Protein AF-A0A1Q9EHF4-F1 (afdb_monomer_lite)

Radius of gyration: 45.94 Å; chains: 1; bounding box: 108×101×139 Å

pLDDT: mean 70.32, std 25.56, range [21.8, 97.62]

Secondary structure (DSSP, 8-state):
----------------------------------------------------------------------------------------------------------------SSSTTHHHHSSSS----PPPPHHHHHHHHHHTT--TTS-TTB-TTS-B-S-EEEEEEEEEEEEEEEETTTTEEEEEEEEEEEEE-GGG-GGGTSS---SPEEEESSP-SS----EEETTEEEEEEEEEEEEE-TTSEEEEEEEEEEEEE-----TTTTS-EEEEEEEEEESS--TTTEEEEE-TT-SEE--TT--B-SSEEEEEEEEEEEEEEESSGGG-EEEEEEEEEEEEEE-THHHIIIIIHHHHHHHHHHHHGGGS-TT-HHHHHHHHHHHHHHHHHHHHHHHHHS---SS--HHHHHHHHHHHHHHHHHHHHHHHHHHHHHHHHHHHHHHHHHHHHHHHHHHHHHS--PPPHHHHHTS-HHHHHHHHHH---SSS-EEHHHHHHHHHHTT----HHHHHHHHHHTT--SSEE-HHHHHHHHHTHHHHSPP--GGG--GGGS-HHHHHHHHHHHHHHHHHHHHHHHHHHHHHHTTTSTT--------S-S-HHHHHHHHHHHHHHHSSS-----------------------------------------SSSSSSSSSSSSSS--S--PPP--EEEEEEETTEEEEEEEE--TT-SEEEEEE-S-GGGT--TTSHHHHHHHHHHHHHT-EEEEE-----SS-SHHHHHHHHHHHHHHHSB---GGGTT-BS-SEEEEEEETHHHHHHHHHHHH-TTEEEEEEES---SSHHHHTTTTHHHHHHHHTT-TTS-EEEEEETT-TT--HHHHHHHHHHSPSSEEEEEETT--TTGGGGTHHHHHHHHHHHHHT-SSHHHHHTTGGGSPPPPPPPPPP--

Structure (mmCIF, N/CA/C/O backbone):
data_AF-A0A1Q9EHF4-F1
#
_entry.id   AF-A0A1Q9EHF4-F1
#
loop_
_atom_site.group_PDB
_atom_site.id
_atom_site.type_symbol
_atom_site.label_atom_id
_atom_site.label_alt_id
_atom_site.label_comp_id
_atom_site.label_asym_id
_atom_site.label_entity_id
_atom_site.label_seq_id
_atom_site.pdbx_PDB_ins_code
_atom_site.Cartn_x
_atom_site.Cartn_y
_atom_site.Cartn_z
_atom_site.occupan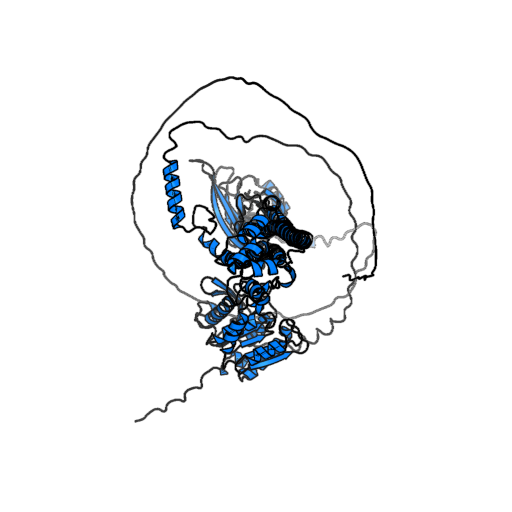cy
_atom_site.B_iso_or_equiv
_atom_site.auth_seq_id
_atom_site.auth_comp_id
_atom_site.auth_asym_id
_atom_site.auth_atom_id
_atom_site.pdbx_PDB_model_num
ATOM 1 N N . MET A 1 1 ? 0.800 -30.969 -6.257 1.00 24.92 1 MET A N 1
ATOM 2 C CA . MET A 1 1 ? -0.049 -31.945 -6.971 1.00 24.92 1 MET A CA 1
ATOM 3 C C . MET A 1 1 ? 0.188 -31.746 -8.457 1.00 24.92 1 MET A C 1
ATOM 5 O O . MET A 1 1 ? 0.089 -30.614 -8.898 1.00 24.92 1 MET A O 1
ATOM 9 N N . LEU A 1 2 ? 0.539 -32.846 -9.128 1.00 22.59 2 LEU A N 1
ATOM 10 C CA . LEU A 1 2 ? 0.745 -33.090 -10.563 1.00 22.59 2 LEU A CA 1
ATOM 11 C C . LEU A 1 2 ? 1.805 -32.299 -11.359 1.00 22.59 2 LEU A C 1
ATOM 13 O O . LEU A 1 2 ? 1.600 -31.185 -11.820 1.00 22.59 2 LEU A O 1
ATOM 17 N N . VAL A 1 3 ? 2.906 -33.026 -11.578 1.00 26.17 3 VAL A N 1
ATOM 18 C CA . VAL A 1 3 ? 3.780 -33.072 -12.760 1.00 26.17 3 VAL A CA 1
ATOM 19 C C . VAL A 1 3 ? 3.149 -33.994 -13.818 1.00 26.17 3 VAL A C 1
ATOM 21 O O . VAL A 1 3 ? 2.548 -34.997 -13.431 1.00 26.17 3 VAL A O 1
ATOM 24 N N . THR A 1 4 ? 3.323 -33.692 -15.112 1.00 27.19 4 THR A N 1
ATOM 25 C CA . THR A 1 4 ? 3.626 -34.607 -16.258 1.00 27.19 4 THR A CA 1
ATOM 26 C C . THR A 1 4 ? 3.641 -33.746 -17.541 1.00 27.19 4 THR A C 1
ATOM 28 O O . THR A 1 4 ? 2.647 -33.094 -17.826 1.00 27.19 4 THR A O 1
ATOM 31 N N . LEU A 1 5 ? 4.791 -33.419 -18.156 1.00 26.55 5 LEU A N 1
ATOM 32 C CA . LEU A 1 5 ? 5.651 -34.203 -19.075 1.00 26.55 5 LEU A CA 1
ATOM 33 C C . LEU A 1 5 ? 4.910 -34.772 -20.295 1.00 26.55 5 LEU A C 1
ATOM 35 O O . LEU A 1 5 ? 4.114 -35.676 -20.086 1.00 26.55 5 LEU A O 1
ATOM 39 N N . VAL A 1 6 ? 5.263 -34.318 -21.512 1.00 25.62 6 VAL A N 1
ATOM 40 C CA . VAL A 1 6 ? 5.780 -35.133 -22.645 1.00 25.62 6 VAL A CA 1
ATOM 41 C C . VAL A 1 6 ? 6.608 -34.231 -23.592 1.00 25.62 6 VAL A C 1
ATOM 43 O O . VAL A 1 6 ? 6.297 -33.054 -23.756 1.00 25.62 6 VAL A O 1
ATOM 46 N N . HIS A 1 7 ? 7.686 -34.826 -24.114 1.00 25.33 7 HIS A N 1
ATOM 47 C CA . HIS A 1 7 ? 8.764 -34.346 -24.987 1.00 25.33 7 HIS A CA 1
ATOM 48 C C . HIS A 1 7 ? 8.387 -34.074 -26.458 1.00 25.33 7 HIS A C 1
ATOM 50 O O . HIS A 1 7 ? 7.339 -34.502 -26.934 1.00 25.33 7 HIS A O 1
ATOM 56 N N . GLU A 1 8 ? 9.340 -33.380 -27.094 1.00 30.19 8 GLU A N 1
ATOM 57 C CA . GLU A 1 8 ? 9.774 -33.296 -28.503 1.00 30.19 8 GLU A CA 1
ATOM 58 C C . GLU A 1 8 ? 9.393 -34.446 -29.454 1.00 30.19 8 GLU A C 1
ATOM 60 O O . GLU A 1 8 ? 9.345 -35.600 -29.041 1.00 30.19 8 GLU A O 1
ATOM 65 N N . ASP A 1 9 ? 9.194 -34.108 -30.737 1.00 24.78 9 ASP A N 1
ATOM 66 C CA . ASP A 1 9 ? 10.027 -34.612 -31.844 1.00 24.78 9 ASP A CA 1
ATOM 67 C C . ASP A 1 9 ? 9.804 -33.803 -33.143 1.00 24.78 9 ASP A C 1
ATOM 69 O O . ASP A 1 9 ? 8.865 -33.011 -33.259 1.00 24.78 9 ASP A O 1
ATOM 73 N N . GLU A 1 10 ? 10.772 -33.977 -34.039 1.00 29.23 10 GLU A N 1
ATOM 74 C CA . GLU A 1 10 ? 11.241 -33.161 -35.159 1.00 29.23 10 GLU A CA 1
ATOM 75 C C . GLU A 1 10 ? 10.452 -33.279 -36.494 1.00 29.23 10 GLU A C 1
ATOM 77 O O . GLU A 1 10 ? 9.564 -34.114 -36.657 1.00 29.23 10 GLU A O 1
ATOM 82 N N . ASP A 1 11 ? 10.897 -32.437 -37.438 1.00 26.94 11 ASP A N 1
ATOM 83 C CA . ASP A 1 11 ? 11.005 -32.630 -38.897 1.00 26.94 11 ASP A CA 1
ATOM 84 C C . ASP A 1 11 ? 9.889 -32.214 -39.890 1.00 26.94 11 ASP A C 1
ATOM 86 O O . ASP A 1 11 ? 8.772 -32.725 -39.927 1.00 26.94 11 ASP A O 1
ATOM 90 N N . ASP A 1 12 ? 10.342 -31.290 -40.753 1.00 27.66 12 ASP A N 1
ATOM 91 C CA . ASP A 1 12 ? 10.329 -31.279 -42.222 1.00 27.66 12 ASP A CA 1
ATOM 92 C C . ASP A 1 12 ? 9.092 -30.905 -43.074 1.00 27.66 12 ASP A C 1
ATOM 94 O O . ASP A 1 12 ? 8.034 -31.527 -43.083 1.00 27.66 12 ASP A O 1
ATOM 98 N N . ASP A 1 13 ? 9.384 -29.895 -43.908 1.00 26.50 13 ASP A N 1
ATOM 99 C CA . ASP A 1 13 ? 9.143 -29.785 -45.350 1.00 26.50 13 ASP A CA 1
ATOM 100 C C . ASP A 1 13 ? 7.779 -29.382 -45.956 1.00 26.50 13 ASP A C 1
ATOM 102 O O . ASP A 1 13 ? 6.785 -30.099 -45.969 1.00 26.50 13 ASP A O 1
ATOM 106 N N . ALA A 1 14 ? 7.886 -28.235 -46.643 1.00 27.59 14 ALA A N 1
ATOM 107 C CA . ALA A 1 14 ? 7.590 -28.026 -48.065 1.00 27.59 14 ALA A CA 1
ATOM 108 C C . ALA A 1 14 ? 6.162 -27.677 -48.550 1.00 27.59 14 ALA A C 1
ATOM 110 O O . ALA A 1 14 ? 5.212 -28.446 -48.492 1.00 27.59 14 ALA A O 1
ATOM 111 N N . GLU A 1 15 ? 6.146 -26.493 -49.177 1.00 28.72 15 GLU A N 1
ATOM 112 C CA . GLU A 1 15 ? 5.635 -26.184 -50.523 1.00 28.72 15 GLU A CA 1
ATOM 113 C C . GLU A 1 15 ? 4.126 -26.115 -50.848 1.00 28.72 15 GLU A C 1
ATOM 115 O O . GLU A 1 15 ? 3.405 -27.097 -50.947 1.00 28.72 15 GLU A O 1
ATOM 120 N N . GLU A 1 16 ? 3.766 -24.871 -51.199 1.00 29.08 16 GLU A N 1
ATOM 121 C CA . GLU A 1 16 ? 3.140 -24.413 -52.453 1.00 29.08 16 GLU A CA 1
ATOM 122 C C . GLU A 1 16 ? 1.657 -24.665 -52.800 1.00 29.08 16 GLU A C 1
ATOM 124 O O . GLU A 1 16 ? 1.173 -25.787 -52.888 1.00 29.08 16 GLU A O 1
ATOM 129 N N . LYS A 1 17 ? 1.078 -23.539 -53.278 1.00 28.08 17 LYS A N 1
ATOM 130 C CA . LYS A 1 17 ? 0.110 -23.379 -54.389 1.00 28.08 17 LYS A CA 1
ATOM 131 C C . LYS A 1 17 ? -1.351 -23.743 -54.111 1.00 28.08 17 LYS A C 1
ATOM 133 O O . LYS A 1 17 ? -1.652 -24.686 -53.406 1.00 28.08 17 LYS A O 1
ATOM 138 N N . GLU A 1 18 ? -2.358 -23.094 -54.686 1.00 30.55 18 GLU A N 1
ATOM 139 C CA . GLU A 1 18 ? -2.584 -21.842 -55.428 1.00 30.55 18 GLU A CA 1
ATOM 140 C C . GLU A 1 18 ? -4.122 -21.785 -55.639 1.00 30.55 18 GLU A C 1
ATOM 142 O O . GLU A 1 18 ? -4.806 -22.776 -55.394 1.00 30.55 18 GLU A O 1
ATOM 147 N N . GLU A 1 19 ? -4.628 -20.670 -56.182 1.00 29.48 19 GLU A N 1
ATOM 148 C CA . GLU A 1 19 ? -5.970 -20.496 -56.789 1.00 29.48 19 GLU A CA 1
ATOM 149 C C . GLU A 1 19 ? -7.220 -20.407 -55.888 1.00 29.48 19 GLU A C 1
ATOM 151 O O . GLU A 1 19 ? -7.380 -21.138 -54.924 1.00 29.48 19 GLU A O 1
ATOM 156 N N . LYS A 1 20 ? -8.248 -19.598 -56.191 1.00 27.33 20 LYS A N 1
ATOM 157 C CA . LYS A 1 20 ? -8.468 -18.370 -56.994 1.00 27.33 20 LYS A CA 1
ATOM 158 C C . LYS A 1 20 ? -9.968 -18.038 -56.869 1.00 27.33 20 LYS A C 1
ATOM 160 O O . LYS A 1 20 ? -10.767 -18.965 -56.905 1.00 27.33 20 LYS A O 1
ATOM 165 N N . GLY A 1 21 ? -10.293 -16.738 -56.888 1.00 28.14 21 GLY A N 1
ATOM 166 C CA . GLY A 1 21 ? -11.553 -16.146 -57.395 1.00 28.14 21 GLY A CA 1
ATOM 167 C C . GLY A 1 21 ? -12.821 -16.406 -56.570 1.00 28.14 21 GLY A C 1
ATOM 168 O O . GLY A 1 21 ? -12.917 -17.398 -55.869 1.00 28.14 21 GLY A O 1
ATOM 169 N N . GLU A 1 22 ? -13.882 -15.607 -56.591 1.00 30.47 22 GLU A N 1
ATOM 170 C CA . GLU A 1 22 ? -14.318 -14.374 -57.276 1.00 30.47 22 GLU A CA 1
ATOM 171 C C . GLU A 1 22 ? -15.744 -14.161 -56.676 1.00 30.47 22 GLU A C 1
ATOM 173 O O . GLU A 1 22 ? -16.416 -15.148 -56.384 1.00 30.47 22 GLU A O 1
ATOM 178 N N . GLU A 1 23 ? -16.233 -12.997 -56.243 1.00 29.73 23 GLU A N 1
ATOM 179 C CA . GLU A 1 23 ? -16.823 -11.906 -57.034 1.00 29.73 23 GLU A CA 1
ATOM 180 C C . GLU A 1 23 ? -17.489 -10.888 -56.064 1.00 29.73 23 GLU A C 1
ATOM 182 O O . GLU A 1 23 ? -18.049 -11.311 -55.055 1.00 29.73 23 GLU A O 1
ATOM 187 N N . ARG A 1 24 ? -17.490 -9.597 -56.469 1.00 27.17 24 ARG A N 1
ATOM 188 C CA . ARG A 1 24 ? -18.523 -8.522 -56.316 1.00 27.17 24 ARG A CA 1
ATOM 189 C C . ARG A 1 24 ? -19.106 -8.189 -54.924 1.00 27.17 24 ARG A C 1
ATOM 191 O O . ARG A 1 24 ? -19.490 -9.068 -54.178 1.00 27.17 24 ARG A O 1
ATOM 198 N N . GLY A 1 25 ? -19.356 -6.937 -54.531 1.00 28.50 25 GLY A N 1
ATOM 199 C CA . GLY A 1 25 ? -19.363 -5.622 -55.190 1.00 28.50 25 GLY A CA 1
ATOM 200 C C . GLY A 1 25 ? -20.239 -4.647 -54.364 1.00 28.50 25 GLY A C 1
ATOM 201 O O . GLY A 1 25 ? -21.201 -5.109 -53.761 1.00 28.50 25 GLY A O 1
ATOM 202 N N . GLU A 1 26 ? -19.819 -3.372 -54.312 1.00 30.64 26 GLU A N 1
ATOM 203 C CA . GLU A 1 26 ? -20.554 -2.075 -54.181 1.00 30.64 26 GLU A CA 1
ATOM 204 C C . GLU A 1 26 ? -21.908 -2.015 -53.427 1.00 30.64 26 GLU A C 1
ATOM 206 O O . GLU A 1 26 ? -22.817 -2.790 -53.701 1.00 30.64 26 GLU A O 1
ATOM 211 N N . GLU A 1 27 ? -22.072 -1.210 -52.366 1.00 31.98 27 GLU A N 1
ATOM 212 C CA . GLU A 1 27 ? -22.160 0.276 -52.222 1.00 31.98 27 GLU A CA 1
ATOM 213 C C . GLU A 1 27 ? -23.623 0.777 -52.140 1.00 31.98 27 GLU A C 1
ATOM 215 O O . GLU A 1 27 ? -24.448 0.415 -52.970 1.00 31.98 27 GLU A O 1
ATOM 220 N N . ASP A 1 28 ? -23.866 1.587 -51.096 1.00 33.62 28 ASP A N 1
ATOM 221 C CA . ASP A 1 28 ? -24.808 2.712 -50.924 1.00 33.62 28 ASP A CA 1
ATOM 222 C C . ASP A 1 28 ? -26.334 2.544 -51.152 1.00 33.62 28 ASP A C 1
ATOM 224 O O . ASP A 1 28 ? -26.801 1.920 -52.097 1.00 33.62 28 ASP A O 1
ATOM 228 N N . ASP A 1 29 ? -27.177 3.111 -50.269 1.00 34.00 29 ASP A N 1
ATOM 229 C CA . ASP A 1 29 ? -27.568 4.533 -50.355 1.00 34.00 29 ASP A CA 1
ATOM 230 C C . ASP A 1 29 ? -28.739 4.941 -49.411 1.00 34.00 29 ASP A C 1
ATOM 232 O O . ASP A 1 29 ? -29.659 4.173 -49.126 1.00 34.00 29 ASP A O 1
ATOM 236 N N . ASP A 1 30 ? -28.673 6.211 -48.994 1.00 34.34 30 ASP A N 1
ATOM 237 C CA . ASP A 1 30 ? -29.739 7.230 -48.904 1.00 34.34 30 ASP A CA 1
ATOM 238 C C . ASP A 1 30 ? -30.888 7.310 -47.841 1.00 34.34 30 ASP A C 1
ATOM 240 O O . ASP A 1 30 ? -31.879 6.586 -47.840 1.00 34.34 30 ASP A O 1
ATOM 244 N N . ASN A 1 31 ? -30.778 8.393 -47.043 1.00 32.28 31 ASN A N 1
ATOM 245 C CA . ASN A 1 31 ? -31.604 9.629 -47.002 1.00 32.28 31 ASN A CA 1
ATOM 246 C C . ASN A 1 31 ? -32.975 9.798 -46.276 1.00 32.28 31 ASN A C 1
ATOM 248 O O . ASN A 1 31 ? -33.956 9.098 -46.496 1.00 32.28 31 ASN A O 1
ATOM 252 N N . ASP A 1 32 ? -33.019 10.956 -45.581 1.00 32.66 32 ASP A N 1
ATOM 253 C CA . ASP A 1 32 ? -34.020 12.052 -45.629 1.00 32.66 32 ASP A CA 1
ATOM 254 C C . ASP A 1 32 ? -35.196 12.225 -44.614 1.00 32.66 32 ASP A C 1
ATOM 256 O O . ASP A 1 32 ? -36.125 11.428 -44.547 1.00 32.66 32 ASP A O 1
ATOM 260 N N . LYS A 1 33 ? -35.210 13.454 -44.027 1.00 30.25 33 LYS A N 1
ATOM 261 C CA . LYS A 1 33 ? -36.335 14.423 -43.785 1.00 30.25 33 LYS A CA 1
ATOM 262 C C . LYS A 1 33 ? -37.459 14.100 -42.766 1.00 30.25 33 LYS A C 1
ATOM 264 O O . LYS A 1 33 ? -37.840 12.958 -42.604 1.00 30.25 33 LYS A O 1
ATOM 269 N N . LYS A 1 34 ? -38.191 15.042 -42.132 1.00 29.45 34 LYS A N 1
ATOM 270 C CA . LYS A 1 34 ? -38.108 16.474 -41.719 1.00 29.45 34 LYS A CA 1
ATOM 271 C C . LYS A 1 34 ? -39.456 16.812 -41.003 1.00 29.45 34 LYS A C 1
ATOM 273 O O . LYS A 1 34 ? -40.480 16.326 -41.461 1.00 29.45 34 LYS A O 1
ATOM 278 N N . ALA A 1 35 ? -39.429 17.726 -40.019 1.00 31.59 35 ALA A N 1
ATOM 279 C CA . ALA A 1 35 ? -40.399 18.825 -39.762 1.00 31.59 35 ALA A CA 1
ATOM 280 C C . ALA A 1 35 ? -41.752 18.647 -38.984 1.00 31.59 35 ALA A C 1
ATOM 282 O O . ALA A 1 35 ? -42.628 17.894 -39.393 1.00 31.59 35 ALA A O 1
ATOM 283 N N . ASP A 1 36 ? -41.901 19.498 -37.940 1.00 29.70 36 ASP A N 1
ATOM 284 C CA . ASP A 1 36 ? -42.942 20.548 -37.701 1.00 29.70 36 ASP A CA 1
ATOM 285 C C . ASP A 1 36 ? -43.980 20.522 -36.534 1.00 29.70 36 ASP A C 1
ATOM 287 O O . ASP A 1 36 ? -44.731 19.570 -36.350 1.00 29.70 36 ASP A O 1
ATOM 291 N N . ALA A 1 37 ? -44.044 21.715 -35.882 1.00 28.72 37 ALA A N 1
ATOM 292 C CA . ALA A 1 37 ? -45.125 22.478 -35.191 1.00 28.72 37 ALA A CA 1
ATOM 293 C C . ALA A 1 37 ? -45.708 21.994 -33.825 1.00 28.72 37 ALA A C 1
ATOM 295 O O . ALA A 1 37 ? -45.981 20.813 -33.687 1.00 28.72 37 ALA A O 1
ATOM 296 N N . GLN A 1 38 ? -45.980 22.751 -32.731 1.00 28.14 38 GLN A N 1
ATOM 297 C CA . GLN A 1 38 ? -46.071 24.172 -32.274 1.00 28.14 38 GLN A CA 1
ATOM 298 C C . GLN A 1 38 ? -47.502 24.579 -31.798 1.00 28.14 38 GLN A C 1
ATOM 300 O O . GLN A 1 38 ? -48.468 24.205 -32.455 1.00 28.14 38 GLN A O 1
ATOM 305 N N . ALA A 1 39 ? -47.567 25.399 -30.717 1.00 29.86 39 ALA A N 1
ATOM 306 C CA . ALA A 1 39 ? -48.694 26.173 -30.100 1.00 29.86 39 ALA A CA 1
ATOM 307 C C . ALA A 1 39 ? -49.568 25.484 -29.003 1.00 29.86 39 ALA A C 1
ATOM 309 O O . ALA A 1 39 ? -49.848 24.300 -29.141 1.00 29.86 39 ALA A O 1
ATOM 310 N N . ALA A 1 40 ? -50.096 26.119 -27.930 1.00 30.66 40 ALA A N 1
ATOM 311 C CA . ALA A 1 40 ? -49.957 27.435 -27.257 1.00 30.66 40 ALA A CA 1
ATOM 312 C C . ALA A 1 40 ? -50.814 27.469 -25.936 1.00 30.66 40 ALA A C 1
ATOM 314 O O . ALA A 1 40 ? -51.517 26.493 -25.672 1.00 30.66 40 ALA A O 1
ATOM 315 N N . ASP A 1 41 ? -50.755 28.605 -25.203 1.00 28.33 41 ASP A N 1
ATOM 316 C CA . ASP A 1 41 ? -51.716 29.197 -24.217 1.00 28.33 41 ASP A CA 1
ATOM 317 C C . ASP A 1 41 ? -51.710 28.669 -22.746 1.00 28.33 41 ASP A C 1
ATOM 319 O O . ASP A 1 41 ? -51.577 27.469 -22.527 1.00 28.33 41 ASP A O 1
ATOM 323 N N . ASP A 1 42 ? -51.890 29.431 -21.645 1.00 29.70 42 ASP A N 1
ATOM 324 C CA . ASP A 1 42 ? -51.971 30.878 -21.322 1.00 29.70 42 ASP A CA 1
ATOM 325 C C . ASP A 1 42 ? -52.053 31.083 -19.766 1.00 29.70 42 ASP A C 1
ATOM 327 O O . ASP A 1 42 ? -52.316 30.123 -19.039 1.00 29.70 42 ASP A O 1
ATOM 331 N N . GLU A 1 43 ? -51.899 32.343 -19.307 1.00 29.70 43 GLU A N 1
ATOM 332 C CA . GLU A 1 43 ? -52.384 33.004 -18.050 1.00 29.70 43 GLU A CA 1
ATOM 333 C C . GLU A 1 43 ? -51.611 32.961 -16.687 1.00 29.70 43 GLU A C 1
ATOM 335 O O . GLU A 1 43 ? -51.737 32.050 -15.872 1.00 29.70 43 GLU A O 1
ATOM 340 N N . ASP A 1 44 ? -50.820 34.028 -16.459 1.00 29.16 44 ASP A N 1
ATOM 341 C CA . ASP A 1 44 ? -50.984 35.191 -15.534 1.00 29.16 44 ASP A CA 1
ATOM 342 C C . ASP A 1 44 ? -51.026 35.186 -13.969 1.00 29.16 44 ASP A C 1
ATOM 344 O O . ASP A 1 44 ? -51.812 34.494 -13.329 1.00 29.16 44 ASP A O 1
ATOM 348 N N . HIS A 1 45 ? -50.268 36.184 -13.439 1.00 30.34 45 HIS A N 1
ATOM 349 C CA . HIS A 1 45 ? -50.422 37.051 -12.229 1.00 30.34 45 HIS A CA 1
ATOM 350 C C . HIS A 1 45 ? -50.208 36.438 -10.812 1.00 30.34 45 HIS A C 1
ATOM 352 O O . HIS A 1 45 ? -50.621 35.320 -10.540 1.00 30.34 45 HIS A O 1
ATOM 358 N N . ASP A 1 46 ? -49.625 37.079 -9.782 1.00 29.39 46 ASP A N 1
ATOM 359 C CA . ASP A 1 46 ? -49.052 38.419 -9.542 1.00 29.39 46 ASP A CA 1
ATOM 360 C C . ASP A 1 46 ? -48.357 38.450 -8.144 1.00 29.39 46 ASP A C 1
ATOM 362 O O . ASP A 1 46 ? -48.711 37.657 -7.270 1.00 29.39 46 ASP A O 1
ATOM 366 N N . ASP A 1 47 ? -47.451 39.429 -7.945 1.00 28.44 47 ASP A N 1
ATOM 367 C CA . ASP A 1 47 ? -47.171 40.204 -6.703 1.00 28.44 47 ASP A CA 1
ATOM 368 C C . ASP A 1 47 ? -46.592 39.533 -5.424 1.00 28.44 47 ASP A C 1
ATOM 370 O O . ASP A 1 47 ? -46.926 38.417 -5.058 1.00 28.44 47 ASP A O 1
ATOM 374 N N . ALA A 1 48 ? -45.779 40.146 -4.547 1.00 27.59 48 ALA A N 1
ATOM 375 C CA . ALA A 1 48 ? -45.066 41.427 -4.409 1.00 27.59 48 ALA A CA 1
ATOM 376 C C . ALA A 1 48 ? -44.265 41.322 -3.061 1.00 27.59 48 ALA A C 1
ATOM 378 O O . ALA A 1 48 ? -44.774 40.752 -2.102 1.00 27.59 48 ALA A O 1
ATOM 379 N N . VAL A 1 49 ? -42.964 41.660 -2.963 1.00 25.14 49 VAL A N 1
ATOM 380 C CA . VAL A 1 49 ? -42.378 42.955 -2.506 1.00 25.14 49 VAL A CA 1
ATOM 381 C C . VAL A 1 49 ? -41.825 42.990 -1.049 1.00 25.14 49 VAL A C 1
ATOM 383 O O . VAL A 1 49 ? -42.406 42.426 -0.129 1.00 25.14 49 VAL A O 1
ATOM 386 N N . CYS A 1 50 ? -40.723 43.762 -0.901 1.00 24.33 50 CYS A N 1
ATOM 387 C CA . CYS A 1 50 ? -40.077 44.400 0.281 1.00 24.33 50 CYS A CA 1
ATOM 388 C C . CYS A 1 50 ? -38.995 43.608 1.067 1.00 24.33 50 CYS A C 1
ATOM 390 O O . CYS A 1 50 ? -39.297 42.590 1.673 1.00 24.33 50 CYS A O 1
ATOM 392 N N . SER A 1 51 ? -37.683 43.941 1.016 1.00 23.23 51 SER A N 1
ATOM 393 C CA . SER A 1 51 ? -36.929 45.137 1.524 1.00 23.23 51 SER A CA 1
ATOM 394 C C . SER A 1 51 ? -36.854 45.180 3.068 1.00 23.23 51 SER A C 1
ATOM 396 O O . SER A 1 51 ? -37.878 44.940 3.687 1.00 23.23 51 SER A O 1
ATOM 398 N N . ALA A 1 52 ? -35.800 45.543 3.811 1.00 26.14 52 ALA A N 1
ATOM 399 C CA . ALA A 1 52 ? -34.449 46.069 3.600 1.00 26.14 52 ALA A CA 1
ATOM 400 C C . ALA A 1 52 ? -33.686 46.028 4.963 1.00 26.14 52 ALA A C 1
ATOM 402 O O . ALA A 1 52 ? -34.310 45.851 6.006 1.00 26.14 52 ALA A O 1
ATOM 403 N N . ASP A 1 53 ? -32.372 46.271 4.905 1.00 24.86 53 ASP A N 1
ATOM 404 C CA . ASP A 1 53 ? -31.500 46.973 5.872 1.00 24.86 53 ASP A CA 1
ATOM 405 C C . ASP A 1 53 ? -31.081 46.407 7.258 1.00 24.86 53 ASP A C 1
ATOM 407 O O . ASP A 1 53 ? -31.823 45.794 8.019 1.00 24.86 53 ASP A O 1
ATOM 411 N N . ALA A 1 54 ? -29.795 46.683 7.531 1.00 22.58 54 ALA A N 1
ATOM 412 C CA . ALA A 1 54 ? -28.907 46.419 8.680 1.00 22.58 54 ALA A CA 1
ATOM 413 C C . ALA A 1 54 ? -29.220 47.353 9.901 1.00 22.58 54 ALA A C 1
ATOM 415 O O . ALA A 1 54 ? -30.262 48.004 9.837 1.00 22.58 54 ALA A O 1
ATOM 416 N N . PRO A 1 55 ? -28.394 47.546 10.980 1.00 37.12 55 PRO A N 1
ATOM 417 C CA . PRO A 1 55 ? -27.002 47.126 11.242 1.00 37.12 55 PRO A CA 1
ATOM 418 C C . PRO A 1 55 ? -26.620 46.721 12.705 1.00 37.12 55 PRO A C 1
ATOM 420 O O . PRO A 1 55 ? -27.344 46.928 13.668 1.00 37.12 55 PRO A O 1
ATOM 423 N N . GLU A 1 56 ? -25.446 46.085 12.815 1.00 24.75 56 GLU A N 1
ATOM 424 C CA . GLU A 1 56 ? -24.265 46.402 13.655 1.00 24.75 56 GLU A CA 1
ATOM 425 C C . GLU A 1 56 ? -24.383 46.958 15.110 1.00 24.75 56 GLU A C 1
ATOM 427 O O . GLU A 1 56 ? -25.129 47.887 15.396 1.00 24.75 56 GLU A O 1
ATOM 432 N N . VAL A 1 57 ? -23.488 46.453 15.987 1.00 26.75 57 VAL A N 1
ATOM 433 C CA . VAL A 1 57 ? -22.609 47.177 16.955 1.00 26.75 57 VAL A CA 1
ATOM 434 C C . VAL A 1 57 ? -22.462 46.493 18.338 1.00 26.75 57 VAL A C 1
ATOM 436 O O . VAL A 1 57 ? -23.331 46.537 19.199 1.00 26.75 57 VAL A O 1
ATOM 439 N N . ALA A 1 58 ? -21.262 45.922 18.510 1.00 24.22 58 ALA A N 1
ATOM 440 C CA . ALA A 1 58 ? -20.293 46.004 19.616 1.00 24.22 58 ALA A CA 1
ATOM 441 C C . ALA A 1 58 ? -20.665 45.817 21.105 1.00 24.22 58 ALA A C 1
ATOM 443 O O . ALA A 1 58 ? -21.481 46.526 21.681 1.00 24.22 58 ALA A O 1
ATOM 444 N N . GLY A 1 59 ? -19.787 45.061 21.784 1.00 26.05 59 GLY A N 1
ATOM 445 C CA . GLY A 1 59 ? -19.219 45.510 23.059 1.00 26.05 59 GLY A CA 1
ATOM 446 C C . GLY A 1 59 ? -18.811 44.415 24.048 1.00 26.05 59 GLY A C 1
ATOM 447 O O . GLY A 1 59 ? -19.664 43.760 24.628 1.00 26.05 59 GLY A O 1
ATOM 448 N N . GLY A 1 60 ? -17.513 44.343 24.370 1.00 25.97 60 GLY A N 1
ATOM 449 C CA . GLY A 1 60 ? -17.123 44.203 25.782 1.00 25.97 60 GLY A CA 1
ATOM 450 C C . GLY A 1 60 ? -16.355 42.953 26.213 1.00 25.97 60 GLY A C 1
ATOM 451 O O . GLY A 1 60 ? -16.894 42.041 26.821 1.00 25.97 60 GLY A O 1
ATOM 452 N N . ILE A 1 61 ? -15.044 43.021 26.005 1.00 27.64 61 ILE A N 1
ATOM 453 C CA . ILE A 1 61 ? -13.947 42.313 26.682 1.00 27.64 61 ILE A CA 1
ATOM 454 C C . ILE A 1 61 ? -14.147 42.201 28.211 1.00 27.64 61 ILE A C 1
ATOM 456 O O . ILE A 1 61 ? -14.427 43.212 28.855 1.00 27.64 61 ILE A O 1
ATOM 460 N N . LYS A 1 62 ? -13.825 41.042 28.813 1.00 29.41 62 LYS A N 1
ATOM 461 C CA . LYS A 1 62 ? -13.053 40.952 30.076 1.00 29.41 62 LYS A CA 1
ATOM 462 C C . LYS A 1 62 ? -12.543 39.532 30.335 1.00 29.41 62 LYS A C 1
ATOM 464 O O . LYS A 1 62 ? -13.259 38.555 30.169 1.00 29.41 62 LYS A O 1
ATOM 469 N N . GLY A 1 63 ? -11.260 39.474 30.677 1.00 26.69 63 GLY A N 1
ATOM 470 C CA . GLY A 1 63 ? -10.440 38.275 30.766 1.00 26.69 63 GLY A CA 1
ATOM 471 C C . GLY A 1 63 ? -10.493 37.507 32.105 1.00 26.69 63 GLY A C 1
ATOM 472 O O . GLY A 1 63 ? -11.451 37.641 32.861 1.00 26.69 63 GLY A O 1
ATOM 473 N N . PRO A 1 64 ? -9.452 36.689 32.360 1.00 42.44 64 PRO A N 1
ATOM 474 C CA . PRO A 1 64 ? -9.402 35.523 33.265 1.00 42.44 64 PRO A CA 1
ATOM 475 C C . PRO A 1 64 ? -9.147 35.981 34.730 1.00 42.44 64 PRO A C 1
ATOM 477 O O . PRO A 1 64 ? -8.986 37.193 34.901 1.00 42.44 64 PRO A O 1
ATOM 480 N N . PRO A 1 65 ? -9.042 35.145 35.808 1.00 38.75 65 PRO A N 1
ATOM 481 C CA . PRO A 1 65 ? -8.061 34.050 35.956 1.00 38.75 65 PRO A CA 1
ATOM 482 C C . PRO A 1 65 ? -8.512 32.964 37.009 1.00 38.75 65 PRO A C 1
ATOM 484 O O . PRO A 1 65 ? -9.696 32.644 37.016 1.00 38.75 65 PRO A O 1
ATOM 487 N N . PRO A 1 66 ? -7.648 32.295 37.817 1.00 43.75 66 PRO A N 1
ATOM 488 C CA . PRO A 1 66 ? -7.559 30.828 37.836 1.00 43.75 66 PRO A CA 1
ATOM 489 C C . PRO A 1 66 ? -7.543 30.241 39.284 1.00 43.75 66 PRO A C 1
ATOM 491 O O . PRO A 1 66 ? -7.920 30.918 40.234 1.00 43.75 66 PRO A O 1
ATOM 494 N N . VAL A 1 67 ? -6.954 29.042 39.454 1.00 24.86 67 VAL A N 1
ATOM 495 C CA . VAL A 1 67 ? -6.054 28.667 40.580 1.00 24.86 67 VAL A CA 1
ATOM 496 C C . VAL A 1 67 ? -6.600 27.886 41.813 1.00 24.86 67 VAL A C 1
ATOM 498 O O . VAL A 1 67 ? -7.400 28.372 42.598 1.00 24.86 67 VAL A O 1
ATOM 501 N N . LYS A 1 68 ? -5.918 26.736 42.024 1.00 23.00 68 LYS A N 1
ATOM 502 C CA . LYS A 1 68 ? -5.425 26.060 43.260 1.00 23.00 68 LYS A CA 1
ATOM 503 C C . LYS A 1 68 ? -6.303 25.121 44.110 1.00 23.00 68 LYS A C 1
ATOM 505 O O . LYS A 1 68 ? -7.205 25.537 44.817 1.00 23.00 68 LYS A O 1
ATOM 510 N N . LEU A 1 69 ? -5.816 23.868 44.142 1.00 25.12 69 LEU A N 1
ATOM 511 C CA . LEU A 1 69 ? -5.263 23.119 45.294 1.00 25.12 69 LEU A CA 1
ATOM 512 C C . LEU A 1 69 ? -5.909 23.311 46.676 1.00 25.12 69 LEU A C 1
ATOM 514 O O . LEU A 1 69 ? -5.838 24.404 47.225 1.00 25.12 69 LEU A O 1
ATOM 518 N N . LEU A 1 70 ? -6.206 22.184 47.343 1.00 23.58 70 LEU A N 1
ATOM 519 C CA . LEU A 1 70 ? -5.561 21.833 48.620 1.00 23.58 70 LEU A CA 1
ATOM 520 C C . LEU A 1 70 ? -5.722 20.343 48.984 1.00 23.58 70 LEU A C 1
ATOM 522 O O . LEU A 1 70 ? -6.708 19.689 48.669 1.00 23.58 70 LEU A O 1
ATOM 526 N N . TRP A 1 71 ? -4.658 19.839 49.602 1.00 22.11 71 TRP A N 1
ATOM 527 C CA . TRP A 1 71 ? -4.342 18.480 50.044 1.00 22.11 71 TRP A CA 1
ATOM 528 C C . TRP A 1 71 ? -5.009 18.090 51.384 1.00 22.11 71 TRP A C 1
ATOM 530 O O . TRP A 1 71 ? -5.036 18.944 52.260 1.00 22.11 71 TRP A O 1
ATOM 540 N N . HIS A 1 72 ? -5.397 16.798 51.519 1.00 24.70 72 HIS A N 1
ATOM 541 C CA . HIS A 1 72 ? -5.139 15.781 52.596 1.00 24.70 72 HIS A CA 1
ATOM 542 C C . HIS A 1 72 ? -5.252 16.164 54.115 1.00 24.70 72 HIS A C 1
ATOM 544 O O . HIS A 1 72 ? -5.269 17.349 54.413 1.00 24.70 72 HIS A O 1
ATOM 550 N N . PRO A 1 73 ? -5.217 15.241 55.133 1.00 41.41 73 PRO A N 1
ATOM 551 C CA . PRO A 1 73 ? -5.078 13.764 55.128 1.00 41.41 73 PRO A CA 1
ATOM 552 C C . PRO A 1 73 ? -5.826 12.905 56.205 1.00 41.41 73 PRO A C 1
ATOM 554 O O . PRO A 1 73 ? -6.288 13.400 57.225 1.00 41.41 73 PRO A O 1
ATOM 557 N N . GLY A 1 74 ? -5.740 11.565 56.041 1.00 25.48 74 GLY A N 1
ATOM 558 C CA . GLY A 1 74 ? -5.585 10.551 57.119 1.00 25.48 74 GLY A CA 1
ATOM 559 C C . GLY A 1 74 ? -6.809 9.654 57.398 1.00 25.48 74 GLY A C 1
ATOM 560 O O . GLY A 1 74 ? -7.920 10.142 57.316 1.00 25.48 74 GLY A O 1
ATOM 561 N N . ILE A 1 75 ? -6.744 8.360 57.766 1.00 25.55 75 ILE A N 1
ATOM 562 C CA . ILE A 1 75 ? -5.672 7.478 58.276 1.00 25.55 75 ILE A CA 1
ATOM 563 C C . ILE A 1 75 ? -6.202 6.004 58.339 1.00 25.55 75 ILE A C 1
ATOM 565 O O . ILE A 1 75 ? -7.366 5.799 58.660 1.00 25.55 75 ILE A O 1
ATOM 569 N N . ARG A 1 76 ? -5.297 5.015 58.154 1.00 25.67 76 ARG A N 1
ATOM 570 C CA . ARG A 1 76 ? -5.272 3.585 58.611 1.00 25.67 76 ARG A CA 1
ATOM 571 C C . ARG A 1 76 ? -6.278 2.537 58.083 1.00 25.67 76 ARG A C 1
ATOM 573 O O . ARG A 1 76 ? -7.455 2.573 58.404 1.00 25.67 76 ARG A O 1
ATOM 580 N N . SER A 1 77 ? -5.736 1.413 57.589 1.00 26.03 77 SER A N 1
ATOM 581 C CA . SER A 1 77 ? -5.793 0.141 58.344 1.00 26.03 77 SER A CA 1
ATOM 582 C C . SER A 1 77 ? -4.840 -0.953 57.825 1.00 26.03 77 SER A C 1
ATOM 584 O O . SER A 1 77 ? -4.642 -1.164 56.634 1.00 26.03 77 SER A O 1
ATOM 586 N N . ILE A 1 78 ? -4.227 -1.606 58.812 1.00 24.78 78 ILE A N 1
ATOM 587 C CA . ILE A 1 78 ? -3.527 -2.899 58.847 1.00 24.78 78 ILE A CA 1
ATOM 588 C C . ILE A 1 78 ? -4.653 -3.951 59.059 1.00 24.78 78 ILE A C 1
ATOM 590 O O . ILE A 1 78 ? -5.655 -3.614 59.684 1.00 24.78 78 ILE A O 1
ATOM 594 N N . THR A 1 79 ? -4.657 -5.191 58.549 1.00 28.12 79 THR A N 1
ATOM 595 C CA . THR A 1 79 ? -4.026 -6.389 59.154 1.00 28.12 79 THR A CA 1
ATOM 596 C C . THR A 1 79 ? -4.355 -7.641 58.313 1.00 28.12 79 THR A C 1
ATOM 598 O O . THR A 1 79 ? -5.470 -7.788 57.822 1.00 28.12 79 THR A O 1
ATOM 601 N N . ARG A 1 80 ? -3.403 -8.583 58.229 1.00 25.67 80 ARG A N 1
ATOM 602 C CA . ARG A 1 80 ? -3.628 -10.025 58.002 1.00 25.67 80 ARG A CA 1
ATOM 603 C C . ARG A 1 80 ? -4.178 -10.682 59.278 1.00 25.67 80 ARG A C 1
ATOM 605 O O . ARG A 1 80 ? -3.669 -10.359 60.344 1.00 25.67 80 ARG A O 1
ATOM 612 N N . LEU A 1 81 ? -5.020 -11.713 59.166 1.00 22.66 81 LEU A N 1
ATOM 613 C CA . LEU A 1 81 ? -4.900 -12.943 59.971 1.00 22.66 81 LEU A CA 1
ATOM 614 C C . LEU A 1 81 ? -5.713 -14.098 59.361 1.00 22.66 81 LEU A C 1
ATOM 616 O O . LEU A 1 81 ? -6.725 -13.895 58.700 1.00 22.66 81 LEU A O 1
ATOM 620 N N . LYS A 1 82 ? -5.163 -15.297 59.540 1.00 24.30 82 LYS A N 1
ATOM 621 C CA . LYS A 1 82 ? -5.484 -16.600 58.950 1.00 24.30 82 LYS A CA 1
ATOM 622 C C . LYS A 1 82 ? -6.260 -17.470 59.956 1.00 24.30 82 LYS A C 1
ATOM 624 O O . LYS A 1 82 ? -6.043 -17.315 61.149 1.00 24.30 82 LYS A O 1
ATOM 629 N N . GLU A 1 83 ? -6.975 -18.460 59.405 1.00 27.78 83 GLU A N 1
ATOM 630 C CA . GLU A 1 83 ? -7.254 -19.818 59.936 1.00 27.78 83 GLU A CA 1
ATOM 631 C C . GLU A 1 83 ? -8.186 -19.994 61.156 1.00 27.78 83 GLU A C 1
ATOM 633 O O . GLU A 1 83 ? -7.912 -19.487 62.234 1.00 27.78 83 GLU A O 1
ATOM 638 N N . ALA A 1 84 ? -9.214 -20.855 61.014 1.00 24.33 84 ALA A N 1
ATOM 639 C CA . ALA A 1 84 ? -9.231 -22.176 61.670 1.00 24.33 84 ALA A CA 1
ATOM 640 C C . ALA A 1 84 ? -10.397 -23.101 61.214 1.00 24.33 84 ALA A C 1
ATOM 642 O O . ALA A 1 84 ? -11.548 -22.691 61.121 1.00 24.33 84 ALA A O 1
ATOM 643 N N . VAL A 1 85 ? -10.041 -24.384 61.048 1.00 24.92 85 VAL A N 1
ATOM 644 C CA . VAL A 1 85 ? -10.843 -25.631 61.041 1.00 24.92 85 VAL A CA 1
ATOM 645 C C . VAL A 1 85 ? -11.661 -26.001 59.787 1.00 24.92 85 VAL A C 1
ATOM 647 O O . VAL A 1 85 ? -12.857 -25.750 59.685 1.00 24.92 85 VAL A O 1
ATOM 650 N N . ARG A 1 86 ? -11.042 -26.806 58.908 1.00 26.20 86 ARG A N 1
ATOM 651 C CA . ARG A 1 86 ? -11.735 -27.881 58.175 1.00 26.20 86 ARG A CA 1
ATOM 652 C C . ARG A 1 86 ? -10.977 -29.191 58.406 1.00 26.20 86 ARG A C 1
ATOM 654 O O . ARG A 1 86 ? -9.839 -29.334 57.967 1.00 26.20 86 ARG A O 1
ATOM 661 N N . GLY A 1 87 ? -11.600 -30.099 59.154 1.00 25.55 87 GLY A N 1
ATOM 662 C CA . GLY A 1 87 ? -11.189 -31.494 59.300 1.00 25.55 87 GLY A CA 1
ATOM 663 C C . GLY A 1 87 ? -11.708 -32.346 58.137 1.00 25.55 87 GLY A C 1
ATOM 664 O O . GLY A 1 87 ? -12.734 -32.034 57.536 1.00 25.55 87 GLY A O 1
ATOM 665 N N . GLN A 1 88 ? -10.941 -33.387 57.824 1.00 26.22 88 GLN A N 1
ATOM 666 C CA . GLN A 1 88 ? -11.129 -34.400 56.782 1.00 26.22 88 GLN A CA 1
ATOM 667 C C . GLN A 1 88 ? -12.461 -35.168 56.889 1.00 26.22 88 GLN A C 1
ATOM 669 O O . GLN A 1 88 ? -12.924 -35.410 57.997 1.00 26.22 88 GLN A O 1
ATOM 674 N N . LEU A 1 89 ? -12.969 -35.700 55.768 1.00 23.44 89 LEU A N 1
ATOM 675 C CA . LEU A 1 89 ? -12.905 -37.150 55.509 1.00 23.44 89 LEU A CA 1
ATOM 676 C C . LEU A 1 89 ? -13.291 -37.494 54.061 1.00 23.44 89 LEU A C 1
ATOM 678 O O . LEU A 1 89 ? -14.304 -37.042 53.537 1.00 23.44 89 LEU A O 1
ATOM 682 N N . VAL A 1 90 ? -12.451 -38.327 53.455 1.00 24.64 90 VAL A N 1
ATOM 683 C CA . VAL A 1 90 ? -12.690 -39.113 52.243 1.00 24.64 90 VAL A CA 1
ATOM 684 C C . VAL A 1 90 ? -13.543 -40.318 52.625 1.00 24.64 90 VAL A C 1
ATOM 686 O O . VAL A 1 90 ? -13.163 -41.014 53.562 1.00 24.64 90 VAL A O 1
ATOM 689 N N . VAL A 1 91 ? -14.606 -40.611 51.872 1.00 24.42 91 VAL A N 1
ATOM 690 C CA . VAL A 1 91 ? -15.057 -41.989 51.622 1.00 24.42 91 VAL A CA 1
ATOM 691 C C . VAL A 1 91 ? -15.573 -42.060 50.186 1.00 24.42 91 VAL A C 1
ATOM 693 O O . VAL A 1 91 ? -16.560 -41.425 49.823 1.00 24.42 91 VAL A O 1
ATOM 696 N N . ASP A 1 92 ? -14.822 -42.803 49.385 1.00 24.28 92 ASP A N 1
ATOM 697 C CA . ASP A 1 92 ? -15.182 -43.331 48.076 1.00 24.28 92 ASP A CA 1
ATOM 698 C C . ASP A 1 92 ? -16.172 -44.494 48.256 1.00 24.28 92 ASP A C 1
ATOM 700 O O . ASP A 1 92 ? -16.139 -45.153 49.294 1.00 24.28 92 ASP A O 1
ATOM 704 N N . ILE A 1 93 ? -17.027 -44.728 47.263 1.00 25.94 93 ILE A N 1
ATOM 705 C CA . ILE A 1 93 ? -17.411 -46.046 46.732 1.00 25.94 93 ILE A CA 1
ATOM 706 C C . ILE A 1 93 ? -18.505 -45.805 45.690 1.00 25.94 93 ILE A C 1
ATOM 708 O O . ILE A 1 93 ? -19.655 -45.461 45.974 1.00 25.94 93 ILE A O 1
ATOM 712 N N . SER A 1 94 ? -18.095 -46.018 44.450 1.00 24.31 94 SER A N 1
ATOM 713 C CA . SER A 1 94 ? -18.951 -46.482 43.375 1.00 24.31 94 SER A CA 1
ATOM 714 C C . SER A 1 94 ? -19.164 -47.984 43.561 1.00 24.31 94 SER A C 1
ATOM 716 O O . SER A 1 94 ? -18.191 -48.715 43.673 1.00 24.31 94 SER A O 1
ATOM 718 N N . ASP A 1 95 ? -20.418 -48.438 43.585 1.00 25.75 95 ASP A N 1
ATOM 719 C CA . ASP A 1 95 ? -20.765 -49.791 43.149 1.00 25.75 95 ASP A CA 1
ATOM 720 C C . ASP A 1 95 ? -22.250 -49.892 42.746 1.00 25.75 95 ASP A C 1
ATOM 722 O O . ASP A 1 95 ? -23.168 -49.813 43.555 1.00 25.75 95 ASP A O 1
ATOM 726 N N . VAL A 1 96 ? -22.413 -50.053 41.429 1.00 27.73 96 VAL A N 1
ATOM 727 C CA . VAL A 1 96 ? -23.307 -50.980 40.716 1.00 27.73 96 VAL A CA 1
ATOM 728 C C . VAL A 1 96 ? -24.831 -50.893 40.911 1.00 27.73 96 VAL A C 1
ATOM 730 O O . VAL A 1 96 ? -25.400 -51.344 41.896 1.00 27.73 96 VAL A O 1
ATOM 733 N N . GLY A 1 97 ? -25.501 -50.574 39.794 1.00 25.95 97 GLY A N 1
ATOM 734 C CA . GLY A 1 97 ? -26.521 -51.485 39.258 1.00 25.95 97 GLY A CA 1
ATOM 735 C C . GLY A 1 97 ? -27.928 -50.921 39.075 1.00 25.95 97 GLY A C 1
ATOM 736 O O . GLY A 1 97 ? -28.764 -51.009 39.965 1.00 25.95 97 GLY A O 1
ATOM 737 N N . PHE A 1 98 ? -28.237 -50.472 37.858 1.00 25.06 98 PHE A N 1
ATOM 738 C CA . PHE A 1 98 ? -29.614 -50.443 37.352 1.00 25.06 98 PHE A CA 1
ATOM 739 C C . PHE A 1 98 ? -30.012 -51.836 36.840 1.00 25.06 98 PHE A C 1
ATOM 741 O O . PHE A 1 98 ? -29.242 -52.431 36.082 1.00 25.06 98 PHE A O 1
ATOM 748 N N . PRO A 1 99 ? -31.250 -52.294 37.096 1.00 33.53 99 PRO A N 1
ATOM 749 C CA . PRO A 1 99 ? -31.939 -53.186 36.181 1.00 33.53 99 PRO A CA 1
ATOM 750 C C . PRO A 1 99 ? -33.178 -52.502 35.588 1.00 33.53 99 PRO A C 1
ATOM 752 O O . PRO A 1 99 ? -33.993 -51.895 36.281 1.00 33.53 99 PRO A O 1
ATOM 755 N N . ALA A 1 100 ? -33.328 -52.634 34.275 1.00 31.06 100 ALA A N 1
ATOM 756 C CA . ALA A 1 100 ? -34.587 -52.407 33.584 1.00 31.06 100 ALA A CA 1
ATOM 757 C C . ALA A 1 100 ? -35.510 -53.612 33.815 1.00 31.06 100 ALA A C 1
ATOM 759 O O . ALA A 1 100 ? -35.040 -54.736 33.679 1.00 31.06 100 ALA A O 1
ATOM 760 N N . PHE A 1 101 ? -36.809 -53.406 34.064 1.00 26.50 101 PHE A N 1
ATOM 761 C CA . PHE A 1 101 ? -37.844 -54.230 33.431 1.00 26.50 101 PHE A CA 1
ATOM 762 C C . PHE A 1 101 ? -39.242 -53.602 33.490 1.00 26.50 101 PHE A C 1
ATOM 764 O O . PHE A 1 101 ? -39.590 -52.799 34.350 1.00 26.50 101 PHE A O 1
ATOM 771 N N . VAL A 1 102 ? -40.003 -53.995 32.478 1.00 28.89 102 VAL A N 1
ATOM 772 C CA . VAL A 1 102 ? -41.278 -53.502 31.971 1.00 28.89 102 VAL A CA 1
ATOM 773 C C . VAL A 1 102 ? -42.479 -54.067 32.741 1.00 28.89 102 VAL A C 1
ATOM 775 O O . VAL A 1 102 ? -42.568 -55.271 32.931 1.00 28.89 102 VAL A O 1
ATOM 778 N N . GLY A 1 103 ? -43.472 -53.208 33.003 1.00 28.09 103 GLY A N 1
ATOM 779 C CA . GLY A 1 103 ? -44.866 -53.470 32.621 1.00 28.09 103 GLY A CA 1
ATOM 780 C C . GLY A 1 103 ? -45.830 -54.157 33.603 1.00 28.09 103 GLY A C 1
ATOM 781 O O . GLY A 1 103 ? -45.598 -55.257 34.081 1.00 28.09 103 GLY A O 1
ATOM 782 N N . ARG A 1 104 ? -47.022 -53.538 33.659 1.00 27.58 104 ARG A N 1
ATOM 783 C CA . ARG A 1 104 ? -48.367 -54.057 34.003 1.00 27.58 104 ARG A CA 1
ATOM 784 C C . ARG A 1 104 ? -48.818 -54.071 35.474 1.00 27.58 104 ARG A C 1
ATOM 786 O O . ARG A 1 104 ? -48.556 -54.986 36.233 1.00 27.58 104 ARG A O 1
ATOM 793 N N . ALA A 1 105 ? -49.660 -53.069 35.756 1.00 30.38 105 ALA A N 1
ATOM 794 C CA . ALA A 1 105 ? -51.091 -53.202 36.066 1.00 30.38 105 ALA A CA 1
ATOM 795 C C . ALA A 1 105 ? -51.514 -54.156 37.201 1.00 30.38 105 ALA A C 1
ATOM 797 O O . ALA A 1 105 ? -51.588 -55.358 36.994 1.00 30.38 105 ALA A O 1
ATOM 798 N N . LEU A 1 106 ? -51.998 -53.603 38.319 1.00 27.47 106 LEU A N 1
ATOM 799 C CA . LEU A 1 106 ? -53.429 -53.460 38.647 1.00 27.47 106 LEU A CA 1
ATOM 800 C C . LEU A 1 106 ? -53.597 -52.898 40.073 1.00 27.47 106 LEU A C 1
ATOM 802 O O . LEU A 1 106 ? -52.775 -53.119 40.953 1.00 27.47 106 LEU A O 1
ATOM 806 N N . ARG A 1 107 ? -54.662 -52.107 40.227 1.00 28.91 107 ARG A N 1
ATOM 807 C CA . ARG A 1 107 ? -55.172 -51.453 41.446 1.00 28.91 107 ARG A CA 1
ATOM 808 C C . ARG A 1 107 ? -55.810 -52.486 42.420 1.00 28.91 107 ARG A C 1
ATOM 810 O O . ARG A 1 107 ? -55.848 -53.660 42.066 1.00 28.91 107 ARG A O 1
ATOM 817 N N . PRO A 1 108 ? -56.597 -52.056 43.425 1.00 49.31 108 PRO A N 1
ATOM 818 C CA . PRO A 1 108 ? -56.293 -51.277 44.631 1.00 49.31 108 PRO A CA 1
ATOM 819 C C . PRO A 1 108 ? -56.724 -52.063 45.898 1.00 49.31 108 PRO A C 1
ATOM 821 O O . PRO A 1 108 ? -57.319 -53.126 45.783 1.00 49.31 108 PRO A O 1
ATOM 824 N N . ASP A 1 109 ? -56.428 -51.535 47.091 1.00 29.48 109 ASP A N 1
ATOM 825 C CA . ASP A 1 109 ? -57.368 -51.403 48.227 1.00 29.48 109 ASP A CA 1
ATOM 826 C C . ASP A 1 109 ? -56.740 -51.577 49.629 1.00 29.48 109 ASP A C 1
ATOM 828 O O . ASP A 1 109 ? -55.989 -52.503 49.914 1.00 29.48 109 ASP A O 1
ATOM 832 N N . MET A 1 110 ? -57.163 -50.650 50.501 1.00 32.41 110 MET A N 1
ATOM 833 C CA . MET A 1 110 ? -57.177 -50.654 51.976 1.00 32.41 110 MET A CA 1
ATOM 834 C C . MET A 1 110 ? -55.909 -50.285 52.779 1.00 32.41 110 MET A C 1
ATOM 836 O O . MET A 1 110 ? -55.208 -51.113 53.342 1.00 32.41 110 MET A O 1
ATOM 840 N N . VAL A 1 111 ? -55.708 -48.964 52.896 1.00 42.47 111 VAL A N 1
ATOM 841 C CA . VAL A 1 111 ? -55.739 -48.139 54.134 1.00 42.47 111 VAL A CA 1
ATOM 842 C C . VAL A 1 111 ? -55.186 -48.727 55.453 1.00 42.47 111 VAL A C 1
ATOM 844 O O . VAL A 1 111 ? -55.786 -49.616 56.048 1.00 42.47 111 VAL A O 1
ATOM 847 N N . HIS A 1 112 ? -54.188 -48.037 56.032 1.00 34.12 112 HIS A N 1
ATOM 848 C CA . HIS A 1 112 ? -54.047 -47.858 57.490 1.00 34.12 112 HIS A CA 1
ATOM 849 C C . HIS A 1 112 ? -53.606 -46.404 57.826 1.00 34.12 112 HIS A C 1
ATOM 851 O O . HIS A 1 112 ? -52.848 -45.802 57.063 1.00 34.12 112 HIS A O 1
ATOM 857 N N . PRO A 1 113 ? -54.066 -45.796 58.941 1.00 46.94 113 PRO A N 1
ATOM 858 C CA . PRO A 1 113 ? -54.207 -44.346 59.113 1.00 46.94 113 PRO A CA 1
ATOM 859 C C . PRO A 1 113 ? -53.019 -43.682 59.839 1.00 46.94 113 PRO A C 1
ATOM 861 O O . PRO A 1 113 ? -53.213 -42.871 60.740 1.00 46.94 113 PRO A O 1
ATOM 864 N N . ALA A 1 114 ? -51.780 -44.018 59.470 1.00 39.44 114 ALA A N 1
ATOM 865 C CA . ALA A 1 114 ? -50.583 -43.507 60.161 1.00 39.44 114 ALA A CA 1
ATOM 866 C C . ALA A 1 114 ? -49.799 -42.424 59.389 1.00 39.44 114 ALA A C 1
ATOM 868 O O . ALA A 1 114 ? -48.893 -41.814 59.947 1.00 39.44 114 ALA A O 1
ATOM 869 N N . GLN A 1 115 ? -50.150 -42.137 58.130 1.00 43.81 115 GLN A N 1
ATOM 870 C CA . GLN A 1 115 ? -49.419 -41.177 57.282 1.00 43.81 115 GLN A CA 1
ATOM 871 C C . GLN A 1 115 ? -50.047 -39.779 57.183 1.00 43.81 115 GLN A C 1
ATOM 873 O O . GLN A 1 115 ? -49.422 -38.877 56.638 1.00 43.81 115 GLN A O 1
ATOM 878 N N . LEU A 1 116 ? -51.233 -39.561 57.759 1.00 43.81 116 LEU A N 1
ATOM 879 C CA . LEU A 1 116 ? -51.944 -38.276 57.674 1.00 43.81 116 LEU A CA 1
ATOM 880 C C . LEU A 1 116 ? -51.501 -37.233 58.715 1.00 43.81 116 LEU A C 1
ATOM 882 O O . LEU A 1 116 ? -51.777 -36.049 58.545 1.00 43.81 116 LEU A O 1
ATOM 886 N N . LEU A 1 117 ? -50.784 -37.636 59.771 1.00 42.47 117 LEU A N 1
ATOM 887 C CA . LEU A 1 117 ? -50.300 -36.706 60.802 1.00 42.47 117 LEU A CA 1
ATOM 888 C C . LEU A 1 117 ? -48.895 -36.155 60.523 1.00 42.47 117 LEU A C 1
ATOM 890 O O . LEU A 1 117 ? -48.567 -35.073 61.003 1.00 42.47 117 LEU A O 1
ATOM 894 N N . LEU A 1 118 ? -48.089 -36.831 59.696 1.00 43.72 118 LEU A N 1
ATOM 895 C CA . LEU A 1 118 ? -46.755 -36.341 59.324 1.00 43.72 118 LEU A CA 1
ATOM 896 C C . LEU A 1 118 ? -46.802 -35.355 58.144 1.00 43.72 118 LEU A C 1
ATOM 898 O O . LEU A 1 118 ? -45.957 -34.470 58.046 1.00 43.72 118 LEU A O 1
ATOM 902 N N . THR A 1 119 ? -47.832 -35.438 57.296 1.00 48.31 119 THR A N 1
ATOM 903 C CA . THR A 1 119 ? -48.079 -34.457 56.226 1.00 48.31 119 THR A CA 1
ATOM 904 C C . THR A 1 119 ? -48.740 -33.172 56.732 1.00 48.31 119 THR A C 1
ATOM 906 O O . THR A 1 119 ? -48.673 -32.157 56.050 1.00 48.31 119 THR A O 1
ATOM 909 N N . ALA A 1 120 ? -49.345 -33.181 57.926 1.00 45.16 120 ALA A N 1
ATOM 910 C CA . ALA A 1 120 ? -49.986 -31.998 58.505 1.00 45.16 120 ALA A CA 1
ATOM 911 C C . ALA A 1 120 ? -49.016 -31.095 59.297 1.00 45.16 120 ALA A C 1
ATOM 913 O O . ALA A 1 120 ? -49.261 -29.898 59.395 1.00 45.16 120 ALA A O 1
ATOM 914 N N . PHE A 1 121 ? -47.900 -31.624 59.819 1.00 41.91 121 PHE A N 1
ATOM 915 C CA . PHE A 1 121 ? -46.944 -30.836 60.620 1.00 41.91 121 PHE A CA 1
ATOM 916 C C . PHE A 1 121 ? -45.816 -30.174 59.808 1.00 41.91 121 PHE A C 1
ATOM 918 O O . PHE A 1 121 ? -45.173 -29.252 60.300 1.00 41.91 121 PHE A O 1
ATOM 925 N N . LEU A 1 122 ? -45.602 -30.586 58.553 1.00 42.72 122 LEU A N 1
ATOM 926 C CA . LEU A 1 122 ? -44.702 -29.903 57.608 1.00 42.72 122 LEU A CA 1
ATOM 927 C C . LEU A 1 122 ? -45.429 -28.880 56.713 1.00 42.72 122 LEU A C 1
ATOM 929 O O . LEU A 1 122 ? -44.794 -28.218 55.901 1.00 42.72 122 LEU A O 1
ATOM 933 N N . ALA A 1 123 ? -46.747 -28.714 56.878 1.00 42.22 123 ALA A N 1
ATOM 934 C CA . ALA A 1 123 ? -47.562 -27.759 56.121 1.00 42.22 123 ALA A CA 1
ATOM 935 C C . ALA A 1 123 ? -47.781 -26.411 56.843 1.00 42.22 123 ALA A C 1
ATOM 937 O O . ALA A 1 123 ? -48.606 -25.611 56.408 1.00 42.22 123 ALA A O 1
ATOM 938 N N . THR A 1 124 ? -47.057 -26.136 57.936 1.00 47.06 124 THR A N 1
ATOM 939 C CA . THR A 1 124 ? -47.094 -24.832 58.633 1.00 47.06 124 THR A CA 1
ATOM 940 C C . THR A 1 124 ? -45.710 -24.242 58.921 1.00 47.06 124 THR A C 1
ATOM 942 O O . THR A 1 124 ? -45.584 -23.342 59.749 1.00 47.06 124 THR A O 1
ATOM 945 N N . SER A 1 125 ? -44.659 -24.700 58.236 1.00 42.25 125 SER A N 1
ATOM 946 C CA . SER A 1 125 ? -43.410 -23.938 58.116 1.00 42.25 125 SER A CA 1
ATOM 947 C C . SER A 1 125 ? -43.545 -22.982 56.933 1.00 42.25 125 SER A C 1
ATOM 949 O O . SER A 1 125 ? -43.835 -23.425 55.826 1.00 42.25 125 SER A O 1
ATOM 951 N N . GLY A 1 126 ? -43.411 -21.684 57.206 1.00 39.69 126 GLY A N 1
ATOM 952 C CA . GLY A 1 126 ? -43.794 -20.588 56.320 1.00 39.69 126 GLY A CA 1
ATOM 953 C C . GLY A 1 126 ? -43.335 -20.722 54.870 1.00 39.69 126 GLY A C 1
ATOM 954 O O . GLY A 1 126 ? -42.216 -21.146 54.588 1.00 39.69 126 GLY A O 1
ATOM 955 N N . SER A 1 127 ? -44.214 -20.297 53.962 1.00 39.69 127 SER A N 1
ATOM 956 C CA . SER A 1 127 ? -43.866 -19.988 52.581 1.00 39.69 127 SER A CA 1
ATOM 957 C C . SER A 1 127 ? -42.699 -19.000 52.564 1.00 39.69 127 SER A C 1
ATOM 959 O O . SER A 1 127 ? -42.891 -17.798 52.736 1.00 39.69 127 SER A O 1
ATOM 961 N N . LEU A 1 128 ? -41.486 -19.498 52.329 1.00 42.12 128 LEU A N 1
ATOM 962 C CA . LEU A 1 128 ? -40.501 -18.730 51.580 1.00 42.12 128 LEU A CA 1
ATOM 963 C C . LEU A 1 128 ? -41.127 -18.559 50.197 1.00 42.12 128 LEU A C 1
ATOM 965 O O . LEU A 1 128 ? -41.278 -19.536 49.465 1.00 42.12 128 LEU A O 1
ATOM 969 N N . ALA A 1 129 ? -41.631 -17.361 49.907 1.00 53.34 129 ALA A N 1
ATOM 970 C CA . ALA A 1 129 ? -42.189 -17.053 48.602 1.00 53.34 129 ALA A CA 1
ATOM 971 C C . ALA A 1 129 ? -41.102 -17.328 47.555 1.00 53.34 129 ALA A C 1
ATOM 973 O O . ALA A 1 129 ? -40.057 -16.684 47.574 1.00 53.34 129 ALA A O 1
ATOM 974 N N . ALA A 1 130 ? -41.316 -18.332 46.704 1.00 58.09 130 ALA A N 1
ATOM 975 C CA . ALA A 1 130 ? -40.457 -18.557 45.554 1.00 58.09 130 ALA A CA 1
ATOM 976 C C . ALA A 1 130 ? -40.497 -17.307 44.665 1.00 58.09 130 ALA A C 1
ATOM 978 O O . ALA A 1 130 ? -41.552 -16.677 44.544 1.00 58.09 130 ALA A O 1
ATOM 979 N N . CYS A 1 131 ? -39.362 -16.946 44.066 1.00 63.53 131 CYS A N 1
ATOM 980 C CA . CYS A 1 131 ? -39.321 -15.811 43.154 1.00 63.53 131 CYS A CA 1
ATOM 981 C C . CYS A 1 131 ? -40.300 -16.021 42.001 1.00 63.53 131 CYS A C 1
ATOM 983 O O . CYS A 1 131 ? -40.388 -17.141 41.485 1.00 63.53 131 CYS A O 1
ATOM 985 N N . PRO A 1 132 ? -41.040 -14.969 41.611 1.00 70.25 132 PRO A N 1
ATOM 986 C CA . PRO A 1 132 ? -42.069 -15.105 40.605 1.00 70.25 132 PRO A CA 1
ATOM 987 C C . PRO A 1 132 ? -41.417 -15.502 39.285 1.00 70.25 132 PRO A C 1
ATOM 989 O O . PRO A 1 132 ? -40.395 -14.948 38.869 1.00 70.25 132 PRO A O 1
ATOM 992 N N . THR A 1 133 ? -42.003 -16.492 38.627 1.00 76.38 133 THR A N 1
ATOM 993 C CA . THR A 1 133 ? -41.566 -16.894 37.291 1.00 76.38 133 THR A CA 1
ATOM 994 C C . THR A 1 133 ? -41.882 -15.795 36.272 1.00 76.38 133 THR A C 1
ATOM 996 O O . THR A 1 133 ? -42.734 -14.931 36.494 1.00 76.38 133 THR A O 1
ATOM 999 N N . ALA A 1 134 ? -41.202 -15.824 35.124 1.00 78.06 134 ALA A N 1
ATOM 1000 C CA . ALA A 1 134 ? -41.431 -14.879 34.030 1.00 78.06 134 ALA A CA 1
ATOM 1001 C C . ALA A 1 134 ? -42.920 -14.762 33.635 1.00 78.06 134 ALA A C 1
ATOM 1003 O O . ALA A 1 134 ? -43.421 -13.655 33.428 1.00 78.06 134 ALA A O 1
ATOM 1004 N N . ASP A 1 135 ? -43.639 -15.887 33.594 1.00 80.56 135 ASP A N 1
ATOM 1005 C CA . ASP A 1 135 ? -45.061 -15.928 33.242 1.00 80.56 135 ASP A CA 1
ATOM 1006 C C . ASP A 1 135 ? -45.951 -15.328 34.342 1.00 80.56 135 ASP A C 1
ATOM 1008 O O . ASP A 1 135 ? -46.881 -14.573 34.049 1.00 80.56 135 ASP A O 1
ATOM 1012 N N . GLU A 1 136 ? -45.646 -15.596 35.615 1.00 79.81 136 GLU A N 1
ATOM 1013 C CA . GLU A 1 136 ? -46.368 -15.019 36.757 1.00 79.81 136 GLU A CA 1
ATOM 1014 C C . GLU A 1 136 ? -46.211 -13.498 36.820 1.00 79.81 136 GLU A C 1
ATOM 1016 O O . GLU A 1 136 ? -47.174 -12.790 37.126 1.00 79.81 136 GLU A O 1
ATOM 1021 N N . LEU A 1 137 ? -45.029 -12.981 36.471 1.00 79.06 137 LEU A N 1
ATOM 1022 C CA . LEU A 1 137 ? -44.793 -11.544 36.366 1.00 79.06 137 LEU A CA 1
ATOM 1023 C C . LEU A 1 137 ? -45.643 -10.913 35.254 1.00 79.06 137 LEU A C 1
ATOM 1025 O O . LEU A 1 137 ? -46.285 -9.891 35.475 1.00 79.06 137 LEU A O 1
ATOM 1029 N N . LEU A 1 138 ? -45.693 -11.513 34.064 1.00 80.00 138 LEU A N 1
ATOM 1030 C CA . LEU A 1 138 ? -46.490 -10.973 32.955 1.00 80.00 138 LEU A CA 1
ATOM 1031 C C . LEU A 1 138 ? -47.996 -10.968 33.271 1.00 80.00 138 LEU A C 1
ATOM 1033 O O . LEU A 1 138 ? -48.708 -10.012 32.936 1.00 80.00 138 LEU A O 1
ATOM 1037 N N . VAL A 1 139 ? -48.484 -12.003 33.957 1.00 80.38 139 VAL A N 1
ATOM 1038 C CA . VAL A 1 139 ? -49.875 -12.059 34.430 1.00 80.38 139 VAL A CA 1
ATOM 1039 C C . VAL A 1 139 ? -50.125 -10.997 35.503 1.00 80.38 139 VAL A C 1
ATOM 1041 O O . VAL A 1 139 ? -51.130 -10.286 35.420 1.00 80.38 139 VAL A O 1
ATOM 1044 N N . SER A 1 140 ? -49.204 -10.825 36.460 1.00 79.94 140 SER A N 1
ATOM 1045 C CA . SER A 1 140 ? -49.358 -9.831 37.528 1.00 79.94 140 SER A CA 1
ATOM 1046 C C . SER A 1 140 ? -49.401 -8.401 36.983 1.00 79.94 140 SER A C 1
ATOM 1048 O O . SER A 1 140 ? -50.263 -7.620 37.390 1.00 79.94 140 SER A O 1
ATOM 1050 N N . LEU A 1 141 ? -48.568 -8.087 35.985 1.00 78.62 141 LEU A N 1
ATOM 1051 C CA . LEU A 1 141 ? -48.553 -6.795 35.291 1.00 78.62 141 LEU A CA 1
ATOM 1052 C C . LEU A 1 141 ? -49.873 -6.504 34.568 1.00 78.62 141 LEU A C 1
ATOM 1054 O O . LEU A 1 141 ? -50.367 -5.377 34.582 1.00 78.62 141 LEU A O 1
ATOM 1058 N N . THR A 1 142 ? -50.484 -7.534 33.983 1.00 76.50 142 THR A N 1
ATOM 1059 C CA . THR A 1 142 ? -51.794 -7.400 33.332 1.00 76.50 142 THR A CA 1
ATOM 1060 C C . THR A 1 142 ? -52.886 -7.084 34.359 1.00 76.50 142 THR A C 1
ATOM 1062 O O . THR A 1 142 ? -53.755 -6.251 34.109 1.00 76.50 142 THR A O 1
ATOM 1065 N N . THR A 1 143 ? -52.832 -7.705 35.541 1.00 74.00 143 THR A N 1
ATOM 1066 C CA . THR A 1 143 ? -53.802 -7.457 36.623 1.00 74.00 143 THR A CA 1
ATOM 1067 C C . THR A 1 143 ? -53.578 -6.147 37.378 1.00 74.00 143 THR A C 1
ATOM 1069 O O . THR A 1 143 ? -54.539 -5.586 37.900 1.00 74.00 143 THR A O 1
ATOM 1072 N N . SER A 1 144 ? -52.344 -5.634 37.426 1.00 73.19 144 SER A N 1
ATOM 1073 C CA . SER A 1 144 ? -52.000 -4.382 38.115 1.00 73.19 144 SER A CA 1
ATOM 1074 C C . SER A 1 144 ? -52.310 -3.123 37.296 1.00 73.19 144 SER A C 1
ATOM 1076 O O . SER A 1 144 ? -52.140 -2.012 37.796 1.00 73.19 144 SER A O 1
ATOM 1078 N N . GLY A 1 145 ? -52.798 -3.277 36.058 1.00 76.56 145 GLY A N 1
ATOM 1079 C CA . GLY A 1 145 ? -53.115 -2.160 35.168 1.00 76.56 145 GLY A CA 1
ATOM 1080 C C . GLY A 1 145 ? -51.878 -1.510 34.542 1.00 76.56 145 GLY A C 1
ATOM 1081 O O . GLY A 1 145 ? -51.919 -0.325 34.209 1.00 76.56 145 GLY A O 1
ATOM 1082 N N . TYR A 1 146 ? -50.774 -2.254 34.395 1.00 84.00 146 TYR A N 1
ATOM 1083 C CA . TYR A 1 146 ? -49.583 -1.770 33.699 1.00 84.00 146 TYR A CA 1
ATOM 1084 C C . TYR A 1 146 ? -49.904 -1.484 32.226 1.00 84.00 146 TYR A C 1
ATOM 1086 O O . TYR A 1 146 ? -50.253 -2.390 31.471 1.00 84.00 146 TYR A O 1
ATOM 1094 N N . GLU A 1 147 ? -49.743 -0.228 31.805 1.00 83.88 147 GLU A N 1
ATOM 1095 C CA . GLU A 1 147 ? -49.884 0.173 30.404 1.00 83.88 147 GLU A CA 1
ATOM 1096 C C . GLU A 1 147 ? -48.495 0.244 29.734 1.00 83.88 147 GLU A C 1
ATOM 1098 O O . GLU A 1 147 ? -47.689 1.129 30.055 1.00 83.88 147 GLU A O 1
ATOM 1103 N N . PRO A 1 148 ? -48.187 -0.642 28.766 1.00 84.19 148 PRO A N 1
ATOM 1104 C CA . PRO A 1 148 ? -46.878 -0.680 28.112 1.00 84.19 148 PRO A CA 1
ATOM 1105 C C . PRO A 1 148 ? -46.613 0.510 27.188 1.00 84.19 148 PRO A C 1
ATOM 1107 O O . PRO A 1 148 ? -45.483 0.699 26.751 1.00 84.19 148 PRO A O 1
ATOM 1110 N N . ARG A 1 149 ? -47.643 1.291 26.832 1.00 83.00 149 ARG A N 1
ATOM 1111 C CA . ARG A 1 149 ? -47.516 2.454 25.936 1.00 83.00 149 ARG A CA 1
ATOM 1112 C C . ARG A 1 149 ? -47.120 3.734 26.664 1.00 83.00 149 ARG A C 1
ATOM 1114 O O . ARG A 1 149 ? -46.650 4.670 26.020 1.00 83.00 149 ARG A O 1
ATOM 1121 N N . THR A 1 150 ? -47.319 3.801 27.979 1.00 84.88 150 THR A N 1
ATOM 1122 C CA . THR A 1 150 ? -46.950 4.976 28.772 1.00 84.88 150 THR A CA 1
ATOM 1123 C C . THR A 1 150 ? -45.489 4.890 29.199 1.00 84.88 150 THR A C 1
ATOM 1125 O O . THR A 1 150 ? -45.008 3.826 29.600 1.00 84.88 150 THR A O 1
ATOM 1128 N N . LEU A 1 151 ? -44.788 6.023 29.123 1.00 86.69 151 LEU A N 1
ATOM 1129 C CA . LEU A 1 151 ? -43.411 6.148 29.598 1.00 86.69 151 LEU A CA 1
ATOM 1130 C C . LEU A 1 151 ? -43.341 5.840 31.109 1.00 86.69 151 LEU A C 1
ATOM 1132 O O . LEU A 1 151 ? -44.215 6.306 31.840 1.00 86.69 151 LEU A O 1
ATOM 1136 N N . PRO A 1 152 ? -42.303 5.133 31.590 1.00 83.56 152 PRO A N 1
ATOM 1137 C CA . PRO A 1 152 ? -42.129 4.773 33.000 1.00 83.56 152 PRO A CA 1
ATOM 1138 C C . PRO A 1 152 ? -42.344 5.905 34.014 1.00 83.56 152 PRO A C 1
ATOM 1140 O O . PRO A 1 152 ? -43.022 5.710 35.017 1.00 83.56 152 PRO A O 1
ATOM 1143 N N . ASN A 1 153 ? -41.829 7.103 33.718 1.00 78.81 153 ASN A N 1
ATOM 1144 C CA . ASN A 1 153 ? -41.876 8.263 34.618 1.00 78.81 153 ASN A CA 1
ATOM 1145 C C . ASN A 1 153 ? -43.054 9.215 34.345 1.00 78.81 153 ASN A C 1
ATOM 1147 O O . ASN A 1 153 ? -43.132 10.289 34.942 1.00 78.81 153 ASN A O 1
ATOM 1151 N N . HIS A 1 154 ? -43.954 8.874 33.419 1.00 72.19 154 HIS A N 1
ATOM 1152 C CA . HIS A 1 154 ? -45.094 9.720 33.075 1.00 72.19 154 HIS A CA 1
ATOM 1153 C C . HIS A 1 154 ? -46.393 9.034 33.479 1.00 72.19 154 HIS A C 1
ATOM 1155 O O . HIS A 1 154 ? -46.743 7.966 32.977 1.00 72.19 154 HIS A O 1
ATOM 1161 N N . SER A 1 155 ? -47.133 9.683 34.374 1.00 61.53 155 SER A N 1
ATOM 1162 C CA . SER A 1 155 ? -48.436 9.183 34.796 1.00 61.53 155 SER A CA 1
ATOM 1163 C C . SER A 1 155 ? -49.516 9.498 33.748 1.00 61.53 155 SER A C 1
ATOM 1165 O O . SER A 1 155 ? -49.516 10.603 33.193 1.00 61.53 155 SER A O 1
ATOM 1167 N N . PRO A 1 156 ? -50.516 8.615 33.546 1.00 54.81 156 PRO A N 1
ATOM 1168 C CA . PRO A 1 156 ? -51.726 8.925 32.777 1.00 54.81 156 PRO A CA 1
ATOM 1169 C C . PRO A 1 156 ? -52.471 10.176 33.276 1.00 54.81 156 PRO A C 1
ATOM 1171 O O . PRO A 1 156 ? -53.221 10.790 32.524 1.00 54.81 156 PRO A O 1
ATOM 1174 N N . SER A 1 157 ? -52.253 10.577 34.536 1.00 54.41 157 SER A N 1
ATOM 1175 C CA . SER A 1 157 ? -52.846 11.763 35.169 1.00 54.41 157 SER A CA 1
ATOM 1176 C C . SER A 1 157 ? -52.136 13.096 34.861 1.00 54.41 157 SER A C 1
ATOM 1178 O O . SER A 1 157 ? -52.469 14.114 35.463 1.00 54.41 157 SER A O 1
ATOM 1180 N N . GLY A 1 158 ? -51.194 13.126 33.907 1.00 54.91 158 GLY A N 1
ATOM 1181 C CA . GLY A 1 158 ? -50.643 14.367 33.335 1.00 54.91 158 GLY A CA 1
ATOM 1182 C C . GLY A 1 158 ? -49.455 14.984 34.082 1.00 54.91 158 GLY A C 1
ATOM 1183 O O . GLY A 1 158 ? -48.991 16.059 33.705 1.00 54.91 158 GLY A O 1
ATOM 1184 N N . VAL A 1 159 ? -48.932 14.316 35.114 1.00 58.66 159 VAL A N 1
ATOM 1185 C CA . VAL A 1 159 ? -47.692 14.727 35.790 1.00 58.66 159 VAL A CA 1
ATOM 1186 C C . VAL A 1 159 ? -46.503 14.161 35.012 1.00 58.66 159 VAL A C 1
ATOM 1188 O O . VAL A 1 159 ? -46.309 12.946 34.958 1.00 58.66 159 VAL A O 1
ATOM 1191 N N . ASN A 1 160 ? -45.729 15.048 34.384 1.00 67.88 160 ASN A N 1
ATOM 1192 C CA . ASN A 1 160 ? -44.492 14.691 33.694 1.00 67.88 160 ASN A CA 1
ATOM 1193 C C . ASN A 1 160 ? -43.362 14.552 34.720 1.00 67.88 160 ASN A C 1
ATOM 1195 O O . ASN A 1 160 ? -42.973 15.543 35.339 1.00 67.88 160 ASN A O 1
ATOM 1199 N N . GLY A 1 161 ? -42.862 13.331 34.909 1.00 75.81 161 GLY A N 1
ATOM 1200 C CA . GLY A 1 161 ? -41.636 13.078 35.660 1.00 75.81 161 GLY A CA 1
ATOM 1201 C C . GLY A 1 161 ? -40.374 13.444 34.866 1.00 75.81 161 GLY A C 1
ATOM 1202 O O . GLY A 1 161 ? -40.467 13.956 33.746 1.00 75.81 161 GLY A O 1
ATOM 1203 N N . PRO A 1 162 ? -39.182 13.209 35.440 1.00 86.50 162 PRO A N 1
ATOM 1204 C CA . PRO A 1 162 ? -37.918 13.404 34.735 1.00 86.50 162 PRO A CA 1
ATOM 1205 C C . PRO A 1 162 ? -37.808 12.474 33.512 1.00 86.50 162 PRO A C 1
ATOM 1207 O O . PRO A 1 162 ? -38.415 11.393 33.518 1.00 86.50 162 PRO A O 1
ATOM 1210 N N . PRO A 1 163 ? -37.014 12.852 32.489 1.00 88.81 163 PRO A N 1
ATOM 1211 C CA . PRO A 1 163 ? -36.797 12.013 31.317 1.00 88.81 163 PRO A CA 1
ATOM 1212 C C . PRO A 1 163 ? -36.301 10.625 31.717 1.00 88.81 163 PRO A C 1
ATOM 1214 O O . PRO A 1 163 ? -35.538 10.464 32.671 1.00 88.81 163 PRO A O 1
ATOM 1217 N N . VAL A 1 164 ? -36.730 9.613 30.970 1.00 91.56 164 VAL A N 1
ATOM 1218 C CA . VAL A 1 164 ? -36.249 8.244 31.145 1.00 91.56 164 VAL A CA 1
ATOM 1219 C C . VAL A 1 164 ? -34.822 8.177 30.614 1.00 91.56 164 VAL A C 1
ATOM 1221 O O . VAL A 1 164 ? -34.590 8.369 29.420 1.00 91.56 164 VAL A O 1
ATOM 1224 N N . GLU A 1 165 ? -33.870 7.918 31.504 1.00 92.75 165 GLU A N 1
ATOM 1225 C CA . GLU A 1 165 ? -32.481 7.657 31.134 1.00 92.75 165 GLU A CA 1
ATOM 1226 C C . GLU A 1 165 ? -32.383 6.263 30.513 1.00 92.75 165 GLU A C 1
ATOM 1228 O O . GLU A 1 165 ? -32.702 5.258 31.156 1.00 92.75 165 GLU A O 1
ATOM 1233 N N . VAL A 1 166 ? -31.962 6.214 29.250 1.00 95.31 166 VAL A N 1
ATOM 1234 C CA . VAL A 1 166 ? -31.733 4.970 28.515 1.00 95.31 166 VAL A CA 1
ATOM 1235 C C . VAL A 1 166 ? -30.256 4.904 28.168 1.00 95.31 166 VAL A C 1
ATOM 1237 O O . VAL A 1 166 ? -29.781 5.593 27.263 1.00 95.31 166 VAL A O 1
ATOM 1240 N N . SER A 1 167 ? -29.536 4.056 28.890 1.00 95.44 167 SER A N 1
ATOM 1241 C CA . SER A 1 167 ? -28.137 3.761 28.612 1.00 95.44 167 SER A CA 1
ATOM 1242 C C . SER A 1 167 ? -28.059 2.755 27.469 1.00 95.44 167 SER A C 1
ATOM 1244 O O . SER A 1 167 ? -28.779 1.754 27.471 1.00 95.44 167 SER A O 1
ATOM 1246 N N . VAL A 1 168 ? -27.184 2.994 26.493 1.00 95.88 168 VAL A N 1
ATOM 1247 C CA . VAL A 1 168 ? -26.951 2.101 25.350 1.00 95.88 168 VAL A CA 1
ATOM 1248 C C . VAL A 1 168 ? -25.488 1.681 25.261 1.00 95.88 168 VAL A C 1
ATOM 1250 O O . VAL A 1 168 ? -24.576 2.470 25.524 1.00 95.88 168 VAL A O 1
ATOM 1253 N N . GLN A 1 169 ? -25.268 0.424 24.889 1.00 95.38 169 GLN A N 1
ATOM 1254 C CA . GLN A 1 169 ? -23.944 -0.142 24.658 1.00 95.38 169 GLN A CA 1
ATOM 1255 C C . GLN A 1 169 ? -23.993 -1.118 23.483 1.00 95.38 169 GLN A C 1
ATOM 1257 O O . GLN A 1 169 ? -24.914 -1.928 23.352 1.00 95.38 169 GLN A O 1
ATOM 1262 N N . LEU A 1 170 ? -22.975 -1.056 22.633 1.00 95.50 170 LEU A N 1
ATOM 1263 C CA . LEU A 1 170 ? -22.793 -1.954 21.505 1.00 95.50 170 LEU A CA 1
ATOM 1264 C C . LEU A 1 170 ? -21.682 -2.953 21.824 1.00 95.50 170 LEU A C 1
ATOM 1266 O O . LEU A 1 170 ? -20.525 -2.571 21.945 1.00 95.50 170 LEU A O 1
ATOM 1270 N N . TYR A 1 171 ? -22.001 -4.238 21.911 1.00 95.62 171 TYR A N 1
ATOM 1271 C CA . TYR A 1 171 ? -20.975 -5.270 21.789 1.00 95.62 171 TYR A CA 1
ATOM 1272 C C . TYR A 1 171 ? -20.797 -5.569 20.305 1.00 95.62 171 TYR A C 1
ATOM 1274 O O . TYR A 1 171 ? -21.649 -6.237 19.713 1.00 95.62 171 TYR A O 1
ATOM 1282 N N . LEU A 1 172 ? -19.742 -5.046 19.686 1.00 95.62 172 LEU A N 1
ATOM 1283 C CA . LEU A 1 172 ? -19.482 -5.247 18.263 1.00 95.62 172 LEU A CA 1
ATOM 1284 C C . LEU A 1 172 ? -18.701 -6.554 18.086 1.00 95.62 172 LEU A C 1
ATOM 1286 O O . LEU A 1 172 ? -17.500 -6.598 18.324 1.00 95.62 172 LEU A O 1
ATOM 1290 N N . ALA A 1 173 ? -19.393 -7.623 17.686 1.00 94.31 173 ALA A N 1
ATOM 1291 C CA . ALA A 1 173 ? -18.791 -8.950 17.565 1.00 94.31 173 ALA A CA 1
ATOM 1292 C C . ALA A 1 173 ? -17.884 -9.053 16.334 1.00 94.31 173 ALA A C 1
ATOM 1294 O O . ALA A 1 173 ? -16.797 -9.620 16.420 1.00 94.31 173 ALA A O 1
ATOM 1295 N N . ALA A 1 174 ? -18.339 -8.517 15.199 1.00 94.38 174 ALA A N 1
ATOM 1296 C CA . ALA A 1 174 ? -17.558 -8.474 13.973 1.00 94.38 174 ALA A CA 1
ATOM 1297 C C . ALA A 1 174 ? -18.076 -7.405 13.001 1.00 94.38 174 ALA A C 1
ATOM 1299 O O . ALA A 1 174 ? -19.268 -7.090 12.937 1.00 94.38 174 ALA A O 1
ATOM 1300 N N . ILE A 1 175 ? -17.159 -6.901 12.181 1.00 96.25 175 ILE A N 1
ATOM 1301 C CA . ILE A 1 175 ? -17.465 -6.218 10.927 1.00 96.25 175 ILE A CA 1
ATOM 1302 C C . ILE A 1 175 ? -17.573 -7.316 9.871 1.00 96.25 175 ILE A C 1
ATOM 1304 O O . ILE A 1 175 ? -16.581 -7.957 9.533 1.00 96.25 175 ILE A O 1
ATOM 1308 N N . VAL A 1 176 ? -18.786 -7.557 9.381 1.00 94.25 176 VAL A N 1
ATOM 1309 C CA . VAL A 1 176 ? -19.078 -8.663 8.460 1.00 94.25 176 VAL A CA 1
ATOM 1310 C C . VAL A 1 176 ? -18.546 -8.348 7.066 1.00 94.25 176 VAL A C 1
ATOM 1312 O O . VAL A 1 176 ? -17.916 -9.190 6.431 1.00 94.25 176 VAL A O 1
ATOM 1315 N N . GLN A 1 177 ? -18.807 -7.133 6.581 1.00 93.50 177 GLN A N 1
ATOM 1316 C CA . GLN A 1 177 ? -18.425 -6.720 5.236 1.00 93.50 177 GLN A CA 1
ATOM 1317 C C . GLN A 1 177 ? -18.319 -5.198 5.133 1.00 93.50 177 GLN A C 1
ATOM 1319 O O . GLN A 1 177 ? -19.135 -4.468 5.696 1.00 93.50 177 GLN A O 1
ATOM 1324 N N . VAL A 1 178 ? -17.347 -4.732 4.350 1.00 94.69 178 VAL A N 1
ATOM 1325 C CA . VAL A 1 178 ? -17.223 -3.337 3.915 1.00 94.69 178 VAL A CA 1
ATOM 1326 C C . VAL A 1 178 ? -17.440 -3.303 2.403 1.00 94.69 178 VAL A C 1
ATOM 1328 O O . VAL A 1 178 ? -16.599 -3.779 1.642 1.00 94.69 178 VAL A O 1
ATOM 1331 N N . ASP A 1 179 ? -18.577 -2.774 1.956 1.00 94.19 179 ASP A N 1
ATOM 1332 C CA . ASP A 1 179 ? -18.869 -2.589 0.534 1.00 94.19 179 ASP A CA 1
ATOM 1333 C C . ASP A 1 179 ? -18.438 -1.186 0.103 1.00 94.19 179 ASP A C 1
ATOM 1335 O O . ASP A 1 179 ? -19.098 -0.185 0.377 1.00 94.19 179 ASP A O 1
ATOM 1339 N N . GLN A 1 180 ? -17.306 -1.120 -0.587 1.00 92.19 180 GLN A N 1
ATOM 1340 C CA . GLN A 1 180 ? -16.707 0.134 -1.038 1.00 92.19 180 GLN A CA 1
ATOM 1341 C C . GLN A 1 180 ? -17.480 0.749 -2.207 1.00 92.19 180 GLN A C 1
ATOM 1343 O O . GLN A 1 180 ? -17.577 1.971 -2.306 1.00 92.19 180 GLN A O 1
ATOM 1348 N N . LYS A 1 181 ? -18.062 -0.093 -3.071 1.00 92.00 181 LYS A N 1
ATOM 1349 C CA . LYS A 1 181 ? -18.783 0.327 -4.275 1.00 92.00 181 LYS A CA 1
ATOM 1350 C C . LYS A 1 181 ? -20.140 0.925 -3.933 1.00 92.00 181 LYS A C 1
ATOM 1352 O O . LYS A 1 181 ? -20.550 1.899 -4.557 1.00 92.00 181 LYS A O 1
ATOM 1357 N N . GLN A 1 182 ? -20.830 0.353 -2.949 1.00 93.00 182 GLN A N 1
ATOM 1358 C CA . GLN A 1 182 ? -22.089 0.898 -2.437 1.00 93.00 182 GLN A CA 1
ATOM 1359 C C . GLN A 1 182 ? -21.902 1.844 -1.245 1.00 93.00 182 GLN A C 1
ATOM 1361 O O . GLN A 1 182 ? -22.873 2.469 -0.825 1.00 93.00 182 GLN A O 1
ATOM 1366 N N . GLN A 1 183 ? -20.679 1.971 -0.718 1.00 94.00 183 GLN A N 1
ATOM 1367 C CA . GLN A 1 183 ? -20.359 2.761 0.477 1.00 94.00 183 GLN A CA 1
ATOM 1368 C C . GLN A 1 183 ? -21.181 2.318 1.705 1.00 94.00 183 GLN A C 1
ATOM 1370 O O . GLN A 1 183 ? -21.791 3.126 2.414 1.00 94.00 183 GLN A O 1
ATOM 1375 N N . LEU A 1 184 ? -21.225 1.001 1.935 1.00 95.88 184 LEU A N 1
ATOM 1376 C CA . LEU A 1 184 ? -21.988 0.365 3.012 1.00 95.88 184 LEU A CA 1
ATOM 1377 C C . LEU A 1 184 ? -21.084 -0.418 3.961 1.00 95.88 184 LEU A C 1
ATOM 1379 O O . LEU A 1 184 ? -20.087 -1.015 3.559 1.00 95.88 184 LEU A O 1
ATOM 1383 N N . LEU A 1 185 ? -21.478 -0.454 5.229 1.00 96.56 185 LEU A N 1
ATOM 1384 C CA . LEU A 1 185 ? -20.806 -1.196 6.286 1.00 96.56 185 LEU A CA 1
ATOM 1385 C C . LEU A 1 185 ? -21.791 -2.177 6.924 1.00 96.56 185 LEU A C 1
ATOM 1387 O O . LEU A 1 185 ? -22.820 -1.763 7.450 1.00 96.56 185 LEU A O 1
ATOM 1391 N N . SER A 1 186 ? -21.477 -3.469 6.910 1.00 96.44 186 SER A N 1
ATOM 1392 C CA . SER A 1 186 ? -22.249 -4.494 7.613 1.00 96.44 186 SER A CA 1
ATOM 1393 C C . SER A 1 186 ? -21.566 -4.867 8.923 1.00 96.44 186 SER A C 1
ATOM 1395 O O . SER A 1 186 ? -20.394 -5.249 8.941 1.00 96.44 186 SER A O 1
ATOM 1397 N N . VAL A 1 187 ? -22.308 -4.762 10.020 1.00 96.06 187 VAL A N 1
ATOM 1398 C CA . VAL A 1 187 ? -21.839 -5.036 11.382 1.00 96.06 187 VAL A CA 1
ATOM 1399 C C . VAL A 1 187 ? -22.789 -5.988 12.088 1.00 96.06 187 VAL A C 1
ATOM 1401 O O . VAL A 1 187 ? -24.009 -5.886 11.939 1.00 96.06 187 VAL A O 1
ATOM 1404 N N . GLU A 1 188 ? -22.232 -6.890 12.889 1.00 95.81 188 GLU A N 1
ATOM 1405 C CA . GLU A 1 188 ? -23.013 -7.756 13.765 1.00 95.81 188 GLU A CA 1
ATOM 1406 C C . GLU A 1 188 ? -22.509 -7.717 15.206 1.00 95.81 188 GLU A C 1
ATOM 1408 O O . GLU A 1 188 ? -21.333 -7.469 15.487 1.00 95.81 188 GLU A O 1
ATOM 1413 N N . GLY A 1 189 ? -23.418 -7.972 16.140 1.00 96.06 189 GLY A N 1
ATOM 1414 C CA . GLY A 1 189 ? -23.099 -7.883 17.554 1.00 96.06 189 GLY A CA 1
ATOM 1415 C C . GLY A 1 189 ? -24.307 -8.041 18.458 1.00 96.06 189 GLY A C 1
ATOM 1416 O O . GLY A 1 189 ? -25.350 -8.548 18.040 1.00 96.06 189 GLY A O 1
ATOM 1417 N N . TYR A 1 190 ? -24.168 -7.581 19.699 1.00 96.12 190 TYR A N 1
ATOM 1418 C CA . TYR A 1 190 ? -25.273 -7.463 20.645 1.00 96.12 190 TYR A CA 1
ATOM 1419 C C . TYR A 1 190 ? -25.511 -5.998 20.978 1.00 96.12 190 TYR A C 1
ATOM 1421 O O . TYR A 1 190 ? -24.597 -5.279 21.378 1.00 96.12 190 TYR A O 1
ATOM 1429 N N . PHE A 1 191 ? -26.753 -5.566 20.826 1.00 96.50 191 PHE A N 1
ATOM 1430 C CA . PHE A 1 191 ? -27.190 -4.247 21.230 1.00 96.50 191 PHE A CA 1
ATOM 1431 C C . PHE A 1 191 ? -27.793 -4.342 22.626 1.00 96.50 191 PHE A C 1
ATOM 1433 O O . PHE A 1 191 ? -28.785 -5.049 22.828 1.00 96.50 191 PHE A O 1
ATOM 1440 N N . ARG A 1 192 ? -27.154 -3.669 23.584 1.00 95.62 192 ARG A N 1
ATOM 1441 C CA . ARG A 1 192 ? -27.523 -3.676 24.997 1.00 95.62 192 ARG A CA 1
ATOM 1442 C C . ARG A 1 192 ? -28.135 -2.338 25.378 1.00 95.62 192 ARG A C 1
ATOM 1444 O O . ARG A 1 192 ? -27.631 -1.280 25.004 1.00 95.62 192 ARG A O 1
ATOM 1451 N N . GLN A 1 193 ? -29.215 -2.402 26.138 1.00 95.62 193 GLN A N 1
ATOM 1452 C CA . GLN A 1 193 ? -29.934 -1.248 26.648 1.00 95.62 193 GLN A CA 1
ATOM 1453 C C . GLN A 1 193 ? -30.218 -1.458 28.125 1.00 95.62 193 GLN A C 1
ATOM 1455 O O . GLN A 1 193 ? -30.575 -2.563 28.535 1.00 95.62 193 GLN A O 1
ATOM 1460 N N . GLU A 1 194 ? -30.109 -0.392 28.901 1.00 95.25 194 GLU A N 1
ATOM 1461 C CA . GLU A 1 194 ? -30.508 -0.377 30.301 1.00 95.25 194 GLU A CA 1
ATOM 1462 C C . GLU A 1 194 ? -31.355 0.861 30.577 1.00 95.25 194 GLU A C 1
ATOM 1464 O O . GLU A 1 194 ? -30.995 1.972 30.192 1.00 95.25 194 GLU A O 1
ATOM 1469 N N . TRP A 1 195 ? -32.498 0.660 31.223 1.00 94.31 195 TRP A N 1
ATOM 1470 C CA . TRP A 1 195 ? -33.349 1.737 31.723 1.00 94.31 195 TRP A CA 1
ATOM 1471 C C . TRP A 1 195 ? -33.971 1.321 33.052 1.00 94.31 195 TRP A C 1
ATOM 1473 O O . TRP A 1 195 ? -33.893 0.162 33.462 1.00 94.31 195 TRP A O 1
ATOM 1483 N N . ARG A 1 196 ? -34.610 2.269 33.732 1.00 91.56 196 ARG A N 1
ATOM 1484 C CA . ARG A 1 196 ? -35.322 2.019 34.986 1.00 91.56 196 ARG A CA 1
ATOM 1485 C C . ARG A 1 196 ? -36.822 2.211 34.789 1.00 91.56 196 ARG A C 1
ATOM 1487 O O . ARG A 1 196 ? -37.234 3.226 34.232 1.00 91.56 196 ARG A O 1
ATOM 1494 N N . ASP A 1 197 ? -37.626 1.251 35.240 1.00 90.44 197 ASP A N 1
ATOM 1495 C CA . ASP A 1 197 ? -39.091 1.349 35.252 1.00 90.44 197 ASP A CA 1
ATOM 1496 C C . ASP A 1 197 ? -39.625 1.005 36.643 1.00 90.44 197 ASP A C 1
ATOM 1498 O O . ASP A 1 197 ? -39.774 -0.163 36.997 1.00 90.44 197 ASP A O 1
ATOM 1502 N N . GLU A 1 198 ? -39.922 2.033 37.442 1.00 86.25 198 GLU A N 1
ATOM 1503 C CA . GLU A 1 198 ? -40.369 1.881 38.835 1.00 86.25 198 GLU A CA 1
ATOM 1504 C C . GLU A 1 198 ? -41.660 1.062 38.973 1.00 86.25 198 GLU A C 1
ATOM 1506 O O . GLU A 1 198 ? -41.899 0.460 40.019 1.00 86.25 198 GLU A O 1
ATOM 1511 N N . ARG A 1 199 ? -42.468 0.970 37.908 1.00 85.00 199 ARG A N 1
ATOM 1512 C CA . ARG A 1 199 ? -43.699 0.165 37.881 1.00 85.00 199 ARG A CA 1
ATOM 1513 C C . ARG A 1 199 ? -43.420 -1.341 37.897 1.00 85.00 199 ARG A C 1
ATOM 1515 O O . ARG A 1 199 ? -44.318 -2.114 38.215 1.00 85.00 199 ARG A O 1
ATOM 1522 N N . LEU A 1 200 ? -42.199 -1.753 37.549 1.00 83.06 200 LEU A N 1
ATOM 1523 C CA . LEU A 1 200 ? -41.738 -3.146 37.558 1.00 83.06 200 LEU A CA 1
ATOM 1524 C C . LEU A 1 200 ? -40.996 -3.512 38.852 1.00 83.06 200 LEU A C 1
ATOM 1526 O O . LEU A 1 200 ? -40.366 -4.567 38.917 1.00 83.06 200 LEU A O 1
ATOM 1530 N N . ASN A 1 201 ? -41.029 -2.648 39.870 1.00 79.31 201 ASN A N 1
ATOM 1531 C CA . ASN A 1 201 ? -40.348 -2.891 41.133 1.00 79.31 201 ASN A CA 1
ATOM 1532 C C . ASN A 1 201 ? -40.976 -4.081 41.876 1.00 79.31 201 ASN A C 1
ATOM 1534 O O . ASN A 1 201 ? -42.114 -4.016 42.342 1.00 79.31 201 ASN A O 1
ATOM 1538 N N . GLN A 1 202 ? -40.208 -5.158 42.015 1.00 66.44 202 GLN A N 1
ATOM 1539 C CA . GLN A 1 202 ? -40.670 -6.403 42.635 1.00 66.44 202 GLN A CA 1
ATOM 1540 C C . GLN A 1 202 ? -40.472 -6.427 44.151 1.00 66.44 202 GLN A C 1
ATOM 1542 O O . GLN A 1 202 ? -41.115 -7.209 44.852 1.00 66.44 202 GLN A O 1
ATOM 1547 N N . SER A 1 203 ? -39.676 -5.487 44.667 1.00 59.47 203 SER A N 1
ATOM 1548 C CA . SER A 1 203 ? -39.411 -5.290 46.098 1.00 59.47 203 SER A CA 1
ATOM 1549 C C . SER A 1 203 ? -40.674 -4.970 46.913 1.00 59.47 203 SER A C 1
ATOM 1551 O O . SER A 1 203 ? -40.643 -4.983 48.139 1.00 59.47 203 SER A O 1
ATOM 1553 N N . ALA A 1 204 ? -41.784 -4.628 46.246 1.00 51.72 204 ALA A N 1
ATOM 1554 C CA . ALA A 1 204 ? -43.024 -4.186 46.875 1.00 51.72 204 ALA A CA 1
ATOM 1555 C C . ALA A 1 204 ? -44.023 -5.318 47.195 1.00 51.72 204 ALA A C 1
ATOM 1557 O O . ALA A 1 204 ? -45.066 -5.027 47.781 1.00 51.72 204 ALA A O 1
ATOM 1558 N N . GLY A 1 205 ? -43.755 -6.586 46.839 1.00 52.03 205 GLY A N 1
ATOM 1559 C CA . GLY A 1 205 ? -44.777 -7.633 47.012 1.00 52.03 205 GLY A CA 1
ATOM 1560 C C . GLY A 1 205 ? -44.350 -9.100 47.066 1.00 52.03 205 GLY A C 1
ATOM 1561 O O . GLY A 1 205 ? -45.199 -9.929 47.388 1.00 52.03 205 GLY A O 1
ATOM 1562 N N . VAL A 1 206 ? -43.092 -9.457 46.797 1.00 52.69 206 VAL A N 1
ATOM 1563 C CA . VAL A 1 206 ? -42.628 -10.856 46.869 1.00 52.69 206 VAL A CA 1
ATOM 1564 C C . VAL A 1 206 ? -41.325 -10.906 47.666 1.00 52.69 206 VAL A C 1
ATOM 1566 O O . VAL A 1 206 ? -40.593 -9.922 47.693 1.00 52.69 206 VAL A O 1
ATOM 1569 N N . GLY A 1 207 ? -41.110 -11.996 48.410 1.00 53.38 207 GLY A N 1
ATOM 1570 C CA . GLY A 1 207 ? -39.972 -12.165 49.319 1.00 53.38 207 GLY A CA 1
ATOM 1571 C C . GLY A 1 207 ? -38.616 -11.911 48.659 1.00 53.38 207 GLY A C 1
ATOM 1572 O O . GLY A 1 207 ? -38.521 -11.874 47.440 1.00 53.38 207 GLY A O 1
ATOM 1573 N N . ASP A 1 208 ? -37.598 -11.725 49.499 1.00 52.88 208 ASP A N 1
ATOM 1574 C CA . ASP A 1 208 ? -36.204 -11.401 49.166 1.00 52.88 208 ASP A CA 1
ATOM 1575 C C . ASP A 1 208 ? -35.673 -12.232 47.981 1.00 52.88 208 ASP A C 1
ATOM 1577 O O . ASP A 1 208 ? -35.232 -13.372 48.129 1.00 52.88 208 ASP A O 1
ATOM 1581 N N . CYS A 1 209 ? -35.813 -11.675 46.781 1.00 61.84 209 CYS A N 1
ATOM 1582 C CA . CYS A 1 209 ? -35.428 -12.279 45.518 1.00 61.84 209 CYS A CA 1
ATOM 1583 C C . CYS A 1 209 ? -34.246 -11.496 44.983 1.00 61.84 209 CYS A C 1
ATOM 1585 O O . CYS A 1 209 ? -34.431 -10.462 44.349 1.00 61.84 209 CYS A O 1
ATOM 1587 N N . ASP A 1 210 ? -33.038 -11.985 45.255 1.00 63.78 210 ASP A N 1
ATOM 1588 C CA . ASP A 1 210 ? -31.801 -11.375 44.757 1.00 63.78 210 ASP A CA 1
ATOM 1589 C C . ASP A 1 210 ? -31.591 -11.615 43.246 1.00 63.78 210 ASP A C 1
ATOM 1591 O O . ASP A 1 210 ? -30.836 -10.891 42.593 1.00 63.78 210 ASP A O 1
ATOM 1595 N N . ASP A 1 211 ? -32.274 -12.611 42.668 1.00 73.69 211 ASP A N 1
ATOM 1596 C CA . ASP A 1 211 ? -32.092 -13.026 41.277 1.00 73.69 211 ASP A CA 1
ATOM 1597 C C . ASP A 1 211 ? -32.947 -12.213 40.287 1.00 73.69 211 ASP A C 1
ATOM 1599 O O . ASP A 1 211 ? -34.134 -11.957 40.493 1.00 73.69 211 ASP A O 1
ATOM 1603 N N . ALA A 1 212 ? -32.346 -11.846 39.151 1.00 81.69 212 ALA A N 1
ATOM 1604 C CA . ALA A 1 212 ? -33.031 -11.146 38.066 1.00 81.69 212 ALA A CA 1
ATOM 1605 C C . ALA A 1 212 ? -33.908 -12.097 37.235 1.00 81.69 212 ALA A C 1
ATOM 1607 O O . ALA A 1 212 ? -33.448 -13.139 36.756 1.00 81.69 212 ALA A O 1
ATOM 1608 N N . ILE A 1 213 ? -35.150 -11.695 36.957 1.00 85.25 213 ILE A N 1
ATOM 1609 C CA . ILE A 1 213 ? -36.059 -12.472 36.103 1.00 85.25 213 ILE A CA 1
ATOM 1610 C C . ILE A 1 213 ? -35.677 -12.275 34.645 1.00 85.25 213 ILE A C 1
ATOM 1612 O O . ILE A 1 213 ? -35.643 -11.151 34.144 1.00 85.25 213 ILE A O 1
ATOM 1616 N N . THR A 1 214 ? -35.392 -13.382 33.960 1.00 86.19 214 THR A N 1
ATOM 1617 C CA . THR A 1 214 ? -35.023 -13.391 32.542 1.00 86.19 214 THR A CA 1
ATOM 1618 C C . THR A 1 214 ? -36.229 -13.759 31.681 1.00 86.19 214 THR A C 1
ATOM 1620 O O . THR A 1 214 ? -36.904 -14.752 31.933 1.00 86.19 214 THR A O 1
ATOM 1623 N N . LEU A 1 215 ? -36.474 -12.956 30.653 1.00 88.00 215 LEU A N 1
ATOM 1624 C CA . LEU A 1 215 ? -37.523 -13.093 29.652 1.00 88.00 215 LEU A CA 1
ATOM 1625 C C . LEU A 1 215 ? -36.877 -13.244 28.272 1.00 88.00 215 LEU A C 1
ATOM 1627 O O . LEU A 1 215 ? -36.021 -12.439 27.892 1.00 88.00 215 LEU A O 1
ATOM 1631 N N . ASP A 1 216 ? -37.320 -14.225 27.495 1.00 87.38 216 ASP A N 1
ATOM 1632 C CA . ASP A 1 216 ? -36.882 -14.387 26.109 1.00 87.38 216 ASP A CA 1
ATOM 1633 C C . ASP A 1 216 ? -37.641 -13.422 25.187 1.00 87.38 216 ASP A C 1
ATOM 1635 O O . ASP A 1 216 ? -38.857 -13.246 25.295 1.00 87.38 216 ASP A O 1
ATOM 1639 N N . LEU A 1 217 ? -36.931 -12.764 24.267 1.00 86.81 217 LEU A N 1
ATOM 1640 C CA . LEU A 1 217 ? -37.557 -11.869 23.292 1.00 86.81 217 LEU A CA 1
ATOM 1641 C C . LEU A 1 217 ? -38.163 -12.660 22.119 1.00 86.81 217 LEU A C 1
ATOM 1643 O O . LEU A 1 217 ? -37.565 -13.640 21.669 1.00 86.81 217 LEU A O 1
ATOM 1647 N N . PRO A 1 218 ? -39.302 -12.207 21.555 1.00 85.12 218 PRO A N 1
ATOM 1648 C CA . PRO A 1 218 ? -39.965 -10.921 21.793 1.00 85.12 218 PRO A CA 1
ATOM 1649 C C . PRO A 1 218 ? -40.907 -10.916 23.009 1.00 85.12 218 PRO A C 1
ATOM 1651 O O . PRO A 1 218 ? -41.840 -11.708 23.090 1.00 85.12 218 PRO A O 1
ATOM 1654 N N . VAL A 1 219 ? -40.741 -9.929 23.894 1.00 83.00 219 VAL A N 1
ATOM 1655 C CA . VAL A 1 219 ? -41.654 -9.690 25.023 1.00 83.00 219 VAL A CA 1
ATOM 1656 C C . VAL A 1 219 ? -42.736 -8.700 24.602 1.00 83.00 219 VAL A C 1
ATOM 1658 O O . VAL A 1 219 ? -42.437 -7.607 24.115 1.00 83.00 219 VAL A O 1
ATOM 1661 N N . ARG A 1 220 ? -44.002 -9.073 24.806 1.00 79.12 220 ARG A N 1
ATOM 1662 C CA . ARG A 1 220 ? -45.169 -8.188 24.668 1.00 79.12 220 ARG A CA 1
ATOM 1663 C C . ARG A 1 220 ? -45.701 -7.884 26.067 1.00 79.12 220 ARG A C 1
ATOM 1665 O O . ARG A 1 220 ? -45.811 -8.799 26.870 1.00 79.12 220 ARG A O 1
ATOM 1672 N N . GLY A 1 221 ? -46.031 -6.624 26.350 1.00 83.06 221 GLY A N 1
ATOM 1673 C CA . GLY A 1 221 ? -46.596 -6.227 27.650 1.00 83.06 221 GLY A CA 1
ATOM 1674 C C . GLY A 1 221 ? -45.651 -5.465 28.584 1.00 83.06 221 GLY A C 1
ATOM 1675 O O . GLY A 1 221 ? -46.060 -5.126 29.683 1.00 83.06 221 GLY A O 1
ATOM 1676 N N . ILE A 1 222 ? -44.429 -5.142 28.147 1.00 88.81 222 ILE A N 1
ATOM 1677 C CA . ILE A 1 222 ? -43.483 -4.281 28.878 1.00 88.81 222 ILE A CA 1
ATOM 1678 C C . ILE A 1 222 ? -43.063 -3.127 27.965 1.00 88.81 222 ILE A C 1
ATOM 1680 O O . ILE A 1 222 ? -42.815 -3.352 26.775 1.00 88.81 222 ILE A O 1
ATOM 1684 N N . TRP A 1 223 ? -43.010 -1.903 28.500 1.00 90.81 223 TRP A N 1
ATOM 1685 C CA . TRP A 1 223 ? -42.529 -0.729 27.771 1.00 90.81 223 TRP A CA 1
ATOM 1686 C C . TRP A 1 223 ? -41.067 -0.930 27.357 1.00 90.81 223 TRP A C 1
ATOM 1688 O O . TRP A 1 223 ? -40.233 -1.345 28.160 1.00 90.81 223 TRP A O 1
ATOM 1698 N N . GLN A 1 224 ? -40.760 -0.639 26.095 1.00 91.31 224 GLN A N 1
ATOM 1699 C CA . GLN A 1 224 ? -39.414 -0.732 25.534 1.00 91.31 224 GLN A CA 1
ATOM 1700 C C . GLN A 1 224 ? -39.062 0.607 24.883 1.00 91.31 224 GLN A C 1
ATOM 1702 O O . GLN A 1 224 ? -39.905 1.155 24.165 1.00 91.31 224 GLN A O 1
ATOM 1707 N N . PRO A 1 225 ? -37.845 1.136 25.098 1.00 92.31 225 PRO A N 1
ATOM 1708 C CA . PRO A 1 225 ? -37.426 2.367 24.448 1.00 92.31 225 PRO A CA 1
ATOM 1709 C C . PRO A 1 225 ? -37.262 2.138 22.939 1.00 92.31 225 PRO A C 1
ATOM 1711 O O . PRO A 1 225 ? -36.692 1.133 22.505 1.00 92.31 225 PRO A O 1
ATOM 1714 N N . ASP A 1 226 ? -37.736 3.087 22.136 1.00 91.44 226 ASP A N 1
ATOM 1715 C CA . ASP A 1 226 ? -37.711 3.060 20.668 1.00 91.44 226 ASP A CA 1
ATOM 1716 C C . ASP A 1 226 ? -36.359 3.528 20.106 1.00 91.44 226 ASP A C 1
ATOM 1718 O O . ASP A 1 226 ? -36.274 4.395 19.233 1.00 91.44 226 ASP A O 1
ATOM 1722 N N . ILE A 1 227 ? -35.281 2.956 20.644 1.00 93.50 227 ILE A N 1
ATOM 1723 C CA . ILE A 1 227 ? -33.936 3.244 20.161 1.00 93.50 227 ILE A CA 1
ATOM 1724 C C . ILE A 1 227 ? -33.705 2.498 18.853 1.00 93.50 227 ILE A C 1
ATOM 1726 O O . ILE A 1 227 ? -33.858 1.276 18.792 1.00 93.50 227 ILE A O 1
ATOM 1730 N N . TYR A 1 228 ? -33.288 3.237 17.835 1.00 93.00 228 TYR A N 1
ATOM 1731 C CA . TYR A 1 228 ? -33.043 2.731 16.494 1.00 93.00 228 TYR A CA 1
ATOM 1732 C C . TYR A 1 228 ? -31.687 3.213 15.971 1.00 93.00 228 TYR A C 1
ATOM 1734 O O . TYR A 1 228 ? -31.019 4.059 16.576 1.00 93.00 228 TYR A O 1
ATOM 1742 N N . PHE A 1 229 ? -31.281 2.637 14.843 1.00 95.19 229 PHE A N 1
ATOM 1743 C CA . PHE A 1 229 ? -30.047 2.974 14.147 1.00 95.19 229 PHE A CA 1
ATOM 1744 C C . PHE A 1 229 ? -30.371 3.854 12.938 1.00 95.19 229 PHE A C 1
ATOM 1746 O O . PHE A 1 229 ? -30.891 3.360 11.939 1.00 95.19 229 PHE A O 1
ATOM 1753 N N . ASP A 1 230 ? -30.062 5.145 13.018 1.00 92.81 230 ASP A N 1
ATOM 1754 C CA . ASP A 1 230 ? -30.545 6.136 12.046 1.00 92.81 230 ASP A CA 1
ATOM 1755 C C . ASP A 1 230 ? -29.922 5.964 10.654 1.00 92.81 230 ASP A C 1
ATOM 1757 O O . ASP A 1 230 ? -30.597 6.037 9.628 1.00 92.81 230 ASP A O 1
ATOM 1761 N N . ASN A 1 231 ? -28.633 5.627 10.596 1.00 94.94 231 ASN A N 1
ATOM 1762 C CA . ASN A 1 231 ? -27.930 5.426 9.331 1.00 94.94 231 ASN A CA 1
ATOM 1763 C C . ASN A 1 231 ? -28.028 3.994 8.773 1.00 94.94 231 ASN A C 1
ATOM 1765 O O . ASN A 1 231 ? -27.263 3.641 7.870 1.00 94.94 231 ASN A O 1
ATOM 1769 N N . THR A 1 232 ? -28.964 3.176 9.258 1.00 95.31 232 THR A N 1
ATOM 1770 C CA . THR A 1 232 ? -29.218 1.823 8.740 1.00 95.31 232 THR A CA 1
ATOM 1771 C C . THR A 1 232 ? -30.027 1.843 7.437 1.00 95.31 232 THR A C 1
ATOM 1773 O O . THR A 1 232 ? -30.999 2.576 7.284 1.00 95.31 232 THR A O 1
ATOM 1776 N N . ILE A 1 233 ? -29.639 0.997 6.479 1.00 94.38 233 ILE A N 1
ATOM 1777 C CA . ILE A 1 233 ? -30.435 0.644 5.290 1.00 94.38 233 ILE A CA 1
ATOM 1778 C C . ILE A 1 233 ? -31.233 -0.636 5.528 1.00 94.38 233 ILE A C 1
ATOM 1780 O O . ILE A 1 233 ? -32.381 -0.739 5.099 1.00 94.38 233 ILE A O 1
ATOM 1784 N N . ARG A 1 234 ? -30.610 -1.638 6.159 1.00 93.56 234 ARG A N 1
ATOM 1785 C CA . ARG A 1 234 ? -31.267 -2.901 6.511 1.00 93.56 234 ARG A CA 1
ATOM 1786 C C . ARG A 1 234 ? -30.966 -3.262 7.948 1.00 93.56 234 ARG A C 1
ATOM 1788 O O . ARG A 1 234 ? -29.804 -3.398 8.325 1.00 93.56 234 ARG A O 1
ATOM 1795 N N . GLU A 1 235 ? -32.029 -3.463 8.704 1.00 92.19 235 GLU A N 1
ATOM 1796 C CA . GLU A 1 235 ? -31.978 -3.948 10.070 1.00 92.19 235 GLU A CA 1
ATOM 1797 C C . GLU A 1 235 ? -32.403 -5.414 10.131 1.00 92.19 235 GLU A C 1
ATOM 1799 O O . GLU A 1 235 ? -33.339 -5.851 9.460 1.00 92.19 235 GLU A O 1
ATOM 1804 N N . TRP A 1 236 ? -31.698 -6.185 10.947 1.00 93.62 236 TRP A N 1
ATOM 1805 C CA . TRP A 1 236 ? -32.093 -7.523 11.334 1.00 93.62 236 TRP A CA 1
ATOM 1806 C C . TRP A 1 236 ? -31.798 -7.704 12.817 1.00 93.62 236 TRP A C 1
ATOM 1808 O O . TRP A 1 236 ? -30.693 -7.414 13.283 1.00 93.62 236 TRP A O 1
ATOM 1818 N N . TYR A 1 237 ? -32.795 -8.201 13.540 1.00 92.81 237 TYR A N 1
ATOM 1819 C CA . TYR A 1 237 ? -32.696 -8.550 14.948 1.00 92.81 237 TYR A CA 1
ATOM 1820 C C . TYR A 1 237 ? -32.862 -10.060 15.097 1.00 92.81 237 TYR A C 1
ATOM 1822 O O . TYR A 1 237 ? -33.781 -10.658 14.536 1.00 92.81 237 TYR A O 1
ATOM 1830 N N . GLY A 1 238 ? -31.942 -10.670 15.834 1.00 90.69 238 GLY A N 1
ATOM 1831 C CA . GLY A 1 238 ? -31.941 -12.088 16.151 1.00 90.69 238 GLY A CA 1
ATOM 1832 C C . GLY A 1 238 ? -32.531 -12.369 17.528 1.00 90.69 238 GLY A C 1
ATOM 1833 O O . GLY A 1 238 ? -33.382 -11.644 18.038 1.00 90.69 238 GLY A O 1
ATOM 1834 N N . VAL A 1 239 ? -32.040 -13.443 18.144 1.00 91.69 239 VAL A N 1
ATOM 1835 C CA . VAL A 1 239 ? -32.414 -13.824 19.509 1.00 91.69 239 VAL A CA 1
ATOM 1836 C C . VAL A 1 239 ? -31.902 -12.775 20.498 1.00 91.69 239 VAL A C 1
ATOM 1838 O O . VAL A 1 239 ? -30.808 -12.223 20.337 1.00 91.69 239 VAL A O 1
ATOM 1841 N N . GLY A 1 240 ? -32.691 -12.515 21.532 1.00 92.88 240 GLY A N 1
ATOM 1842 C CA . GLY A 1 240 ? -32.310 -11.643 22.627 1.00 92.88 240 GLY A CA 1
ATOM 1843 C C . GLY A 1 240 ? -33.034 -12.006 23.915 1.00 92.88 240 GLY A C 1
ATOM 1844 O O . GLY A 1 240 ? -33.980 -12.792 23.911 1.00 92.88 240 GLY A O 1
ATOM 1845 N N . SER A 1 241 ? -32.586 -11.403 25.007 1.00 93.19 241 SER A N 1
ATOM 1846 C CA . SER A 1 241 ? -33.135 -11.604 26.345 1.00 93.19 241 SER A CA 1
ATOM 1847 C C . SER A 1 241 ? -33.331 -10.264 27.041 1.00 93.19 241 SER A C 1
ATOM 1849 O O . SER A 1 241 ? -32.513 -9.351 26.883 1.00 93.19 241 SER A O 1
ATOM 1851 N N . MET A 1 242 ? -34.373 -10.168 27.854 1.00 92.88 242 MET A N 1
ATOM 1852 C CA . MET A 1 242 ? -34.627 -9.060 28.766 1.00 92.88 242 MET A CA 1
ATOM 1853 C C . MET A 1 242 ? -34.503 -9.567 30.202 1.00 92.88 242 MET A C 1
ATOM 1855 O O . MET A 1 242 ? -35.032 -10.620 30.529 1.00 92.88 242 MET A O 1
ATOM 1859 N N . ARG A 1 243 ? -33.792 -8.843 31.059 1.00 91.00 243 ARG A N 1
ATOM 1860 C CA . ARG A 1 243 ? -33.623 -9.152 32.478 1.00 91.00 243 ARG A CA 1
ATOM 1861 C C . ARG A 1 243 ? -34.190 -8.015 33.303 1.00 91.00 243 ARG A C 1
ATOM 1863 O O . ARG A 1 243 ? -33.846 -6.862 33.058 1.00 91.00 243 ARG A O 1
ATOM 1870 N N . ILE A 1 244 ? -35.044 -8.343 34.259 1.00 90.19 244 ILE A N 1
ATOM 1871 C CA . ILE A 1 244 ? -35.640 -7.380 35.183 1.00 90.19 244 ILE A CA 1
ATOM 1872 C C . ILE A 1 244 ? -35.013 -7.625 36.547 1.00 90.19 244 ILE A C 1
ATOM 1874 O O . ILE A 1 244 ? -35.152 -8.711 37.111 1.00 90.19 244 ILE A O 1
ATOM 1878 N N . TYR A 1 245 ? -34.295 -6.624 37.040 1.00 88.81 245 TYR A N 1
ATOM 1879 C CA . TYR A 1 245 ? -33.669 -6.653 38.352 1.00 88.81 245 TYR A CA 1
ATOM 1880 C C . TYR A 1 245 ? -34.667 -6.225 39.441 1.00 88.81 245 TYR A C 1
ATOM 1882 O O . TYR A 1 245 ? -35.581 -5.437 39.167 1.00 88.81 245 TYR A O 1
ATOM 1890 N N . PRO A 1 246 ? -34.478 -6.687 40.690 1.00 82.88 246 PRO A N 1
ATOM 1891 C CA . PRO A 1 246 ? -35.348 -6.327 41.816 1.00 82.88 246 PRO A CA 1
ATOM 1892 C C . PRO A 1 246 ? -35.444 -4.813 42.063 1.00 82.88 246 PRO A C 1
ATOM 1894 O O . PRO A 1 246 ? -36.488 -4.307 42.466 1.00 82.88 246 PRO A O 1
ATOM 1897 N N . ASP A 1 247 ? -34.383 -4.069 41.739 1.00 83.50 247 ASP A N 1
ATOM 1898 C CA . ASP A 1 247 ? -34.278 -2.610 41.877 1.00 83.50 247 ASP A CA 1
ATOM 1899 C C . ASP A 1 247 ? -34.991 -1.800 40.772 1.00 83.50 247 ASP A C 1
ATOM 1901 O O . ASP A 1 247 ? -34.790 -0.581 40.664 1.00 83.50 247 ASP A O 1
ATOM 1905 N N . ALA A 1 248 ? -35.840 -2.462 39.976 1.00 86.62 248 ALA A N 1
ATOM 1906 C CA . ALA A 1 248 ? -36.563 -1.912 38.829 1.00 86.62 248 ALA A CA 1
ATOM 1907 C C . ALA A 1 248 ? -35.685 -1.511 37.626 1.00 86.62 248 ALA A C 1
ATOM 1909 O O . ALA A 1 248 ? -36.167 -0.832 36.711 1.00 86.62 248 ALA A O 1
ATOM 1910 N N . ARG A 1 249 ? -34.413 -1.935 37.568 1.00 90.75 249 ARG A N 1
ATOM 1911 C CA . ARG A 1 249 ? -33.622 -1.839 36.333 1.00 90.75 249 ARG A CA 1
ATOM 1912 C C . ARG A 1 249 ? -34.011 -2.938 35.356 1.00 90.75 249 ARG A C 1
ATOM 1914 O O . ARG A 1 249 ? -34.150 -4.105 35.719 1.00 90.75 249 ARG A O 1
ATOM 1921 N N . VAL A 1 250 ? -34.138 -2.566 34.092 1.00 93.25 250 VAL A N 1
ATOM 1922 C CA . VAL A 1 250 ? -34.398 -3.486 32.992 1.00 93.25 250 VAL A CA 1
ATOM 1923 C C . VAL A 1 250 ? -33.203 -3.462 32.061 1.00 93.25 250 VAL A C 1
ATOM 1925 O O . VAL A 1 250 ? -32.842 -2.416 31.527 1.00 93.25 250 VAL A O 1
ATOM 1928 N N . TRP A 1 251 ? -32.606 -4.628 31.852 1.00 93.81 251 TRP A N 1
ATOM 1929 C CA . TRP A 1 251 ? -31.505 -4.830 30.925 1.00 93.81 251 TRP A CA 1
ATOM 1930 C C . TRP A 1 251 ? -31.988 -5.639 29.730 1.00 93.81 251 TRP A C 1
ATOM 1932 O O . TRP A 1 251 ? -32.496 -6.748 29.879 1.00 93.81 251 TRP A O 1
ATOM 1942 N N . ARG A 1 252 ? -31.834 -5.105 28.525 1.00 94.38 252 ARG A N 1
ATOM 1943 C CA . ARG A 1 252 ? -32.231 -5.760 27.275 1.00 94.38 252 ARG A CA 1
ATOM 1944 C C . ARG A 1 252 ? -31.001 -5.959 26.414 1.00 94.38 252 ARG A C 1
ATOM 1946 O O . ARG A 1 252 ? -30.263 -5.011 26.184 1.00 94.38 252 ARG A O 1
ATOM 1953 N N . SER A 1 253 ? -30.807 -7.169 25.902 1.00 95.19 253 SER A N 1
ATOM 1954 C CA . SER A 1 253 ? -29.736 -7.478 24.956 1.00 95.19 253 SER A CA 1
ATOM 1955 C C . SER A 1 253 ? -30.283 -8.254 23.775 1.00 95.19 253 SER A C 1
ATOM 1957 O O . SER A 1 253 ? -30.943 -9.279 23.953 1.00 95.19 253 SER A O 1
ATOM 1959 N N . VAL A 1 254 ? -30.021 -7.760 22.567 1.00 95.38 254 VAL A N 1
ATOM 1960 C CA . VAL A 1 254 ? -30.516 -8.352 21.318 1.00 95.38 254 VAL A CA 1
ATOM 1961 C C . VAL A 1 254 ? -29.369 -8.514 20.345 1.00 95.38 254 VAL A C 1
ATOM 1963 O O . VAL A 1 254 ? -28.607 -7.572 20.126 1.00 95.38 254 VAL A O 1
ATOM 1966 N N . ARG A 1 255 ? -29.249 -9.690 19.723 1.00 95.69 255 ARG A N 1
ATOM 1967 C CA . ARG A 1 255 ? -28.319 -9.858 18.606 1.00 95.69 255 ARG A CA 1
ATOM 1968 C C . ARG A 1 255 ? -28.794 -9.025 17.419 1.00 95.69 255 ARG A C 1
ATOM 1970 O O . ARG A 1 255 ? -29.958 -9.122 17.042 1.00 95.69 255 ARG A O 1
ATOM 1977 N N . PHE A 1 256 ? -27.906 -8.265 16.797 1.00 95.56 256 PHE A N 1
ATOM 1978 C CA . PHE A 1 256 ? -28.222 -7.492 15.601 1.00 95.56 256 PHE A CA 1
ATOM 1979 C C . PHE A 1 256 ? -27.272 -7.833 14.453 1.00 95.56 256 PHE A C 1
ATOM 1981 O O . PHE A 1 256 ? -26.125 -8.229 14.670 1.00 95.56 256 PHE A O 1
ATOM 1988 N N . ASN A 1 257 ? -27.771 -7.668 13.233 1.00 96.69 257 ASN A N 1
ATOM 1989 C CA . ASN A 1 257 ? -26.980 -7.575 12.013 1.00 96.69 257 ASN A CA 1
ATOM 1990 C C . ASN A 1 257 ? -27.532 -6.385 11.227 1.00 96.69 257 ASN A C 1
ATOM 1992 O O . ASN A 1 257 ? -28.701 -6.381 10.831 1.00 96.69 257 ASN A O 1
ATOM 1996 N N . HIS A 1 258 ? -26.735 -5.331 11.095 1.00 96.19 258 HIS A N 1
ATOM 1997 C CA . HIS A 1 258 ? -27.160 -4.080 10.480 1.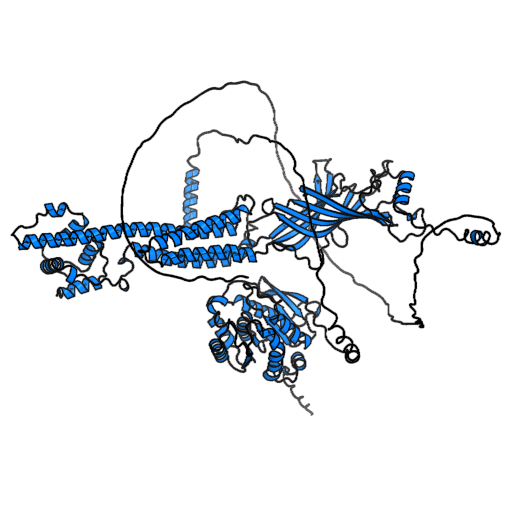00 96.19 258 HIS A CA 1
ATOM 1998 C C . HIS A 1 258 ? -26.264 -3.736 9.301 1.00 96.19 258 HIS A C 1
ATOM 2000 O O . HIS A 1 258 ? -25.042 -3.871 9.363 1.00 96.19 258 HIS A O 1
ATOM 2006 N N . LEU A 1 259 ? -26.899 -3.281 8.224 1.00 97.62 259 LEU A N 1
ATOM 2007 C CA . LEU A 1 259 ? -26.244 -2.722 7.052 1.00 97.62 259 LEU A CA 1
ATOM 2008 C C . LEU A 1 259 ? -26.386 -1.203 7.104 1.00 97.62 259 LEU A C 1
ATOM 2010 O O . LEU A 1 259 ? -27.482 -0.678 6.914 1.00 97.62 259 LEU A O 1
ATOM 2014 N N . LEU A 1 260 ? -25.282 -0.515 7.363 1.00 97.12 260 LEU A N 1
ATOM 2015 C CA . LEU A 1 260 ? -25.191 0.917 7.621 1.00 97.12 260 LEU A CA 1
ATOM 2016 C C . LEU A 1 260 ? -24.655 1.671 6.402 1.00 97.12 260 LEU A C 1
ATOM 2018 O O . LEU A 1 260 ? -23.810 1.160 5.665 1.00 97.12 260 LEU A O 1
ATOM 2022 N N . ARG A 1 261 ? -25.091 2.920 6.223 1.00 97.12 261 ARG A N 1
ATOM 2023 C CA . ARG A 1 261 ? -24.452 3.873 5.305 1.00 97.12 261 ARG A CA 1
ATOM 2024 C C . ARG A 1 261 ? -23.142 4.363 5.909 1.00 97.12 261 ARG A C 1
ATOM 2026 O O . ARG A 1 261 ? -23.138 4.879 7.027 1.00 97.12 261 ARG A O 1
ATOM 2033 N N . CYS A 1 262 ? -22.062 4.251 5.143 1.00 95.88 262 CYS A N 1
ATOM 2034 C CA . CYS A 1 262 ? -20.756 4.790 5.498 1.00 95.88 262 CYS A CA 1
ATOM 2035 C C . CYS A 1 262 ? -20.153 5.496 4.275 1.00 95.88 262 CYS A C 1
ATOM 2037 O O . CYS A 1 262 ? -19.582 4.824 3.418 1.00 95.88 262 CYS A O 1
ATOM 2039 N N . PRO A 1 263 ? -20.272 6.831 4.158 1.00 93.88 263 PRO A N 1
ATOM 2040 C CA . PRO A 1 263 ? -19.606 7.558 3.084 1.00 93.88 263 PRO A CA 1
ATOM 2041 C C . PRO A 1 263 ? -18.084 7.412 3.221 1.00 93.88 263 PRO A C 1
ATOM 2043 O O . PRO A 1 263 ? -17.514 7.700 4.272 1.00 93.88 263 PRO A O 1
ATOM 2046 N N . MET A 1 264 ? -17.433 6.956 2.150 1.00 93.44 264 MET A N 1
ATOM 2047 C CA . MET A 1 264 ? -15.997 6.655 2.113 1.00 93.44 264 MET A CA 1
ATOM 2048 C C . MET A 1 264 ? -15.250 7.625 1.195 1.00 93.44 264 MET A C 1
ATOM 2050 O O . MET A 1 264 ? -15.794 8.098 0.194 1.00 93.44 264 MET A O 1
ATOM 2054 N N . SER A 1 265 ? -13.982 7.883 1.510 1.00 92.19 265 SER A N 1
ATOM 2055 C CA . SER A 1 265 ? -13.087 8.762 0.754 1.00 92.19 265 SER A CA 1
ATOM 2056 C C . SER A 1 265 ? -11.886 7.986 0.217 1.00 92.19 265 SER A C 1
ATOM 2058 O O . SER A 1 265 ? -11.099 7.437 0.984 1.00 92.19 265 SER A O 1
ATOM 2060 N N . PHE A 1 266 ? -11.709 7.956 -1.107 1.00 92.75 266 PHE A N 1
ATOM 2061 C CA . PHE A 1 266 ? -10.695 7.123 -1.771 1.00 92.75 266 PHE A CA 1
ATOM 2062 C C . PHE A 1 266 ? -9.504 7.918 -2.323 1.00 92.75 266 PHE A C 1
ATOM 2064 O O . PHE A 1 266 ? -8.710 7.379 -3.093 1.00 92.75 266 PHE A O 1
ATOM 2071 N N . HIS A 1 267 ? -9.333 9.189 -1.938 1.00 88.69 267 HIS A N 1
ATOM 2072 C CA . HIS A 1 267 ? -8.226 10.027 -2.428 1.00 88.69 267 HIS A CA 1
ATOM 2073 C C . HIS A 1 267 ? -6.850 9.363 -2.252 1.00 88.69 267 HIS A C 1
ATOM 2075 O O . HIS A 1 267 ? -6.021 9.413 -3.161 1.00 88.69 267 HIS A O 1
ATOM 2081 N N . ARG A 1 268 ? -6.632 8.698 -1.108 1.00 88.44 268 ARG A N 1
ATOM 2082 C CA . ARG A 1 268 ? -5.358 8.062 -0.732 1.00 88.44 268 ARG A CA 1
ATOM 2083 C C . ARG A 1 268 ? -5.288 6.557 -1.015 1.00 88.44 268 ARG A C 1
ATOM 2085 O O . ARG A 1 268 ? -4.379 5.907 -0.514 1.00 88.44 268 ARG A O 1
ATOM 2092 N N . LEU A 1 269 ? -6.206 5.988 -1.801 1.00 89.75 269 LEU A N 1
ATOM 2093 C CA . LEU A 1 269 ? -6.163 4.565 -2.170 1.00 89.75 269 LEU A CA 1
ATOM 2094 C C . LEU A 1 269 ? -4.780 4.215 -2.765 1.00 89.75 269 LEU A C 1
ATOM 2096 O O . LEU A 1 269 ? -4.372 4.913 -3.700 1.00 89.75 269 LEU A O 1
ATOM 2100 N N . PRO A 1 270 ? -4.059 3.174 -2.283 1.00 90.88 270 PRO A N 1
ATOM 2101 C CA . PRO A 1 270 ? -4.482 2.082 -1.385 1.00 90.88 270 PRO A CA 1
ATOM 2102 C C . PRO A 1 270 ? -4.190 2.274 0.121 1.00 90.88 270 PRO A C 1
ATOM 2104 O O . PRO A 1 270 ? -4.364 1.333 0.888 1.00 90.88 270 PRO A O 1
ATOM 2107 N N . PHE A 1 271 ? -3.699 3.437 0.550 1.00 89.75 271 PHE A N 1
ATOM 2108 C CA . PHE A 1 271 ? -3.344 3.759 1.944 1.00 89.75 271 PHE A CA 1
ATOM 2109 C C . PHE A 1 271 ? -4.440 4.566 2.655 1.00 89.75 271 PHE A C 1
ATOM 2111 O O . PHE A 1 271 ? -4.168 5.424 3.495 1.00 89.75 271 PHE A O 1
ATOM 2118 N N . ASP A 1 272 ? -5.688 4.358 2.255 1.00 91.88 272 ASP A N 1
ATOM 2119 C CA . ASP A 1 272 ? -6.840 5.083 2.758 1.00 91.88 272 ASP A CA 1
ATOM 2120 C C . ASP A 1 272 ? -7.272 4.608 4.153 1.00 91.88 272 ASP A C 1
ATOM 2122 O O . ASP A 1 272 ? -7.212 3.422 4.490 1.00 91.88 272 ASP A O 1
ATOM 2126 N N . THR A 1 273 ? -7.761 5.568 4.938 1.00 93.69 273 THR A N 1
ATOM 2127 C CA . THR A 1 273 ? -8.436 5.334 6.216 1.00 93.69 273 THR A CA 1
ATOM 2128 C C . THR A 1 273 ? -9.866 5.834 6.094 1.00 93.69 273 THR A C 1
ATOM 2130 O O . THR A 1 273 ? -10.097 7.000 5.771 1.00 93.69 273 THR A O 1
ATOM 2133 N N . GLN A 1 274 ? -10.824 4.950 6.349 1.00 94.94 274 GLN A N 1
ATOM 2134 C CA . GLN A 1 274 ? -12.251 5.236 6.309 1.00 94.94 274 GLN A CA 1
ATOM 2135 C C . GLN A 1 274 ? -12.779 5.449 7.721 1.00 94.94 274 GLN A C 1
ATOM 2137 O O . GLN A 1 274 ? -12.474 4.679 8.627 1.00 94.94 274 GLN A O 1
ATOM 2142 N N . ARG A 1 275 ? -13.598 6.484 7.910 1.00 95.44 275 ARG A N 1
ATOM 2143 C CA . ARG A 1 275 ? -14.233 6.784 9.196 1.00 95.44 275 ARG A CA 1
ATOM 2144 C C . ARG A 1 275 ? -15.732 6.544 9.079 1.00 95.44 275 ARG A C 1
ATOM 2146 O O . ARG A 1 275 ? -16.484 7.437 8.697 1.00 95.44 275 ARG A O 1
ATOM 2153 N N . CYS A 1 276 ? -16.153 5.326 9.392 1.00 96.25 276 CYS A N 1
ATOM 2154 C CA . CYS A 1 276 ? -17.567 4.973 9.421 1.00 96.25 276 CYS A CA 1
ATOM 2155 C C . CYS A 1 276 ? -18.197 5.388 10.747 1.00 96.25 276 CYS A C 1
ATOM 2157 O O . CYS A 1 276 ? -17.512 5.465 11.763 1.00 96.25 276 CYS A O 1
ATOM 2159 N N . PHE A 1 277 ? -19.503 5.637 10.749 1.00 95.50 277 PHE A N 1
ATOM 2160 C CA . PHE A 1 277 ? -20.235 5.987 11.960 1.00 95.50 277 PHE A CA 1
ATOM 2161 C C . PHE A 1 277 ? -21.473 5.112 12.141 1.00 95.50 277 PHE A C 1
ATOM 2163 O O . PHE A 1 277 ? -22.009 4.567 11.179 1.00 95.50 277 PHE A O 1
ATOM 2170 N N . ILE A 1 278 ? -21.920 4.976 13.383 1.00 95.88 278 ILE A N 1
ATOM 2171 C CA . ILE A 1 278 ? -23.162 4.321 13.782 1.00 95.88 278 ILE A CA 1
ATOM 2172 C C . ILE A 1 278 ? -23.930 5.331 14.626 1.00 95.88 278 ILE A C 1
ATOM 2174 O O . ILE A 1 278 ? -23.426 5.769 15.660 1.00 95.88 278 ILE A O 1
ATOM 2178 N N . LEU A 1 279 ? -25.120 5.719 14.175 1.00 94.75 279 LEU A N 1
ATOM 2179 C CA . LEU A 1 279 ? -25.971 6.692 14.862 1.00 94.75 279 LEU A CA 1
ATOM 2180 C C . LEU A 1 279 ? -27.077 5.967 15.616 1.00 94.75 279 LEU A C 1
ATOM 2182 O O . LEU A 1 279 ? -27.921 5.330 14.993 1.00 94.75 279 LEU A O 1
ATOM 2186 N N . ILE A 1 280 ? -27.076 6.077 16.944 1.00 95.31 280 ILE A N 1
ATOM 2187 C CA . ILE A 1 280 ? -28.049 5.421 17.822 1.00 95.31 280 ILE A CA 1
ATOM 2188 C C . ILE A 1 280 ? -28.841 6.496 18.563 1.00 95.31 280 ILE A C 1
ATOM 2190 O O . ILE A 1 280 ? -28.255 7.304 19.281 1.00 95.31 280 ILE A O 1
ATOM 2194 N N . GLY A 1 281 ? -30.162 6.514 18.416 1.00 93.62 281 GLY A N 1
ATOM 2195 C CA . GLY A 1 281 ? -31.018 7.517 19.058 1.00 93.62 281 GLY A CA 1
ATOM 2196 C C . GLY A 1 281 ? -32.464 7.058 19.192 1.00 93.62 281 GLY A C 1
ATOM 2197 O O . GLY A 1 281 ? -32.831 6.000 18.687 1.00 93.62 281 GLY A O 1
ATOM 2198 N N . SER A 1 282 ? -33.279 7.835 19.903 1.00 92.62 282 SER A N 1
ATOM 2199 C CA . SER A 1 282 ? -34.726 7.616 20.007 1.00 92.62 282 SER A CA 1
ATOM 2200 C C . SER A 1 282 ? -35.440 8.118 18.753 1.00 92.62 282 SER A C 1
ATOM 2202 O O . SER A 1 282 ? -35.169 9.224 18.286 1.00 92.62 282 SER A O 1
ATOM 2204 N N . TYR A 1 283 ? -36.381 7.332 18.225 1.00 89.50 283 TYR A N 1
ATOM 2205 C CA . TYR A 1 283 ? -37.143 7.722 17.032 1.00 89.50 283 TYR A CA 1
ATOM 2206 C C . TYR A 1 283 ? -38.215 8.773 17.350 1.00 89.50 283 TYR A C 1
ATOM 2208 O O . TYR A 1 283 ? -38.300 9.821 16.711 1.00 89.50 283 TYR A O 1
ATOM 2216 N N . SER A 1 284 ? -39.041 8.514 18.365 1.00 88.69 284 SER A N 1
ATOM 2217 C CA . SER A 1 284 ? -40.255 9.300 18.630 1.00 88.69 284 SER A CA 1
ATOM 2218 C C . SER A 1 284 ? -40.073 10.332 19.739 1.00 88.69 284 SER A C 1
ATOM 2220 O O . SER A 1 284 ? -40.802 11.327 19.790 1.00 88.69 284 SER A O 1
ATOM 2222 N N . TRP A 1 285 ? -39.131 10.098 20.655 1.00 90.00 285 TRP A N 1
ATOM 2223 C CA . TRP A 1 285 ? -39.011 10.864 21.895 1.00 90.00 285 TRP A CA 1
ATOM 2224 C C . TRP A 1 285 ? -37.878 11.889 21.854 1.00 90.00 285 TRP A C 1
ATOM 2226 O O . TRP A 1 285 ? -36.735 11.559 21.555 1.00 90.00 285 TRP A O 1
ATOM 2236 N N . GLU A 1 286 ? -38.205 13.130 22.217 1.00 90.56 286 GLU A N 1
ATOM 2237 C CA . GLU A 1 286 ? -37.240 14.213 22.434 1.00 90.56 286 GLU A CA 1
ATOM 2238 C C . GLU A 1 286 ? -36.491 14.059 23.776 1.00 90.56 286 GLU A C 1
ATOM 2240 O O . GLU A 1 286 ? -36.958 13.354 24.677 1.00 90.56 286 GLU A O 1
ATOM 2245 N N . VAL A 1 287 ? -35.377 14.787 23.945 1.00 90.06 287 VAL A N 1
ATOM 2246 C CA . VAL A 1 287 ? -34.493 14.721 25.136 1.00 90.06 287 VAL A CA 1
ATOM 2247 C C . VAL A 1 287 ? -35.238 14.961 26.455 1.00 90.06 287 VAL A C 1
ATOM 2249 O O . VAL A 1 287 ? -34.849 14.429 27.490 1.00 90.06 287 VAL A O 1
ATOM 2252 N N . SER A 1 288 ? -36.323 15.742 26.432 1.00 86.81 288 SER A N 1
ATOM 2253 C CA . SER A 1 288 ? -37.133 16.034 27.623 1.00 86.81 288 SER A CA 1
ATOM 2254 C C . SER A 1 288 ? -37.901 14.814 28.156 1.00 86.81 288 SER A C 1
ATOM 2256 O O . SER A 1 288 ? -38.310 14.818 29.314 1.00 86.81 288 SER A O 1
ATOM 2258 N N . LYS A 1 289 ? -38.093 13.777 27.326 1.00 88.88 289 LYS A N 1
ATOM 2259 C CA . LYS A 1 289 ? -38.849 12.557 27.651 1.00 88.88 289 LYS A CA 1
ATOM 2260 C C . LYS A 1 289 ? -37.957 11.329 27.743 1.00 88.88 289 LYS A C 1
ATOM 2262 O O . LYS A 1 289 ? -38.117 10.536 28.666 1.00 88.88 289 LYS A O 1
ATOM 2267 N N . VAL A 1 290 ? -37.034 11.164 26.797 1.00 91.06 290 VAL A N 1
ATOM 2268 C CA . VAL A 1 290 ? -36.071 10.057 26.781 1.00 91.06 290 VAL A CA 1
ATOM 2269 C C . VAL A 1 290 ? -34.682 10.630 26.560 1.00 91.06 290 VAL A C 1
ATOM 2271 O O . VAL A 1 290 ? -34.417 11.287 25.553 1.00 91.06 290 VAL A O 1
ATOM 2274 N N . ASN A 1 291 ? -33.798 10.376 27.516 1.00 92.56 291 ASN A N 1
ATOM 2275 C CA . ASN A 1 291 ? -32.419 10.821 27.474 1.00 92.56 291 ASN A CA 1
ATOM 2276 C C . ASN A 1 291 ? -31.518 9.624 27.147 1.00 92.56 291 ASN A C 1
ATOM 2278 O O . ASN A 1 291 ? -31.260 8.774 27.997 1.00 92.56 291 ASN A O 1
ATOM 2282 N N . THR A 1 292 ? -31.061 9.539 25.896 1.00 93.75 292 THR A N 1
ATOM 2283 C CA . THR A 1 292 ? -30.137 8.481 25.465 1.00 93.75 292 THR A CA 1
ATOM 2284 C C . THR A 1 292 ? -28.720 8.801 25.942 1.00 93.75 292 THR A C 1
ATOM 2286 O O . THR A 1 292 ? -28.181 9.879 25.666 1.00 93.75 292 THR A O 1
ATOM 2289 N N . SER A 1 293 ? -28.088 7.874 26.652 1.00 92.69 293 SER A N 1
ATOM 2290 C CA . SER A 1 293 ? -26.715 8.004 27.147 1.00 92.69 293 SER A CA 1
ATOM 2291 C C . SER A 1 293 ? -25.905 6.734 26.874 1.00 92.69 293 SER A C 1
ATOM 2293 O O . SER A 1 293 ? -26.455 5.697 26.519 1.00 92.69 293 SER A O 1
ATOM 2295 N N . ALA A 1 294 ? -24.579 6.817 26.968 1.00 91.62 294 ALA A N 1
ATOM 2296 C CA . ALA A 1 294 ? -23.704 5.651 26.866 1.00 91.62 294 ALA A CA 1
ATOM 2297 C C . ALA A 1 294 ? -23.537 4.981 28.238 1.00 91.62 294 ALA A C 1
ATOM 2299 O O . ALA A 1 294 ? -23.582 5.663 29.263 1.00 91.62 294 ALA A O 1
ATOM 2300 N N . PHE A 1 295 ? -23.286 3.668 28.263 1.00 91.12 295 PHE A N 1
ATOM 2301 C CA . PHE A 1 295 ? -22.895 2.972 29.497 1.00 91.12 295 PHE A CA 1
ATOM 2302 C C . PHE A 1 295 ? -21.616 3.570 30.104 1.00 91.12 295 PHE A C 1
ATOM 2304 O O . PHE A 1 295 ? -20.721 4.016 29.382 1.00 91.12 295 PHE A O 1
ATOM 2311 N N . SER A 1 296 ? -21.504 3.516 31.436 1.00 84.00 296 SER A N 1
ATOM 2312 C CA . SER A 1 296 ? -20.321 3.977 32.182 1.00 84.00 296 SER A CA 1
ATOM 2313 C C . SER A 1 296 ? -19.042 3.239 31.794 1.00 84.00 296 SER A C 1
ATOM 2315 O O . SER A 1 296 ? -17.973 3.840 31.765 1.00 84.00 296 SER A O 1
ATOM 2317 N N . ASP A 1 297 ? -19.170 1.955 31.455 1.00 81.88 297 ASP A N 1
ATOM 2318 C CA . ASP A 1 297 ? -18.055 1.072 31.092 1.00 81.88 297 ASP A CA 1
ATOM 2319 C C . ASP A 1 297 ? -17.607 1.266 29.632 1.00 81.88 297 ASP A C 1
ATOM 2321 O O . ASP A 1 297 ? -16.680 0.610 29.163 1.00 81.88 297 ASP A O 1
ATOM 2325 N N . GLY A 1 298 ? -18.259 2.184 28.911 1.00 85.50 298 GLY A N 1
ATOM 2326 C CA . GLY A 1 298 ? -17.986 2.521 27.522 1.00 85.50 298 GLY A CA 1
ATOM 2327 C C . GLY A 1 298 ? -19.158 2.184 26.588 1.00 85.50 298 GLY A C 1
ATOM 2328 O O . GLY A 1 298 ? -19.883 1.209 26.812 1.00 85.50 298 GLY A O 1
ATOM 2329 N N . PRO A 1 299 ? -19.353 2.964 25.507 1.00 87.38 299 PRO A N 1
ATOM 2330 C CA . PRO A 1 299 ? -20.434 2.744 24.543 1.00 87.38 299 PRO A CA 1
ATOM 2331 C C . PRO A 1 299 ? -20.197 1.554 23.616 1.00 87.38 299 PRO A C 1
ATOM 2333 O O . PRO A 1 299 ? -21.155 1.077 23.011 1.00 87.38 299 PRO A O 1
ATOM 2336 N N . VAL A 1 300 ? -18.951 1.086 23.479 1.00 93.44 300 VAL A N 1
ATOM 2337 C CA . VAL A 1 300 ? -18.599 -0.048 22.620 1.00 93.44 300 VAL A CA 1
ATOM 2338 C C . VAL A 1 300 ? -17.688 -1.014 23.357 1.00 93.44 300 VAL A C 1
ATOM 2340 O O . VAL A 1 300 ? -16.672 -0.609 23.913 1.00 93.44 300 VAL A O 1
ATOM 2343 N N . GLU A 1 301 ? -18.039 -2.291 23.305 1.00 93.56 301 GLU A N 1
ATOM 2344 C CA . GLU A 1 301 ? -17.221 -3.410 23.760 1.00 93.56 301 GLU A CA 1
ATOM 2345 C C . GLU A 1 301 ? -16.826 -4.261 22.543 1.00 93.56 301 GLU A C 1
ATOM 2347 O O . GLU A 1 301 ? -17.651 -4.523 21.662 1.00 93.56 301 GLU A O 1
ATOM 2352 N N . LEU A 1 302 ? -15.560 -4.679 22.488 1.00 93.81 302 LEU A N 1
ATOM 2353 C CA . LEU A 1 302 ? -14.997 -5.512 21.424 1.00 93.81 302 LEU A CA 1
ATOM 2354 C C . LEU A 1 302 ? -14.496 -6.842 22.009 1.00 93.81 302 LEU A C 1
ATOM 2356 O O . LEU A 1 302 ? -14.055 -6.864 23.160 1.00 93.81 302 LEU A O 1
ATOM 2360 N N . PRO A 1 303 ? -14.505 -7.942 21.235 1.00 93.19 303 PRO A N 1
ATOM 2361 C CA . PRO A 1 303 ? -13.818 -9.168 21.621 1.00 93.19 303 PRO A CA 1
ATOM 2362 C C . PRO A 1 303 ? -12.325 -8.916 21.879 1.00 93.19 303 PRO A C 1
ATOM 2364 O O . PRO A 1 303 ? -11.687 -8.128 21.176 1.00 93.19 303 PRO A O 1
ATOM 2367 N N . GLU A 1 304 ? -11.749 -9.613 22.862 1.00 89.12 304 GLU A N 1
ATOM 2368 C CA . GLU A 1 304 ? -10.317 -9.509 23.151 1.00 89.12 304 GLU A CA 1
ATOM 2369 C C . GLU A 1 304 ? -9.478 -9.855 21.910 1.00 89.12 304 GLU A C 1
ATOM 2371 O O . GLU A 1 304 ? -9.615 -10.931 21.327 1.00 89.12 304 GLU A O 1
ATOM 2376 N N . GLY A 1 305 ? -8.593 -8.935 21.511 1.00 86.25 305 GLY A N 1
ATOM 2377 C CA . GLY A 1 305 ? -7.698 -9.116 20.365 1.00 86.25 305 GLY A CA 1
ATOM 2378 C C . GLY A 1 305 ? -8.339 -8.915 18.988 1.00 86.25 305 GLY A C 1
ATOM 2379 O O . GLY A 1 305 ? -7.705 -9.256 17.993 1.00 86.25 305 GLY A O 1
ATOM 2380 N N . TYR A 1 306 ? -9.560 -8.377 18.906 1.00 90.50 306 TYR A N 1
ATOM 2381 C CA . TYR A 1 306 ? -10.193 -8.059 17.626 1.00 90.50 306 TYR A CA 1
ATOM 2382 C C . TYR A 1 306 ? -9.502 -6.874 16.929 1.00 90.50 306 TYR A C 1
ATOM 2384 O O . TYR A 1 306 ? -9.496 -5.761 17.451 1.00 90.50 306 TYR A O 1
ATOM 2392 N N . ASP A 1 307 ? -8.954 -7.109 15.734 1.00 88.88 307 ASP A N 1
ATOM 2393 C CA . ASP A 1 307 ? -8.195 -6.141 14.927 1.00 88.88 307 ASP A CA 1
ATOM 2394 C C . ASP A 1 307 ? -8.875 -5.796 13.584 1.00 88.88 307 ASP A C 1
ATOM 2396 O O . ASP A 1 307 ? -8.282 -5.139 12.726 1.00 88.88 307 ASP A O 1
ATOM 2400 N N . GLY A 1 308 ? -10.132 -6.212 13.389 1.00 91.38 308 GLY A N 1
ATOM 2401 C CA . GLY A 1 308 ? -10.921 -5.934 12.187 1.00 91.38 308 GLY A CA 1
ATOM 2402 C C . GLY A 1 308 ? -11.098 -7.145 11.267 1.00 91.38 308 GLY A C 1
ATOM 2403 O O . GLY A 1 308 ? -11.462 -8.234 11.699 1.00 91.38 308 GLY A O 1
ATOM 2404 N N . THR A 1 309 ? -10.914 -6.929 9.966 1.00 90.44 309 THR A N 1
ATOM 2405 C CA . THR A 1 309 ? -11.098 -7.917 8.893 1.00 90.44 309 THR A CA 1
ATOM 2406 C C . THR A 1 309 ? -9.787 -8.171 8.138 1.00 90.44 309 THR A C 1
ATOM 2408 O O . THR A 1 309 ? -8.777 -7.500 8.346 1.00 90.44 309 THR A O 1
ATOM 2411 N N . ILE A 1 310 ? -9.805 -9.126 7.203 1.00 88.69 310 ILE A N 1
ATOM 2412 C CA . ILE A 1 310 ? -8.642 -9.474 6.368 1.00 88.69 310 ILE A CA 1
ATOM 2413 C C . ILE A 1 310 ? -8.203 -8.298 5.472 1.00 88.69 310 ILE A C 1
ATOM 2415 O O . ILE A 1 310 ? -7.025 -8.184 5.142 1.00 88.69 310 ILE A O 1
ATOM 2419 N N . GLU A 1 311 ? -9.132 -7.424 5.076 1.00 89.69 311 GLU A N 1
ATOM 2420 C CA . GLU A 1 311 ? -8.846 -6.258 4.227 1.00 89.69 311 GLU A CA 1
ATOM 2421 C C . GLU A 1 311 ? -8.701 -4.958 5.035 1.00 89.69 311 GLU A C 1
ATOM 2423 O O . GLU A 1 311 ? -7.958 -4.064 4.632 1.00 89.69 311 GLU A O 1
ATOM 2428 N N . TRP A 1 312 ? -9.371 -4.856 6.184 1.00 93.31 312 TRP A N 1
ATOM 2429 C CA . TRP A 1 312 ? -9.473 -3.627 6.974 1.00 93.31 312 TRP A CA 1
ATOM 2430 C C . TRP A 1 312 ? -9.020 -3.843 8.408 1.00 93.31 312 TRP A C 1
ATOM 2432 O O . TRP A 1 312 ? -9.575 -4.683 9.106 1.00 93.31 312 TRP A O 1
ATOM 2442 N N . GLU A 1 313 ? -8.062 -3.053 8.867 1.00 94.56 313 GLU A N 1
ATOM 2443 C CA . GLU A 1 313 ? -7.649 -2.983 10.264 1.00 94.56 313 GLU A CA 1
ATOM 2444 C C . GLU A 1 313 ? -8.498 -1.957 11.025 1.00 94.56 313 GLU A C 1
ATOM 2446 O O . GLU A 1 313 ? -8.693 -0.833 10.558 1.00 94.56 313 GLU A O 1
ATOM 2451 N N . LEU A 1 314 ? -9.021 -2.339 12.191 1.00 95.00 314 LEU A N 1
ATOM 2452 C CA . LEU A 1 314 ? -9.736 -1.423 13.079 1.00 95.00 314 LEU A CA 1
ATOM 2453 C C . LEU A 1 314 ? -8.722 -0.695 13.971 1.00 95.00 314 LEU A C 1
ATOM 2455 O O . LEU A 1 314 ? -8.188 -1.288 14.903 1.00 95.00 314 LEU A O 1
ATOM 2459 N N . LEU A 1 315 ? -8.471 0.586 13.688 1.00 92.19 315 LEU A N 1
ATOM 2460 C CA . LEU A 1 315 ? -7.474 1.383 14.412 1.00 92.19 315 LEU A CA 1
ATOM 2461 C C . LEU A 1 315 ? -7.998 1.907 15.747 1.00 92.19 315 LEU A C 1
ATOM 2463 O O . LEU A 1 315 ? -7.344 1.793 16.780 1.00 92.19 315 LEU A O 1
ATOM 2467 N N . GLU A 1 316 ? -9.172 2.531 15.709 1.00 91.44 316 GLU A N 1
ATOM 2468 C CA . GLU A 1 316 ? -9.782 3.157 16.874 1.00 91.44 316 GLU A CA 1
ATOM 2469 C C . GLU A 1 316 ? -11.306 3.083 16.795 1.00 91.44 316 GLU A C 1
ATOM 2471 O O . GLU A 1 316 ? -11.913 3.126 15.717 1.00 91.44 316 GLU A O 1
ATOM 2476 N N . VAL A 1 317 ? -11.914 3.009 17.977 1.00 93.19 317 VAL A N 1
ATOM 2477 C CA . VAL A 1 317 ? -13.345 3.201 18.179 1.00 93.19 317 VAL A CA 1
ATOM 2478 C C . VAL A 1 317 ? -13.510 4.406 19.083 1.00 93.19 317 VAL A C 1
ATOM 2480 O O . VAL A 1 317 ? -13.068 4.398 20.231 1.00 93.19 317 VAL A O 1
ATOM 2483 N N . THR A 1 318 ? -14.133 5.454 18.558 1.00 93.06 318 THR A N 1
ATOM 2484 C CA . THR A 1 318 ? -14.447 6.661 19.329 1.00 93.06 318 THR A CA 1
ATOM 2485 C C . THR A 1 318 ? -15.952 6.847 19.404 1.00 93.06 318 THR A C 1
ATOM 2487 O O . THR A 1 318 ? -16.707 6.285 18.612 1.00 93.06 318 THR A O 1
ATOM 2490 N N . SER A 1 319 ? -16.411 7.613 20.385 1.00 92.69 319 SER A N 1
ATOM 2491 C CA . SER A 1 319 ? -17.834 7.838 20.608 1.00 92.69 319 SER A CA 1
ATOM 2492 C C . SER A 1 319 ? -18.112 9.263 21.027 1.00 92.69 319 SER A C 1
ATOM 2494 O O . SER A 1 319 ? -17.398 9.818 21.861 1.00 92.69 319 SER A O 1
ATOM 2496 N N . GLU A 1 320 ? -19.198 9.815 20.519 1.00 92.94 320 GLU A N 1
ATOM 2497 C CA . GLU A 1 320 ? -19.643 11.156 20.841 1.00 92.94 320 GLU A CA 1
ATOM 2498 C C . GLU A 1 320 ? -21.138 11.133 21.142 1.00 92.94 320 GLU A C 1
ATOM 2500 O O . GLU A 1 320 ? -21.912 10.459 20.463 1.00 92.94 320 GLU A O 1
ATOM 2505 N N . VAL A 1 321 ? -21.553 11.868 22.171 1.00 91.94 321 VAL A N 1
ATOM 2506 C CA . VAL A 1 321 ? -22.969 12.047 22.483 1.00 91.94 321 VAL A CA 1
ATOM 2507 C C . VAL A 1 321 ? -23.376 13.442 22.037 1.00 91.94 321 VAL A C 1
ATOM 2509 O O . VAL A 1 321 ? -22.956 14.436 22.628 1.00 91.94 321 VAL A O 1
ATOM 2512 N N . THR A 1 322 ? -24.205 13.517 21.003 1.00 91.44 322 THR A N 1
ATOM 2513 C CA . THR A 1 322 ? -24.585 14.775 20.353 1.00 91.44 322 THR A CA 1
ATOM 2514 C C . THR A 1 322 ? -26.096 14.963 20.444 1.00 91.44 322 THR A C 1
ATOM 2516 O O . THR A 1 322 ? -26.867 14.012 20.339 1.00 91.44 322 THR A O 1
ATOM 2519 N N . THR A 1 323 ? -26.549 16.203 20.637 1.00 92.31 323 THR A N 1
ATOM 2520 C CA . THR A 1 323 ? -27.978 16.539 20.531 1.00 92.31 323 THR A CA 1
ATOM 2521 C C . THR A 1 323 ? -28.239 17.165 19.171 1.00 92.31 323 THR A C 1
ATOM 2523 O O . THR A 1 323 ? -27.756 18.263 18.891 1.00 92.31 323 THR A O 1
ATOM 2526 N N . GLN A 1 324 ? -29.001 16.473 18.331 1.00 90.12 324 GLN A N 1
ATOM 2527 C CA . GLN A 1 324 ? -29.478 17.018 17.067 1.00 90.12 324 GLN A CA 1
ATOM 2528 C C . GLN A 1 324 ? -30.814 17.718 17.290 1.00 90.12 324 GLN A C 1
ATOM 2530 O O . GLN A 1 324 ? -31.657 17.251 18.054 1.00 90.12 324 GLN A O 1
ATOM 2535 N N . TRP A 1 325 ? -31.004 18.859 16.639 1.00 89.44 325 TRP A N 1
ATOM 2536 C CA . TRP A 1 325 ? -32.215 19.653 16.787 1.00 89.44 325 TRP A CA 1
ATOM 2537 C C . TRP A 1 325 ? -32.980 19.691 15.477 1.00 89.44 325 TRP A C 1
ATOM 2539 O O . TRP A 1 325 ? -32.422 20.086 14.456 1.00 89.44 325 TRP A O 1
ATOM 2549 N N . PHE A 1 326 ? -34.262 19.354 15.535 1.00 87.88 326 PHE A N 1
ATOM 2550 C CA . PHE A 1 326 ? -35.155 19.381 14.385 1.00 87.88 326 PHE A CA 1
ATOM 2551 C C . PHE A 1 326 ? -36.243 20.442 14.569 1.00 87.88 326 PHE A C 1
ATOM 2553 O O . PHE A 1 326 ? -36.678 20.726 15.688 1.00 87.88 326 PHE A O 1
ATOM 2560 N N . GLY A 1 327 ? -36.686 21.023 13.453 1.00 85.31 327 GLY A N 1
ATOM 2561 C CA . GLY A 1 327 ? -37.681 22.096 13.417 1.00 85.31 327 GLY A CA 1
ATOM 2562 C C . GLY A 1 327 ? -37.089 23.505 13.534 1.00 85.31 327 GLY A C 1
ATOM 2563 O O . GLY A 1 327 ? -35.892 23.698 13.747 1.00 85.31 327 GLY A O 1
ATOM 2564 N N . THR A 1 328 ? -37.953 24.507 13.383 1.00 82.88 328 THR A N 1
ATOM 2565 C CA . THR A 1 328 ? -37.600 25.935 13.369 1.00 82.88 328 THR A CA 1
ATOM 2566 C C . THR A 1 328 ? -38.368 26.704 14.447 1.00 82.88 328 THR A C 1
ATOM 2568 O O . THR A 1 328 ? -39.526 26.400 14.737 1.00 82.88 328 THR A O 1
ATOM 2571 N N . GLY A 1 329 ? -37.748 27.734 15.030 1.00 81.62 329 GLY A N 1
ATOM 2572 C CA . GLY A 1 329 ? -38.398 28.617 16.008 1.00 81.62 329 GLY A CA 1
ATOM 2573 C C . GLY A 1 329 ? -38.761 27.925 17.330 1.00 81.62 329 GLY A C 1
ATOM 2574 O O . GLY A 1 329 ? -37.987 27.129 17.855 1.00 81.62 329 GLY A O 1
ATOM 2575 N N . ALA A 1 330 ? -39.941 28.234 17.879 1.00 77.12 330 ALA A N 1
ATOM 2576 C CA . ALA A 1 330 ? -40.403 27.736 19.182 1.00 77.12 330 ALA A CA 1
ATOM 2577 C C . ALA A 1 330 ? -40.718 26.223 19.220 1.00 77.12 330 ALA A C 1
ATOM 2579 O O . ALA A 1 330 ? -40.806 25.649 20.299 1.00 77.12 330 ALA A O 1
ATOM 2580 N N . ASN A 1 331 ? -40.843 25.567 18.059 1.00 83.25 331 ASN A N 1
ATOM 2581 C CA . ASN A 1 331 ? -41.103 24.125 17.940 1.00 83.25 331 ASN A CA 1
ATOM 2582 C C . ASN A 1 331 ? -39.818 23.295 17.764 1.00 83.25 331 ASN A C 1
ATOM 2584 O O . ASN A 1 331 ? -39.877 22.153 17.307 1.00 83.25 331 ASN A O 1
ATOM 2588 N N . ARG A 1 332 ? -38.650 23.868 18.080 1.00 86.62 332 ARG A N 1
ATOM 2589 C CA . ARG A 1 332 ? -37.358 23.188 17.964 1.00 86.62 332 ARG A CA 1
ATOM 2590 C C . ARG A 1 332 ? -37.260 22.070 19.008 1.00 86.62 332 ARG A C 1
ATOM 2592 O O . ARG A 1 332 ? -37.191 22.342 20.204 1.00 86.62 332 ARG A O 1
ATOM 2599 N N . LYS A 1 333 ? -37.213 20.818 18.551 1.00 89.00 333 LYS A N 1
ATOM 2600 C CA . LYS A 1 333 ? -37.110 19.627 19.406 1.00 89.00 333 LYS A CA 1
ATOM 2601 C C . LYS A 1 333 ? -35.719 19.025 19.324 1.00 89.00 333 LYS A C 1
ATOM 2603 O O . LYS A 1 333 ? -35.177 18.852 18.234 1.00 89.00 333 LYS A O 1
ATOM 2608 N N . GLY A 1 334 ? -35.137 18.740 20.483 1.00 91.06 334 GLY A N 1
ATOM 2609 C CA . GLY A 1 334 ? -33.832 18.098 20.589 1.00 91.06 334 GLY A CA 1
ATOM 2610 C C . GLY A 1 334 ? -33.984 16.587 20.694 1.00 91.06 334 GLY A C 1
ATOM 2611 O O . GLY A 1 334 ? -34.814 16.109 21.464 1.00 91.06 334 GLY A O 1
ATOM 2612 N N . TYR A 1 335 ? -33.145 15.850 19.979 1.00 92.12 335 TYR A N 1
ATOM 2613 C CA . TYR A 1 335 ? -33.021 14.398 20.051 1.00 92.12 335 TYR A CA 1
ATOM 2614 C C . TYR A 1 335 ? -31.567 14.061 20.339 1.00 92.12 335 TYR A C 1
ATOM 2616 O O . TYR A 1 335 ? -30.654 14.630 19.734 1.00 92.12 335 TYR A O 1
ATOM 2624 N N . LYS A 1 336 ? -31.346 13.166 21.297 1.00 92.69 336 LYS A N 1
ATOM 2625 C CA . LYS A 1 336 ? -30.002 12.821 21.743 1.00 92.69 336 LYS A CA 1
ATOM 2626 C C . LYS A 1 336 ? -29.550 11.535 21.074 1.00 92.69 336 LYS A C 1
ATOM 2628 O O . LYS A 1 336 ? -30.209 10.503 21.202 1.00 92.69 336 LYS A O 1
ATOM 2633 N N . TYR A 1 337 ? -28.416 11.626 20.395 1.00 93.94 337 TYR A N 1
ATOM 2634 C CA . TYR A 1 337 ? -27.790 10.532 19.675 1.00 93.94 337 TYR A CA 1
ATOM 2635 C C . TYR A 1 337 ? -26.466 10.158 20.329 1.00 93.94 337 TYR A C 1
ATOM 2637 O O . TYR A 1 337 ? -25.674 11.021 20.710 1.00 93.94 337 TYR A O 1
ATOM 2645 N N . VAL A 1 338 ? -26.217 8.858 20.414 1.00 95.19 338 VAL A N 1
ATOM 2646 C CA . VAL A 1 338 ? -24.903 8.286 20.685 1.00 95.19 338 VAL A CA 1
ATOM 2647 C C . VAL A 1 338 ? -24.317 7.881 19.337 1.00 95.19 338 VAL A C 1
ATOM 2649 O O . VAL A 1 338 ? -24.808 6.960 18.684 1.00 95.19 338 VAL A O 1
ATOM 2652 N N . THR A 1 339 ? -23.292 8.607 18.903 1.00 95.44 339 THR A N 1
ATOM 2653 C CA . THR A 1 339 ? -22.579 8.361 17.649 1.00 95.44 339 THR A CA 1
ATOM 2654 C C . THR A 1 339 ? -21.315 7.576 17.948 1.00 95.44 339 THR A C 1
ATOM 2656 O O . THR A 1 339 ? -20.474 8.025 18.722 1.00 95.44 339 THR A O 1
ATOM 2659 N N . ILE A 1 340 ? -21.158 6.415 17.327 1.00 95.50 340 ILE A N 1
ATOM 2660 C CA . ILE A 1 340 ? -19.943 5.600 17.414 1.00 95.50 340 ILE A CA 1
ATOM 2661 C C . ILE A 1 340 ? -19.194 5.740 16.096 1.00 95.50 340 ILE A C 1
ATOM 2663 O O . ILE A 1 340 ? -19.769 5.465 15.049 1.00 95.50 340 ILE A O 1
ATOM 2667 N N . TYR A 1 341 ? -17.922 6.121 16.132 1.00 95.88 341 TYR A N 1
ATOM 2668 C CA . TYR A 1 341 ? -17.047 6.168 14.965 1.00 95.88 341 TYR A CA 1
ATOM 2669 C C . TYR A 1 341 ? -16.098 4.970 14.957 1.00 95.88 341 TYR A C 1
ATOM 2671 O O . TYR A 1 341 ? -15.404 4.708 15.940 1.00 95.88 341 TYR A O 1
ATOM 2679 N N . LEU A 1 342 ? -16.047 4.282 13.821 1.00 95.50 342 LEU A N 1
ATOM 2680 C CA . LEU A 1 342 ? -15.133 3.188 13.522 1.00 95.50 342 LEU A CA 1
ATOM 2681 C C . LEU A 1 342 ? -14.110 3.684 12.496 1.00 95.50 342 LEU A C 1
ATOM 2683 O O . LEU A 1 342 ? -14.465 3.942 11.341 1.00 95.50 342 LEU A O 1
ATOM 2687 N N . SER A 1 343 ? -12.852 3.821 12.913 1.00 95.88 343 SER A N 1
ATOM 2688 C CA . SER A 1 343 ? -11.750 4.191 12.019 1.00 95.88 343 SER A CA 1
ATOM 2689 C C . SER A 1 343 ? -11.100 2.923 11.461 1.00 95.88 343 SER A C 1
ATOM 2691 O O . SER A 1 343 ? -10.431 2.183 12.183 1.00 95.88 343 SER A O 1
ATOM 2693 N N . LEU A 1 344 ? -11.319 2.669 10.172 1.00 95.62 344 LEU A N 1
ATOM 2694 C CA . LEU A 1 344 ? -10.885 1.478 9.443 1.00 95.62 344 LEU A CA 1
ATOM 2695 C C . LEU A 1 344 ? -9.750 1.836 8.482 1.00 95.62 344 LEU A C 1
ATOM 2697 O O . LEU A 1 344 ? -9.955 2.610 7.549 1.00 95.62 344 LEU A O 1
ATOM 2701 N N . GLN A 1 345 ? -8.565 1.263 8.671 1.00 94.44 345 GLN A N 1
ATOM 2702 C CA . GLN A 1 345 ? -7.434 1.434 7.759 1.00 94.44 345 GLN A CA 1
ATOM 2703 C C . GLN A 1 345 ? -7.314 0.247 6.811 1.00 94.44 345 GLN A C 1
ATOM 2705 O O . GLN A 1 345 ? -7.427 -0.908 7.220 1.00 94.44 345 GLN A O 1
ATOM 2710 N N . ARG A 1 346 ? -7.065 0.512 5.527 1.00 92.75 346 ARG A N 1
ATOM 2711 C CA . ARG A 1 346 ? -6.880 -0.561 4.552 1.00 92.75 346 ARG A CA 1
ATOM 2712 C C . ARG A 1 346 ? -5.536 -1.266 4.730 1.00 92.75 346 ARG A C 1
ATOM 2714 O O . ARG A 1 346 ? -4.480 -0.632 4.754 1.00 92.75 346 ARG A O 1
ATOM 2721 N N . ARG A 1 347 ? -5.555 -2.599 4.714 1.00 90.81 347 ARG A N 1
ATOM 2722 C CA . ARG A 1 347 ? -4.355 -3.439 4.607 1.00 90.81 347 ARG A CA 1
ATOM 2723 C C . ARG A 1 347 ? -3.867 -3.459 3.154 1.00 90.81 347 ARG A C 1
ATOM 2725 O O . ARG A 1 347 ? -4.285 -4.277 2.337 1.00 90.81 347 ARG A O 1
ATOM 2732 N N . SER A 1 348 ? -2.975 -2.530 2.821 1.00 88.88 348 SER A N 1
ATOM 2733 C CA . SER A 1 348 ? -2.549 -2.249 1.440 1.00 88.88 348 SER A CA 1
ATOM 2734 C C . SER A 1 348 ? -1.569 -3.261 0.832 1.00 88.88 348 SER A C 1
ATOM 2736 O O . SER A 1 348 ? -1.340 -3.231 -0.376 1.00 88.88 348 SER A O 1
ATOM 2738 N N . SER A 1 349 ? -1.006 -4.180 1.622 1.00 84.69 349 SER A N 1
ATOM 2739 C CA . SER A 1 349 ? 0.057 -5.107 1.193 1.00 84.69 349 SER A CA 1
ATOM 2740 C C . SER A 1 349 ? -0.302 -5.924 -0.054 1.00 84.69 349 SER A C 1
ATOM 2742 O O . SER A 1 349 ? 0.499 -6.006 -0.986 1.00 84.69 349 SER A O 1
ATOM 2744 N N . ASN A 1 350 ? -1.520 -6.468 -0.111 1.00 84.00 350 ASN A N 1
ATOM 2745 C CA . ASN A 1 350 ? -1.998 -7.242 -1.260 1.00 84.00 350 ASN A CA 1
ATOM 2746 C C . ASN A 1 350 ? -2.150 -6.370 -2.514 1.00 84.00 350 ASN A C 1
ATOM 2748 O O . ASN A 1 350 ? -1.716 -6.760 -3.597 1.00 84.00 350 ASN A O 1
ATOM 2752 N N . LEU A 1 351 ? -2.718 -5.168 -2.371 1.00 85.75 351 LEU A N 1
ATOM 2753 C CA . LEU A 1 351 ? -2.862 -4.218 -3.478 1.00 85.75 351 LEU A CA 1
ATOM 2754 C C . LEU A 1 351 ? -1.496 -3.781 -4.014 1.00 85.75 351 LEU A C 1
ATOM 2756 O O . LEU A 1 351 ? -1.300 -3.737 -5.225 1.00 85.75 351 LEU A O 1
ATOM 2760 N N . ILE A 1 352 ? -0.531 -3.515 -3.134 1.00 86.56 352 ILE A N 1
ATOM 2761 C CA . ILE A 1 352 ? 0.834 -3.159 -3.534 1.00 86.56 352 ILE A CA 1
ATOM 2762 C C . ILE A 1 352 ? 1.474 -4.317 -4.302 1.00 86.56 352 ILE A C 1
ATOM 2764 O O . ILE A 1 352 ? 1.939 -4.132 -5.422 1.00 86.56 352 ILE A O 1
ATOM 2768 N N . MET A 1 353 ? 1.456 -5.530 -3.753 1.00 85.12 353 MET A N 1
ATOM 2769 C CA . MET A 1 353 ? 2.118 -6.665 -4.394 1.00 85.12 353 MET A CA 1
ATOM 2770 C C . MET A 1 353 ? 1.519 -6.987 -5.768 1.00 85.12 353 MET A C 1
ATOM 2772 O O . MET A 1 353 ? 2.258 -7.114 -6.743 1.00 85.12 353 MET A O 1
ATOM 2776 N N . PHE A 1 354 ? 0.191 -7.087 -5.866 1.00 87.56 354 PHE A N 1
ATOM 2777 C CA . PHE A 1 354 ? -0.455 -7.538 -7.097 1.00 87.56 354 PHE A CA 1
ATOM 2778 C C . PHE A 1 354 ? -0.695 -6.414 -8.102 1.00 87.56 354 PHE A C 1
ATOM 2780 O O . PHE A 1 354 ? -0.430 -6.615 -9.282 1.00 87.56 354 PHE A O 1
ATOM 2787 N N . VAL A 1 355 ? -1.151 -5.229 -7.686 1.00 90.88 355 VAL A N 1
ATOM 2788 C CA . VAL A 1 355 ? -1.455 -4.137 -8.630 1.00 90.88 355 VAL A CA 1
ATOM 2789 C C . VAL A 1 355 ? -0.181 -3.395 -9.026 1.00 90.88 355 VAL A C 1
ATOM 2791 O O . VAL A 1 355 ? 0.095 -3.269 -10.218 1.00 90.88 355 VAL A O 1
ATOM 2794 N N . PHE A 1 356 ? 0.641 -2.959 -8.062 1.00 88.44 356 PHE A N 1
ATOM 2795 C CA . PHE A 1 356 ? 1.885 -2.244 -8.391 1.00 88.44 356 PHE A CA 1
ATOM 2796 C C . PHE A 1 356 ? 2.911 -3.176 -9.015 1.00 88.44 356 PHE A C 1
ATOM 2798 O O . PHE A 1 356 ? 3.528 -2.806 -10.011 1.00 88.44 356 PHE A O 1
ATOM 2805 N N . GLY A 1 357 ? 3.067 -4.387 -8.471 1.00 88.19 357 GLY A N 1
ATOM 2806 C CA . GLY A 1 357 ? 3.979 -5.382 -9.034 1.00 88.19 357 GLY A CA 1
ATOM 2807 C C . GLY A 1 357 ? 3.656 -5.692 -10.496 1.00 88.19 357 GLY A C 1
ATOM 2808 O O . GLY A 1 357 ? 4.548 -5.656 -11.342 1.00 88.19 357 GLY A O 1
ATOM 2809 N N . THR A 1 358 ? 2.374 -5.891 -10.817 1.00 91.50 358 THR A N 1
ATOM 2810 C CA . THR A 1 358 ? 1.921 -6.107 -12.200 1.00 91.50 358 THR A CA 1
ATOM 2811 C C . THR A 1 358 ? 2.157 -4.873 -13.073 1.00 91.50 358 THR A C 1
ATOM 2813 O O . THR A 1 358 ? 2.724 -4.999 -14.158 1.00 91.50 358 THR A O 1
ATOM 2816 N N . ALA A 1 359 ? 1.783 -3.675 -12.607 1.00 92.12 359 ALA A N 1
ATOM 2817 C CA . ALA A 1 359 ? 1.948 -2.436 -13.370 1.00 92.12 359 ALA A CA 1
ATOM 2818 C C . ALA A 1 359 ? 3.416 -2.147 -13.722 1.00 92.12 359 ALA A C 1
ATOM 2820 O O . ALA A 1 359 ? 3.748 -1.869 -14.877 1.00 92.12 359 ALA A O 1
ATOM 2821 N N . ILE A 1 360 ? 4.308 -2.275 -12.739 1.00 89.94 360 ILE A N 1
ATOM 2822 C CA . ILE A 1 360 ? 5.747 -2.075 -12.923 1.00 89.94 360 ILE A CA 1
ATOM 2823 C C . ILE A 1 360 ? 6.323 -3.182 -13.809 1.00 89.94 360 ILE A C 1
ATOM 2825 O O . ILE A 1 360 ? 7.034 -2.884 -14.766 1.00 89.94 360 ILE A O 1
ATOM 2829 N N . GLY A 1 361 ? 5.993 -4.448 -13.539 1.00 91.56 361 GLY A N 1
ATOM 2830 C CA . GLY A 1 361 ? 6.507 -5.593 -14.291 1.00 91.56 361 GLY A CA 1
ATOM 2831 C C . GLY A 1 361 ? 6.200 -5.502 -15.785 1.00 91.56 361 GLY A C 1
ATOM 2832 O O . GLY A 1 361 ? 7.106 -5.603 -16.610 1.00 91.56 361 GLY A O 1
ATOM 2833 N N . PHE A 1 362 ? 4.949 -5.224 -16.153 1.00 92.94 362 PHE A N 1
ATOM 2834 C CA . PHE A 1 362 ? 4.570 -5.080 -17.561 1.00 92.94 362 PHE A CA 1
ATOM 2835 C C . PHE A 1 362 ? 5.096 -3.793 -18.203 1.00 92.94 362 PHE A C 1
ATOM 2837 O O . PHE A 1 362 ? 5.428 -3.802 -19.388 1.00 92.94 362 PHE A O 1
ATOM 2844 N N . SER A 1 363 ? 5.274 -2.716 -17.434 1.00 91.00 363 SER A N 1
ATOM 2845 C CA . SER A 1 363 ? 5.963 -1.517 -17.931 1.00 91.00 363 SER A CA 1
ATOM 2846 C C . SER A 1 363 ? 7.434 -1.796 -18.259 1.00 91.00 363 SER A C 1
ATOM 2848 O O . SER A 1 363 ? 7.952 -1.295 -19.256 1.00 91.00 363 SER A O 1
ATOM 2850 N N . LEU A 1 364 ? 8.108 -2.648 -17.478 1.00 90.50 364 LEU A N 1
ATOM 2851 C CA . LEU A 1 364 ? 9.468 -3.110 -17.776 1.00 90.50 364 LEU A CA 1
ATOM 2852 C C . LEU A 1 364 ? 9.515 -4.054 -18.986 1.00 90.50 364 LEU A C 1
ATOM 2854 O O . LEU A 1 364 ? 10.479 -4.017 -19.749 1.00 90.50 364 LEU A O 1
ATOM 2858 N N . VAL A 1 365 ? 8.480 -4.867 -19.213 1.00 92.50 365 VAL A N 1
ATOM 2859 C CA . VAL A 1 365 ? 8.368 -5.658 -20.451 1.00 92.50 365 VAL A CA 1
ATOM 2860 C C . VAL A 1 365 ? 8.254 -4.732 -21.664 1.00 92.50 365 VAL A C 1
ATOM 2862 O O . VAL A 1 365 ? 9.016 -4.903 -22.616 1.00 92.50 365 VAL A O 1
ATOM 2865 N N . ALA A 1 366 ? 7.404 -3.701 -21.602 1.00 92.50 366 ALA A N 1
ATOM 2866 C CA . ALA A 1 366 ? 7.306 -2.692 -22.660 1.00 92.50 366 ALA A CA 1
ATOM 2867 C C . ALA A 1 366 ? 8.645 -1.981 -22.910 1.00 92.50 366 ALA A C 1
ATOM 2869 O O . ALA A 1 366 ? 9.054 -1.796 -24.055 1.00 92.50 366 ALA A O 1
ATOM 2870 N N . PHE A 1 367 ? 9.384 -1.664 -21.842 1.00 89.88 367 PHE A N 1
ATOM 2871 C CA . PHE A 1 367 ? 10.732 -1.106 -21.944 1.00 89.88 367 PHE A CA 1
ATOM 2872 C C . PHE A 1 367 ? 11.713 -2.024 -22.666 1.00 89.88 367 PHE A C 1
ATOM 2874 O O . PHE A 1 367 ? 12.494 -1.574 -23.504 1.00 89.88 367 PHE A O 1
ATOM 2881 N N . SER A 1 368 ? 11.700 -3.314 -22.317 1.00 89.75 368 SER A N 1
ATOM 2882 C CA . SER A 1 368 ? 12.625 -4.295 -22.883 1.00 89.75 368 SER A CA 1
ATOM 2883 C C . SER A 1 368 ? 12.481 -4.396 -24.405 1.00 89.75 368 SER A C 1
ATOM 2885 O O . SER A 1 368 ? 13.472 -4.631 -25.098 1.00 89.75 368 SER A O 1
ATOM 2887 N N . GLY A 1 369 ? 11.285 -4.087 -24.924 1.00 88.44 369 GLY A N 1
ATOM 2888 C CA . GLY A 1 369 ? 10.994 -3.952 -26.348 1.00 88.44 369 GLY A CA 1
ATOM 2889 C C . GLY A 1 369 ? 11.900 -2.964 -27.085 1.00 88.44 369 GLY A C 1
ATOM 2890 O O . GLY A 1 369 ? 12.237 -3.201 -28.243 1.00 88.44 369 GLY A O 1
ATOM 2891 N N . LEU A 1 370 ? 12.387 -1.914 -26.410 1.00 87.75 370 LEU A N 1
ATOM 2892 C CA . LEU A 1 370 ? 13.311 -0.936 -26.998 1.00 87.75 370 LEU A CA 1
ATOM 2893 C C . LEU A 1 370 ? 14.697 -1.522 -27.281 1.00 87.75 370 LEU A C 1
ATOM 2895 O O . LEU A 1 370 ? 15.443 -0.945 -28.061 1.00 87.75 370 LEU A O 1
ATOM 2899 N N . PHE A 1 371 ? 15.076 -2.636 -26.650 1.00 88.38 371 PHE A N 1
ATOM 2900 C CA . PHE A 1 371 ? 16.363 -3.302 -26.890 1.00 88.38 371 PHE A CA 1
ATOM 2901 C C . PHE A 1 371 ? 16.281 -4.377 -27.975 1.00 88.38 371 PHE A C 1
ATOM 2903 O O . PHE A 1 371 ? 17.320 -4.870 -28.420 1.00 88.38 371 PHE A O 1
ATOM 2910 N N . ILE A 1 372 ? 15.071 -4.728 -28.414 1.00 90.56 372 ILE A N 1
ATOM 2911 C CA . ILE A 1 372 ? 14.865 -5.689 -29.493 1.00 90.56 372 ILE A CA 1
ATOM 2912 C C . ILE A 1 372 ? 15.305 -5.042 -30.818 1.00 90.56 372 ILE A C 1
ATOM 2914 O O . ILE A 1 372 ? 14.917 -3.905 -31.106 1.00 90.56 372 ILE A O 1
ATOM 2918 N N . PRO A 1 373 ? 16.099 -5.739 -31.657 1.00 87.06 373 PRO A N 1
ATOM 2919 C CA . PRO A 1 373 ? 16.525 -5.211 -32.948 1.00 87.06 373 PRO A CA 1
ATOM 2920 C C . PRO A 1 373 ? 15.343 -4.731 -33.800 1.00 87.06 373 PRO A C 1
ATOM 2922 O O . PRO A 1 373 ? 14.344 -5.434 -33.942 1.00 87.06 373 PRO A O 1
ATOM 2925 N N . LYS A 1 374 ? 15.485 -3.563 -34.442 1.00 82.31 374 LYS A N 1
ATOM 2926 C CA . LYS A 1 374 ? 14.457 -2.946 -35.305 1.00 82.31 374 LYS A CA 1
ATOM 2927 C C . LYS A 1 374 ? 13.986 -3.825 -36.475 1.00 82.31 374 LYS A C 1
ATOM 2929 O O . LYS A 1 374 ? 12.890 -3.630 -36.984 1.00 82.31 374 LYS A O 1
ATOM 2934 N N . ALA A 1 375 ? 14.786 -4.820 -36.866 1.00 81.94 375 ALA A N 1
ATOM 2935 C CA . ALA A 1 375 ? 14.423 -5.811 -37.879 1.00 81.94 375 ALA A CA 1
ATOM 2936 C C . ALA A 1 375 ? 13.332 -6.798 -37.408 1.00 81.94 375 ALA A C 1
ATOM 2938 O O . ALA A 1 375 ? 12.579 -7.315 -38.228 1.00 81.94 375 ALA A O 1
ATOM 2939 N N . ALA A 1 376 ? 13.210 -7.044 -36.099 1.00 89.44 376 ALA A N 1
ATOM 2940 C CA . ALA A 1 376 ? 12.246 -7.982 -35.526 1.00 89.44 376 ALA A CA 1
ATOM 2941 C C . ALA A 1 376 ? 10.911 -7.287 -35.191 1.00 89.44 376 ALA A C 1
ATOM 2943 O O . ALA A 1 376 ? 10.512 -7.178 -34.028 1.00 89.44 376 ALA A O 1
ATOM 2944 N N . ALA A 1 377 ? 10.211 -6.812 -36.226 1.00 85.31 377 ALA A N 1
ATOM 2945 C CA . ALA A 1 377 ? 8.961 -6.062 -36.078 1.00 85.31 377 ALA A CA 1
ATOM 2946 C C . ALA A 1 377 ? 7.866 -6.791 -35.261 1.00 85.31 377 ALA A C 1
ATOM 2948 O O . ALA A 1 377 ? 7.307 -6.145 -34.373 1.00 85.31 377 ALA A O 1
ATOM 2949 N N . PRO A 1 378 ? 7.586 -8.102 -35.455 1.00 87.94 378 PRO A N 1
ATOM 2950 C CA . PRO A 1 378 ? 6.530 -8.788 -34.699 1.00 87.94 378 PRO A CA 1
ATOM 2951 C C . PRO A 1 378 ? 6.780 -8.798 -33.184 1.00 87.94 378 PRO A C 1
ATOM 2953 O O . PRO A 1 378 ? 5.866 -8.556 -32.398 1.00 87.94 378 PRO A O 1
ATOM 2956 N N . ALA A 1 379 ? 8.034 -9.009 -32.773 1.00 90.94 379 ALA A N 1
ATOM 2957 C CA . ALA A 1 379 ? 8.420 -9.026 -31.365 1.00 90.94 379 ALA A CA 1
ATOM 2958 C C . ALA A 1 379 ? 8.300 -7.634 -30.722 1.00 90.94 379 ALA A C 1
ATOM 2960 O O . ALA A 1 379 ? 7.789 -7.522 -29.607 1.00 90.94 379 ALA A O 1
ATOM 2961 N N . ARG A 1 380 ? 8.697 -6.566 -31.438 1.00 89.69 380 ARG A N 1
ATOM 2962 C CA . ARG A 1 380 ? 8.549 -5.182 -30.952 1.00 89.69 380 ARG A CA 1
ATOM 2963 C C . ARG A 1 380 ? 7.080 -4.804 -30.758 1.00 89.69 380 ARG A C 1
ATOM 2965 O O . ARG A 1 380 ? 6.733 -4.357 -29.668 1.00 89.69 380 ARG A O 1
ATOM 2972 N N . VAL A 1 381 ? 6.216 -5.075 -31.743 1.00 91.12 381 VAL A N 1
ATOM 2973 C CA . VAL A 1 381 ? 4.766 -4.800 -31.648 1.00 91.12 381 VAL A CA 1
ATOM 2974 C C . VAL A 1 381 ? 4.149 -5.508 -30.449 1.00 91.12 381 VAL A C 1
ATOM 2976 O O . VAL A 1 381 ? 3.440 -4.884 -29.660 1.00 91.12 381 VAL A O 1
ATOM 2979 N N . ALA A 1 382 ? 4.434 -6.803 -30.288 1.00 92.81 382 ALA A N 1
ATOM 2980 C CA . ALA A 1 382 ? 3.915 -7.583 -29.173 1.00 92.81 382 ALA A CA 1
ATOM 2981 C C . ALA A 1 382 ? 4.379 -7.004 -27.827 1.00 92.81 382 ALA A C 1
ATOM 2983 O O . ALA A 1 382 ? 3.559 -6.788 -26.934 1.00 92.81 382 ALA A O 1
ATOM 2984 N N . SER A 1 383 ? 5.670 -6.678 -27.707 1.00 92.62 383 SER A N 1
ATOM 2985 C CA . SER A 1 383 ? 6.239 -6.110 -26.482 1.00 92.62 383 SER A CA 1
ATOM 2986 C C . SER A 1 383 ? 5.682 -4.729 -26.126 1.00 92.62 383 SER A C 1
ATOM 2988 O O . SER A 1 383 ? 5.611 -4.418 -24.946 1.00 92.62 383 SER A O 1
ATOM 2990 N N . SER A 1 384 ? 5.232 -3.923 -27.096 1.00 90.88 384 SER A N 1
ATOM 2991 C CA . SER A 1 384 ? 4.650 -2.599 -26.831 1.00 90.88 384 SER A CA 1
ATOM 2992 C C . SER A 1 384 ? 3.128 -2.634 -26.623 1.00 90.88 384 SER A C 1
ATOM 2994 O O . SER A 1 384 ? 2.610 -1.965 -25.733 1.00 90.88 384 SER A O 1
ATOM 2996 N N . VAL A 1 385 ? 2.389 -3.422 -27.416 1.00 94.12 385 VAL A N 1
ATOM 2997 C CA . VAL A 1 385 ? 0.909 -3.413 -27.432 1.00 94.12 385 VAL A CA 1
ATOM 2998 C C . VAL A 1 385 ? 0.299 -4.306 -26.345 1.00 94.12 385 VAL A C 1
ATOM 3000 O O . VAL A 1 385 ? -0.708 -3.935 -25.741 1.00 94.12 385 VAL A O 1
ATOM 3003 N N . ILE A 1 386 ? 0.892 -5.470 -26.056 1.00 95.25 386 ILE A N 1
ATOM 3004 C CA . ILE A 1 386 ? 0.343 -6.393 -25.048 1.00 95.25 386 ILE A CA 1
ATOM 3005 C C . ILE A 1 386 ? 0.346 -5.755 -23.646 1.00 95.25 386 ILE A C 1
ATOM 3007 O O . ILE A 1 386 ? -0.702 -5.780 -22.996 1.00 95.25 386 ILE A O 1
ATOM 3011 N N . PRO A 1 387 ? 1.442 -5.125 -23.168 1.00 95.25 387 PRO A N 1
ATOM 3012 C CA . PRO A 1 387 ? 1.439 -4.452 -21.868 1.00 95.25 387 PRO A CA 1
ATOM 3013 C C . PRO A 1 387 ? 0.403 -3.340 -21.762 1.00 95.25 387 PRO A C 1
ATOM 3015 O O . PRO A 1 387 ? -0.233 -3.207 -20.723 1.00 95.25 387 PRO A O 1
ATOM 3018 N N . VAL A 1 388 ? 0.181 -2.592 -22.844 1.00 95.50 388 VAL A N 1
ATOM 3019 C CA . VAL A 1 388 ? -0.864 -1.566 -22.921 1.00 95.50 388 VAL A CA 1
ATOM 3020 C C . VAL A 1 388 ? -2.247 -2.162 -22.640 1.00 95.50 388 VAL A C 1
ATOM 3022 O O . VAL A 1 388 ? -2.978 -1.654 -21.790 1.00 95.50 388 VAL A O 1
ATOM 3025 N N . LEU A 1 389 ? -2.599 -3.264 -23.310 1.00 95.25 389 LEU A N 1
ATOM 3026 C CA . LEU A 1 389 ? -3.888 -3.928 -23.108 1.00 95.25 389 LEU A CA 1
ATOM 3027 C C . LEU A 1 389 ? -4.031 -4.447 -21.670 1.00 95.25 389 LEU A C 1
ATOM 3029 O O . LEU A 1 389 ? -5.094 -4.327 -21.062 1.00 95.25 389 LEU A O 1
ATOM 3033 N N . ILE A 1 390 ? -2.951 -4.993 -21.107 1.00 95.94 390 ILE A N 1
ATOM 3034 C CA . ILE A 1 390 ? -2.928 -5.478 -19.724 1.00 95.94 390 ILE A CA 1
ATOM 3035 C C . ILE A 1 390 ? -3.103 -4.319 -18.734 1.00 95.94 390 ILE A C 1
ATOM 3037 O O . ILE A 1 390 ? -3.881 -4.455 -17.791 1.00 95.94 390 ILE A O 1
ATOM 3041 N N . MET A 1 391 ? -2.452 -3.172 -18.956 1.00 94.69 391 MET A N 1
ATOM 3042 C CA . MET A 1 391 ? -2.614 -1.983 -18.110 1.00 94.69 391 MET A CA 1
ATOM 3043 C C . MET A 1 391 ? -4.044 -1.440 -18.155 1.00 94.69 391 MET A C 1
ATOM 3045 O O . MET A 1 391 ? -4.615 -1.152 -17.103 1.00 94.69 391 MET A O 1
ATOM 3049 N N . LEU A 1 392 ? -4.661 -1.377 -19.339 1.00 94.88 392 LEU A N 1
ATOM 3050 C CA . LEU A 1 392 ? -6.061 -0.965 -19.483 1.00 94.88 392 LEU A CA 1
ATOM 3051 C C . LEU A 1 392 ? -7.012 -1.925 -18.755 1.00 94.88 392 LEU A C 1
ATOM 3053 O O . LEU A 1 392 ? -7.910 -1.490 -18.034 1.00 94.88 392 LEU A O 1
ATOM 3057 N N . ASN A 1 393 ? -6.786 -3.236 -18.878 1.00 94.69 393 ASN A N 1
ATOM 3058 C CA . ASN A 1 393 ? -7.564 -4.239 -18.151 1.00 94.69 393 ASN A CA 1
ATOM 3059 C C . ASN A 1 393 ? -7.392 -4.116 -16.631 1.00 94.69 393 ASN A C 1
ATOM 3061 O O . ASN A 1 393 ? -8.376 -4.212 -15.895 1.00 94.69 393 ASN A O 1
ATOM 3065 N N . LEU A 1 394 ? -6.170 -3.861 -16.156 1.00 93.69 394 LEU A N 1
ATOM 3066 C CA . LEU A 1 394 ? -5.884 -3.639 -14.739 1.00 93.69 394 LEU A CA 1
ATOM 3067 C C . LEU A 1 394 ? -6.585 -2.376 -14.218 1.00 93.69 394 LEU A C 1
ATOM 3069 O O . LEU A 1 394 ? -7.208 -2.410 -13.157 1.00 93.69 394 LEU A O 1
ATOM 3073 N N . GLN A 1 395 ? -6.549 -1.282 -14.979 1.00 92.75 395 GLN A N 1
ATOM 3074 C CA . GLN A 1 395 ? -7.238 -0.040 -14.632 1.00 92.75 395 GLN A CA 1
ATOM 3075 C C . GLN A 1 395 ? -8.758 -0.230 -14.566 1.00 92.75 395 GLN A C 1
ATOM 3077 O O . GLN A 1 395 ? -9.400 0.239 -13.621 1.00 92.75 395 GLN A O 1
ATOM 3082 N N . ASN A 1 396 ? -9.334 -0.960 -15.522 1.00 92.44 396 ASN A N 1
ATOM 3083 C CA . ASN A 1 396 ? -10.754 -1.305 -15.512 1.00 92.44 396 ASN A CA 1
ATOM 3084 C C . ASN A 1 396 ? -11.108 -2.188 -14.310 1.00 92.44 396 ASN A C 1
ATOM 3086 O O . ASN A 1 396 ? -12.127 -1.958 -13.663 1.00 92.44 396 ASN A O 1
ATOM 3090 N N . ASN A 1 397 ? -10.256 -3.159 -13.964 1.00 91.25 397 ASN A N 1
ATOM 3091 C CA . ASN A 1 397 ? -10.459 -4.011 -12.793 1.00 91.25 397 ASN A CA 1
ATOM 3092 C C . ASN A 1 397 ? -10.521 -3.192 -11.495 1.00 91.25 397 ASN A C 1
ATOM 3094 O O . ASN A 1 397 ? -11.458 -3.370 -10.718 1.00 91.25 397 ASN A O 1
ATOM 3098 N N . VAL A 1 398 ? -9.589 -2.251 -11.307 1.00 90.69 398 VAL A N 1
ATOM 3099 C CA . VAL A 1 398 ? -9.571 -1.353 -10.141 1.00 90.69 398 VAL A CA 1
ATOM 3100 C C . VAL A 1 398 ? -10.795 -0.434 -10.133 1.00 90.69 398 VAL A C 1
ATOM 3102 O O . VAL A 1 398 ? -11.460 -0.301 -9.110 1.00 90.69 398 VAL A O 1
ATOM 3105 N N . THR A 1 399 ? -11.141 0.162 -11.274 1.00 89.69 399 THR A N 1
ATOM 3106 C CA . THR A 1 399 ? -12.273 1.100 -11.372 1.00 89.69 399 THR A CA 1
ATOM 3107 C C . THR A 1 399 ? -13.617 0.405 -11.129 1.00 89.69 399 THR A C 1
ATOM 3109 O O . THR A 1 399 ? -14.498 0.977 -10.498 1.00 89.69 399 THR A O 1
ATOM 3112 N N . ASN A 1 400 ? -13.767 -0.858 -11.542 1.00 90.44 400 ASN A N 1
ATOM 3113 C CA . ASN A 1 400 ? -15.003 -1.631 -11.358 1.00 90.44 400 ASN A CA 1
ATOM 3114 C C . ASN A 1 400 ? -15.317 -1.986 -9.896 1.00 90.44 400 ASN A C 1
ATOM 3116 O O . ASN A 1 400 ? -16.480 -2.275 -9.575 1.00 90.44 400 ASN A O 1
ATOM 3120 N N . GLN A 1 401 ? -14.294 -1.987 -9.037 1.00 87.19 401 GLN A N 1
ATOM 3121 C CA . GLN A 1 401 ? -14.403 -2.248 -7.599 1.00 87.19 401 GLN A CA 1
ATOM 3122 C C . GLN A 1 401 ? -14.715 -0.982 -6.791 1.00 87.19 401 GLN A C 1
ATOM 3124 O O . GLN A 1 401 ? -15.127 -1.079 -5.637 1.00 87.19 401 GLN A O 1
ATOM 3129 N N . LEU A 1 402 ? -14.551 0.196 -7.393 1.00 89.56 402 LEU A N 1
ATOM 3130 C CA . LEU A 1 402 ? -14.793 1.486 -6.760 1.00 89.56 402 LEU A CA 1
ATOM 3131 C C . LEU A 1 402 ? -16.183 2.030 -7.133 1.00 89.56 402 LEU A C 1
ATOM 3133 O O . LEU A 1 402 ? -16.751 1.654 -8.164 1.00 89.56 402 LEU A O 1
ATOM 3137 N N . PRO A 1 403 ? -16.762 2.917 -6.303 1.00 90.62 403 PRO A N 1
ATOM 3138 C CA . PRO A 1 403 ? -17.925 3.694 -6.711 1.00 90.62 403 PRO A CA 1
ATOM 3139 C C . PRO A 1 403 ? -17.548 4.646 -7.854 1.00 90.62 403 PRO A C 1
ATOM 3141 O O . PRO A 1 403 ? -16.374 4.919 -8.097 1.00 90.62 403 PRO A O 1
ATOM 3144 N N . ALA A 1 404 ? -18.548 5.191 -8.548 1.00 87.62 404 ALA A N 1
ATOM 3145 C CA . ALA A 1 404 ? -18.305 6.249 -9.523 1.00 87.62 404 ALA A CA 1
ATOM 3146 C C . ALA A 1 404 ? -17.801 7.508 -8.793 1.00 87.62 404 ALA A C 1
ATOM 3148 O O . ALA A 1 404 ? -18.561 8.175 -8.092 1.00 87.62 404 ALA A O 1
ATOM 3149 N N . LEU A 1 405 ? -16.509 7.806 -8.930 1.00 87.56 405 LEU A N 1
ATOM 3150 C CA . LEU A 1 405 ? -15.856 8.961 -8.313 1.00 87.56 405 LEU A CA 1
ATOM 3151 C C . LEU A 1 405 ? -15.755 10.115 -9.314 1.00 87.56 405 LEU A C 1
ATOM 3153 O O . LEU A 1 405 ? -15.473 9.906 -10.490 1.00 87.56 405 LEU A O 1
ATOM 3157 N N . SER A 1 406 ? -15.939 11.347 -8.837 1.00 88.12 406 SER A N 1
ATOM 3158 C CA . SER A 1 406 ? -15.741 12.573 -9.627 1.00 88.12 406 SER A CA 1
ATOM 3159 C C . SER A 1 406 ? -14.277 13.022 -9.707 1.00 88.12 406 SER A C 1
ATOM 3161 O O . SER A 1 406 ? -13.960 13.987 -10.398 1.00 88.12 406 SER A O 1
ATOM 3163 N N . TYR A 1 407 ? -13.385 12.346 -8.984 1.00 86.56 407 TYR A N 1
ATOM 3164 C CA . TYR A 1 407 ? -11.973 12.684 -8.857 1.00 86.56 407 TYR A CA 1
ATOM 3165 C C . TYR A 1 407 ? -11.082 11.470 -9.127 1.00 86.56 407 TYR A C 1
ATOM 3167 O O . TYR A 1 407 ? -11.504 10.321 -8.987 1.00 86.56 407 TYR A O 1
ATOM 3175 N N . LEU A 1 408 ? -9.818 11.736 -9.464 1.00 84.94 408 LEU A N 1
ATOM 3176 C CA . LEU A 1 408 ? -8.791 10.703 -9.577 1.00 84.94 408 LEU A CA 1
ATOM 3177 C C . LEU A 1 408 ? -8.253 10.337 -8.190 1.00 84.94 408 LEU A C 1
ATOM 3179 O O . LEU A 1 408 ? -7.877 11.206 -7.400 1.00 84.94 408 LEU A O 1
ATOM 3183 N N . THR A 1 409 ? -8.203 9.040 -7.902 1.00 89.75 409 THR A N 1
ATOM 3184 C CA . THR A 1 409 ? -7.495 8.504 -6.732 1.00 89.75 409 THR A CA 1
ATOM 3185 C C . THR A 1 409 ? -5.992 8.468 -7.005 1.00 89.75 409 THR A C 1
ATOM 3187 O O . THR A 1 409 ? -5.564 8.435 -8.162 1.00 89.75 409 THR A O 1
ATOM 3190 N N . TRP A 1 410 ? -5.169 8.420 -5.957 1.00 88.12 410 TRP A N 1
ATOM 3191 C CA . TRP A 1 410 ? -3.721 8.278 -6.134 1.00 88.12 410 TRP A CA 1
ATOM 3192 C C . TRP A 1 410 ? -3.352 7.029 -6.959 1.00 88.12 410 TRP A C 1
ATOM 3194 O O . TRP A 1 410 ? -2.617 7.135 -7.941 1.00 88.12 410 TRP A O 1
ATOM 3204 N N . LEU A 1 411 ? -3.942 5.869 -6.639 1.00 88.38 411 LEU A N 1
ATOM 3205 C CA . LEU A 1 411 ? -3.743 4.626 -7.393 1.00 88.38 411 LEU A CA 1
ATOM 3206 C C . LEU A 1 411 ? -4.145 4.746 -8.870 1.00 88.38 411 LEU A C 1
ATOM 3208 O O . LEU A 1 411 ? -3.403 4.311 -9.748 1.00 88.38 411 LEU A O 1
ATOM 3212 N N . THR A 1 412 ? -5.312 5.324 -9.166 1.00 88.75 412 THR A N 1
ATOM 3213 C CA . THR A 1 412 ? -5.769 5.466 -10.561 1.00 88.75 412 THR A CA 1
ATOM 3214 C C . THR A 1 412 ? -4.888 6.436 -11.342 1.00 88.75 412 THR A C 1
ATOM 3216 O O . THR A 1 412 ? -4.548 6.147 -12.485 1.00 88.75 412 THR A O 1
ATOM 3219 N N . SER A 1 413 ? -4.424 7.521 -10.716 1.00 87.81 413 SER A N 1
ATOM 3220 C CA . SER A 1 413 ? -3.435 8.433 -11.304 1.00 87.81 413 SER A CA 1
ATOM 3221 C C . SER A 1 413 ? -2.111 7.722 -11.628 1.00 87.81 413 SER A C 1
ATOM 3223 O O . SER A 1 413 ? -1.568 7.870 -12.728 1.00 87.81 413 SER A O 1
ATOM 3225 N N . PHE A 1 414 ? -1.621 6.874 -10.716 1.00 88.38 414 PHE A N 1
ATOM 3226 C CA . PHE A 1 414 ? -0.435 6.045 -10.946 1.00 88.38 414 PHE A CA 1
ATOM 3227 C C . PHE A 1 414 ? -0.620 5.093 -12.140 1.00 88.38 414 PHE A C 1
ATOM 3229 O O . PHE A 1 414 ? 0.228 5.063 -13.035 1.00 88.38 414 PHE A O 1
ATOM 3236 N N . LEU A 1 415 ? -1.740 4.363 -12.197 1.00 91.00 415 LEU A N 1
ATOM 3237 C CA . LEU A 1 415 ? -2.038 3.430 -13.291 1.00 91.00 415 LEU A CA 1
ATOM 3238 C C . LEU A 1 415 ? -2.207 4.140 -14.640 1.00 91.00 415 LEU A C 1
ATOM 3240 O O . LEU A 1 415 ? -1.705 3.647 -15.649 1.00 91.00 415 LEU A O 1
ATOM 3244 N N . VAL A 1 416 ? -2.844 5.315 -14.673 1.00 89.94 416 VAL A N 1
ATOM 3245 C CA . VAL A 1 416 ? -2.939 6.145 -15.888 1.00 89.94 416 VAL A CA 1
ATOM 3246 C C . VAL A 1 416 ? -1.551 6.570 -16.350 1.00 89.94 416 VAL A C 1
ATOM 3248 O O . VAL A 1 416 ? -1.235 6.448 -17.531 1.00 89.94 416 VAL A O 1
ATOM 3251 N N . THR A 1 417 ? -0.695 7.014 -15.430 1.00 88.19 417 THR A N 1
ATOM 3252 C CA . THR A 1 417 ? 0.670 7.441 -15.766 1.00 88.19 417 THR A CA 1
ATOM 3253 C C . THR A 1 417 ? 1.497 6.275 -16.316 1.00 88.19 417 THR A C 1
ATOM 3255 O O . THR A 1 417 ? 2.143 6.423 -17.351 1.00 88.19 417 THR A O 1
ATOM 3258 N N . MET A 1 418 ? 1.418 5.094 -15.692 1.00 89.25 418 MET A N 1
ATOM 3259 C CA . MET A 1 418 ? 2.029 3.857 -16.204 1.00 89.25 418 MET A CA 1
ATOM 3260 C C . MET A 1 418 ? 1.483 3.477 -17.585 1.00 89.25 418 MET A C 1
ATOM 3262 O O . MET A 1 418 ? 2.245 3.135 -18.486 1.00 89.25 418 MET A O 1
ATOM 3266 N N . THR A 1 419 ? 0.175 3.612 -17.798 1.00 91.38 419 THR A N 1
ATOM 3267 C CA . THR A 1 419 ? -0.453 3.331 -19.094 1.00 91.38 419 THR A CA 1
ATOM 3268 C C . THR A 1 419 ? 0.057 4.285 -20.171 1.00 91.38 419 THR A C 1
ATOM 3270 O O . THR A 1 419 ? 0.510 3.829 -21.217 1.00 91.38 419 THR A O 1
ATOM 3273 N N . LEU A 1 420 ? 0.078 5.597 -19.915 1.00 90.12 420 LEU A N 1
ATOM 3274 C CA . LEU A 1 420 ? 0.634 6.592 -20.842 1.00 90.12 420 LEU A CA 1
ATOM 3275 C C . LEU A 1 420 ? 2.108 6.318 -21.154 1.00 90.12 420 LEU A C 1
ATOM 3277 O O . LEU A 1 420 ? 2.548 6.450 -22.297 1.00 90.12 420 LEU A O 1
ATOM 3281 N N . PHE A 1 421 ? 2.861 5.881 -20.150 1.00 86.81 421 PHE A N 1
ATOM 3282 C CA . PHE A 1 421 ? 4.250 5.496 -20.318 1.00 86.81 421 PHE A CA 1
ATOM 3283 C C . PHE A 1 421 ? 4.397 4.270 -21.232 1.00 86.81 421 PHE A C 1
ATOM 3285 O O . PHE A 1 421 ? 5.178 4.316 -22.181 1.00 86.81 421 PHE A O 1
ATOM 3292 N N . THR A 1 422 ? 3.588 3.222 -21.051 1.00 91.25 422 THR A N 1
ATOM 3293 C CA . THR A 1 422 ? 3.562 2.077 -21.983 1.00 91.25 422 THR A CA 1
ATOM 3294 C C . THR A 1 422 ? 3.101 2.476 -23.390 1.00 91.25 422 THR A C 1
ATOM 3296 O O . THR A 1 422 ? 3.721 2.064 -24.368 1.00 91.25 422 THR A O 1
ATOM 3299 N N . MET A 1 423 ? 2.109 3.363 -23.522 1.00 92.00 423 MET A N 1
ATOM 3300 C CA . MET A 1 423 ? 1.653 3.893 -24.816 1.00 92.00 423 MET A CA 1
ATOM 3301 C C . MET A 1 423 ? 2.750 4.654 -25.562 1.00 92.00 423 MET A C 1
ATOM 3303 O O . MET A 1 423 ? 2.821 4.589 -26.789 1.00 92.00 423 MET A O 1
ATOM 3307 N N . SER A 1 424 ? 3.648 5.333 -24.841 1.00 90.06 424 SER A N 1
ATOM 3308 C CA . SER A 1 424 ? 4.781 6.021 -25.467 1.00 90.06 424 SER A CA 1
ATOM 3309 C C . SER A 1 424 ? 5.707 5.060 -26.226 1.00 90.06 424 SER A C 1
ATOM 3311 O O . SER A 1 424 ? 6.251 5.443 -27.259 1.00 90.06 424 SER A O 1
ATOM 3313 N N . THR A 1 425 ? 5.820 3.797 -25.788 1.00 90.69 425 THR A N 1
ATOM 3314 C CA . THR A 1 425 ? 6.603 2.762 -26.492 1.00 90.69 425 THR A CA 1
ATOM 3315 C C . THR A 1 425 ? 5.933 2.308 -27.790 1.00 90.69 425 THR A C 1
ATOM 3317 O O . THR A 1 425 ? 6.612 2.033 -28.774 1.00 90.69 425 THR A O 1
ATOM 3320 N N . VAL A 1 426 ? 4.596 2.302 -27.841 1.00 92.50 426 VAL A N 1
ATOM 3321 C CA . VAL A 1 426 ? 3.843 2.034 -29.078 1.00 92.50 426 VAL A CA 1
ATOM 3322 C C . VAL A 1 426 ? 4.036 3.180 -30.071 1.00 92.50 426 VAL A C 1
ATOM 3324 O O . VAL A 1 426 ? 4.257 2.946 -31.259 1.00 92.50 426 VAL A O 1
ATOM 3327 N N . PHE A 1 427 ? 3.983 4.424 -29.585 1.00 91.62 427 PHE A N 1
ATOM 3328 C CA . PHE A 1 427 ? 4.234 5.603 -30.412 1.00 91.62 427 PHE A CA 1
ATOM 3329 C C . PHE A 1 427 ? 5.660 5.608 -30.977 1.00 91.62 427 PHE A C 1
ATOM 3331 O O . PHE A 1 427 ? 5.849 5.833 -32.172 1.00 91.62 427 PHE A O 1
ATOM 3338 N N . GLU A 1 428 ? 6.651 5.303 -30.138 1.00 90.62 428 GLU A N 1
ATOM 3339 C CA . GLU A 1 428 ? 8.049 5.129 -30.539 1.00 90.62 428 GLU A CA 1
ATOM 3340 C C . GLU A 1 428 ? 8.184 4.099 -31.660 1.00 90.62 428 GLU A C 1
ATOM 3342 O O . GLU A 1 428 ? 8.745 4.415 -32.711 1.00 90.62 428 GLU A O 1
ATOM 3347 N N . TYR A 1 429 ? 7.582 2.919 -31.489 1.00 90.50 429 TYR A N 1
ATOM 3348 C CA . TYR A 1 429 ? 7.605 1.876 -32.507 1.00 90.50 429 TYR A CA 1
ATOM 3349 C C . TYR A 1 429 ? 6.987 2.359 -33.825 1.00 90.50 429 TYR A C 1
ATOM 3351 O O . TYR A 1 429 ? 7.541 2.107 -34.896 1.00 90.50 429 TYR A O 1
ATOM 3359 N N . GLY A 1 430 ? 5.871 3.093 -33.763 1.00 90.88 430 GLY A N 1
ATOM 3360 C CA . GLY A 1 430 ? 5.243 3.691 -34.942 1.00 90.88 430 GLY A CA 1
ATOM 3361 C C . GLY A 1 430 ? 6.188 4.638 -35.688 1.00 90.88 430 GLY A C 1
ATOM 3362 O O . GLY A 1 430 ? 6.344 4.528 -36.906 1.00 90.88 430 GLY A O 1
ATOM 3363 N N . VAL A 1 431 ? 6.879 5.520 -34.959 1.00 90.81 431 VAL A N 1
ATOM 3364 C CA . VAL A 1 431 ? 7.868 6.446 -35.533 1.00 90.81 431 VAL A CA 1
ATOM 3365 C C . VAL A 1 431 ? 9.053 5.685 -36.133 1.00 90.81 431 VAL A C 1
ATOM 3367 O O . VAL A 1 431 ? 9.416 5.939 -37.282 1.00 90.81 431 VAL A O 1
ATOM 3370 N N . VAL A 1 432 ? 9.630 4.726 -35.405 1.00 89.25 432 VAL A N 1
ATOM 3371 C CA . VAL A 1 432 ? 10.763 3.915 -35.882 1.00 89.25 432 VAL A CA 1
ATOM 3372 C C . VAL A 1 432 ? 10.383 3.100 -37.113 1.00 89.25 432 VAL A C 1
ATOM 3374 O O . VAL A 1 432 ? 11.163 3.040 -38.059 1.00 89.25 432 VAL A O 1
ATOM 3377 N N . SER A 1 433 ? 9.175 2.539 -37.159 1.00 89.25 433 SER A N 1
ATOM 3378 C CA . SER A 1 433 ? 8.672 1.800 -38.320 1.00 89.25 433 SER A CA 1
ATOM 3379 C C . SER A 1 433 ? 8.587 2.689 -39.566 1.00 89.25 433 SER A C 1
ATOM 3381 O O . SER A 1 433 ? 9.084 2.319 -40.633 1.00 89.25 433 SER A O 1
ATOM 3383 N N . VAL A 1 434 ? 8.058 3.912 -39.437 1.00 89.94 434 VAL A N 1
ATOM 3384 C CA . VAL A 1 434 ? 8.021 4.881 -40.547 1.00 89.94 434 VAL A CA 1
ATOM 3385 C C . VAL A 1 434 ? 9.433 5.287 -40.978 1.00 89.94 434 VAL A C 1
ATOM 3387 O O . VAL A 1 434 ? 9.720 5.331 -42.178 1.00 89.94 434 VAL A O 1
ATOM 3390 N N . LEU A 1 435 ? 10.336 5.555 -40.031 1.00 88.81 435 LEU A N 1
ATOM 3391 C CA . LEU A 1 435 ? 11.726 5.907 -40.338 1.00 88.81 435 LEU A CA 1
ATOM 3392 C C . LEU A 1 435 ? 12.458 4.760 -41.041 1.00 88.81 435 LEU A C 1
ATOM 3394 O O . LEU A 1 435 ? 13.105 5.003 -42.057 1.00 88.81 435 LEU A O 1
ATOM 3398 N N . MET A 1 436 ? 12.256 3.517 -40.604 1.00 86.38 436 MET A N 1
ATOM 3399 C CA . MET A 1 436 ? 12.774 2.316 -41.266 1.00 86.38 436 MET A CA 1
ATOM 3400 C C . MET A 1 436 ? 12.261 2.185 -42.705 1.00 86.38 436 MET A C 1
ATOM 3402 O O . MET A 1 436 ? 13.027 1.858 -43.610 1.00 86.38 436 MET A O 1
ATOM 3406 N N . GLN A 1 437 ? 10.988 2.498 -42.967 1.00 87.31 437 GLN A N 1
ATOM 3407 C CA . GLN A 1 437 ? 10.453 2.522 -44.334 1.00 87.31 437 GLN A CA 1
ATOM 3408 C C . GLN A 1 437 ? 11.073 3.640 -45.189 1.00 87.31 437 GLN A C 1
ATOM 3410 O O . GLN A 1 437 ? 11.301 3.465 -46.389 1.00 87.31 437 GLN A O 1
ATOM 3415 N N . VAL A 1 438 ? 11.342 4.812 -44.606 1.00 86.06 438 VAL A N 1
ATOM 3416 C CA . VAL A 1 438 ? 12.049 5.911 -45.289 1.00 86.06 438 VAL A CA 1
ATOM 3417 C C . VAL A 1 438 ? 13.496 5.517 -45.596 1.00 86.06 438 VAL A C 1
ATOM 3419 O O . VAL A 1 438 ? 13.963 5.748 -46.710 1.00 86.06 438 VAL A O 1
ATOM 3422 N N . GLU A 1 439 ? 14.193 4.900 -44.646 1.00 83.00 439 GLU A N 1
ATOM 3423 C CA . GLU A 1 439 ? 15.565 4.403 -44.794 1.00 83.00 439 GLU A CA 1
ATOM 3424 C C . GLU A 1 439 ? 15.645 3.312 -45.866 1.00 83.00 439 GLU A C 1
ATOM 3426 O O . GLU A 1 439 ? 16.449 3.425 -46.790 1.00 83.00 439 GLU A O 1
ATOM 3431 N N . ALA A 1 440 ? 14.732 2.338 -45.846 1.00 84.50 440 ALA A N 1
ATOM 3432 C CA . ALA A 1 440 ? 14.632 1.311 -46.881 1.00 84.50 440 ALA A CA 1
ATOM 3433 C C . ALA A 1 440 ? 14.414 1.917 -48.279 1.00 84.50 440 ALA A C 1
ATOM 3435 O O . ALA A 1 440 ? 15.033 1.480 -49.251 1.00 84.50 440 ALA A O 1
ATOM 3436 N N . ARG A 1 441 ? 13.587 2.970 -48.398 1.00 84.81 441 ARG A N 1
ATOM 3437 C CA . ARG A 1 441 ? 13.428 3.715 -49.661 1.00 84.81 441 ARG A CA 1
ATOM 3438 C C . ARG A 1 441 ? 14.735 4.370 -50.106 1.00 84.81 441 ARG A C 1
ATOM 3440 O O . ARG A 1 441 ? 15.047 4.315 -51.291 1.00 84.81 441 ARG A O 1
ATOM 3447 N N . LYS A 1 442 ? 15.509 4.968 -49.195 1.00 80.81 442 LYS A N 1
ATOM 3448 C CA . LYS A 1 442 ? 16.807 5.581 -49.530 1.00 80.81 442 LYS A CA 1
ATOM 3449 C C . LYS A 1 442 ? 17.852 4.543 -49.948 1.00 80.81 442 LYS A C 1
ATOM 3451 O O . LYS A 1 442 ? 18.543 4.769 -50.934 1.00 80.81 442 LYS A O 1
ATOM 3456 N N . ILE A 1 443 ? 17.916 3.392 -49.274 1.00 81.19 443 ILE A N 1
ATOM 3457 C CA . ILE A 1 443 ? 18.812 2.288 -49.658 1.00 81.19 443 ILE A CA 1
ATOM 3458 C C . ILE A 1 443 ? 18.491 1.810 -51.080 1.00 81.19 443 ILE A C 1
ATOM 3460 O O . ILE A 1 443 ? 19.396 1.726 -51.906 1.00 81.19 443 ILE A O 1
ATOM 3464 N N . ARG A 1 444 ? 17.205 1.627 -51.418 1.00 82.62 444 ARG A N 1
ATOM 3465 C CA . ARG A 1 444 ? 16.780 1.299 -52.794 1.00 82.62 444 ARG A CA 1
ATOM 3466 C C . ARG A 1 444 ? 17.194 2.369 -53.811 1.00 82.62 444 ARG A C 1
ATOM 3468 O O . ARG A 1 444 ? 17.594 2.031 -54.920 1.00 82.62 444 ARG A O 1
ATOM 3475 N N . LYS A 1 445 ? 17.131 3.659 -53.448 1.00 80.31 445 LYS A N 1
ATOM 3476 C CA . LYS A 1 445 ? 17.623 4.753 -54.310 1.00 80.31 445 LYS A CA 1
ATOM 3477 C C . LYS A 1 445 ? 19.134 4.679 -54.522 1.00 80.31 445 LYS A C 1
ATOM 3479 O O . LYS A 1 445 ? 19.592 4.907 -55.635 1.00 80.31 445 LYS A O 1
ATOM 3484 N N . PHE A 1 446 ? 19.905 4.356 -53.485 1.00 80.94 446 PHE A N 1
ATOM 3485 C CA . PHE A 1 446 ? 21.352 4.177 -53.601 1.00 80.94 446 PHE A CA 1
ATOM 3486 C C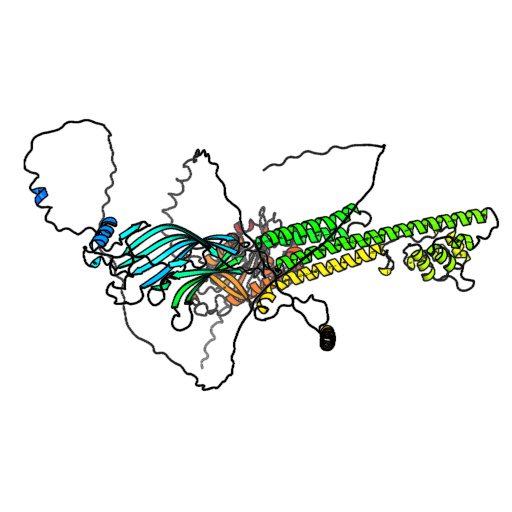 . PHE A 1 446 ? 21.710 2.986 -54.497 1.00 80.94 446 PHE A C 1
ATOM 3488 O O . PHE A 1 446 ? 22.591 3.099 -55.343 1.00 80.94 446 PHE A O 1
ATOM 3495 N N . GLU A 1 447 ? 20.992 1.870 -54.377 1.00 81.62 447 GLU A N 1
ATOM 3496 C CA . GLU A 1 447 ? 21.144 0.727 -55.285 1.00 81.62 447 GLU A CA 1
ATOM 3497 C C . GLU A 1 447 ? 20.787 1.089 -56.733 1.00 81.62 447 GLU A C 1
ATOM 3499 O O . GLU A 1 447 ? 21.499 0.703 -57.657 1.00 81.62 447 GLU A O 1
ATOM 3504 N N . ALA A 1 448 ? 19.728 1.877 -56.946 1.00 80.06 448 ALA A N 1
ATOM 3505 C CA . ALA A 1 448 ? 19.380 2.391 -58.269 1.00 80.06 448 ALA A CA 1
ATOM 3506 C C . ALA A 1 448 ? 20.463 3.331 -58.829 1.00 80.06 448 ALA A C 1
ATOM 3508 O O . ALA A 1 448 ? 20.815 3.223 -60.001 1.00 80.06 448 ALA A O 1
ATOM 3509 N N . PHE A 1 449 ? 21.038 4.202 -57.991 1.00 78.31 449 PHE A N 1
ATOM 3510 C CA . PHE A 1 449 ? 22.176 5.049 -58.357 1.00 78.31 449 PHE A CA 1
ATOM 3511 C C . PHE A 1 449 ? 23.380 4.212 -58.797 1.00 78.31 449 PHE A C 1
ATOM 3513 O O . PHE A 1 449 ? 23.908 4.462 -59.875 1.00 78.31 449 PHE A O 1
ATOM 3520 N N . LYS A 1 450 ? 23.751 3.174 -58.029 1.00 77.56 450 LYS A N 1
ATOM 3521 C CA . LYS A 1 450 ? 24.840 2.251 -58.395 1.00 77.56 450 LYS A CA 1
ATOM 3522 C C . LYS A 1 450 ? 24.628 1.604 -59.766 1.00 77.56 450 LYS A C 1
ATOM 3524 O O . LYS A 1 450 ? 25.572 1.484 -60.544 1.00 77.56 450 LYS A O 1
ATOM 3529 N N . ARG A 1 451 ? 23.392 1.193 -60.072 1.00 76.75 451 ARG A N 1
ATOM 3530 C CA . ARG A 1 451 ? 23.043 0.608 -61.379 1.00 76.75 451 ARG A CA 1
ATOM 3531 C C . ARG A 1 451 ? 23.192 1.627 -62.505 1.00 76.75 451 ARG A C 1
ATOM 3533 O O . ARG A 1 451 ? 23.821 1.322 -63.508 1.00 76.75 451 ARG A O 1
ATOM 3540 N N . LEU A 1 452 ? 22.692 2.847 -62.309 1.00 73.12 452 LEU A N 1
ATOM 3541 C CA . LEU A 1 452 ? 22.811 3.922 -63.297 1.00 73.12 452 LEU A CA 1
ATOM 3542 C C . LEU A 1 452 ? 24.268 4.312 -63.567 1.00 73.12 452 LEU A C 1
ATOM 3544 O O . LEU A 1 452 ? 24.629 4.506 -64.724 1.00 73.12 452 LEU A O 1
ATOM 3548 N N . THR A 1 453 ? 25.115 4.393 -62.536 1.00 71.69 453 THR A N 1
ATOM 3549 C CA . THR A 1 453 ? 26.553 4.661 -62.709 1.00 71.69 453 THR A CA 1
ATOM 3550 C C . THR A 1 453 ? 27.263 3.532 -63.454 1.00 71.69 453 THR A C 1
ATOM 3552 O O . THR A 1 453 ? 28.103 3.809 -64.308 1.00 71.69 453 THR A O 1
ATOM 3555 N N . ALA A 1 454 ? 26.901 2.274 -63.187 1.00 72.62 454 ALA A N 1
ATOM 3556 C CA . ALA A 1 454 ? 27.458 1.120 -63.892 1.00 72.62 454 ALA A CA 1
ATOM 3557 C C . ALA A 1 454 ? 27.015 1.071 -65.369 1.00 72.62 454 ALA A C 1
ATOM 3559 O O . ALA A 1 454 ? 27.841 0.847 -66.253 1.00 72.62 454 ALA A O 1
ATOM 3560 N N . ASP A 1 455 ? 25.739 1.349 -65.653 1.00 70.75 455 ASP A N 1
ATOM 3561 C CA . ASP A 1 455 ? 25.198 1.407 -67.018 1.00 70.75 455 ASP A CA 1
ATOM 3562 C C . ASP A 1 455 ? 25.794 2.574 -67.822 1.00 70.75 455 ASP A C 1
ATOM 3564 O O . ASP A 1 455 ? 26.155 2.413 -68.990 1.00 70.75 455 ASP A O 1
ATOM 3568 N N . ALA A 1 456 ? 25.927 3.746 -67.193 1.00 67.06 456 ALA A N 1
ATOM 3569 C CA . ALA A 1 456 ? 26.605 4.917 -67.746 1.00 67.06 456 ALA A CA 1
ATOM 3570 C C . ALA A 1 456 ? 28.052 4.598 -68.141 1.00 67.06 456 ALA A C 1
ATOM 3572 O O . ALA A 1 456 ? 28.492 4.942 -69.237 1.00 67.06 456 ALA A O 1
ATOM 3573 N N . HIS A 1 457 ? 28.769 3.901 -67.261 1.00 65.00 457 HIS A N 1
ATOM 3574 C CA . HIS A 1 457 ? 30.137 3.470 -67.507 1.00 65.00 457 HIS A CA 1
ATOM 3575 C C . HIS A 1 457 ? 30.229 2.484 -68.679 1.00 65.00 457 HIS A C 1
ATOM 3577 O O . HIS A 1 457 ? 31.034 2.686 -69.584 1.00 65.00 457 HIS A O 1
ATOM 3583 N N . LYS A 1 458 ? 29.367 1.459 -68.710 1.00 68.50 458 LYS A N 1
ATOM 3584 C 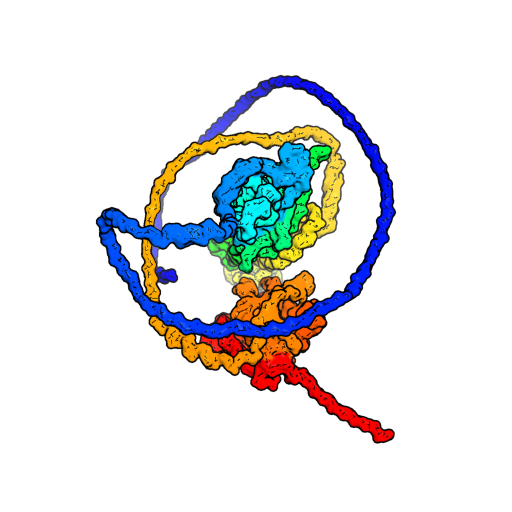CA . LYS A 1 458 ? 29.337 0.476 -69.804 1.00 68.50 458 LYS A CA 1
ATOM 3585 C C . LYS A 1 458 ? 29.098 1.138 -71.167 1.00 68.50 458 LYS A C 1
ATOM 3587 O O . LYS A 1 458 ? 29.756 0.793 -72.141 1.00 68.50 458 LYS A O 1
ATOM 3592 N N . ARG A 1 459 ? 28.206 2.133 -71.230 1.00 65.75 459 ARG A N 1
ATOM 3593 C CA . ARG A 1 459 ? 27.951 2.908 -72.458 1.00 65.75 459 ARG A CA 1
ATOM 3594 C C . ARG A 1 459 ? 29.138 3.780 -72.870 1.00 65.75 459 ARG A C 1
ATOM 3596 O O . ARG A 1 459 ? 29.406 3.876 -74.060 1.00 65.75 459 ARG A O 1
ATOM 3603 N N . ALA A 1 460 ? 29.852 4.373 -71.911 1.00 61.91 460 ALA A N 1
ATOM 3604 C CA . ALA A 1 460 ? 31.053 5.164 -72.183 1.00 61.91 460 ALA A CA 1
ATOM 3605 C C . ALA A 1 460 ? 32.229 4.312 -72.705 1.00 61.91 460 ALA A C 1
ATOM 3607 O O . ALA A 1 460 ? 33.026 4.806 -73.498 1.00 61.91 460 ALA A O 1
ATOM 3608 N N . GLU A 1 461 ? 32.333 3.042 -72.294 1.00 63.00 461 GLU A N 1
ATOM 3609 C CA . GLU A 1 461 ? 33.311 2.091 -72.849 1.00 63.00 461 GLU A CA 1
ATOM 3610 C C . GLU A 1 461 ? 32.913 1.567 -74.246 1.00 63.00 461 GLU A C 1
ATOM 3612 O O . GLU A 1 461 ? 33.792 1.224 -75.035 1.00 63.00 461 GLU A O 1
ATOM 3617 N N . GLU A 1 462 ? 31.615 1.531 -74.579 1.00 65.31 462 GLU A N 1
ATOM 3618 C CA . GLU A 1 462 ? 31.102 0.995 -75.851 1.00 65.31 462 GLU A CA 1
ATOM 3619 C C . GLU A 1 462 ? 30.965 2.050 -76.985 1.00 65.31 462 GLU A C 1
ATOM 3621 O O . GLU A 1 462 ? 31.029 1.652 -78.149 1.00 65.31 462 GLU A O 1
ATOM 3626 N N . GLN A 1 463 ? 30.827 3.365 -76.714 1.00 49.81 463 GLN A N 1
ATOM 3627 C CA . GLN A 1 463 ? 30.815 4.458 -77.723 1.00 49.81 463 GLN A CA 1
ATOM 3628 C C . GLN A 1 463 ? 30.954 5.873 -77.089 1.00 49.81 463 GLN A C 1
ATOM 3630 O O . GLN A 1 463 ? 30.380 6.136 -76.036 1.00 49.81 463 GLN A O 1
ATOM 3635 N N . GLU A 1 464 ? 31.655 6.818 -77.751 1.00 49.41 464 GLU A N 1
ATOM 3636 C CA . GLU A 1 464 ? 31.744 8.249 -77.362 1.00 49.41 464 GLU A CA 1
ATOM 3637 C C . GLU A 1 464 ? 30.360 8.932 -77.387 1.00 49.41 464 GLU A C 1
ATOM 3639 O O . GLU A 1 464 ? 29.952 9.526 -78.384 1.00 49.41 464 GLU A O 1
ATOM 3644 N N . VAL A 1 465 ? 29.621 8.875 -76.278 1.00 46.25 465 VAL A N 1
ATOM 3645 C CA . VAL A 1 465 ? 28.460 9.740 -76.037 1.00 46.25 465 VAL A CA 1
ATOM 3646 C C . VAL A 1 465 ? 28.549 10.284 -74.617 1.00 46.25 465 VAL A C 1
ATOM 3648 O O . VAL A 1 465 ? 28.422 9.556 -73.633 1.00 46.25 465 VAL A O 1
ATOM 3651 N N . THR A 1 466 ? 28.759 11.595 -74.510 1.00 48.12 466 THR A N 1
ATOM 3652 C CA . THR A 1 466 ? 28.547 12.357 -73.280 1.00 48.12 466 THR A CA 1
ATOM 3653 C C . THR A 1 466 ? 27.088 12.213 -72.861 1.00 48.12 466 THR A C 1
ATOM 3655 O O . THR A 1 466 ? 26.173 12.544 -73.613 1.00 48.12 466 THR A O 1
ATOM 3658 N N . ILE A 1 467 ? 26.858 11.693 -71.656 1.00 49.72 467 ILE A N 1
ATOM 3659 C CA . ILE A 1 467 ? 25.512 11.573 -71.092 1.00 49.72 467 ILE A CA 1
ATOM 3660 C C . ILE A 1 467 ? 24.909 12.978 -71.017 1.00 49.72 467 ILE A C 1
ATOM 3662 O O . ILE A 1 467 ? 25.443 13.857 -70.342 1.00 49.72 467 ILE A O 1
ATOM 3666 N N . SER A 1 468 ? 23.808 13.194 -71.738 1.00 50.53 468 SER A N 1
ATOM 3667 C CA . SER A 1 468 ? 23.058 14.446 -71.694 1.00 50.53 468 SER A CA 1
ATOM 3668 C C . SER A 1 468 ? 22.524 14.680 -70.278 1.00 50.53 468 SER A C 1
ATOM 3670 O O . SER A 1 468 ? 21.920 13.793 -69.668 1.00 50.53 468 SER A O 1
ATOM 3672 N N . MET A 1 469 ? 22.689 15.904 -69.770 1.00 50.53 469 MET A N 1
ATOM 3673 C CA . MET A 1 469 ? 22.139 16.348 -68.484 1.00 50.53 469 MET A CA 1
ATOM 3674 C C . MET A 1 469 ? 20.605 16.165 -68.411 1.00 50.53 469 MET A C 1
ATOM 3676 O O . MET A 1 469 ? 20.051 16.077 -67.316 1.00 50.53 469 MET A O 1
ATOM 3680 N N . GLU A 1 470 ? 19.914 16.041 -69.553 1.00 52.41 470 GLU A N 1
ATOM 3681 C CA . GLU A 1 470 ? 18.466 15.788 -69.632 1.00 52.41 470 GLU A CA 1
ATOM 3682 C C . GLU A 1 470 ? 18.060 14.372 -69.189 1.00 52.41 470 GLU A C 1
ATOM 3684 O O . GLU A 1 470 ? 16.980 14.200 -68.620 1.00 52.41 470 GLU A O 1
ATOM 3689 N N . ASP A 1 471 ? 18.913 13.361 -69.379 1.00 53.53 471 ASP A N 1
ATOM 3690 C CA . ASP A 1 471 ? 18.614 11.988 -68.945 1.00 53.53 471 ASP A CA 1
ATOM 3691 C C . ASP A 1 471 ? 18.866 11.798 -67.441 1.00 53.53 471 ASP A C 1
ATOM 3693 O O . ASP A 1 471 ? 18.166 11.030 -66.779 1.00 53.53 471 ASP A O 1
ATOM 3697 N N . ILE A 1 472 ? 19.794 12.574 -66.870 1.00 52.84 472 ILE A N 1
ATOM 3698 C CA . ILE A 1 472 ? 20.052 12.632 -65.423 1.00 52.84 472 ILE A CA 1
ATOM 3699 C C . ILE A 1 472 ? 18.981 13.477 -64.717 1.00 52.84 472 ILE A C 1
ATOM 3701 O O . ILE A 1 472 ? 18.549 13.123 -63.622 1.00 52.84 472 ILE A O 1
ATOM 3705 N N . GLN A 1 473 ? 18.476 14.549 -65.335 1.00 49.47 473 GLN A N 1
ATOM 3706 C CA . GLN A 1 473 ? 17.385 15.362 -64.771 1.00 49.47 473 GLN A CA 1
ATOM 3707 C C . GLN A 1 473 ? 16.050 14.612 -64.638 1.00 49.47 473 GLN A C 1
ATOM 3709 O O . GLN A 1 473 ? 15.217 15.014 -63.828 1.00 49.47 473 GLN A O 1
ATOM 3714 N N . LYS A 1 474 ? 15.853 13.510 -65.372 1.00 52.34 474 LYS A N 1
ATOM 3715 C CA . LYS A 1 474 ? 14.701 12.605 -65.196 1.00 52.34 474 LYS A CA 1
ATOM 3716 C C . LYS A 1 474 ? 14.823 11.687 -63.972 1.00 52.34 474 LYS A C 1
ATOM 3718 O O . LYS A 1 474 ? 13.858 11.004 -63.634 1.00 52.34 474 LYS A O 1
ATOM 3723 N N . THR A 1 475 ? 15.983 11.645 -63.313 1.00 57.38 475 THR A N 1
ATOM 3724 C CA . THR A 1 475 ? 16.199 10.849 -62.094 1.00 57.38 475 THR A CA 1
ATOM 3725 C C . THR A 1 475 ? 15.810 11.618 -60.825 1.00 57.38 475 THR A C 1
ATOM 3727 O O . THR A 1 475 ? 15.576 12.824 -60.839 1.00 57.38 475 THR A O 1
ATOM 3730 N N . ASP A 1 476 ? 15.696 10.899 -59.707 1.00 64.19 476 ASP A N 1
ATOM 3731 C CA . ASP A 1 476 ? 15.327 11.439 -58.394 1.00 64.19 476 ASP A CA 1
ATOM 3732 C C . ASP A 1 476 ? 16.200 12.651 -57.994 1.00 64.19 476 ASP A C 1
ATOM 3734 O O . ASP A 1 476 ? 17.420 12.637 -58.172 1.00 64.19 476 ASP A O 1
ATOM 3738 N N . ALA A 1 477 ? 15.601 13.689 -57.399 1.00 67.88 477 ALA A N 1
ATOM 3739 C CA . ALA A 1 477 ? 16.279 14.945 -57.057 1.00 67.88 477 ALA A CA 1
ATOM 3740 C C . ALA A 1 477 ? 17.532 14.759 -56.177 1.00 67.88 477 ALA A C 1
ATOM 3742 O O . ALA A 1 477 ? 18.463 15.559 -56.260 1.00 67.88 477 ALA A O 1
ATOM 3743 N N . ALA A 1 478 ? 17.585 13.698 -55.361 1.00 63.88 478 ALA A N 1
ATOM 3744 C CA . ALA A 1 478 ? 18.763 13.355 -54.562 1.00 63.88 478 ALA A CA 1
ATOM 3745 C C . ALA A 1 478 ? 19.937 12.845 -55.418 1.00 63.88 478 ALA A C 1
ATOM 3747 O O . ALA A 1 478 ? 21.084 13.202 -55.158 1.00 63.88 478 ALA A O 1
ATOM 3748 N N . VAL A 1 479 ? 19.652 12.057 -56.458 1.00 66.56 479 VAL A N 1
ATOM 3749 C CA . VAL A 1 479 ? 20.651 11.586 -57.428 1.00 66.56 479 VAL A CA 1
ATOM 3750 C C . VAL A 1 479 ? 21.155 12.766 -58.256 1.00 66.56 479 VAL A C 1
ATOM 3752 O O . VAL A 1 479 ? 22.361 12.959 -58.377 1.00 66.56 479 VAL A O 1
ATOM 3755 N N . ALA A 1 480 ? 20.252 13.634 -58.717 1.00 67.19 480 ALA A N 1
ATOM 3756 C CA . ALA A 1 480 ? 20.622 14.864 -59.412 1.00 67.19 480 ALA A CA 1
ATOM 3757 C C . ALA A 1 480 ? 21.437 15.831 -58.527 1.00 67.19 480 ALA A C 1
ATOM 3759 O O . ALA A 1 480 ? 22.362 16.471 -59.018 1.00 67.19 480 ALA A O 1
ATOM 3760 N N . TYR A 1 481 ? 21.124 15.940 -57.229 1.00 71.75 481 TYR A N 1
ATOM 3761 C CA . TYR A 1 481 ? 21.892 16.742 -56.268 1.00 71.75 481 TYR A CA 1
ATOM 3762 C C . TYR A 1 481 ? 23.309 16.207 -56.079 1.00 71.75 481 TYR A C 1
ATOM 3764 O O . TYR A 1 481 ? 24.251 16.986 -56.104 1.00 71.75 481 TYR A O 1
ATOM 3772 N N . VAL A 1 482 ? 23.454 14.890 -55.931 1.00 69.06 482 VAL A N 1
ATOM 3773 C CA . VAL A 1 482 ? 24.744 14.193 -55.876 1.00 69.06 482 VAL A CA 1
ATOM 3774 C C . VAL A 1 482 ? 25.523 14.516 -57.150 1.00 69.06 482 VAL A C 1
ATOM 3776 O O . VAL A 1 482 ? 26.556 15.168 -57.059 1.00 69.06 482 VAL A O 1
ATOM 3779 N N . TYR A 1 483 ? 24.990 14.231 -58.340 1.00 68.00 483 TYR A N 1
ATOM 3780 C CA . TYR A 1 483 ? 25.662 14.577 -59.601 1.00 68.00 483 TYR A CA 1
ATOM 3781 C C . TYR A 1 483 ? 26.030 16.068 -59.716 1.00 68.00 483 TYR A C 1
ATOM 3783 O O . TYR A 1 483 ? 27.145 16.372 -60.119 1.00 68.00 483 TYR A O 1
ATOM 3791 N N . LYS A 1 484 ? 25.162 17.001 -59.296 1.00 70.19 484 LYS A N 1
ATOM 3792 C CA . LYS A 1 484 ? 25.450 18.451 -59.296 1.00 70.19 484 LYS A CA 1
ATOM 3793 C C . LYS A 1 484 ? 26.511 18.873 -58.281 1.00 70.19 484 LYS A C 1
ATOM 3795 O O . LYS A 1 484 ? 27.329 19.731 -58.592 1.00 70.19 484 LYS A O 1
ATOM 3800 N N . LEU A 1 485 ? 26.505 18.288 -57.082 1.00 68.00 485 LEU A N 1
ATOM 3801 C CA . LEU A 1 485 ? 27.558 18.481 -56.082 1.00 68.00 485 LEU A CA 1
ATOM 3802 C C . LEU A 1 485 ? 28.916 18.044 -56.657 1.00 68.00 485 LEU A C 1
ATOM 3804 O O . LEU A 1 485 ? 29.941 18.635 -56.331 1.00 68.00 485 LEU A O 1
ATOM 3808 N N . PHE A 1 486 ? 28.900 17.047 -57.545 1.00 58.38 486 PHE A N 1
ATOM 3809 C CA . PHE A 1 486 ? 30.078 16.445 -58.161 1.00 58.38 486 PHE A CA 1
ATOM 3810 C C . PHE A 1 486 ? 30.457 17.000 -59.554 1.00 58.38 486 PHE A C 1
ATOM 3812 O O . PHE A 1 486 ? 31.530 16.658 -60.050 1.00 58.38 486 PHE A O 1
ATOM 3819 N N . ASP A 1 487 ? 29.645 17.883 -60.155 1.00 59.19 487 ASP A N 1
ATOM 3820 C CA . ASP A 1 487 ? 29.883 18.515 -61.472 1.00 59.19 487 ASP A CA 1
ATOM 3821 C C . ASP A 1 487 ? 30.202 20.025 -61.394 1.00 59.19 487 ASP A C 1
ATOM 3823 O O . ASP A 1 487 ? 30.227 20.722 -62.401 1.00 59.19 487 ASP A O 1
ATOM 3827 N N . SER A 1 488 ? 30.475 20.550 -60.195 1.00 55.53 488 SER A N 1
ATOM 3828 C CA . SER A 1 488 ? 30.940 21.933 -60.001 1.00 55.53 488 SER A CA 1
ATOM 3829 C C . SER A 1 488 ? 32.303 22.168 -60.677 1.00 55.53 488 SER A C 1
ATOM 3831 O O . SER A 1 488 ? 33.250 21.405 -60.461 1.00 55.53 488 SER A O 1
ATOM 3833 N N . ASP A 1 489 ? 32.418 23.232 -61.476 1.00 52.12 489 ASP A N 1
ATOM 3834 C CA . ASP A 1 489 ? 33.625 23.604 -62.218 1.00 52.12 489 ASP A CA 1
ATOM 3835 C C . ASP A 1 489 ? 34.861 23.797 -61.304 1.00 52.12 489 ASP A C 1
ATOM 3837 O O . ASP A 1 489 ? 35.016 24.770 -60.567 1.00 52.12 489 ASP A O 1
ATOM 3841 N N . GLY A 1 490 ? 35.806 22.862 -61.406 1.00 56.31 490 GLY A N 1
ATOM 3842 C CA . GLY A 1 490 ? 37.115 23.198 -61.972 1.00 56.31 490 GLY A CA 1
ATOM 3843 C C . GLY A 1 490 ? 38.327 23.390 -61.057 1.00 56.31 490 GLY A C 1
ATOM 3844 O O . GLY A 1 490 ? 39.369 22.845 -61.402 1.00 56.31 490 GLY A O 1
ATOM 3845 N N . GLU A 1 491 ? 38.272 24.110 -59.928 1.00 55.06 491 GLU A N 1
ATOM 3846 C CA . GLU A 1 491 ? 39.545 24.503 -59.259 1.00 55.06 491 GLU A CA 1
ATOM 3847 C C . GLU A 1 491 ? 39.677 24.198 -57.760 1.00 55.06 491 GLU A C 1
ATOM 3849 O O . GLU A 1 491 ? 40.796 24.137 -57.251 1.00 55.06 491 GLU A O 1
ATOM 3854 N N . SER A 1 492 ? 38.586 23.949 -57.026 1.00 61.84 492 SER A N 1
ATOM 3855 C CA . SER A 1 492 ? 38.657 23.884 -55.554 1.00 61.84 492 SER A CA 1
ATOM 3856 C C . SER A 1 492 ? 38.613 22.482 -54.929 1.00 61.84 492 SER A C 1
ATOM 3858 O O . SER A 1 492 ? 39.052 22.350 -53.790 1.00 61.84 492 SER A O 1
ATOM 3860 N N . GLY A 1 493 ? 38.194 21.424 -55.634 1.00 68.31 493 GLY A N 1
ATOM 3861 C CA . GLY A 1 493 ? 38.147 20.043 -55.112 1.00 68.31 493 GLY A CA 1
ATOM 3862 C C . GLY A 1 493 ? 37.162 19.823 -53.946 1.00 68.31 493 GLY A C 1
ATOM 3863 O O . GLY A 1 493 ? 36.930 20.711 -53.124 1.00 68.31 493 GLY A O 1
ATOM 3864 N N . LEU A 1 494 ? 36.592 18.618 -53.846 1.00 76.88 494 LEU A N 1
ATOM 3865 C CA . LEU A 1 494 ? 35.564 18.282 -52.850 1.00 76.88 494 LEU A CA 1
ATOM 3866 C C . LEU A 1 494 ? 36.164 18.018 -51.470 1.00 76.88 494 LEU A C 1
ATOM 3868 O O . LEU A 1 494 ? 37.083 17.212 -51.320 1.00 76.88 494 LEU A O 1
ATOM 3872 N N . THR A 1 495 ? 35.607 18.648 -50.445 1.00 83.25 495 THR A N 1
ATOM 3873 C CA . THR A 1 495 ? 35.980 18.429 -49.045 1.00 83.25 495 THR A CA 1
ATOM 3874 C C . THR A 1 495 ? 35.366 17.142 -48.481 1.00 83.25 495 THR A C 1
ATOM 3876 O O . THR A 1 495 ? 34.324 16.669 -48.937 1.00 83.25 495 THR A O 1
ATOM 3879 N N . LEU A 1 496 ? 35.964 16.603 -47.410 1.00 82.06 496 LEU A N 1
ATOM 3880 C CA . LEU A 1 496 ? 35.431 15.439 -46.677 1.00 82.06 496 LEU A CA 1
ATOM 3881 C C . LEU A 1 496 ? 33.951 15.602 -46.276 1.00 82.06 496 LEU A C 1
ATOM 3883 O O . LEU A 1 496 ? 33.187 14.641 -46.332 1.00 82.06 496 LEU A O 1
ATOM 3887 N N . LYS A 1 497 ? 33.534 16.819 -45.896 1.00 83.00 497 LYS A N 1
ATOM 3888 C CA . LYS A 1 497 ? 32.151 17.123 -45.487 1.00 83.00 497 LYS A CA 1
ATOM 3889 C C . LYS A 1 497 ? 31.174 17.093 -46.659 1.00 83.00 497 LYS A C 1
ATOM 3891 O O . LYS A 1 497 ? 30.046 16.641 -46.488 1.00 83.00 497 LYS A O 1
ATOM 3896 N N . GLU A 1 498 ? 31.593 17.552 -47.835 1.00 82.06 498 GLU A N 1
ATOM 3897 C CA . GLU A 1 498 ? 30.762 17.520 -49.042 1.00 82.06 498 GLU A CA 1
ATOM 3898 C C . GLU A 1 498 ? 30.552 16.076 -49.505 1.00 82.06 498 GLU A C 1
ATOM 3900 O O . GLU A 1 498 ? 29.412 15.666 -49.717 1.00 82.06 498 GLU A O 1
ATOM 3905 N N . VAL A 1 499 ? 31.610 15.259 -49.521 1.00 79.81 499 VAL A N 1
ATOM 3906 C CA . VAL A 1 499 ? 31.504 13.823 -49.839 1.00 79.81 499 VAL A CA 1
ATOM 3907 C C . VAL A 1 499 ? 30.616 13.093 -48.821 1.00 79.81 499 VAL A C 1
ATOM 3909 O O . VAL A 1 499 ? 29.717 12.346 -49.210 1.00 79.81 499 VAL A O 1
ATOM 3912 N N . GLN A 1 500 ? 30.779 13.369 -47.520 1.00 85.00 500 GLN A N 1
ATOM 3913 C CA . GLN A 1 500 ? 29.894 12.847 -46.469 1.00 85.00 500 GLN A CA 1
ATOM 3914 C C . GLN A 1 500 ? 28.430 13.268 -46.693 1.00 85.00 500 GLN A C 1
ATOM 3916 O O . GLN A 1 500 ? 27.522 12.452 -46.534 1.00 85.00 500 GLN A O 1
ATOM 3921 N N . SER A 1 501 ? 28.185 14.524 -47.082 1.00 81.69 501 SER A N 1
ATOM 3922 C CA . SER A 1 501 ? 26.836 15.032 -47.355 1.00 81.69 501 SER A CA 1
ATOM 3923 C C . SER A 1 501 ? 26.188 14.368 -48.575 1.00 81.69 501 SER A C 1
ATOM 3925 O O . SER A 1 501 ? 24.993 14.077 -48.536 1.00 81.69 501 SER A O 1
ATOM 3927 N N . GLY A 1 502 ? 26.976 14.038 -49.605 1.00 78.81 502 GLY A N 1
ATOM 3928 C CA . GLY A 1 502 ? 26.526 13.287 -50.778 1.00 78.81 502 GLY A CA 1
ATOM 3929 C C . GLY A 1 502 ? 26.111 11.857 -50.426 1.00 78.81 502 GLY A C 1
ATOM 3930 O O . GLY A 1 502 ? 25.002 11.438 -50.758 1.00 78.81 502 GLY A O 1
ATOM 3931 N N . PHE A 1 503 ? 26.936 11.134 -49.659 1.00 80.31 503 PHE A N 1
ATOM 3932 C CA . PHE A 1 503 ? 26.559 9.811 -49.141 1.00 80.31 503 PHE A CA 1
ATOM 3933 C C . PHE A 1 503 ? 25.311 9.881 -48.249 1.00 80.31 503 PHE A C 1
ATOM 3935 O O . PHE A 1 503 ? 24.397 9.067 -48.401 1.00 80.31 503 PHE A O 1
ATOM 3942 N N . LYS A 1 504 ? 25.208 10.908 -47.395 1.00 80.00 504 LYS A N 1
ATOM 3943 C CA . LYS A 1 504 ? 24.041 11.142 -46.531 1.00 80.00 504 LYS A CA 1
ATOM 3944 C C . LYS A 1 504 ? 22.763 11.429 -47.327 1.00 80.00 504 LYS A C 1
ATOM 3946 O O . LYS A 1 504 ? 21.691 10.962 -46.937 1.00 80.00 504 LYS A O 1
ATOM 3951 N N . ALA A 1 505 ? 22.854 12.144 -48.451 1.00 77.81 505 ALA A N 1
ATOM 3952 C CA . ALA A 1 505 ? 21.723 12.396 -49.351 1.00 77.81 505 ALA A CA 1
ATOM 3953 C C . ALA A 1 505 ? 21.191 11.101 -49.995 1.00 77.81 505 ALA A C 1
ATOM 3955 O O . ALA A 1 505 ? 19.982 10.953 -50.175 1.00 77.81 505 ALA A O 1
ATOM 3956 N N . LEU A 1 506 ? 22.075 10.131 -50.248 1.00 75.56 506 LEU A N 1
ATOM 3957 C CA . LEU A 1 506 ? 21.737 8.781 -50.722 1.00 75.56 506 LEU A CA 1
ATOM 3958 C C . LEU A 1 506 ? 21.335 7.823 -49.583 1.00 75.56 506 LEU A C 1
ATOM 3960 O O . LEU A 1 506 ? 21.091 6.642 -49.814 1.00 75.56 506 LEU A O 1
ATOM 3964 N N . GLY A 1 507 ? 21.248 8.321 -48.346 1.00 74.00 507 GLY A N 1
ATOM 3965 C CA . GLY A 1 507 ? 20.885 7.535 -47.168 1.00 74.00 507 GLY A CA 1
ATOM 3966 C C . GLY A 1 507 ? 21.983 6.617 -46.643 1.00 74.00 507 GLY A C 1
ATOM 3967 O O . GLY A 1 507 ? 21.677 5.715 -45.871 1.00 74.00 507 GLY A O 1
ATOM 3968 N N . GLN A 1 508 ? 23.242 6.825 -47.035 1.00 82.06 508 GLN A N 1
ATOM 3969 C CA . GLN A 1 508 ? 24.386 6.159 -46.418 1.00 82.06 508 GLN A CA 1
ATOM 3970 C C . GLN A 1 508 ? 24.992 7.053 -45.331 1.00 82.06 508 GLN A C 1
ATOM 3972 O O . GLN A 1 508 ? 25.355 8.206 -45.564 1.00 82.06 508 GLN A O 1
ATOM 3977 N N . HIS A 1 509 ? 25.086 6.507 -44.125 1.00 80.12 509 HIS A N 1
ATOM 3978 C CA . HIS A 1 509 ? 25.535 7.209 -42.930 1.00 80.12 509 HIS A CA 1
ATOM 3979 C C . HIS A 1 509 ? 26.970 6.791 -42.575 1.00 80.12 509 HIS A C 1
ATOM 3981 O O . HIS A 1 509 ? 27.199 5.670 -42.123 1.00 80.12 509 HIS A O 1
ATOM 3987 N N . PHE A 1 510 ? 27.933 7.693 -42.786 1.00 81.88 510 PHE A N 1
ATOM 3988 C CA . PHE A 1 510 ? 29.357 7.474 -42.503 1.00 81.88 510 PHE A CA 1
ATOM 3989 C C . PHE A 1 510 ? 29.928 8.601 -41.641 1.00 81.88 510 PHE A C 1
ATOM 3991 O O . PHE A 1 510 ? 29.508 9.754 -41.769 1.00 81.88 510 PHE A O 1
ATOM 3998 N N . SER A 1 511 ? 30.906 8.286 -40.792 1.00 82.12 511 SER A N 1
ATOM 3999 C CA . SER A 1 511 ? 31.681 9.280 -40.049 1.00 82.12 511 SER A CA 1
ATOM 4000 C C . SER A 1 511 ? 32.719 9.963 -40.942 1.00 82.12 511 SER A C 1
ATOM 4002 O O . SER A 1 511 ? 33.130 9.426 -41.974 1.00 82.12 511 SER A O 1
ATOM 4004 N N . LEU A 1 512 ? 33.191 11.145 -40.539 1.00 81.19 512 LEU A N 1
ATOM 4005 C CA . LEU A 1 512 ? 34.265 11.838 -41.266 1.00 81.19 512 LEU A CA 1
ATOM 4006 C C . LEU A 1 512 ? 35.552 11.002 -41.365 1.00 81.19 512 LEU A C 1
ATOM 4008 O O . LEU A 1 512 ? 36.223 11.041 -42.394 1.00 81.19 512 LEU A O 1
ATOM 4012 N N . ASP A 1 513 ? 35.866 10.209 -40.338 1.00 82.12 513 ASP A N 1
ATOM 4013 C CA . ASP A 1 513 ? 37.025 9.308 -40.340 1.00 82.12 513 ASP A CA 1
ATOM 4014 C C . ASP A 1 513 ? 36.857 8.148 -41.328 1.00 82.12 513 ASP A C 1
ATOM 4016 O O . ASP A 1 513 ? 37.816 7.754 -41.989 1.00 82.12 513 ASP A O 1
ATOM 4020 N N . GLN A 1 514 ? 35.634 7.631 -41.473 1.00 82.75 514 GLN A N 1
ATOM 4021 C CA . GLN A 1 514 ? 35.300 6.617 -42.475 1.00 82.75 514 GLN A CA 1
ATOM 4022 C C . GLN A 1 514 ? 35.450 7.176 -43.892 1.00 82.75 514 GLN A C 1
ATOM 4024 O O . GLN A 1 514 ? 36.095 6.561 -44.734 1.00 82.75 514 GLN A O 1
ATOM 4029 N N . VAL A 1 515 ? 34.941 8.382 -44.152 1.00 82.56 515 VAL A N 1
ATOM 4030 C CA . VAL A 1 515 ? 35.122 9.041 -45.458 1.00 82.56 515 VAL A CA 1
ATOM 4031 C C . VAL A 1 515 ? 36.605 9.345 -45.728 1.00 82.56 515 VAL A C 1
ATOM 4033 O O . VAL A 1 515 ? 37.064 9.247 -46.864 1.00 82.56 515 VAL A O 1
ATOM 4036 N N . LYS A 1 516 ? 37.397 9.649 -44.692 1.00 84.50 516 LYS A N 1
ATOM 4037 C CA . LYS A 1 516 ? 38.851 9.834 -44.814 1.00 84.50 516 LYS A CA 1
ATOM 4038 C C . LYS A 1 516 ? 39.579 8.544 -45.204 1.00 84.50 516 LYS A C 1
ATOM 4040 O O . LYS A 1 516 ? 40.542 8.608 -45.962 1.00 84.50 516 LYS A O 1
ATOM 4045 N N . GLU A 1 517 ? 39.114 7.382 -44.747 1.00 82.62 517 GLU A N 1
ATOM 4046 C CA . GLU A 1 517 ? 39.633 6.080 -45.189 1.00 82.62 517 GLU A CA 1
ATOM 4047 C C . GLU A 1 517 ? 39.447 5.889 -46.700 1.00 82.62 517 GLU A C 1
ATOM 4049 O O . GLU A 1 517 ? 40.370 5.450 -47.383 1.00 82.62 517 GLU A O 1
ATOM 4054 N N . THR A 1 518 ? 38.299 6.303 -47.244 1.00 80.19 518 THR A N 1
ATOM 4055 C CA . THR A 1 518 ? 38.054 6.308 -48.694 1.00 80.19 518 THR A CA 1
ATOM 4056 C C . THR A 1 518 ? 39.053 7.198 -49.442 1.00 80.19 518 THR A C 1
ATOM 4058 O O . THR A 1 518 ? 39.599 6.774 -50.457 1.00 80.19 518 THR A O 1
ATOM 4061 N N . PHE A 1 519 ? 39.370 8.392 -48.925 1.00 83.50 519 PHE A N 1
ATOM 4062 C CA . PHE A 1 519 ? 40.388 9.276 -49.523 1.00 83.50 519 PHE A CA 1
ATOM 4063 C C . PHE A 1 519 ? 41.781 8.625 -49.524 1.00 83.50 519 PHE A C 1
ATOM 4065 O O . PHE A 1 519 ? 42.503 8.717 -50.516 1.00 83.50 519 PHE A O 1
ATOM 4072 N N . ILE A 1 520 ? 42.139 7.929 -48.439 1.00 82.06 520 ILE A N 1
ATOM 4073 C CA . ILE A 1 520 ? 43.414 7.207 -48.319 1.00 82.06 520 ILE A CA 1
ATOM 4074 C C . ILE A 1 520 ? 43.478 6.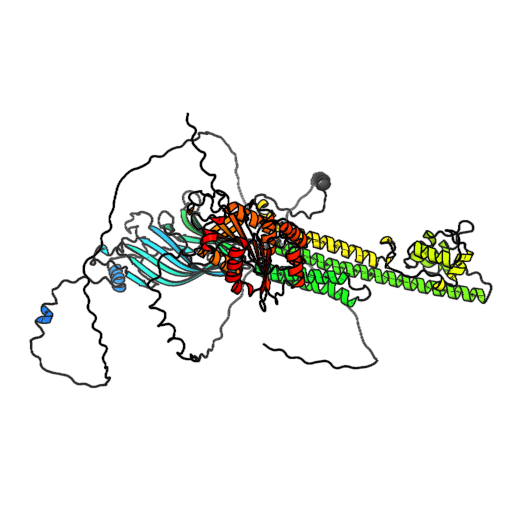046 -49.321 1.00 82.06 520 ILE A C 1
ATOM 4076 O O . ILE A 1 520 ? 44.486 5.899 -50.008 1.00 82.06 520 ILE A O 1
ATOM 4080 N N . LYS A 1 521 ? 42.404 5.253 -49.453 1.00 82.31 521 LYS A N 1
ATOM 4081 C CA . LYS A 1 521 ? 42.322 4.152 -50.433 1.00 82.31 521 LYS A CA 1
ATOM 4082 C C . LYS A 1 521 ? 42.454 4.636 -51.880 1.00 82.31 521 LYS A C 1
ATOM 4084 O O . LYS A 1 521 ? 42.980 3.909 -52.716 1.00 82.31 521 LYS A O 1
ATOM 4089 N N . LEU A 1 522 ? 42.007 5.859 -52.165 1.00 80.88 522 LEU A N 1
ATOM 4090 C CA . LEU A 1 522 ? 42.135 6.501 -53.477 1.00 80.88 522 LEU A CA 1
ATOM 4091 C C . LEU A 1 522 ? 43.511 7.146 -53.720 1.00 80.88 522 LEU A C 1
ATOM 4093 O O . LEU A 1 522 ? 43.756 7.633 -54.820 1.00 80.88 522 LEU A O 1
ATOM 4097 N N . GLY A 1 523 ? 44.411 7.154 -52.728 1.00 78.06 523 GLY A N 1
ATOM 4098 C CA . GLY A 1 523 ? 45.738 7.768 -52.845 1.00 78.06 523 GLY A CA 1
ATOM 4099 C C . GLY A 1 523 ? 45.725 9.301 -52.809 1.00 78.06 523 GLY A C 1
ATOM 4100 O O . GLY A 1 523 ? 46.658 9.936 -53.294 1.00 78.06 523 GLY A O 1
ATOM 4101 N N . VAL A 1 524 ? 44.675 9.915 -52.251 1.00 80.00 524 VAL A N 1
ATOM 4102 C CA . VAL A 1 524 ? 44.540 11.375 -52.172 1.00 80.00 524 VAL A CA 1
ATOM 4103 C C . VAL A 1 524 ? 45.298 11.892 -50.942 1.00 80.00 524 VAL A C 1
ATOM 4105 O O . VAL A 1 524 ? 44.830 11.771 -49.812 1.00 80.00 524 VAL A O 1
ATOM 4108 N N . GLU A 1 525 ? 46.471 12.498 -51.148 1.00 61.00 525 GLU A N 1
ATOM 4109 C CA . GLU A 1 525 ? 47.343 13.001 -50.064 1.00 61.00 525 GLU A CA 1
ATOM 4110 C C . GLU A 1 525 ? 46.814 14.282 -49.365 1.00 61.00 525 GLU A C 1
ATOM 4112 O O . GLU A 1 525 ? 47.366 14.721 -48.355 1.00 61.00 525 GLU A O 1
ATOM 4117 N N . GLY A 1 526 ? 45.719 14.884 -49.855 1.00 66.06 526 GLY A N 1
ATOM 4118 C CA . GLY A 1 526 ? 45.109 16.114 -49.322 1.00 66.06 526 GLY A CA 1
ATOM 4119 C C . GLY A 1 526 ? 43.671 15.952 -48.799 1.00 66.06 526 GLY A C 1
ATOM 4120 O O . GLY A 1 526 ? 42.979 14.987 -49.093 1.00 66.06 526 GLY A O 1
ATOM 4121 N N . HIS A 1 527 ? 43.156 16.949 -48.064 1.00 69.50 527 HIS A N 1
ATOM 4122 C CA . HIS A 1 527 ? 41.759 16.976 -47.568 1.00 69.50 527 HIS A CA 1
ATOM 4123 C C . HIS A 1 527 ? 40.717 17.329 -48.655 1.00 69.50 527 HIS A C 1
ATOM 4125 O O . HIS A 1 527 ? 39.586 17.708 -48.332 1.00 69.50 527 HIS A O 1
ATOM 4131 N N . ARG A 1 528 ? 41.106 17.271 -49.935 1.00 75.88 528 ARG A N 1
ATOM 4132 C CA . ARG A 1 528 ? 40.293 17.662 -51.091 1.00 75.88 528 ARG A CA 1
ATOM 4133 C C . ARG A 1 528 ? 40.457 16.639 -52.215 1.00 75.88 528 ARG A C 1
ATOM 4135 O O . ARG A 1 528 ? 41.583 16.360 -52.612 1.00 75.88 528 ARG A O 1
ATOM 4142 N N . MET A 1 529 ? 39.345 16.110 -52.718 1.00 76.75 529 MET A N 1
ATOM 4143 C CA . MET A 1 529 ? 39.307 15.141 -53.817 1.00 76.75 529 MET A CA 1
ATOM 4144 C C . MET A 1 529 ? 39.126 15.863 -55.159 1.00 76.75 529 MET A C 1
ATOM 4146 O O . MET A 1 529 ? 38.263 16.737 -55.282 1.00 76.75 529 MET A O 1
ATOM 4150 N N . LYS A 1 530 ? 39.944 15.518 -56.160 1.00 76.50 530 LYS A N 1
ATOM 4151 C CA . LYS A 1 530 ? 39.830 16.059 -57.526 1.00 76.50 530 LYS A CA 1
ATOM 4152 C C . LYS A 1 530 ? 38.728 15.338 -58.313 1.00 76.50 530 LYS A C 1
ATOM 4154 O O . LYS A 1 530 ? 38.358 14.215 -57.977 1.00 76.50 530 LYS A O 1
ATOM 4159 N N . LYS A 1 531 ? 38.237 15.965 -59.394 1.00 70.69 531 LYS A N 1
ATOM 4160 C CA . LYS A 1 531 ? 37.182 15.405 -60.267 1.00 70.69 531 LYS A CA 1
ATOM 4161 C C . LYS A 1 531 ? 37.559 14.014 -60.799 1.00 70.69 531 LYS A C 1
ATOM 4163 O O . LYS A 1 531 ? 36.719 13.124 -60.797 1.00 70.69 531 LYS A O 1
ATOM 4168 N N . GLU A 1 532 ? 38.817 13.809 -61.180 1.00 71.19 532 GLU A N 1
ATOM 4169 C CA . GLU A 1 532 ? 39.339 12.538 -61.711 1.00 71.19 532 GLU A CA 1
ATOM 4170 C C . GLU A 1 532 ? 39.338 11.406 -60.671 1.00 71.19 532 GLU A C 1
ATOM 4172 O O . GLU A 1 532 ? 38.831 10.316 -60.939 1.00 71.19 532 GLU A O 1
ATOM 4177 N N . ASP A 1 533 ? 39.841 11.676 -59.463 1.00 75.50 533 ASP A N 1
ATOM 4178 C CA . ASP A 1 533 ? 39.868 10.702 -58.363 1.00 75.50 533 ASP A CA 1
ATOM 4179 C C . ASP A 1 533 ? 38.449 10.330 -57.912 1.00 75.50 533 ASP A C 1
ATOM 4181 O O . ASP A 1 533 ? 38.176 9.183 -57.558 1.00 75.50 533 ASP A O 1
ATOM 4185 N N . PHE A 1 534 ? 37.518 11.283 -57.992 1.00 72.88 534 PHE A N 1
ATOM 4186 C CA . PHE A 1 534 ? 36.106 11.050 -57.715 1.00 72.88 534 PHE A CA 1
ATOM 4187 C C . PHE A 1 534 ? 35.426 10.183 -58.788 1.00 72.88 534 PHE A C 1
ATOM 4189 O O . PHE A 1 534 ? 34.669 9.273 -58.456 1.00 72.88 534 PHE A O 1
ATOM 4196 N N . HIS A 1 535 ? 35.726 10.401 -60.074 1.00 70.38 535 HIS A N 1
ATOM 4197 C CA . HIS A 1 535 ? 35.235 9.526 -61.147 1.00 70.38 535 HIS A CA 1
ATOM 4198 C C . HIS A 1 535 ? 35.784 8.100 -61.002 1.00 70.38 535 HIS A C 1
ATOM 4200 O O . HIS A 1 535 ? 35.046 7.139 -61.212 1.00 70.38 535 HIS A O 1
ATOM 4206 N N . ARG A 1 536 ? 37.043 7.953 -60.565 1.00 74.12 536 ARG A N 1
ATOM 4207 C CA . ARG A 1 536 ? 37.628 6.647 -60.221 1.00 74.12 536 ARG A CA 1
ATOM 4208 C C . ARG A 1 536 ? 36.896 5.989 -59.047 1.00 74.12 536 ARG A C 1
ATOM 4210 O O . ARG A 1 536 ? 36.587 4.807 -59.118 1.00 74.12 536 ARG A O 1
ATOM 4217 N N . MET A 1 537 ? 36.551 6.755 -58.012 1.00 77.69 537 MET A N 1
ATOM 4218 C CA . MET A 1 537 ? 35.747 6.259 -56.890 1.00 77.69 537 MET A CA 1
ATOM 4219 C C . MET A 1 537 ? 34.359 5.778 -57.331 1.00 77.69 537 MET A C 1
ATOM 4221 O O . MET A 1 537 ? 33.880 4.773 -56.824 1.00 77.69 537 MET A O 1
ATOM 4225 N N . LEU A 1 538 ? 33.697 6.489 -58.250 1.00 73.06 538 LEU A N 1
ATOM 4226 C CA . LEU A 1 538 ? 32.382 6.089 -58.759 1.00 73.06 538 LEU A CA 1
ATOM 4227 C C . LEU A 1 538 ? 32.433 4.828 -59.630 1.00 73.06 538 LEU A C 1
ATOM 4229 O O . LEU A 1 538 ? 31.467 4.067 -59.615 1.00 73.06 538 LEU A O 1
ATOM 4233 N N . LYS A 1 539 ? 33.533 4.612 -60.365 1.00 70.94 539 LYS A N 1
ATOM 4234 C CA . LYS A 1 539 ? 33.742 3.417 -61.195 1.00 70.94 539 LYS A CA 1
ATOM 4235 C C . LYS A 1 539 ? 33.730 2.145 -60.344 1.00 70.94 539 LYS A C 1
ATOM 4237 O O . LYS A 1 539 ? 32.964 1.234 -60.639 1.00 70.94 539 LYS A O 1
ATOM 4242 N N . ASP A 1 540 ? 34.480 2.152 -59.244 1.00 76.06 540 ASP A N 1
ATOM 4243 C CA . ASP A 1 540 ? 34.612 1.006 -58.336 1.00 76.06 540 ASP A CA 1
ATOM 4244 C C . ASP A 1 540 ? 34.064 1.352 -56.940 1.00 76.06 540 ASP A C 1
ATOM 4246 O O . ASP A 1 540 ? 34.736 1.224 -55.913 1.00 76.06 540 ASP A O 1
ATOM 4250 N N . ILE A 1 541 ? 32.818 1.841 -56.890 1.00 76.81 541 ILE A N 1
ATOM 4251 C CA . ILE A 1 541 ? 32.209 2.368 -55.654 1.00 76.81 541 ILE A CA 1
ATOM 4252 C C . ILE A 1 541 ? 32.217 1.358 -54.499 1.00 76.81 541 ILE A C 1
ATOM 4254 O O . ILE A 1 541 ? 32.302 1.759 -53.339 1.00 76.81 541 ILE A O 1
ATOM 4258 N N . ASP A 1 542 ? 32.155 0.060 -54.797 1.00 77.00 542 ASP A N 1
ATOM 4259 C CA . ASP A 1 542 ? 32.180 -1.008 -53.797 1.00 77.00 542 ASP A CA 1
ATOM 4260 C C . ASP A 1 542 ? 33.571 -1.219 -53.176 1.00 77.00 542 ASP A C 1
ATOM 4262 O O . ASP A 1 542 ? 33.658 -1.460 -51.971 1.00 77.00 542 ASP A O 1
ATOM 4266 N N . ASP A 1 543 ? 34.651 -1.021 -53.938 1.00 80.19 543 ASP A N 1
ATOM 4267 C CA . ASP A 1 543 ? 36.035 -1.175 -53.461 1.00 80.19 543 ASP A CA 1
ATOM 4268 C C . ASP A 1 543 ? 36.467 -0.002 -52.567 1.00 80.19 543 ASP A C 1
ATOM 4270 O O . ASP A 1 543 ? 37.238 -0.151 -51.607 1.00 80.19 543 ASP A O 1
ATOM 4274 N N . TYR A 1 544 ? 35.922 1.183 -52.853 1.00 77.56 544 TYR A N 1
ATOM 4275 C CA . TYR A 1 544 ? 36.247 2.425 -52.154 1.00 77.56 544 TYR A CA 1
ATOM 4276 C C . TYR A 1 544 ? 35.246 2.802 -51.050 1.00 77.56 544 TYR A C 1
ATOM 4278 O O . TYR A 1 544 ? 35.497 3.742 -50.286 1.00 77.56 544 TYR A O 1
ATOM 4286 N N . MET A 1 545 ? 34.142 2.063 -50.900 1.00 75.31 545 MET A N 1
ATOM 4287 C CA . MET A 1 545 ? 33.179 2.287 -49.820 1.00 75.31 545 MET A CA 1
ATOM 4288 C C . MET A 1 545 ? 33.821 2.041 -48.442 1.00 75.31 545 MET A C 1
ATOM 4290 O O . MET A 1 545 ? 34.527 1.047 -48.228 1.00 75.31 545 MET A O 1
ATOM 4294 N N . PRO A 1 546 ? 33.589 2.938 -47.471 1.00 72.81 546 PRO A N 1
ATOM 4295 C CA . PRO A 1 546 ? 34.103 2.743 -46.129 1.00 72.81 546 PRO A CA 1
ATOM 4296 C C . PRO A 1 546 ? 33.318 1.651 -45.389 1.00 72.81 546 PRO A C 1
ATOM 4298 O O . PRO A 1 546 ? 32.104 1.501 -45.549 1.00 72.81 546 PRO A O 1
ATOM 4301 N N . GLY A 1 547 ? 34.015 0.882 -44.548 1.00 67.81 547 GLY A N 1
ATOM 4302 C CA . GLY A 1 547 ? 33.408 -0.213 -43.790 1.00 67.81 547 GLY A CA 1
ATOM 4303 C C . GLY A 1 547 ? 32.354 0.284 -42.795 1.00 67.81 547 GLY A C 1
ATOM 4304 O O . GLY A 1 547 ? 32.593 1.232 -42.040 1.00 67.81 547 GLY A O 1
ATOM 4305 N N . LYS A 1 548 ? 31.186 -0.371 -42.752 1.00 62.00 548 LYS A N 1
ATOM 4306 C CA . LYS A 1 548 ? 30.073 -0.017 -41.855 1.00 62.00 548 LYS A CA 1
ATOM 4307 C C . LYS A 1 548 ? 30.324 -0.499 -40.422 1.00 62.00 548 LYS A C 1
ATOM 4309 O O . LYS A 1 548 ? 29.815 -1.531 -40.004 1.00 62.00 548 LYS A O 1
ATOM 4314 N N . ASN A 1 549 ? 31.072 0.277 -39.641 1.00 60.16 549 ASN A N 1
ATOM 4315 C CA . ASN A 1 549 ? 31.230 0.041 -38.204 1.00 60.16 549 ASN A CA 1
ATOM 4316 C C . ASN A 1 549 ? 30.326 0.986 -37.397 1.00 60.16 549 ASN A C 1
ATOM 4318 O O . ASN A 1 549 ? 30.701 2.124 -37.113 1.00 60.16 549 ASN A O 1
ATOM 4322 N N . ALA A 1 550 ? 29.149 0.501 -36.983 1.00 54.12 550 ALA A N 1
ATOM 4323 C CA . ALA A 1 550 ? 28.130 1.300 -36.287 1.00 54.12 550 ALA A CA 1
ATOM 4324 C C . ALA A 1 550 ? 28.606 1.922 -34.953 1.00 54.12 550 ALA A C 1
ATOM 4326 O O . ALA A 1 550 ? 28.121 2.974 -34.539 1.00 54.12 550 ALA A O 1
ATOM 4327 N N . PHE A 1 551 ? 29.595 1.312 -34.289 1.00 54.44 551 PHE A N 1
ATOM 4328 C CA . PHE A 1 551 ? 30.108 1.768 -32.990 1.00 54.44 551 PHE A CA 1
ATOM 4329 C C . PHE A 1 551 ? 30.938 3.062 -33.040 1.00 54.44 551 PHE A C 1
ATOM 4331 O O . PHE A 1 551 ? 31.126 3.682 -31.996 1.00 54.44 551 PHE A O 1
ATOM 4338 N N . LYS A 1 552 ? 31.419 3.492 -34.216 1.00 60.12 552 LYS A N 1
ATOM 4339 C CA . LYS A 1 552 ? 32.237 4.714 -34.365 1.00 60.12 552 LYS A CA 1
ATOM 4340 C C . LYS A 1 552 ? 31.445 5.959 -34.798 1.00 60.12 552 LYS A C 1
ATOM 4342 O O . LYS A 1 552 ? 32.033 7.031 -34.886 1.00 60.12 552 LYS A O 1
ATOM 4347 N N . LEU A 1 553 ? 30.142 5.837 -35.063 1.00 70.31 553 LEU A N 1
ATOM 4348 C CA . LEU A 1 553 ? 29.295 6.960 -35.486 1.00 70.31 553 LEU A CA 1
ATOM 4349 C C . LEU A 1 553 ? 28.878 7.815 -34.284 1.00 70.31 553 LEU A C 1
ATOM 4351 O O . LEU A 1 553 ? 28.323 7.300 -33.301 1.00 70.31 553 LEU A O 1
ATOM 4355 N N . THR A 1 554 ? 29.084 9.130 -34.386 1.00 75.62 554 THR A N 1
ATOM 4356 C CA . THR A 1 554 ? 28.510 10.088 -33.429 1.00 75.62 554 THR A CA 1
ATOM 4357 C C . THR A 1 554 ? 26.978 10.082 -33.526 1.00 75.62 554 THR A C 1
ATOM 4359 O O . THR A 1 554 ? 26.415 9.658 -34.533 1.00 75.62 554 THR A O 1
ATOM 4362 N N . PHE A 1 555 ? 26.270 10.542 -32.486 1.00 79.38 555 PHE A N 1
ATOM 4363 C CA . PHE A 1 555 ? 24.797 10.515 -32.444 1.00 79.38 555 PHE A CA 1
ATOM 4364 C C . PHE A 1 555 ? 24.151 11.089 -33.721 1.00 79.38 555 PHE A C 1
ATOM 4366 O O . PHE A 1 555 ? 23.303 10.439 -34.325 1.00 79.38 555 PHE A O 1
ATOM 4373 N N . TRP A 1 556 ? 24.623 12.250 -34.187 1.00 77.00 556 TRP A N 1
ATOM 4374 C CA . TRP A 1 556 ? 24.105 12.951 -35.371 1.00 77.00 556 TRP A CA 1
ATOM 4375 C C . TRP A 1 556 ? 24.451 12.293 -36.712 1.00 77.00 556 TRP A C 1
ATOM 4377 O O . TRP A 1 556 ? 23.861 12.634 -37.742 1.00 77.00 556 TRP A O 1
ATOM 4387 N N . GLU A 1 557 ? 25.410 11.370 -36.709 1.00 74.88 557 GLU A N 1
ATOM 4388 C CA . GLU A 1 557 ? 25.822 10.609 -37.887 1.00 74.88 557 GLU A CA 1
ATOM 4389 C C . GLU A 1 557 ? 25.047 9.296 -38.025 1.00 74.88 557 GLU A C 1
ATOM 4391 O O . GLU A 1 557 ? 25.036 8.736 -39.115 1.00 74.88 557 GLU A O 1
ATOM 4396 N N . ARG A 1 558 ? 24.353 8.832 -36.977 1.00 77.62 558 ARG A N 1
ATOM 4397 C CA . ARG A 1 558 ? 23.513 7.622 -37.014 1.00 77.62 558 ARG A CA 1
ATOM 4398 C C . ARG A 1 558 ? 22.263 7.789 -37.880 1.00 77.62 558 ARG A C 1
ATOM 4400 O O . ARG A 1 558 ? 21.864 8.904 -38.224 1.00 77.62 558 ARG A O 1
ATOM 4407 N N . GLU A 1 559 ? 21.652 6.657 -38.209 1.00 80.81 559 GLU A N 1
ATOM 4408 C CA . GLU A 1 559 ? 20.352 6.593 -38.873 1.00 80.81 559 GLU A CA 1
ATOM 4409 C C . GLU A 1 559 ? 19.268 7.249 -37.992 1.00 80.81 559 GLU A C 1
ATOM 4411 O O . GLU A 1 559 ? 19.296 7.083 -36.767 1.00 80.81 559 GLU A O 1
ATOM 4416 N N . PRO A 1 560 ? 18.319 8.013 -38.568 1.00 82.88 560 PRO A N 1
ATOM 4417 C CA . PRO A 1 560 ? 17.238 8.641 -37.810 1.00 82.88 560 PRO A CA 1
ATOM 4418 C C . PRO A 1 560 ? 16.452 7.666 -36.925 1.00 82.88 560 PRO A C 1
ATOM 4420 O O . PRO A 1 560 ? 16.115 8.024 -35.796 1.00 82.88 560 PRO A O 1
ATOM 4423 N N . ALA A 1 561 ? 16.190 6.441 -37.397 1.00 83.06 561 ALA A N 1
ATOM 4424 C CA . ALA A 1 561 ? 15.531 5.410 -36.596 1.00 83.06 561 ALA A CA 1
ATOM 4425 C C . ALA A 1 561 ? 16.326 5.083 -35.317 1.00 83.06 561 ALA A C 1
ATOM 4427 O O . ALA A 1 561 ? 15.757 5.049 -34.229 1.00 83.06 561 ALA A O 1
ATOM 4428 N N . ASP A 1 562 ? 17.651 4.942 -35.425 1.00 81.88 562 ASP A N 1
ATOM 4429 C CA . ASP A 1 562 ? 18.527 4.645 -34.284 1.00 81.88 562 ASP A CA 1
ATOM 4430 C C . ASP A 1 562 ? 18.629 5.826 -33.309 1.00 81.88 562 ASP A C 1
ATOM 4432 O O . ASP A 1 562 ? 18.771 5.632 -32.101 1.00 81.88 562 ASP A O 1
ATOM 4436 N N . GLN A 1 563 ? 18.572 7.062 -33.815 1.00 84.94 563 GLN A N 1
ATOM 4437 C CA . GLN A 1 563 ? 18.556 8.261 -32.973 1.00 84.94 563 GLN A CA 1
ATOM 4438 C C . GLN A 1 563 ? 17.312 8.292 -32.082 1.00 84.94 563 GLN A C 1
ATOM 4440 O O . GLN A 1 563 ? 17.435 8.554 -30.885 1.00 84.94 563 GLN A O 1
ATOM 4445 N N . VAL A 1 564 ? 16.139 7.995 -32.650 1.00 85.50 564 VAL A N 1
ATOM 4446 C CA . VAL A 1 564 ? 14.870 7.923 -31.909 1.00 85.50 564 VAL A CA 1
ATOM 4447 C C . VAL A 1 564 ? 14.933 6.826 -30.849 1.00 85.50 564 VAL A C 1
ATOM 4449 O O . VAL A 1 564 ? 14.714 7.127 -29.677 1.00 85.50 564 VAL A O 1
ATOM 4452 N N . ASP A 1 565 ? 15.340 5.611 -31.225 1.00 83.75 565 ASP A N 1
ATOM 4453 C CA . ASP A 1 565 ? 15.518 4.464 -30.320 1.00 83.75 565 ASP A CA 1
ATOM 4454 C C . ASP A 1 565 ? 16.404 4.849 -29.105 1.00 83.75 565 ASP A C 1
ATOM 4456 O O . ASP A 1 565 ? 16.056 4.607 -27.949 1.00 83.75 565 ASP A O 1
ATOM 4460 N N . ILE A 1 566 ? 17.543 5.522 -29.336 1.00 83.44 566 ILE A N 1
ATOM 4461 C CA . ILE A 1 566 ? 18.471 5.959 -28.273 1.00 83.44 566 ILE A CA 1
ATOM 4462 C C . ILE A 1 566 ? 17.850 7.038 -27.381 1.00 83.44 566 ILE A C 1
ATOM 4464 O O . ILE A 1 566 ? 17.965 6.957 -26.156 1.00 83.44 566 ILE A O 1
ATOM 4468 N N . VAL A 1 567 ? 17.215 8.053 -27.974 1.00 86.75 567 VAL A N 1
ATOM 4469 C CA . VAL A 1 567 ? 16.574 9.142 -27.220 1.00 86.75 567 VAL A CA 1
ATOM 4470 C C . VAL A 1 567 ? 15.463 8.586 -26.337 1.00 86.75 567 VAL A C 1
ATOM 4472 O O . VAL A 1 567 ? 15.418 8.920 -25.154 1.00 86.75 567 VAL A O 1
ATOM 4475 N N . PHE A 1 568 ? 14.623 7.696 -26.868 1.00 85.81 568 PHE A N 1
ATOM 4476 C CA . PHE A 1 568 ? 13.554 7.061 -26.104 1.00 85.81 568 PHE A CA 1
ATOM 4477 C C . PHE A 1 568 ? 14.094 6.154 -25.002 1.00 85.81 568 PHE A C 1
ATOM 4479 O O . PHE A 1 568 ? 13.594 6.238 -23.887 1.00 85.81 568 PHE A O 1
ATOM 4486 N N . ARG A 1 569 ? 15.156 5.369 -25.234 1.00 85.69 569 ARG A N 1
ATOM 4487 C CA . ARG A 1 569 ? 15.796 4.577 -24.163 1.00 85.69 569 ARG A CA 1
ATOM 4488 C C . ARG A 1 569 ? 16.251 5.458 -22.997 1.00 85.69 569 ARG A C 1
ATOM 4490 O O . ARG A 1 569 ? 15.975 5.131 -21.846 1.00 85.69 569 ARG A O 1
ATOM 4497 N N . TRP A 1 570 ? 16.908 6.586 -23.271 1.00 82.88 570 TRP A N 1
ATOM 4498 C CA . TRP A 1 570 ? 17.352 7.508 -22.219 1.00 82.88 570 TRP A CA 1
ATOM 4499 C C . TRP A 1 570 ? 16.196 8.254 -21.554 1.00 82.88 570 TRP A C 1
ATOM 4501 O O . TRP A 1 570 ? 16.165 8.346 -20.327 1.00 82.88 570 TRP A O 1
ATOM 4511 N N . ALA A 1 571 ? 15.230 8.744 -22.333 1.00 81.38 571 ALA A N 1
ATOM 4512 C CA . ALA A 1 571 ? 14.028 9.387 -21.808 1.00 81.38 571 ALA A CA 1
ATOM 4513 C C . ALA A 1 571 ? 13.232 8.429 -20.913 1.00 81.38 571 ALA A C 1
ATOM 4515 O O . ALA A 1 571 ? 12.758 8.829 -19.853 1.00 81.38 571 ALA A O 1
ATOM 4516 N N . PHE A 1 572 ? 13.159 7.154 -21.295 1.00 79.62 572 PHE A N 1
ATOM 4517 C CA . PHE A 1 572 ? 12.512 6.103 -20.527 1.00 79.62 572 PHE A CA 1
ATOM 4518 C C . PHE A 1 572 ? 13.260 5.815 -19.228 1.00 79.62 572 PHE A C 1
ATOM 4520 O O . PHE A 1 572 ? 12.637 5.776 -18.175 1.00 79.62 572 PHE A O 1
ATOM 4527 N N . ILE A 1 573 ? 14.589 5.663 -19.263 1.00 79.38 573 ILE A N 1
ATOM 4528 C CA . ILE A 1 573 ? 15.390 5.451 -18.046 1.00 79.38 573 ILE A CA 1
ATOM 4529 C C . ILE A 1 573 ? 15.212 6.627 -17.079 1.00 79.38 573 ILE A C 1
ATOM 4531 O O . ILE A 1 573 ? 14.956 6.416 -15.896 1.00 79.38 573 ILE A O 1
ATOM 4535 N N . ILE A 1 574 ? 15.297 7.864 -17.575 1.00 80.31 574 ILE A N 1
ATOM 4536 C CA . ILE A 1 574 ? 15.121 9.070 -16.756 1.00 80.31 574 ILE A CA 1
ATOM 4537 C C . ILE A 1 574 ? 13.689 9.154 -16.210 1.00 80.31 574 ILE A C 1
ATOM 4539 O O . ILE A 1 574 ? 13.506 9.447 -15.029 1.00 80.31 574 ILE A O 1
ATOM 4543 N N . GLY A 1 575 ? 12.684 8.878 -17.044 1.00 75.19 575 GLY A N 1
ATOM 4544 C CA . GLY A 1 575 ? 11.270 8.891 -16.669 1.00 75.19 575 GLY A CA 1
ATOM 4545 C C . GLY A 1 575 ? 10.932 7.832 -15.622 1.00 75.19 575 GLY A C 1
ATOM 4546 O O . GLY A 1 575 ? 10.320 8.156 -14.609 1.00 75.19 575 GLY A O 1
ATOM 4547 N N . LEU A 1 576 ? 11.406 6.598 -15.811 1.00 73.88 576 LEU A N 1
ATOM 4548 C CA . LEU A 1 576 ? 11.239 5.499 -14.862 1.00 73.88 576 LEU A CA 1
ATOM 4549 C C . LEU A 1 576 ? 11.908 5.827 -13.523 1.00 73.88 576 LEU A C 1
ATOM 4551 O O . LEU A 1 576 ? 11.288 5.666 -12.476 1.00 73.88 576 LEU A O 1
ATOM 4555 N N . LEU A 1 577 ? 13.150 6.323 -13.546 1.00 71.56 577 LEU A N 1
ATOM 4556 C CA . LEU A 1 577 ? 13.859 6.725 -12.331 1.00 71.56 577 LEU A CA 1
ATOM 4557 C C . LEU A 1 577 ? 13.097 7.827 -11.596 1.00 71.56 577 LEU A C 1
ATOM 4559 O O . LEU A 1 577 ? 12.827 7.684 -10.407 1.00 71.56 577 LEU A O 1
ATOM 4563 N N . ARG A 1 578 ? 12.695 8.891 -12.299 1.00 73.19 578 ARG A N 1
ATOM 4564 C CA . ARG A 1 578 ? 11.933 10.000 -11.711 1.00 73.19 578 ARG A CA 1
ATOM 4565 C C . ARG A 1 578 ? 10.606 9.533 -11.121 1.00 73.19 578 ARG A C 1
ATOM 4567 O O . ARG A 1 578 ? 10.258 9.938 -10.022 1.00 73.19 578 ARG A O 1
ATOM 4574 N N . MET A 1 579 ? 9.911 8.637 -11.809 1.00 68.38 579 MET A N 1
ATOM 4575 C CA . MET A 1 579 ? 8.651 8.091 -11.326 1.00 68.38 579 MET A CA 1
ATOM 4576 C C . MET A 1 579 ? 8.834 7.188 -10.106 1.00 68.38 579 MET A C 1
ATOM 4578 O O . MET A 1 579 ? 8.036 7.263 -9.178 1.00 68.38 579 MET A O 1
ATOM 4582 N N . MET A 1 580 ? 9.900 6.381 -10.056 1.00 63.84 580 MET A N 1
ATOM 4583 C CA . MET A 1 580 ? 10.242 5.633 -8.843 1.00 63.84 580 MET A CA 1
ATOM 4584 C C . MET A 1 580 ? 10.518 6.574 -7.663 1.00 63.84 580 MET A C 1
ATOM 4586 O O . MET A 1 580 ? 10.067 6.284 -6.558 1.00 63.84 580 MET A O 1
ATOM 4590 N N . PHE A 1 581 ? 11.175 7.718 -7.890 1.00 61.09 581 PHE A N 1
ATOM 4591 C CA . PHE A 1 581 ? 11.363 8.745 -6.858 1.00 61.09 581 PHE A CA 1
ATOM 4592 C C . PHE A 1 581 ? 10.033 9.394 -6.423 1.00 61.09 581 PHE A C 1
ATOM 4594 O O . PHE A 1 581 ? 9.750 9.451 -5.225 1.00 61.09 581 PHE A O 1
ATOM 4601 N N . ASP A 1 582 ? 9.172 9.799 -7.359 1.00 56.59 582 ASP A N 1
ATOM 4602 C CA . ASP A 1 582 ? 7.888 10.452 -7.047 1.00 56.59 582 ASP A CA 1
ATOM 4603 C C . ASP A 1 582 ? 6.915 9.508 -6.305 1.00 56.59 582 ASP A C 1
ATOM 4605 O O . ASP A 1 582 ? 6.220 9.921 -5.370 1.00 56.59 582 ASP A O 1
ATOM 4609 N N . VAL A 1 583 ? 6.902 8.214 -6.653 1.00 55.53 583 VAL A N 1
ATOM 4610 C CA . VAL A 1 583 ? 6.114 7.191 -5.940 1.00 55.53 583 VAL A CA 1
ATOM 4611 C C . VAL A 1 583 ? 6.594 7.044 -4.492 1.00 55.53 583 VAL A C 1
ATOM 4613 O O . VAL A 1 583 ? 5.760 6.905 -3.597 1.00 55.53 583 VAL A O 1
ATOM 4616 N N . THR A 1 584 ? 7.904 7.147 -4.236 1.00 50.22 584 THR A N 1
ATOM 4617 C CA . THR A 1 584 ? 8.462 7.061 -2.874 1.00 50.22 584 THR A CA 1
ATOM 4618 C C . THR A 1 584 ? 8.221 8.304 -2.010 1.00 50.22 584 THR A C 1
ATOM 4620 O O . THR A 1 584 ? 8.143 8.169 -0.791 1.00 50.22 584 THR A O 1
ATOM 4623 N N . GLU A 1 585 ? 8.050 9.495 -2.597 1.00 45.00 585 GLU A N 1
ATOM 4624 C CA . GLU A 1 585 ? 7.819 10.745 -1.845 1.00 45.00 585 GLU A CA 1
ATOM 4625 C C . GLU A 1 585 ? 6.333 11.039 -1.556 1.00 45.00 585 GLU A C 1
ATOM 4627 O O . GLU A 1 585 ? 6.002 11.763 -0.613 1.00 45.00 585 GLU A O 1
ATOM 4632 N N . SER A 1 586 ? 5.415 10.476 -2.344 1.00 48.28 586 SER A N 1
ATOM 4633 C CA . SER A 1 586 ? 3.986 10.814 -2.273 1.00 48.28 586 SER A CA 1
ATOM 4634 C C . SER A 1 586 ? 3.209 10.450 -0.988 1.00 48.28 586 SER A C 1
ATOM 4636 O O . SER A 1 586 ? 2.232 11.155 -0.717 1.00 48.28 586 SER A O 1
ATOM 4638 N N . PRO A 1 587 ? 3.590 9.467 -0.138 1.00 43.06 587 PRO A N 1
ATOM 4639 C CA . PRO A 1 587 ? 2.826 9.194 1.083 1.00 43.06 587 PRO A CA 1
ATOM 4640 C C . PRO A 1 587 ? 2.932 10.315 2.131 1.00 43.06 587 PRO A C 1
ATOM 4642 O O . PRO A 1 587 ? 2.072 10.414 2.998 1.00 43.06 587 PRO A O 1
ATOM 4645 N N . VAL A 1 588 ? 3.966 11.166 2.057 1.00 39.16 588 VAL A N 1
ATOM 4646 C CA . VAL A 1 588 ? 4.301 12.151 3.107 1.00 39.16 588 VAL A CA 1
ATOM 4647 C C . VAL A 1 588 ? 3.654 13.521 2.865 1.00 39.16 588 VAL A C 1
ATOM 4649 O O . VAL A 1 588 ? 3.368 14.249 3.808 1.00 39.16 588 VAL A O 1
ATOM 4652 N N . ARG A 1 589 ? 3.372 13.890 1.610 1.00 33.25 589 ARG A N 1
ATOM 4653 C CA . ARG A 1 589 ? 2.904 15.249 1.265 1.00 33.25 589 ARG A CA 1
ATOM 4654 C C . ARG A 1 589 ? 1.396 15.468 1.399 1.00 33.25 589 ARG A C 1
ATOM 4656 O O . ARG A 1 589 ? 0.938 16.605 1.351 1.00 33.25 589 ARG A O 1
ATOM 4663 N N . ALA A 1 590 ? 0.613 14.400 1.547 1.00 36.91 590 ALA A N 1
ATOM 4664 C CA . ALA A 1 590 ? -0.844 14.503 1.591 1.00 36.91 590 ALA A CA 1
ATOM 4665 C C . ALA A 1 590 ? -1.388 15.003 2.943 1.00 36.91 590 ALA A C 1
ATOM 4667 O O . ALA A 1 590 ? -2.546 15.416 2.989 1.00 36.91 590 ALA A O 1
ATOM 4668 N N . ASP A 1 591 ? -0.593 14.982 4.019 1.00 34.44 591 ASP A N 1
ATOM 4669 C CA . ASP A 1 591 ? -1.003 15.506 5.333 1.00 34.44 591 ASP A CA 1
ATOM 4670 C C . ASP A 1 591 ? -0.923 17.039 5.423 1.00 34.44 591 ASP A C 1
ATOM 4672 O O . ASP A 1 591 ? -1.638 17.634 6.222 1.00 34.44 591 ASP A O 1
ATOM 4676 N N . GLU A 1 592 ? -0.160 17.703 4.547 1.00 32.69 592 GLU A N 1
ATOM 4677 C CA . GLU A 1 592 ? -0.081 19.175 4.511 1.00 32.69 592 GLU A CA 1
ATOM 4678 C C . GLU A 1 592 ? -1.144 19.830 3.608 1.00 32.69 592 GLU A C 1
ATOM 4680 O O . GLU A 1 592 ? -1.400 21.026 3.720 1.00 32.69 592 GLU A O 1
ATOM 4685 N N . ALA A 1 593 ? -1.800 19.069 2.724 1.00 31.11 593 ALA A N 1
ATOM 4686 C CA . ALA A 1 593 ? -2.739 19.623 1.742 1.00 31.11 593 ALA A CA 1
ATOM 4687 C C . ALA A 1 593 ? -4.204 19.694 2.221 1.00 31.11 593 ALA A C 1
ATOM 4689 O O . ALA A 1 593 ? -5.037 20.286 1.541 1.00 31.11 593 ALA A O 1
ATOM 4690 N N . VAL A 1 594 ? -4.545 19.118 3.380 1.00 34.44 594 VAL A N 1
ATOM 4691 C CA . VAL A 1 594 ? -5.942 19.056 3.871 1.00 34.44 594 VAL A CA 1
ATOM 4692 C C . VAL A 1 594 ? -6.363 20.326 4.636 1.00 34.44 594 VAL A C 1
ATOM 4694 O O . VAL A 1 594 ? -7.530 20.486 4.975 1.00 34.44 594 VAL A O 1
ATOM 4697 N N . THR A 1 595 ? -5.461 21.292 4.836 1.00 30.62 595 THR A N 1
ATOM 4698 C CA . THR A 1 595 ? -5.797 22.605 5.426 1.00 30.62 595 THR A CA 1
ATOM 4699 C C . THR A 1 595 ? -5.902 23.748 4.410 1.00 30.62 595 THR A C 1
ATOM 4701 O O . THR A 1 595 ? -5.973 24.905 4.816 1.00 30.62 595 THR A O 1
ATOM 4704 N N . GLY A 1 596 ? -5.912 23.467 3.103 1.00 25.66 596 GLY A N 1
ATOM 4705 C CA . GLY A 1 596 ? -6.011 24.492 2.059 1.00 25.66 596 GLY A CA 1
ATOM 4706 C C . GLY A 1 596 ? -7.200 24.267 1.134 1.00 25.66 596 GLY A C 1
ATOM 4707 O O . GLY A 1 596 ? -7.224 23.305 0.373 1.00 25.66 596 GLY A O 1
ATOM 4708 N N . GLU A 1 597 ? -8.175 25.173 1.175 1.00 33.19 597 GLU A N 1
ATOM 4709 C CA . GLU A 1 597 ? -9.182 25.300 0.125 1.00 33.19 597 GLU A CA 1
ATOM 4710 C C . GLU A 1 597 ? -8.528 25.499 -1.255 1.00 33.19 597 GLU A C 1
ATOM 4712 O O . GLU A 1 597 ? -7.480 26.130 -1.391 1.00 33.19 597 GLU A O 1
ATOM 4717 N N . THR A 1 598 ? -9.247 25.035 -2.280 1.00 30.86 598 THR A N 1
ATOM 4718 C CA . THR A 1 598 ? -9.018 25.163 -3.731 1.00 30.86 598 THR A CA 1
ATOM 4719 C C . THR A 1 598 ? -8.041 24.170 -4.369 1.00 30.86 598 THR A C 1
ATOM 4721 O O . THR A 1 598 ? -6.821 24.230 -4.247 1.00 30.86 598 THR A O 1
ATOM 4724 N N . GLY A 1 599 ? -8.631 23.241 -5.126 1.00 31.23 599 GLY A N 1
ATOM 4725 C CA . GLY A 1 599 ? -7.918 22.317 -5.990 1.00 31.23 599 GLY A CA 1
ATOM 4726 C C . GLY A 1 599 ? -7.342 23.003 -7.227 1.00 31.23 599 GLY A C 1
ATOM 4727 O O . GLY A 1 599 ? -8.024 23.761 -7.912 1.00 31.23 599 GLY A O 1
ATOM 4728 N N . SER A 1 600 ? -6.098 22.663 -7.550 1.00 25.27 600 SER A N 1
ATOM 4729 C CA . SER A 1 600 ? -5.618 22.573 -8.927 1.00 25.27 600 SER A CA 1
ATOM 4730 C C . SER A 1 600 ? -4.365 21.700 -8.955 1.00 25.27 600 SER A C 1
ATOM 4732 O O . SER A 1 600 ? -3.354 22.014 -8.328 1.00 25.27 600 SER A O 1
ATOM 4734 N N . ILE A 1 601 ? -4.444 20.565 -9.648 1.00 28.92 601 ILE A N 1
ATOM 4735 C CA . ILE A 1 601 ? -3.300 19.688 -9.910 1.00 28.92 601 ILE A CA 1
ATOM 4736 C C . ILE A 1 601 ? -2.492 20.341 -11.038 1.00 28.92 601 ILE A C 1
ATOM 4738 O O . ILE A 1 601 ? -2.932 20.376 -12.185 1.00 28.92 601 ILE A O 1
ATOM 4742 N N . VAL A 1 602 ? -1.316 20.881 -10.712 1.00 28.09 602 VAL A N 1
ATOM 4743 C CA . VAL A 1 602 ? -0.375 21.444 -11.689 1.00 28.09 602 VAL A CA 1
ATOM 4744 C C . VAL A 1 602 ? 0.561 20.338 -12.178 1.00 28.09 602 VAL A C 1
ATOM 4746 O O . VAL A 1 602 ? 1.347 19.791 -11.408 1.00 28.09 602 VAL A O 1
ATOM 4749 N N . LEU A 1 603 ? 0.501 20.040 -13.479 1.00 26.91 603 LEU A N 1
ATOM 4750 C CA . LEU A 1 603 ? 1.525 19.281 -14.199 1.00 26.91 603 LEU A CA 1
ATOM 4751 C C . LEU A 1 603 ? 2.879 19.998 -14.058 1.00 26.91 603 LEU A C 1
ATOM 4753 O O . LEU A 1 603 ? 3.047 21.141 -14.488 1.00 26.91 603 LEU A O 1
ATOM 4757 N N . ALA A 1 604 ? 3.847 19.333 -13.431 1.00 30.50 604 ALA A N 1
ATOM 4758 C CA . ALA A 1 604 ? 5.180 19.873 -13.200 1.00 30.50 604 ALA A CA 1
ATOM 4759 C C . ALA A 1 604 ? 5.940 20.046 -14.528 1.00 30.50 604 ALA A C 1
ATOM 4761 O O . ALA A 1 604 ? 6.373 19.068 -15.133 1.00 30.50 604 ALA A O 1
ATOM 4762 N N . GLY A 1 605 ? 6.127 21.292 -14.977 1.00 30.92 605 GLY A N 1
ATOM 4763 C CA . GLY A 1 605 ? 6.929 21.559 -16.177 1.00 30.92 605 GLY A CA 1
ATOM 4764 C C . GLY A 1 605 ? 7.057 23.004 -16.666 1.00 30.92 605 GLY A C 1
ATOM 4765 O O . GLY A 1 605 ? 7.676 23.208 -17.705 1.00 30.92 605 GLY A O 1
ATOM 4766 N N . VAL A 1 606 ? 6.524 24.021 -15.974 1.00 30.27 606 VAL A N 1
ATOM 4767 C CA . VAL A 1 606 ? 6.607 25.419 -16.444 1.00 30.27 606 VAL A CA 1
ATOM 4768 C C . VAL A 1 606 ? 7.050 26.358 -15.321 1.00 30.27 606 VAL A C 1
ATOM 4770 O O . VAL A 1 606 ? 6.504 26.357 -14.222 1.00 30.27 606 VAL A O 1
ATOM 4773 N N . ASN A 1 607 ? 8.075 27.164 -15.608 1.00 29.00 607 ASN A N 1
ATOM 4774 C CA . ASN A 1 607 ? 8.688 28.127 -14.694 1.00 29.00 607 ASN A CA 1
ATOM 4775 C C . ASN A 1 607 ? 7.660 29.201 -14.240 1.00 29.00 607 ASN A C 1
ATOM 4777 O O . ASN A 1 607 ? 7.115 29.911 -15.100 1.00 29.00 607 ASN A O 1
ATOM 4781 N N . PRO A 1 608 ? 7.412 29.380 -12.923 1.00 31.80 608 PRO A N 1
ATOM 4782 C CA . PRO A 1 608 ? 6.284 30.158 -12.387 1.00 31.80 608 PRO A CA 1
ATOM 4783 C C . PRO A 1 608 ? 6.318 31.667 -12.681 1.00 31.80 608 PRO A C 1
ATOM 4785 O O . PRO A 1 608 ? 5.317 32.351 -12.487 1.00 31.80 608 PRO A O 1
ATOM 4788 N N . ARG A 1 609 ? 7.423 32.210 -13.206 1.00 34.66 609 ARG A N 1
ATOM 4789 C CA . ARG A 1 609 ? 7.496 33.628 -13.614 1.00 34.66 609 ARG A CA 1
ATOM 4790 C C . ARG A 1 609 ? 6.920 33.916 -15.004 1.00 34.66 609 ARG A C 1
ATOM 4792 O O . ARG A 1 609 ? 6.598 35.062 -15.292 1.00 34.66 609 ARG A O 1
ATOM 4799 N N . SER A 1 610 ? 6.756 32.896 -15.846 1.00 35.22 610 SER A N 1
ATOM 4800 C CA . SER A 1 610 ? 6.212 33.056 -17.205 1.00 35.22 610 SER A CA 1
ATOM 4801 C C . SER A 1 610 ? 4.686 32.901 -17.263 1.00 35.22 610 SER A C 1
ATOM 4803 O O . SER A 1 610 ? 4.025 33.613 -18.015 1.00 35.22 610 SER A O 1
ATOM 4805 N N . ALA A 1 611 ? 4.110 32.053 -16.404 1.00 33.62 611 ALA A N 1
ATOM 4806 C CA . ALA A 1 611 ? 2.666 31.821 -16.334 1.00 33.62 611 ALA A CA 1
ATOM 4807 C C . ALA A 1 611 ? 1.893 33.023 -15.758 1.00 33.62 611 ALA A C 1
ATOM 4809 O O . ALA A 1 611 ? 0.803 33.333 -16.232 1.00 33.62 611 ALA A O 1
ATOM 4810 N N . ALA A 1 612 ? 2.480 33.752 -14.800 1.00 37.78 612 ALA A N 1
ATOM 4811 C CA . ALA A 1 612 ? 1.873 34.962 -14.241 1.00 37.78 612 ALA A CA 1
ATOM 4812 C C . ALA A 1 612 ? 1.727 36.075 -15.297 1.00 37.78 612 ALA A C 1
ATOM 4814 O O . ALA A 1 612 ? 0.679 36.705 -15.381 1.00 37.78 612 ALA A O 1
ATOM 4815 N N . ALA A 1 613 ? 2.728 36.247 -16.169 1.00 39.03 613 ALA A N 1
ATOM 4816 C CA . ALA A 1 613 ? 2.702 37.256 -17.230 1.00 39.03 613 ALA A CA 1
ATOM 4817 C C . ALA A 1 613 ? 1.708 36.923 -18.360 1.00 39.03 613 ALA A C 1
ATOM 4819 O O . ALA A 1 613 ? 1.170 37.830 -18.991 1.00 39.03 613 ALA A O 1
ATOM 4820 N N . VAL A 1 614 ? 1.434 35.637 -18.605 1.00 39.59 614 VAL A N 1
ATOM 4821 C CA . VAL A 1 614 ? 0.455 35.188 -19.611 1.00 39.59 614 VAL A CA 1
ATOM 4822 C C . VAL A 1 614 ? -0.973 35.215 -19.053 1.00 39.59 614 VAL A C 1
ATOM 4824 O O . VAL A 1 614 ? -1.887 35.634 -19.757 1.00 39.59 614 VAL A O 1
ATOM 4827 N N . ALA A 1 615 ? -1.170 34.866 -17.776 1.00 38.97 615 ALA A N 1
ATOM 4828 C CA . ALA A 1 615 ? -2.478 34.918 -17.118 1.00 38.97 615 ALA A CA 1
ATOM 4829 C C . ALA A 1 615 ? -2.984 36.357 -16.907 1.00 38.97 615 ALA A C 1
ATOM 4831 O O . ALA A 1 615 ? -4.185 36.602 -16.997 1.00 38.97 615 ALA A O 1
ATOM 4832 N N . GLN A 1 616 ? -2.079 37.315 -16.683 1.00 40.94 616 GLN A N 1
ATOM 4833 C CA . GLN A 1 616 ? -2.432 38.734 -16.585 1.00 40.94 616 GLN A CA 1
ATOM 4834 C C . GLN A 1 616 ? -2.835 39.297 -17.956 1.00 40.94 616 GLN A C 1
ATOM 4836 O O . GLN A 1 616 ? -3.883 39.915 -18.083 1.00 40.94 616 GLN A O 1
ATOM 4841 N N . ARG A 1 617 ? -2.105 38.930 -19.021 1.00 37.06 617 ARG A N 1
ATOM 4842 C CA . ARG A 1 617 ? -2.432 39.320 -20.405 1.00 37.06 617 ARG A CA 1
ATOM 4843 C C . ARG A 1 617 ? -3.713 38.676 -20.950 1.00 37.06 617 ARG A C 1
ATOM 4845 O O . ARG A 1 617 ? -4.313 39.222 -21.870 1.00 37.06 617 ARG A O 1
ATOM 4852 N N . ALA A 1 618 ? -4.110 37.521 -20.412 1.00 35.81 618 ALA A N 1
ATOM 4853 C CA . ALA A 1 618 ? -5.370 36.855 -20.738 1.00 35.81 618 ALA A CA 1
ATOM 4854 C C . ALA A 1 618 ? -6.562 37.438 -19.957 1.00 35.81 618 ALA A C 1
ATOM 4856 O O . ALA A 1 618 ? -7.650 37.523 -20.516 1.00 35.81 618 ALA A O 1
ATOM 4857 N N . ARG A 1 619 ? -6.364 37.893 -18.708 1.00 36.91 619 ARG A N 1
ATOM 4858 C CA . ARG A 1 619 ? -7.403 38.618 -17.951 1.00 36.91 619 ARG A CA 1
ATOM 4859 C C . ARG A 1 619 ? -7.672 40.001 -18.520 1.00 36.91 619 ARG A C 1
ATOM 4861 O O . ARG A 1 619 ? -8.835 40.337 -18.685 1.00 36.91 619 ARG A O 1
ATOM 4868 N N . ASP A 1 620 ? -6.627 40.727 -18.905 1.00 39.59 620 ASP A N 1
ATOM 4869 C CA . ASP A 1 620 ? -6.777 42.073 -19.469 1.00 39.59 620 ASP A CA 1
ATOM 4870 C C . ASP A 1 620 ? -7.473 42.044 -20.846 1.00 39.59 620 ASP A C 1
ATOM 4872 O O . ASP A 1 620 ? -8.189 42.976 -21.194 1.00 39.59 620 ASP A O 1
ATOM 4876 N N . LYS A 1 621 ? -7.353 40.933 -21.595 1.00 36.84 621 LYS A N 1
ATOM 4877 C CA . LYS A 1 621 ? -8.083 40.702 -22.857 1.00 36.84 621 LYS A CA 1
ATOM 4878 C C . LYS A 1 621 ? -9.524 40.209 -22.690 1.00 36.84 621 LYS A C 1
ATOM 4880 O O . LYS A 1 621 ? -10.297 40.322 -23.630 1.00 36.84 621 LYS A O 1
ATOM 4885 N N . LEU A 1 622 ? -9.893 39.655 -21.533 1.00 34.09 622 LEU A N 1
ATOM 4886 C CA . LEU A 1 622 ? -11.258 39.174 -21.261 1.00 34.09 622 LEU A CA 1
ATOM 4887 C C . LEU A 1 622 ? -12.155 40.255 -20.636 1.00 34.09 622 LEU A C 1
ATOM 4889 O O . LEU A 1 622 ? -13.372 40.096 -20.601 1.00 34.09 622 LEU A O 1
ATOM 4893 N N . THR A 1 623 ? -11.573 41.369 -20.185 1.00 37.22 623 THR A N 1
ATOM 4894 C CA . THR A 1 623 ? -12.302 42.543 -19.680 1.00 37.22 623 THR A CA 1
ATOM 4895 C C . THR A 1 623 ? -12.649 43.585 -20.750 1.00 37.22 623 THR A C 1
ATOM 4897 O O . THR A 1 623 ? -13.394 44.509 -20.442 1.00 37.22 623 THR A O 1
ATOM 4900 N N . GLU A 1 624 ? -12.175 43.438 -21.994 1.00 34.72 624 GLU A N 1
ATOM 4901 C CA . GLU A 1 624 ? -12.502 44.357 -23.105 1.00 34.72 624 GLU A CA 1
ATOM 4902 C C . GLU A 1 624 ? -13.624 43.854 -24.042 1.00 34.72 624 GLU A C 1
ATOM 4904 O O . GLU A 1 624 ? -14.200 44.669 -24.753 1.00 34.72 624 GLU A O 1
ATOM 4909 N N . ASP A 1 625 ? -14.023 42.573 -23.986 1.00 32.81 625 ASP A N 1
ATOM 4910 C CA . ASP A 1 625 ? -14.948 41.955 -24.967 1.00 32.81 625 ASP A CA 1
ATOM 4911 C C . ASP A 1 625 ? -16.311 41.482 -24.396 1.00 32.81 625 ASP A C 1
ATOM 4913 O O . ASP A 1 625 ? -16.979 40.638 -24.987 1.00 32.81 625 ASP A O 1
ATOM 4917 N N . SER A 1 626 ? -16.782 42.014 -23.257 1.00 30.98 626 SER A N 1
ATOM 4918 C CA . SER A 1 626 ? -18.112 41.653 -22.698 1.00 30.98 626 SER A CA 1
ATOM 4919 C C . SER A 1 626 ? -19.059 42.831 -22.431 1.00 30.98 626 SER A C 1
ATOM 4921 O O . SER A 1 626 ? -19.920 42.776 -21.553 1.00 30.98 626 SER A O 1
ATOM 4923 N N . GLN A 1 627 ? -18.978 43.878 -23.258 1.00 31.28 627 GLN A N 1
ATOM 4924 C CA . GLN A 1 627 ? -20.158 44.689 -23.572 1.00 31.28 627 GLN A CA 1
ATOM 4925 C C . GLN A 1 627 ? -20.888 44.071 -24.770 1.00 31.28 627 GLN A C 1
ATOM 4927 O O . GLN A 1 627 ? -20.520 44.310 -25.915 1.00 31.28 627 GLN A O 1
ATOM 4932 N N . GLY A 1 628 ? -21.952 43.311 -24.508 1.00 27.41 628 GLY A N 1
ATOM 4933 C CA . GLY A 1 628 ? -22.935 42.954 -25.535 1.00 27.41 628 GLY A CA 1
ATOM 4934 C C . GLY A 1 628 ? -23.572 41.581 -25.348 1.00 27.41 628 GLY A C 1
ATOM 4935 O O . GLY A 1 628 ? -22.868 40.585 -25.421 1.00 27.41 628 GLY A O 1
ATOM 4936 N N . SER A 1 629 ? -24.906 41.578 -25.188 1.00 28.81 629 SER A N 1
ATOM 4937 C CA . SER A 1 629 ? -25.871 40.467 -25.393 1.00 28.81 629 SER A CA 1
ATOM 4938 C C . SER A 1 629 ? -25.606 39.157 -24.625 1.00 28.81 629 SER A C 1
ATOM 4940 O O . SER A 1 629 ? -24.569 38.538 -24.776 1.00 28.81 629 SER A O 1
ATOM 4942 N N . GLY A 1 630 ? -26.489 38.641 -23.772 1.00 26.80 630 GLY A N 1
ATOM 4943 C CA . GLY A 1 630 ? -27.916 38.421 -23.998 1.00 26.80 630 GLY A CA 1
ATOM 4944 C C . GLY A 1 630 ? -28.166 36.908 -24.116 1.00 26.80 630 GLY A C 1
ATOM 4945 O O . GLY A 1 630 ? -27.553 36.263 -24.953 1.00 26.80 630 GLY A O 1
ATOM 4946 N N . GLU A 1 631 ? -29.085 36.404 -23.288 1.00 28.41 631 GLU A N 1
ATOM 4947 C CA . GLU A 1 631 ? -29.766 35.093 -23.340 1.00 28.41 631 GLU A CA 1
ATOM 4948 C C . GLU A 1 631 ? -29.251 33.904 -22.500 1.00 28.41 631 GLU A C 1
ATOM 4950 O O . GLU A 1 631 ? -28.069 33.593 -22.383 1.00 28.41 631 GLU A O 1
ATOM 4955 N N . SER A 1 632 ? -30.243 33.254 -21.879 1.00 26.67 632 SER A N 1
ATOM 4956 C CA . SER A 1 632 ? -30.191 32.094 -20.983 1.00 26.67 632 SER A CA 1
ATOM 4957 C C . SER A 1 632 ? -30.482 30.795 -21.738 1.00 26.67 632 SER A C 1
ATOM 4959 O O . SER A 1 632 ? -31.197 30.868 -22.731 1.00 26.67 632 SER A O 1
ATOM 4961 N N . LEU A 1 633 ? -30.125 29.622 -21.186 1.00 26.48 633 LEU A N 1
ATOM 4962 C CA . LEU A 1 633 ? -31.002 28.432 -21.237 1.00 26.48 633 LEU A CA 1
ATOM 4963 C C . LEU A 1 633 ? -30.586 27.301 -20.268 1.00 26.48 633 LEU A C 1
ATOM 4965 O O . LEU A 1 633 ? -29.595 26.601 -20.444 1.00 26.48 633 LEU A O 1
ATOM 4969 N N . VAL A 1 634 ? -31.373 27.218 -19.195 1.00 27.27 634 VAL A N 1
ATOM 4970 C CA . VAL A 1 634 ? -32.062 26.081 -18.547 1.00 27.27 634 VAL A CA 1
ATOM 4971 C C . VAL A 1 634 ? -31.615 24.617 -18.798 1.00 27.27 634 VAL A C 1
ATOM 4973 O O . VAL A 1 634 ? -31.567 24.110 -19.911 1.00 27.27 634 VAL A O 1
ATOM 4976 N N . SER A 1 635 ? -31.432 23.945 -17.651 1.00 27.36 635 SER A N 1
ATOM 4977 C CA . SER A 1 635 ? -31.619 22.528 -17.269 1.00 27.36 635 SER A CA 1
ATOM 4978 C C . SER A 1 635 ? -32.559 21.658 -18.118 1.00 27.36 635 SER A C 1
ATOM 4980 O O . SER A 1 635 ? -33.640 22.095 -18.477 1.00 27.36 635 SER A O 1
ATOM 4982 N N . LEU A 1 636 ? -32.271 20.355 -18.224 1.00 24.86 636 LEU A N 1
ATOM 4983 C CA . LEU A 1 636 ? -33.324 19.333 -18.276 1.00 24.86 636 LEU A CA 1
ATOM 4984 C C . LEU A 1 636 ? -32.867 18.040 -17.586 1.00 24.86 636 LEU A C 1
ATOM 4986 O O . LEU A 1 636 ? -31.867 17.418 -17.939 1.00 24.86 636 LEU A O 1
ATOM 4990 N N . ARG A 1 637 ? -33.650 17.643 -16.583 1.00 24.00 637 ARG A N 1
ATOM 4991 C CA . ARG A 1 637 ? -33.640 16.352 -15.895 1.00 24.00 637 ARG A CA 1
ATOM 4992 C C . ARG A 1 637 ? -35.078 15.848 -15.979 1.00 24.00 637 ARG A C 1
ATOM 4994 O O . ARG A 1 637 ? -35.980 16.615 -15.650 1.00 24.00 637 ARG A O 1
ATOM 5001 N N . GLY A 1 638 ? -35.304 14.586 -16.338 1.00 24.11 638 GLY A N 1
ATOM 5002 C CA . GLY A 1 638 ? -36.613 13.980 -16.107 1.00 24.11 638 GLY A CA 1
ATOM 5003 C C . GLY A 1 638 ? -36.887 12.650 -16.803 1.00 24.11 638 GLY A C 1
ATOM 5004 O O . GLY A 1 638 ? -36.661 12.528 -17.999 1.00 24.11 638 GLY A O 1
ATOM 5005 N N . LEU A 1 639 ? -37.520 11.769 -16.012 1.00 24.77 639 LEU A N 1
ATOM 5006 C CA . LEU A 1 639 ? -38.404 10.641 -16.363 1.00 24.77 639 LEU A CA 1
ATOM 5007 C C . LEU A 1 639 ? -37.728 9.284 -16.654 1.00 24.77 639 LEU A C 1
ATOM 5009 O O . LEU A 1 639 ? -36.704 9.235 -17.317 1.00 24.77 639 LEU A O 1
ATOM 5013 N N . ALA A 1 640 ? -38.250 8.119 -16.250 1.00 23.72 640 ALA A N 1
ATOM 5014 C CA . ALA A 1 640 ? -39.294 7.714 -15.297 1.00 23.72 640 ALA A CA 1
ATOM 5015 C C . ALA A 1 640 ? -39.290 6.160 -15.211 1.00 23.72 640 ALA A C 1
ATOM 5017 O O . ALA A 1 640 ? -39.166 5.510 -16.240 1.00 23.72 640 ALA A O 1
ATOM 5018 N N . GLU A 1 641 ? -39.434 5.617 -13.993 1.00 25.20 641 GLU A N 1
ATOM 5019 C CA . GLU A 1 641 ? -40.319 4.500 -13.562 1.00 25.20 641 GLU A CA 1
ATOM 5020 C C . GLU A 1 641 ? -40.311 3.049 -14.157 1.00 25.20 641 GLU A C 1
ATOM 5022 O O . GLU A 1 641 ? -39.711 2.788 -15.194 1.00 25.20 641 GLU A O 1
ATOM 5027 N N . PRO A 1 642 ? -40.886 2.049 -13.420 1.00 35.91 642 PRO A N 1
ATOM 5028 C CA . PRO A 1 642 ? -40.336 0.691 -13.272 1.00 35.91 642 PRO A CA 1
ATOM 5029 C C . PRO A 1 642 ? -41.203 -0.469 -13.823 1.00 35.91 642 PRO A C 1
ATOM 5031 O O . PRO A 1 642 ? -42.389 -0.326 -14.099 1.00 35.91 642 PRO A O 1
ATOM 5034 N N . VAL A 1 643 ? -40.620 -1.675 -13.866 1.00 26.22 643 VAL A N 1
ATOM 5035 C CA . VAL A 1 643 ? -41.262 -2.996 -14.086 1.00 26.22 643 VAL A CA 1
ATOM 5036 C C . VAL A 1 643 ? -40.439 -4.005 -13.258 1.00 26.22 643 VAL A C 1
ATOM 5038 O O . VAL A 1 643 ? -39.222 -3.874 -13.223 1.00 26.22 643 VAL A O 1
ATOM 5041 N N . GLY A 1 644 ? -40.903 -5.016 -12.520 1.00 24.88 644 GLY A N 1
ATOM 5042 C CA . GLY A 1 644 ? -42.146 -5.783 -12.425 1.00 24.88 644 GLY A CA 1
ATOM 5043 C C . GLY A 1 644 ? -41.727 -7.237 -12.108 1.00 24.88 644 GLY A C 1
ATOM 5044 O O . GLY A 1 644 ? -40.833 -7.772 -12.756 1.00 24.88 644 GLY A O 1
ATOM 5045 N N . ALA A 1 645 ? -42.286 -7.849 -11.062 1.00 24.77 645 ALA A N 1
ATOM 5046 C CA . ALA A 1 645 ? -41.878 -9.148 -10.504 1.00 24.77 645 ALA A CA 1
ATOM 5047 C C . ALA A 1 645 ? -42.415 -10.373 -11.279 1.00 24.77 645 ALA A C 1
ATOM 5049 O O . ALA A 1 645 ? -43.500 -10.283 -11.844 1.00 24.77 645 ALA A O 1
ATOM 5050 N N . ASN A 1 646 ? -41.730 -11.535 -11.202 1.00 26.34 646 ASN A N 1
ATOM 5051 C CA . ASN A 1 646 ? -42.369 -12.853 -10.981 1.00 26.34 646 ASN A CA 1
ATOM 5052 C C . ASN A 1 646 ? -41.406 -14.051 -10.737 1.00 26.34 646 ASN A C 1
ATOM 5054 O O . ASN A 1 646 ? -40.539 -14.357 -11.544 1.00 26.34 646 ASN A O 1
ATOM 5058 N N . ALA A 1 647 ? -41.677 -14.739 -9.616 1.00 25.31 647 ALA A N 1
ATOM 5059 C CA . ALA A 1 647 ? -41.810 -16.191 -9.371 1.00 25.31 647 ALA A CA 1
ATOM 5060 C C . ALA A 1 647 ? -40.688 -17.249 -9.620 1.00 25.31 647 ALA A C 1
ATOM 5062 O O . ALA A 1 647 ? -40.451 -17.702 -10.728 1.00 25.31 647 ALA A O 1
ATOM 5063 N N . CYS A 1 648 ? -40.191 -17.780 -8.486 1.00 21.80 648 CYS A N 1
ATOM 5064 C CA . CYS A 1 648 ? -40.247 -19.179 -7.985 1.00 21.80 648 CYS A CA 1
ATOM 5065 C C . CYS A 1 648 ? -39.681 -20.383 -8.785 1.00 21.80 648 CYS A C 1
ATOM 5067 O O . CYS A 1 648 ? -40.263 -20.792 -9.781 1.00 21.80 648 CYS A O 1
ATOM 5069 N N . GLN A 1 649 ? -38.714 -21.104 -8.183 1.00 23.72 649 GLN A N 1
ATOM 5070 C CA . GLN A 1 649 ? -38.615 -22.581 -8.208 1.00 23.72 649 GLN A CA 1
ATOM 5071 C C . GLN A 1 649 ? -37.814 -23.129 -6.997 1.00 23.72 649 GLN A C 1
ATOM 5073 O O . GLN A 1 649 ? -36.920 -22.467 -6.474 1.00 23.72 649 GLN A O 1
ATOM 5078 N N . LYS A 1 650 ? -38.195 -24.325 -6.516 1.00 24.17 650 LYS A N 1
ATOM 5079 C CA . LYS A 1 650 ? -37.776 -24.999 -5.265 1.00 24.17 650 LYS A CA 1
ATOM 5080 C C . LYS A 1 650 ? -36.980 -26.299 -5.529 1.00 24.17 650 LYS A C 1
ATOM 5082 O O . LYS A 1 650 ? -37.414 -27.096 -6.352 1.00 24.17 650 LYS A O 1
ATOM 5087 N N . THR A 1 651 ? -36.004 -26.571 -4.637 1.00 24.45 651 THR A N 1
ATOM 5088 C CA . THR A 1 651 ? -35.499 -27.881 -4.092 1.00 24.45 651 THR A CA 1
ATOM 5089 C C . THR A 1 651 ? -34.705 -28.855 -4.997 1.00 24.45 651 THR A C 1
ATOM 5091 O O . THR A 1 651 ? -34.867 -28.755 -6.206 1.00 24.45 651 THR A O 1
ATOM 5094 N N . PRO A 1 652 ? -33.902 -29.835 -4.469 1.00 31.61 652 PRO A N 1
ATOM 5095 C CA . PRO A 1 652 ? -33.718 -30.303 -3.073 1.00 31.61 652 PRO A CA 1
ATOM 5096 C C . PRO A 1 652 ? -32.250 -30.507 -2.578 1.00 31.61 652 PRO A C 1
ATOM 5098 O O . PRO A 1 652 ? -31.277 -30.297 -3.293 1.00 31.61 652 PRO A O 1
ATOM 5101 N N . ALA A 1 653 ? -32.126 -30.937 -1.313 1.00 23.62 653 ALA A N 1
ATOM 5102 C CA . ALA A 1 653 ? -30.908 -31.276 -0.562 1.00 23.62 653 ALA A CA 1
ATOM 5103 C C . ALA A 1 653 ? -30.540 -32.780 -0.590 1.00 23.62 653 ALA A C 1
ATOM 5105 O O . ALA A 1 653 ? -31.435 -33.591 -0.814 1.00 23.62 653 ALA A O 1
ATOM 5106 N N . LEU A 1 654 ? -29.271 -33.113 -0.248 1.00 25.97 654 LEU A N 1
ATOM 5107 C CA . LEU A 1 654 ? -28.716 -34.284 0.509 1.00 25.97 654 LEU A CA 1
ATOM 5108 C C . LEU A 1 654 ? -27.306 -34.689 -0.018 1.00 25.97 654 LEU A C 1
ATOM 5110 O O . LEU A 1 654 ? -27.027 -34.379 -1.172 1.00 25.97 654 LEU A O 1
ATOM 5114 N N . PRO A 1 655 ? -26.433 -35.438 0.713 1.00 30.91 655 PRO A N 1
ATOM 5115 C CA . PRO A 1 655 ? -26.445 -35.854 2.127 1.00 30.91 655 PRO A CA 1
ATOM 5116 C C . PRO A 1 655 ? -25.118 -35.611 2.910 1.00 30.91 655 PRO A C 1
ATOM 5118 O O . PRO A 1 655 ? -24.050 -35.372 2.354 1.00 30.91 655 PRO A O 1
ATOM 5121 N N . ARG A 1 656 ? -25.189 -35.758 4.244 1.00 25.84 656 ARG A N 1
ATOM 5122 C CA . ARG A 1 656 ? -24.058 -36.011 5.167 1.00 25.84 656 ARG A CA 1
ATOM 5123 C C . ARG A 1 656 ? -23.765 -37.514 5.265 1.00 25.84 656 ARG A C 1
ATOM 5125 O O . ARG A 1 656 ? -24.723 -38.275 5.303 1.00 25.84 656 ARG A O 1
ATOM 5132 N N . MET A 1 657 ? -22.491 -37.888 5.457 1.00 24.41 657 MET A N 1
ATOM 5133 C CA . MET A 1 657 ? -21.944 -38.979 6.315 1.00 24.41 657 MET A CA 1
ATOM 5134 C C . MET A 1 657 ? -20.429 -39.158 6.025 1.00 24.41 657 MET A C 1
ATOM 5136 O O . MET A 1 657 ? -20.004 -38.757 4.944 1.00 24.41 657 MET A O 1
ATOM 5140 N N . PRO A 1 658 ? -19.610 -39.866 6.838 1.00 29.53 658 PRO A N 1
ATOM 5141 C CA . PRO A 1 658 ? -19.569 -40.084 8.297 1.00 29.53 658 PRO A CA 1
ATOM 5142 C C . PRO A 1 658 ? -18.150 -39.762 8.885 1.00 29.53 658 PRO A C 1
ATOM 5144 O O . PRO A 1 658 ? -17.249 -39.383 8.133 1.00 29.53 658 PRO A O 1
ATOM 5147 N N . PRO A 1 659 ? -17.891 -39.900 10.207 1.00 27.08 659 PRO A N 1
ATOM 5148 C CA . PRO A 1 659 ? -16.573 -39.624 10.785 1.00 27.08 659 PRO A CA 1
ATOM 5149 C C . PRO A 1 659 ? -15.626 -40.829 10.650 1.00 27.08 659 PRO A C 1
ATOM 5151 O O . PRO A 1 659 ? -16.035 -41.974 10.840 1.00 27.08 659 PRO A O 1
ATOM 5154 N N . LYS A 1 660 ? -14.337 -40.576 10.389 1.00 25.41 660 LYS A N 1
ATOM 5155 C CA . LYS A 1 660 ? -13.266 -41.579 10.501 1.00 25.41 660 LYS A CA 1
ATOM 5156 C C . LYS A 1 660 ? -12.343 -41.259 11.682 1.00 25.41 660 LYS A C 1
ATOM 5158 O O . LYS A 1 660 ? -11.546 -40.333 11.630 1.00 25.41 660 LYS A O 1
ATOM 5163 N N . THR A 1 661 ? -12.532 -42.050 12.739 1.00 26.41 661 THR A N 1
ATOM 5164 C CA . THR A 1 661 ? -11.518 -42.777 13.531 1.00 26.41 661 THR A CA 1
ATOM 5165 C C . THR A 1 661 ? -10.185 -42.098 13.876 1.00 26.41 661 THR A C 1
ATOM 5167 O O . THR A 1 661 ? -9.314 -41.910 13.032 1.00 26.41 661 THR A O 1
ATOM 5170 N N . GLN A 1 662 ? -10.008 -41.897 15.186 1.00 24.66 662 GLN A N 1
ATOM 5171 C CA . GLN A 1 662 ? -8.735 -41.755 15.900 1.00 24.66 662 GLN A CA 1
ATOM 5172 C C . GLN A 1 662 ? -7.821 -42.985 15.726 1.00 24.66 662 GLN A C 1
ATOM 5174 O O . GLN A 1 662 ? -8.329 -44.105 15.644 1.00 24.66 662 GLN A O 1
ATOM 5179 N N . PRO A 1 663 ? -6.493 -42.814 15.859 1.00 26.73 663 PRO A N 1
ATOM 5180 C CA . PRO A 1 663 ? -5.614 -43.841 16.398 1.00 26.73 663 PRO A CA 1
ATOM 5181 C C . PRO A 1 663 ? -5.186 -43.518 17.840 1.00 26.73 663 PRO A C 1
ATOM 5183 O O . PRO A 1 663 ? -4.472 -42.553 18.106 1.00 26.73 663 PRO A O 1
ATOM 5186 N N . SER A 1 664 ? -5.653 -44.388 18.735 1.00 26.69 664 SER A N 1
ATOM 5187 C CA . SER A 1 664 ? -4.935 -45.074 19.821 1.00 26.69 664 SER A CA 1
ATOM 5188 C C . SER A 1 664 ? -4.011 -44.304 20.777 1.00 26.69 664 SER A C 1
ATOM 5190 O O . SER A 1 664 ? -2.909 -43.854 20.453 1.00 26.69 664 SER A O 1
ATOM 5192 N N . GLU A 1 665 ? -4.434 -44.375 22.036 1.00 31.75 665 GLU A N 1
ATOM 5193 C CA . GLU A 1 665 ? -3.679 -44.316 23.281 1.00 31.75 665 GLU A CA 1
ATOM 5194 C C . GLU A 1 665 ? -2.366 -45.124 23.248 1.00 31.75 665 GLU A C 1
ATOM 5196 O O . GLU A 1 665 ? -2.342 -46.322 23.504 1.00 31.75 665 GLU A O 1
ATOM 5201 N N . ALA A 1 666 ? -1.240 -44.461 22.984 1.00 32.12 666 ALA A N 1
ATOM 5202 C CA . ALA A 1 666 ? 0.089 -45.022 23.280 1.00 32.12 666 ALA A CA 1
ATOM 5203 C C . ALA A 1 666 ? 1.160 -43.961 23.605 1.00 32.12 666 ALA A C 1
ATOM 5205 O O . ALA A 1 666 ? 2.352 -44.250 23.602 1.00 32.12 666 ALA A O 1
ATOM 5206 N N . LYS A 1 667 ? 0.762 -42.719 23.915 1.00 31.45 667 LYS A N 1
ATOM 5207 C CA . LYS A 1 667 ? 1.677 -41.652 24.383 1.00 31.45 667 LYS A CA 1
ATOM 5208 C C . LYS A 1 667 ? 1.145 -40.859 25.582 1.00 31.45 667 LYS A C 1
ATOM 5210 O O . LYS A 1 667 ? 1.588 -39.745 25.841 1.00 31.45 667 LYS A O 1
ATOM 5215 N N . LYS A 1 668 ? 0.209 -41.444 26.339 1.00 31.34 668 LYS A N 1
ATOM 5216 C CA . LYS A 1 668 ? -0.315 -40.862 27.588 1.00 31.34 668 LYS A CA 1
ATOM 5217 C C . LYS A 1 668 ? 0.312 -41.455 28.860 1.00 31.34 668 LYS A C 1
ATOM 5219 O O . LYS A 1 668 ? 0.143 -40.887 29.923 1.00 31.34 668 LYS A O 1
ATOM 5224 N N . LYS A 1 669 ? 1.129 -42.511 28.741 1.00 30.50 669 LYS A N 1
ATOM 5225 C CA . LYS A 1 669 ? 1.801 -43.195 29.867 1.00 30.50 669 LYS A CA 1
ATOM 5226 C C . LYS A 1 669 ? 3.295 -42.876 30.050 1.00 30.50 669 LYS A C 1
ATOM 5228 O O . LYS A 1 669 ? 3.997 -43.596 30.739 1.00 30.50 669 LYS A O 1
ATOM 5233 N N . GLN A 1 670 ? 3.783 -41.779 29.469 1.00 32.09 670 GLN A N 1
ATOM 5234 C CA . GLN A 1 670 ? 5.136 -41.254 29.743 1.00 32.09 670 GLN A CA 1
ATOM 5235 C C . GLN A 1 670 ? 5.137 -39.785 30.198 1.00 32.09 670 GLN A C 1
ATOM 5237 O O . GLN A 1 670 ? 6.184 -39.144 30.249 1.00 32.09 670 GLN A O 1
ATOM 5242 N N . LYS A 1 671 ? 3.961 -39.240 30.542 1.00 32.53 671 LYS A N 1
ATOM 5243 C CA . LYS A 1 671 ? 3.804 -37.852 31.007 1.00 32.53 671 LYS A CA 1
ATOM 5244 C C . LYS A 1 671 ? 3.290 -37.731 32.450 1.00 32.53 671 LYS A C 1
ATOM 5246 O O . LYS A 1 671 ? 3.079 -36.614 32.902 1.00 32.53 671 LYS A O 1
ATOM 5251 N N . GLU A 1 672 ? 3.155 -38.845 33.172 1.00 33.31 672 GLU A N 1
ATOM 5252 C CA . GLU A 1 672 ? 2.708 -38.863 34.578 1.00 33.31 672 GLU A CA 1
ATOM 5253 C C . GLU A 1 672 ? 3.814 -39.200 35.596 1.00 33.31 672 GLU A C 1
ATOM 5255 O O . GLU A 1 672 ? 3.633 -38.928 36.771 1.00 33.31 672 GLU A O 1
ATOM 5260 N N . GLU A 1 673 ? 5.016 -39.619 35.180 1.00 33.03 673 GLU A N 1
ATOM 5261 C CA . GLU A 1 673 ? 6.145 -39.869 36.110 1.00 33.03 673 GLU A CA 1
ATOM 5262 C C . GLU A 1 673 ? 7.187 -38.732 36.183 1.00 33.03 673 GLU A C 1
ATOM 5264 O O . GLU A 1 673 ? 8.191 -38.835 36.881 1.00 33.03 673 GLU A O 1
ATOM 5269 N N . ARG A 1 674 ? 6.962 -37.597 35.505 1.00 29.52 674 ARG A N 1
ATOM 5270 C CA . ARG A 1 674 ? 7.816 -36.389 35.632 1.00 29.52 674 ARG A CA 1
ATOM 5271 C C . ARG A 1 674 ? 7.160 -35.235 36.397 1.00 29.52 674 ARG A C 1
ATOM 5273 O O . ARG A 1 674 ? 7.741 -34.155 36.473 1.00 29.52 674 ARG A O 1
ATOM 5280 N N . GLY A 1 675 ? 5.969 -35.465 36.954 1.00 33.47 675 GLY A N 1
ATOM 5281 C CA . GLY A 1 675 ? 5.190 -34.472 37.698 1.00 33.47 675 GLY A CA 1
ATOM 5282 C C . GLY A 1 675 ? 5.593 -34.293 39.165 1.00 33.47 675 GLY A C 1
ATOM 5283 O O . GLY A 1 675 ? 5.317 -33.241 39.727 1.00 33.47 675 GLY A O 1
ATOM 5284 N N . GLU A 1 676 ? 6.297 -35.253 39.777 1.00 30.84 676 GLU A N 1
ATOM 5285 C CA . GLU A 1 676 ? 6.496 -35.270 41.241 1.00 30.84 676 GLU A CA 1
ATOM 5286 C C . GLU A 1 676 ? 7.940 -35.042 41.724 1.00 30.84 676 GLU A C 1
ATOM 5288 O O . GLU A 1 676 ? 8.187 -34.999 42.924 1.00 30.84 676 GLU A O 1
ATOM 5293 N N . GLN A 1 677 ? 8.895 -34.769 40.828 1.00 31.03 677 GLN A N 1
ATOM 5294 C CA . GLN A 1 677 ? 10.257 -34.336 41.210 1.00 31.03 677 GLN A CA 1
ATOM 5295 C C . GLN A 1 677 ? 10.564 -32.858 40.912 1.00 31.03 677 GLN A C 1
ATOM 5297 O O . GLN A 1 677 ? 11.676 -32.396 41.152 1.00 31.03 677 GLN A O 1
ATOM 5302 N N . ALA A 1 678 ? 9.584 -32.076 40.448 1.00 32.09 678 ALA A N 1
ATOM 5303 C CA . ALA A 1 678 ? 9.759 -30.652 40.131 1.00 32.09 678 ALA A CA 1
ATOM 5304 C C . ALA A 1 678 ? 9.093 -29.696 41.147 1.00 32.09 678 ALA A C 1
ATOM 5306 O O . ALA A 1 678 ? 8.869 -28.530 40.835 1.00 32.09 678 ALA A O 1
ATOM 5307 N N . SER A 1 679 ? 8.785 -30.168 42.362 1.00 30.75 679 SER A N 1
ATOM 5308 C CA . SER A 1 679 ? 8.118 -29.375 43.413 1.00 30.75 679 SER A CA 1
ATOM 5309 C C . SER A 1 679 ? 9.066 -28.789 44.477 1.00 30.75 679 SER A C 1
ATOM 5311 O O . SER A 1 679 ? 8.596 -28.106 45.383 1.00 30.75 679 SER A O 1
ATOM 5313 N N . SER A 1 680 ? 10.389 -28.996 44.397 1.00 29.38 680 SER A N 1
ATOM 5314 C CA . SER A 1 680 ? 11.336 -28.476 45.409 1.00 29.38 680 SER A CA 1
ATOM 5315 C C . SER A 1 680 ? 12.432 -27.542 44.873 1.00 29.38 680 SER A C 1
ATOM 5317 O O . SER A 1 680 ? 13.418 -27.305 45.565 1.00 29.38 680 SER A O 1
ATOM 5319 N N . ALA A 1 681 ? 12.276 -26.983 43.667 1.00 31.72 681 ALA A N 1
ATOM 5320 C CA . ALA A 1 681 ? 13.240 -26.033 43.085 1.00 31.72 681 ALA A CA 1
ATOM 5321 C C . ALA A 1 681 ? 12.579 -24.792 42.447 1.00 31.72 681 ALA A C 1
ATOM 5323 O O . ALA A 1 681 ? 13.143 -24.162 41.556 1.00 31.72 681 ALA A O 1
ATOM 5324 N N . ALA A 1 682 ? 11.370 -24.433 42.887 1.00 29.89 682 ALA A N 1
ATOM 5325 C CA . ALA A 1 682 ? 10.652 -23.245 42.431 1.00 29.89 682 ALA A CA 1
ATOM 5326 C C . ALA A 1 682 ? 10.754 -22.116 43.470 1.00 29.89 682 ALA A C 1
ATOM 5328 O O . ALA A 1 682 ? 9.793 -21.776 44.152 1.00 29.89 682 ALA A O 1
ATOM 5329 N N . SER A 1 683 ? 11.943 -21.532 43.589 1.00 32.81 683 SER A N 1
ATOM 5330 C CA . SER A 1 683 ? 12.130 -20.197 44.155 1.00 32.81 683 SER A CA 1
ATOM 5331 C C . SER A 1 683 ? 13.120 -19.466 43.251 1.00 32.81 683 SER A C 1
ATOM 5333 O O . SER A 1 683 ? 14.201 -19.985 42.979 1.00 32.81 683 SER A O 1
ATOM 5335 N N . THR A 1 684 ? 12.723 -18.289 42.755 1.00 35.28 684 THR A N 1
ATOM 5336 C CA . THR A 1 684 ? 13.410 -17.405 41.780 1.00 35.28 684 THR A CA 1
ATOM 5337 C C . THR A 1 684 ? 13.457 -17.862 40.307 1.00 35.28 684 THR A C 1
ATOM 5339 O O . THR A 1 684 ? 14.471 -18.333 39.806 1.00 35.28 684 THR A O 1
ATOM 5342 N N . ARG A 1 685 ? 12.379 -17.612 39.545 1.00 38.91 685 ARG A N 1
ATOM 5343 C CA . ARG A 1 685 ? 12.457 -17.377 38.086 1.00 38.91 685 ARG A CA 1
ATOM 5344 C C . ARG A 1 685 ? 11.661 -16.121 37.739 1.00 38.91 685 ARG A C 1
ATOM 5346 O O . ARG A 1 685 ? 10.448 -16.098 37.928 1.00 38.91 685 ARG A O 1
ATOM 5353 N N . ASN A 1 686 ? 12.345 -15.091 37.243 1.00 48.47 686 ASN A N 1
ATOM 5354 C CA . ASN A 1 686 ? 11.713 -13.894 36.690 1.00 48.47 686 ASN A CA 1
ATOM 5355 C C . ASN A 1 686 ? 10.850 -14.294 35.484 1.00 48.47 686 ASN A C 1
ATOM 5357 O O . ASN A 1 686 ? 11.335 -14.935 34.551 1.00 48.47 686 ASN A O 1
ATOM 5361 N N . SER A 1 687 ? 9.564 -13.947 35.498 1.00 55.84 687 SER A N 1
ATOM 5362 C CA . SER A 1 687 ? 8.678 -14.176 34.356 1.00 55.84 687 SER A CA 1
ATOM 5363 C C . SER A 1 687 ? 9.013 -13.186 33.237 1.00 55.84 687 SER A C 1
ATOM 5365 O O . SER A 1 687 ? 8.830 -11.985 33.423 1.00 55.84 687 SER A O 1
ATOM 5367 N N . PHE A 1 688 ? 9.470 -13.677 32.082 1.00 79.06 688 PHE A N 1
ATOM 5368 C CA . PHE A 1 688 ? 9.620 -12.870 30.866 1.00 79.06 688 PHE A CA 1
ATOM 5369 C C . PHE A 1 688 ? 8.243 -12.341 30.431 1.00 79.06 688 PHE A C 1
ATOM 5371 O O . PHE A 1 688 ? 7.350 -13.134 30.123 1.00 79.06 688 PHE A O 1
ATOM 5378 N N . ARG A 1 689 ? 8.061 -11.016 30.447 1.00 80.31 689 ARG A N 1
ATOM 5379 C CA . ARG A 1 689 ? 6.851 -10.317 29.991 1.00 80.31 689 ARG A CA 1
ATOM 5380 C C . ARG A 1 689 ? 7.266 -9.099 29.176 1.00 80.31 689 ARG A C 1
ATOM 5382 O O . ARG A 1 689 ? 8.076 -8.302 29.635 1.00 80.31 689 ARG A O 1
ATOM 5389 N N . GLU A 1 690 ? 6.709 -8.975 27.980 1.00 88.50 690 GLU A N 1
ATOM 5390 C CA . GLU A 1 690 ? 6.945 -7.840 27.089 1.00 88.50 690 GLU A CA 1
ATOM 5391 C C . GLU A 1 690 ? 5.740 -6.896 27.125 1.00 88.50 690 GLU A C 1
ATOM 5393 O O . GLU A 1 690 ? 4.594 -7.347 27.129 1.00 88.50 690 GLU A O 1
ATOM 5398 N N . ALA A 1 691 ? 6.008 -5.594 27.121 1.00 86.12 691 ALA A N 1
ATOM 5399 C CA . ALA A 1 691 ? 5.021 -4.535 26.975 1.00 86.12 691 ALA A CA 1
ATOM 5400 C C . ALA A 1 691 ? 5.249 -3.793 25.654 1.00 86.12 691 ALA A C 1
ATOM 5402 O O . ALA A 1 691 ? 6.378 -3.674 25.172 1.00 86.12 691 ALA A O 1
ATOM 5403 N N . ARG A 1 692 ? 4.166 -3.307 25.050 1.00 89.25 692 ARG A N 1
ATOM 5404 C CA . ARG A 1 692 ? 4.215 -2.541 23.803 1.00 89.25 692 ARG A CA 1
ATOM 5405 C C . ARG A 1 692 ? 4.500 -1.071 24.106 1.00 89.25 692 ARG A C 1
ATOM 5407 O O . ARG A 1 692 ? 3.836 -0.473 24.947 1.00 89.25 692 ARG A O 1
ATOM 5414 N N . HIS A 1 693 ? 5.464 -0.491 23.401 1.00 87.00 693 HIS A N 1
ATOM 5415 C CA . HIS A 1 693 ? 5.872 0.902 23.526 1.00 87.00 693 HIS A CA 1
ATOM 5416 C C . HIS A 1 693 ? 6.062 1.542 22.151 1.00 87.00 693 HIS A C 1
ATOM 5418 O O . HIS A 1 693 ? 6.586 0.924 21.229 1.00 87.00 693 HIS A O 1
ATOM 5424 N N . SER A 1 694 ? 5.696 2.819 22.050 1.00 88.19 694 SER A N 1
ATOM 5425 C CA . SER A 1 694 ? 5.987 3.662 20.890 1.00 88.19 694 SER A CA 1
ATOM 5426 C C . SER A 1 694 ? 7.235 4.497 21.185 1.00 88.19 694 SER A C 1
ATOM 5428 O O . SER A 1 694 ? 7.236 5.314 22.111 1.00 88.19 694 SER A O 1
ATOM 5430 N N . ILE A 1 695 ? 8.322 4.258 20.449 1.00 87.94 695 ILE A N 1
ATOM 5431 C CA . ILE A 1 695 ? 9.614 4.929 20.646 1.00 87.94 695 ILE A CA 1
ATOM 5432 C C . ILE A 1 695 ? 9.758 6.049 19.607 1.00 87.94 695 ILE A C 1
ATOM 5434 O O . ILE A 1 695 ? 9.711 5.763 18.412 1.00 87.94 695 ILE A O 1
ATOM 5438 N N . PRO A 1 696 ? 9.960 7.315 20.010 1.00 85.25 696 PRO A N 1
ATOM 5439 C CA . PRO A 1 696 ? 10.059 8.430 19.072 1.00 85.25 696 PRO A CA 1
ATOM 5440 C C . PRO A 1 696 ? 11.362 8.391 18.259 1.00 85.25 696 PRO A C 1
ATOM 5442 O O . PRO A 1 696 ? 12.453 8.207 18.803 1.00 85.25 696 PRO A O 1
ATOM 5445 N N . VAL A 1 697 ? 11.245 8.630 16.952 1.00 86.25 697 VAL A N 1
ATOM 5446 C CA . VAL A 1 697 ? 12.338 8.732 15.979 1.00 86.25 697 VAL A CA 1
ATOM 5447 C C . VAL A 1 697 ? 12.093 9.956 15.087 1.00 86.25 697 VAL A C 1
ATOM 5449 O O . VAL A 1 697 ? 11.352 9.897 14.105 1.00 86.25 697 VAL A O 1
ATOM 5452 N N . GLY A 1 698 ? 12.706 11.094 15.429 1.00 81.31 698 GLY A N 1
ATOM 5453 C CA . GLY A 1 698 ? 12.440 12.366 14.744 1.00 81.31 698 GLY A CA 1
ATOM 5454 C C . GLY A 1 698 ? 10.975 12.792 14.904 1.00 81.31 698 GLY A C 1
ATOM 5455 O O . GLY A 1 698 ? 10.491 12.874 16.029 1.00 81.31 698 GLY A O 1
ATOM 5456 N N . ASN A 1 699 ? 10.277 13.016 13.785 1.00 80.56 699 ASN A N 1
ATOM 5457 C CA . ASN A 1 699 ? 8.844 13.356 13.748 1.00 80.56 699 ASN A CA 1
ATOM 5458 C C . ASN A 1 699 ? 7.919 12.122 13.671 1.00 80.56 699 ASN A C 1
ATOM 5460 O O . ASN A 1 699 ? 6.715 12.266 13.489 1.00 80.56 699 ASN A O 1
ATOM 5464 N N . SER A 1 700 ? 8.467 10.910 13.770 1.00 84.31 700 SER A N 1
ATOM 5465 C CA . SER A 1 700 ? 7.712 9.651 13.717 1.00 84.31 700 SER A CA 1
ATOM 5466 C C . SER A 1 700 ? 8.007 8.803 14.955 1.00 84.31 700 SER A C 1
ATOM 5468 O O . SER A 1 700 ? 8.783 9.206 15.822 1.00 84.31 700 SER A O 1
ATOM 5470 N N . SER A 1 701 ? 7.439 7.602 15.041 1.00 87.31 701 SER A N 1
ATOM 5471 C CA . SER A 1 701 ? 7.781 6.625 16.076 1.00 87.31 701 SER A CA 1
ATOM 5472 C C . SER A 1 701 ? 7.932 5.215 15.502 1.00 87.31 701 SER A C 1
ATOM 5474 O O . SER A 1 701 ? 7.412 4.916 14.429 1.00 87.31 701 SER A O 1
ATOM 5476 N N . VAL A 1 702 ? 8.682 4.361 16.201 1.00 90.69 702 VAL A N 1
ATOM 5477 C CA . VAL A 1 702 ? 8.732 2.913 15.960 1.00 90.69 702 VAL A CA 1
ATOM 5478 C C . VAL A 1 702 ? 7.918 2.190 17.021 1.00 90.69 702 VAL A C 1
ATOM 5480 O O . VAL A 1 702 ? 7.985 2.517 18.207 1.00 90.69 702 VAL A O 1
ATOM 5483 N N . ASP A 1 703 ? 7.169 1.191 16.583 1.00 90.25 703 ASP A N 1
ATOM 5484 C CA . ASP A 1 703 ? 6.429 0.287 17.451 1.00 90.25 703 ASP A CA 1
ATOM 5485 C C . ASP A 1 703 ? 7.355 -0.839 17.932 1.00 90.25 703 ASP A C 1
ATOM 5487 O O . ASP A 1 703 ? 8.000 -1.525 17.130 1.00 90.25 703 ASP A O 1
ATOM 5491 N N . ALA A 1 704 ? 7.461 -0.980 19.252 1.00 92.94 704 ALA A N 1
ATOM 5492 C CA . ALA A 1 704 ? 8.429 -1.839 19.913 1.00 92.94 704 ALA A CA 1
ATOM 5493 C C . ALA A 1 704 ? 7.786 -2.676 21.023 1.00 92.94 704 ALA A C 1
ATOM 5495 O O . ALA A 1 704 ? 6.944 -2.204 21.782 1.00 92.94 704 ALA A O 1
ATOM 5496 N N . LEU A 1 705 ? 8.249 -3.914 21.171 1.00 93.00 705 LEU A N 1
ATOM 5497 C CA . LEU A 1 705 ? 8.011 -4.754 22.338 1.00 93.00 705 LEU A CA 1
ATOM 5498 C C . LEU A 1 705 ? 9.247 -4.716 23.233 1.00 93.00 705 LEU A C 1
ATOM 5500 O O . LEU A 1 705 ? 10.362 -5.002 22.786 1.00 93.00 705 LEU A O 1
ATOM 5504 N N . VAL A 1 706 ? 9.039 -4.351 24.495 1.00 90.94 706 VAL A N 1
ATOM 5505 C CA . VAL A 1 706 ? 10.097 -4.150 25.485 1.00 90.94 706 VAL A CA 1
ATOM 5506 C C . VAL A 1 706 ? 9.838 -5.034 26.696 1.00 90.94 706 VAL A C 1
ATOM 5508 O O . VAL A 1 706 ? 8.768 -4.984 27.294 1.00 90.94 706 VAL A O 1
ATOM 5511 N N . CYS A 1 707 ? 10.832 -5.819 27.096 1.00 90.31 707 CYS A N 1
ATOM 5512 C CA . CYS A 1 707 ? 10.856 -6.475 28.401 1.00 90.31 707 CYS A CA 1
ATOM 5513 C C . CYS A 1 707 ? 11.777 -5.667 29.315 1.00 90.31 707 CYS A C 1
ATOM 5515 O O . CYS A 1 707 ? 13.002 -5.720 29.167 1.00 90.31 707 CYS A O 1
ATOM 5517 N N . VAL A 1 708 ? 11.192 -4.908 30.244 1.00 84.50 708 VAL A N 1
ATOM 5518 C CA . VAL A 1 708 ? 11.940 -4.089 31.206 1.00 84.50 708 VAL A CA 1
ATOM 5519 C C . VAL A 1 708 ? 12.368 -4.948 32.392 1.00 84.50 708 VAL A C 1
ATOM 5521 O O . VAL A 1 708 ? 11.535 -5.546 33.071 1.00 84.50 708 VAL A O 1
ATOM 5524 N N . VAL A 1 709 ? 13.672 -4.976 32.675 1.00 81.81 709 VAL A N 1
ATOM 5525 C CA . VAL A 1 709 ? 14.221 -5.581 33.894 1.00 81.81 709 VAL A CA 1
ATOM 5526 C C . VAL A 1 709 ? 14.777 -4.467 34.779 1.00 81.81 709 VAL A C 1
ATOM 5528 O O . VAL A 1 709 ? 15.634 -3.691 34.355 1.00 81.81 709 VAL A O 1
ATOM 5531 N N . GLN A 1 710 ? 14.278 -4.362 36.014 1.00 70.50 710 GLN A N 1
ATOM 5532 C CA . GLN A 1 710 ? 14.698 -3.308 36.942 1.00 70.50 710 GLN A CA 1
ATOM 5533 C C . GLN A 1 710 ? 16.212 -3.361 37.203 1.00 70.50 710 GLN A C 1
ATOM 5535 O O . GLN A 1 710 ? 16.757 -4.415 37.524 1.00 70.50 710 GLN A O 1
ATOM 5540 N N . ASN A 1 711 ? 16.872 -2.200 37.108 1.00 70.19 711 ASN A N 1
ATOM 5541 C CA . ASN A 1 711 ? 18.314 -2.011 37.318 1.00 70.19 711 ASN A CA 1
ATOM 5542 C C . ASN A 1 711 ? 19.227 -2.848 36.401 1.00 70.19 711 ASN A C 1
ATOM 5544 O O . ASN A 1 711 ? 20.368 -3.121 36.774 1.00 70.19 711 ASN A O 1
ATOM 5548 N N . SER A 1 712 ? 18.766 -3.247 35.211 1.00 80.12 712 SER A N 1
ATOM 5549 C CA . SER A 1 712 ? 19.617 -3.960 34.257 1.00 80.12 712 SER A CA 1
ATOM 5550 C C . SER A 1 712 ? 20.614 -3.003 33.577 1.00 80.12 712 SER A C 1
ATOM 5552 O O . SER A 1 712 ? 20.202 -2.101 32.848 1.00 80.12 712 SER A O 1
ATOM 5554 N N . PRO A 1 713 ? 21.938 -3.159 33.762 1.00 85.19 713 PRO A N 1
ATOM 5555 C CA . PRO A 1 713 ? 22.932 -2.294 33.123 1.00 85.19 713 PRO A CA 1
ATOM 5556 C C . PRO A 1 713 ? 23.065 -2.529 31.611 1.00 85.19 713 PRO A C 1
ATOM 5558 O O . PRO A 1 713 ? 23.702 -1.712 30.938 1.00 85.19 713 PRO A O 1
ATOM 5561 N N . ILE A 1 714 ? 22.490 -3.619 31.083 1.00 90.44 714 ILE A N 1
ATOM 5562 C CA . ILE A 1 714 ? 22.612 -4.040 29.684 1.00 90.44 714 ILE A CA 1
ATOM 5563 C C . ILE A 1 714 ? 21.241 -4.138 29.013 1.00 90.44 714 ILE A C 1
ATOM 5565 O O . ILE A 1 714 ? 20.348 -4.860 29.458 1.00 90.44 714 ILE A O 1
ATOM 5569 N N . GLY A 1 715 ? 21.123 -3.433 27.893 1.00 92.88 715 GLY A N 1
ATOM 5570 C CA . GLY A 1 715 ? 20.024 -3.518 26.948 1.00 92.88 715 GLY A CA 1
ATOM 5571 C C . GLY A 1 715 ? 20.369 -4.407 25.758 1.00 92.88 715 GLY A C 1
ATOM 5572 O O . GLY A 1 715 ? 21.495 -4.360 25.267 1.00 92.88 715 GLY A O 1
ATOM 5573 N N . VAL A 1 716 ? 19.414 -5.180 25.248 1.00 96.06 716 VAL A N 1
ATOM 5574 C CA . VAL A 1 716 ? 19.576 -5.966 24.015 1.00 96.06 716 VAL A CA 1
ATOM 5575 C C . VAL A 1 716 ? 18.543 -5.534 22.987 1.00 96.06 716 VAL A C 1
ATOM 5577 O O . VAL A 1 716 ? 17.347 -5.575 23.261 1.00 96.06 716 VAL A O 1
ATOM 5580 N N . ILE A 1 717 ? 19.006 -5.149 21.801 1.00 97.25 717 ILE A N 1
ATOM 5581 C CA . ILE A 1 717 ? 18.160 -4.789 20.662 1.00 97.25 717 ILE A CA 1
ATOM 5582 C C . ILE A 1 717 ? 18.179 -5.943 19.662 1.00 97.25 717 ILE A C 1
ATOM 5584 O O . ILE A 1 717 ? 19.237 -6.268 19.118 1.00 97.25 717 ILE A O 1
ATOM 5588 N N . ALA A 1 718 ? 17.017 -6.538 19.403 1.00 97.00 718 ALA A N 1
ATOM 5589 C CA . ALA A 1 718 ? 16.847 -7.607 18.429 1.00 97.00 718 ALA A CA 1
ATOM 5590 C C . ALA A 1 718 ? 16.206 -7.076 17.135 1.00 97.00 718 ALA A C 1
ATOM 5592 O O . ALA A 1 718 ? 15.116 -6.502 17.163 1.00 97.00 718 ALA A O 1
ATOM 5593 N N . LEU A 1 719 ? 16.886 -7.275 16.003 1.00 96.44 719 LEU A N 1
ATOM 5594 C CA . LEU A 1 719 ? 16.491 -6.757 14.690 1.00 96.44 719 LEU A CA 1
ATOM 5595 C C . LEU A 1 719 ? 16.058 -7.882 13.752 1.00 96.44 719 LEU A C 1
ATOM 5597 O O . LEU A 1 719 ? 16.693 -8.939 13.685 1.00 96.44 719 LEU A O 1
ATOM 5601 N N . HIS A 1 720 ? 14.990 -7.620 13.008 1.00 93.00 720 HIS A N 1
ATOM 5602 C CA . HIS A 1 720 ? 14.304 -8.592 12.164 1.00 93.00 720 HIS A CA 1
ATOM 5603 C C . HIS A 1 720 ? 14.738 -8.496 10.675 1.00 93.00 720 HIS A C 1
ATOM 5605 O O . HIS A 1 720 ? 15.453 -7.556 10.303 1.00 93.00 720 HIS A O 1
ATOM 5611 N N . PRO A 1 721 ? 14.366 -9.470 9.816 1.00 89.50 721 PRO A N 1
ATOM 5612 C CA . PRO A 1 721 ? 14.661 -9.468 8.386 1.00 89.50 721 PRO A CA 1
ATOM 5613 C C . PRO A 1 721 ? 13.820 -8.403 7.659 1.00 89.50 721 PRO A C 1
ATOM 5615 O O . PRO A 1 721 ? 13.046 -7.677 8.275 1.00 89.50 721 PRO A O 1
ATOM 5618 N N . TRP A 1 722 ? 13.984 -8.256 6.344 1.00 83.75 722 TRP A N 1
ATOM 5619 C CA . TRP A 1 722 ? 13.425 -7.114 5.615 1.00 83.75 722 TRP A CA 1
ATOM 5620 C C . TRP A 1 722 ? 11.889 -7.070 5.691 1.00 83.75 722 TRP A C 1
ATOM 5622 O O . TRP A 1 722 ? 11.213 -8.012 5.279 1.00 83.75 722 TRP A O 1
ATOM 5632 N N . GLY A 1 723 ? 11.348 -5.958 6.202 1.00 80.62 723 GLY A N 1
ATOM 5633 C CA . GLY A 1 723 ? 9.910 -5.778 6.442 1.00 80.62 723 GLY A CA 1
ATOM 5634 C C . GLY A 1 723 ? 9.014 -6.035 5.223 1.00 80.62 723 GLY A C 1
ATOM 5635 O O . GLY A 1 723 ? 8.067 -6.811 5.328 1.00 80.62 723 GLY A O 1
ATOM 5636 N N . PRO A 1 724 ? 9.329 -5.467 4.042 1.00 75.69 724 PRO A N 1
ATOM 5637 C CA . PRO A 1 724 ? 8.544 -5.674 2.822 1.00 75.69 724 PRO A CA 1
ATOM 5638 C C . PRO A 1 724 ? 8.423 -7.129 2.335 1.00 75.69 724 PRO A C 1
ATOM 5640 O O . PRO A 1 724 ? 7.480 -7.432 1.612 1.00 75.69 724 PRO A O 1
ATOM 5643 N N . LEU A 1 725 ? 9.327 -8.036 2.733 1.00 73.25 725 LEU A N 1
ATOM 5644 C CA . LEU A 1 725 ? 9.226 -9.479 2.445 1.00 73.25 725 LEU A CA 1
ATOM 5645 C C . LEU A 1 725 ? 8.630 -10.279 3.617 1.00 73.25 725 LEU A C 1
ATOM 5647 O O . LEU A 1 725 ? 8.852 -11.481 3.730 1.00 73.25 725 LEU A O 1
ATOM 5651 N N . GLY A 1 726 ? 7.871 -9.616 4.492 1.00 73.25 726 GLY A N 1
ATOM 5652 C CA . GLY A 1 726 ? 7.177 -10.250 5.614 1.00 73.25 726 GLY A CA 1
ATOM 5653 C C . GLY A 1 726 ? 8.001 -10.359 6.897 1.00 73.25 726 GLY A C 1
ATOM 5654 O O . GLY A 1 726 ? 7.542 -10.990 7.844 1.00 73.25 726 GLY A O 1
ATOM 5655 N N . GLY A 1 727 ? 9.189 -9.747 6.958 1.00 84.38 727 GLY A N 1
ATOM 5656 C CA . GLY A 1 727 ? 9.978 -9.698 8.185 1.00 84.38 727 GLY A CA 1
ATOM 5657 C C . GLY A 1 727 ? 9.328 -8.827 9.257 1.00 84.38 727 GLY A C 1
ATOM 5658 O O . GLY A 1 727 ? 8.877 -7.717 8.979 1.00 84.38 727 GLY A O 1
ATOM 5659 N N . SER A 1 728 ? 9.315 -9.288 10.503 1.00 90.12 728 SER A N 1
ATOM 5660 C CA . SER A 1 728 ? 8.724 -8.526 11.605 1.00 90.12 728 SER A CA 1
ATOM 5661 C C . SER A 1 728 ? 9.402 -8.810 12.937 1.00 90.12 728 SER A C 1
ATOM 5663 O O . SER A 1 728 ? 10.046 -9.840 13.139 1.00 90.12 728 SER A O 1
ATOM 5665 N N . MET A 1 729 ? 9.192 -7.935 13.918 1.00 90.38 729 MET A N 1
ATOM 5666 C CA . MET A 1 729 ? 9.615 -8.198 15.292 1.00 90.38 729 MET A CA 1
ATOM 5667 C C . MET A 1 729 ? 9.019 -9.494 15.866 1.00 90.38 729 MET A C 1
ATOM 5669 O O . MET A 1 729 ? 9.572 -10.019 16.830 1.00 90.38 729 MET A O 1
ATOM 5673 N N . ALA A 1 730 ? 7.931 -10.031 15.294 1.00 89.50 730 ALA A N 1
ATOM 5674 C CA . ALA A 1 730 ? 7.322 -11.300 15.695 1.00 89.50 730 ALA A CA 1
ATOM 5675 C C . ALA A 1 730 ? 8.096 -12.541 15.215 1.00 89.50 730 ALA A C 1
ATOM 5677 O O . ALA A 1 730 ? 7.794 -13.646 15.668 1.00 89.50 730 ALA A O 1
ATOM 5678 N N . ASP A 1 731 ? 9.108 -12.371 14.359 1.00 89.75 731 ASP A N 1
ATOM 5679 C CA . ASP A 1 731 ? 9.854 -13.488 13.792 1.00 89.75 731 ASP A CA 1
ATOM 5680 C C . ASP A 1 731 ? 10.556 -14.337 14.867 1.00 89.75 731 ASP A C 1
ATOM 5682 O O . ASP A 1 731 ? 11.029 -13.806 15.886 1.00 89.75 731 ASP A O 1
ATOM 5686 N N . PRO A 1 732 ? 10.711 -15.659 14.631 1.00 90.38 732 PRO A N 1
ATOM 5687 C CA . PRO A 1 732 ? 11.324 -16.569 15.596 1.00 90.38 732 PRO A CA 1
ATOM 5688 C C . PRO A 1 732 ? 12.718 -16.132 16.053 1.00 90.38 732 PRO A C 1
ATOM 5690 O O . PRO A 1 732 ? 13.083 -16.365 17.204 1.00 90.38 732 PRO A O 1
ATOM 5693 N N . HIS A 1 733 ? 13.488 -15.476 15.179 1.00 92.88 733 HIS A N 1
ATOM 5694 C CA . HIS A 1 733 ? 14.852 -15.029 15.458 1.00 92.88 733 HIS A CA 1
ATOM 5695 C C . HIS A 1 733 ? 14.875 -13.906 16.524 1.00 92.88 733 HIS A C 1
ATOM 5697 O O . HIS A 1 733 ? 15.363 -14.178 17.626 1.00 92.88 733 HIS A O 1
ATOM 5703 N N . PRO A 1 734 ? 14.304 -12.698 16.298 1.00 93.75 734 PRO A N 1
ATOM 5704 C CA . PRO A 1 734 ? 14.182 -11.671 17.335 1.00 93.75 734 PRO A CA 1
ATOM 5705 C C . PRO A 1 734 ? 13.510 -12.151 18.622 1.00 93.75 734 PRO A C 1
ATOM 5707 O O . PRO A 1 734 ? 13.981 -11.832 19.713 1.00 93.75 734 PRO A O 1
ATOM 5710 N N . HIS A 1 735 ? 12.441 -12.949 18.517 1.00 93.25 735 HIS A N 1
ATOM 5711 C CA . HIS A 1 735 ? 11.745 -13.467 19.696 1.00 93.25 735 HIS A CA 1
ATOM 5712 C C . HIS A 1 735 ? 12.646 -14.377 20.546 1.00 93.25 735 HIS A C 1
ATOM 5714 O O . HIS A 1 735 ? 12.701 -14.231 21.767 1.00 93.25 735 HIS A O 1
ATOM 5720 N N . THR A 1 736 ? 13.395 -15.285 19.911 1.00 93.81 736 THR A N 1
ATOM 5721 C CA . THR A 1 736 ? 14.328 -16.188 20.608 1.00 93.81 736 THR A CA 1
ATOM 5722 C C . THR A 1 736 ? 15.448 -15.408 21.291 1.00 93.81 736 THR A C 1
ATOM 5724 O O . THR A 1 736 ? 15.798 -15.719 22.429 1.00 93.81 736 THR A O 1
ATOM 5727 N N . VAL A 1 737 ? 15.967 -14.361 20.641 1.00 94.75 737 VAL A N 1
ATOM 5728 C CA . VAL A 1 737 ? 16.983 -13.469 21.219 1.00 94.75 737 VAL A CA 1
ATOM 5729 C C . VAL A 1 737 ? 16.443 -12.752 22.457 1.00 94.75 737 VAL A C 1
ATOM 5731 O O . VAL A 1 737 ? 17.054 -12.845 23.523 1.00 94.75 737 VAL A O 1
ATOM 5734 N N . CYS A 1 738 ? 15.292 -12.077 22.353 1.00 94.88 738 CYS A N 1
ATOM 5735 C CA . CYS A 1 738 ? 14.708 -11.357 23.489 1.00 94.88 738 CYS A CA 1
ATOM 5736 C C . CYS A 1 738 ? 14.368 -12.302 24.642 1.00 94.88 738 CYS A C 1
ATOM 5738 O O . CYS A 1 738 ? 14.651 -11.990 25.796 1.00 94.88 738 CYS A O 1
ATOM 5740 N N . ARG A 1 739 ? 13.842 -13.495 24.347 1.00 93.69 739 ARG A N 1
ATOM 5741 C CA . ARG A 1 739 ? 13.545 -14.504 25.367 1.00 93.69 739 ARG A CA 1
ATOM 5742 C C . ARG A 1 739 ? 14.811 -14.991 26.076 1.00 93.69 739 ARG A C 1
ATOM 5744 O O . ARG A 1 739 ? 14.816 -15.067 27.302 1.00 93.69 739 ARG A O 1
ATOM 5751 N N . LEU A 1 740 ? 15.882 -15.290 25.336 1.00 94.00 740 LEU A N 1
ATOM 5752 C CA . LEU A 1 740 ? 17.162 -15.733 25.900 1.00 94.00 740 LEU A CA 1
ATOM 5753 C C . LEU A 1 740 ? 17.731 -14.691 26.871 1.00 94.00 740 LEU A C 1
ATOM 5755 O O . LEU A 1 740 ? 17.927 -14.981 28.049 1.00 94.00 740 LEU A O 1
ATOM 5759 N N . PHE A 1 741 ? 17.939 -13.463 26.398 1.00 93.69 741 PHE A N 1
ATOM 5760 C CA . PHE A 1 741 ? 18.547 -12.405 27.206 1.00 93.69 741 PHE A CA 1
ATOM 5761 C C . PHE A 1 741 ? 17.608 -11.871 28.296 1.00 93.69 741 PHE A C 1
ATOM 5763 O O . PHE A 1 741 ? 18.058 -11.562 29.397 1.00 93.69 741 PHE A O 1
ATOM 5770 N N . GLY A 1 742 ? 16.302 -11.819 28.034 1.00 90.38 742 GLY A N 1
ATOM 5771 C CA . GLY A 1 742 ? 15.300 -11.405 29.013 1.00 90.38 742 GLY A CA 1
ATOM 5772 C C . GLY A 1 742 ? 15.197 -12.378 30.187 1.00 90.38 742 GLY A C 1
ATOM 5773 O O . GLY A 1 742 ? 15.149 -11.947 31.336 1.00 90.38 742 GLY A O 1
ATOM 5774 N N . THR A 1 743 ? 15.249 -13.692 29.930 1.00 89.88 743 THR A N 1
ATOM 5775 C CA . THR A 1 743 ? 15.289 -14.695 31.015 1.00 89.88 743 THR A CA 1
ATOM 5776 C C . THR A 1 743 ? 16.584 -14.655 31.828 1.00 89.88 743 THR A C 1
ATOM 5778 O O . THR A 1 743 ? 16.546 -14.969 33.016 1.00 89.88 743 THR A O 1
ATOM 5781 N N . ALA A 1 744 ? 17.690 -14.204 31.231 1.00 89.62 744 ALA A N 1
ATOM 5782 C CA . ALA A 1 744 ? 18.962 -13.995 31.922 1.00 89.62 744 ALA A CA 1
ATOM 5783 C C . ALA A 1 744 ? 19.041 -12.673 32.713 1.00 89.62 744 ALA A C 1
ATOM 5785 O O . ALA A 1 744 ? 19.978 -12.486 33.486 1.00 89.62 744 ALA A O 1
ATOM 5786 N N . GLY A 1 745 ? 18.066 -11.766 32.557 1.00 88.31 745 GLY A N 1
ATOM 5787 C CA . GLY A 1 745 ? 17.987 -10.503 33.305 1.00 88.31 745 GLY A CA 1
ATOM 5788 C C . GLY A 1 745 ? 18.423 -9.244 32.541 1.00 88.31 745 GLY A C 1
ATOM 5789 O O . GLY A 1 745 ? 18.637 -8.199 33.160 1.00 88.31 745 GLY A O 1
ATOM 5790 N N . CYS A 1 746 ? 18.560 -9.302 31.216 1.00 90.81 746 CYS A N 1
ATOM 5791 C CA . CYS A 1 746 ? 18.763 -8.109 30.391 1.00 90.81 746 CYS A CA 1
ATOM 5792 C C . CYS A 1 746 ? 17.431 -7.421 30.064 1.00 90.81 746 CYS A C 1
ATOM 5794 O O . CYS A 1 746 ? 16.429 -8.089 29.801 1.00 90.81 746 CYS A O 1
ATOM 5796 N N . THR A 1 747 ? 17.437 -6.090 29.977 1.00 91.44 747 THR A N 1
ATOM 5797 C CA . THR A 1 747 ? 16.331 -5.361 29.338 1.00 91.44 747 THR A CA 1
ATOM 5798 C C . THR A 1 747 ? 16.390 -5.623 27.835 1.00 91.44 747 THR A C 1
ATOM 5800 O O . THR A 1 747 ? 17.440 -5.442 27.223 1.00 91.44 747 THR A O 1
ATOM 5803 N N . THR A 1 748 ? 15.296 -6.060 27.213 1.00 94.69 748 THR A N 1
ATOM 5804 C CA . THR A 1 748 ? 15.296 -6.422 25.781 1.00 94.69 748 THR A CA 1
ATOM 5805 C C . THR A 1 748 ? 14.264 -5.625 24.998 1.00 94.69 748 THR A C 1
ATOM 5807 O O . THR A 1 748 ? 13.208 -5.291 25.532 1.00 94.69 748 THR A O 1
ATOM 5810 N N . VAL A 1 749 ? 14.588 -5.296 23.747 1.00 95.19 749 VAL A N 1
ATOM 5811 C CA . VAL A 1 749 ? 13.733 -4.552 22.819 1.00 95.19 749 VAL A CA 1
ATOM 5812 C C . VAL A 1 749 ? 13.770 -5.228 21.453 1.00 95.19 749 VAL A C 1
ATOM 5814 O O . VAL A 1 749 ? 14.844 -5.445 20.891 1.00 95.19 749 VAL A O 1
ATOM 5817 N N . ARG A 1 750 ? 12.597 -5.500 20.885 1.00 95.38 750 ARG A N 1
ATOM 5818 C CA . ARG A 1 750 ? 12.415 -5.828 19.463 1.00 95.38 750 ARG A CA 1
ATOM 5819 C C . ARG A 1 750 ? 11.386 -4.874 18.880 1.00 95.38 750 ARG A C 1
ATOM 5821 O O . ARG A 1 750 ? 10.400 -4.580 19.543 1.00 95.38 750 ARG A O 1
ATOM 5828 N N . PHE A 1 751 ? 11.620 -4.355 17.685 1.00 94.94 751 PHE A N 1
ATOM 5829 C CA . PHE A 1 751 ? 10.769 -3.319 17.097 1.00 94.94 751 PHE A CA 1
ATOM 5830 C C . PHE A 1 751 ? 10.663 -3.496 15.590 1.00 94.94 751 PHE A C 1
ATOM 5832 O O . PHE A 1 751 ? 11.558 -4.086 14.986 1.00 94.94 751 PHE A O 1
ATOM 5839 N N . ASN A 1 752 ? 9.586 -2.983 15.000 1.00 93.00 752 ASN A N 1
ATOM 5840 C CA . ASN A 1 752 ? 9.437 -2.933 13.550 1.00 93.00 752 ASN A CA 1
ATOM 5841 C C . ASN A 1 752 ? 10.097 -1.667 12.988 1.00 93.00 752 ASN A C 1
ATOM 5843 O O . ASN A 1 752 ? 9.841 -0.564 13.474 1.00 93.00 752 ASN A O 1
ATOM 5847 N N . PHE A 1 753 ? 10.930 -1.808 11.954 1.00 90.44 753 PHE A N 1
ATOM 5848 C CA . PHE A 1 753 ? 11.456 -0.649 11.217 1.00 90.44 753 PHE A CA 1
ATOM 5849 C C . PHE A 1 753 ? 10.305 0.184 10.628 1.00 90.44 753 PHE A C 1
ATOM 5851 O O . PHE A 1 753 ? 9.311 -0.391 10.184 1.00 90.44 753 PHE A O 1
ATOM 5858 N N . ARG A 1 754 ? 10.448 1.518 10.537 1.00 85.06 754 ARG A N 1
ATOM 5859 C CA . ARG A 1 754 ? 9.377 2.416 10.024 1.00 85.06 754 ARG A CA 1
ATOM 5860 C C . ARG A 1 754 ? 8.974 2.158 8.560 1.00 85.06 754 ARG A C 1
ATOM 5862 O O . ARG A 1 754 ? 7.927 2.623 8.131 1.00 85.06 754 ARG A O 1
ATOM 5869 N N . GLY A 1 755 ? 9.762 1.365 7.829 1.00 59.97 755 GLY A N 1
ATOM 5870 C CA . GLY A 1 755 ? 9.378 0.739 6.559 1.00 59.97 755 GLY A CA 1
ATOM 5871 C C . GLY A 1 755 ? 9.717 1.539 5.293 1.00 59.97 755 GLY A C 1
ATOM 5872 O O . GLY A 1 755 ? 9.624 2.761 5.263 1.00 59.97 755 GLY A O 1
ATOM 5873 N N . GLY A 1 756 ? 10.118 0.811 4.239 1.00 56.28 756 GLY A N 1
ATOM 5874 C CA . GLY A 1 756 ? 10.317 1.300 2.867 1.00 56.28 756 GLY A CA 1
ATOM 5875 C C . GLY A 1 756 ? 11.369 0.509 2.071 1.00 56.28 756 GLY A C 1
ATOM 5876 O O . GLY A 1 756 ? 12.324 -0.021 2.645 1.00 56.28 756 GLY A O 1
ATOM 5877 N N . ILE A 1 757 ? 11.211 0.440 0.740 1.00 53.97 757 ILE A N 1
ATOM 5878 C CA . ILE A 1 757 ? 12.311 0.096 -0.179 1.00 53.97 757 ILE A CA 1
ATOM 5879 C C . ILE A 1 757 ? 13.301 1.258 -0.118 1.00 53.97 757 ILE A C 1
ATOM 5881 O O . ILE A 1 757 ? 12.948 2.388 -0.443 1.00 53.97 757 ILE A O 1
ATOM 5885 N N . GLY A 1 758 ? 14.528 1.013 0.332 1.00 64.31 758 GLY A N 1
ATOM 5886 C CA . GLY A 1 758 ? 15.474 2.099 0.545 1.00 64.31 758 GLY A CA 1
ATOM 5887 C C . GLY A 1 758 ? 16.905 1.634 0.746 1.00 64.31 758 GLY A C 1
ATOM 5888 O O . GLY A 1 758 ? 17.212 0.447 0.778 1.00 64.31 758 GLY A O 1
ATOM 5889 N N . SER A 1 759 ? 17.798 2.605 0.911 1.00 78.50 759 SER A N 1
ATOM 5890 C CA . SER A 1 759 ? 19.240 2.388 1.067 1.00 78.50 759 SER A CA 1
ATOM 5891 C C . SER A 1 759 ? 19.646 1.764 2.415 1.00 78.50 759 SER A C 1
ATOM 5893 O O . SER A 1 759 ? 20.832 1.552 2.668 1.00 78.50 759 SER A O 1
ATOM 5895 N N . GLY A 1 760 ? 18.687 1.521 3.314 1.00 80.88 760 GLY A N 1
ATOM 5896 C CA . GLY A 1 760 ? 18.910 1.075 4.692 1.00 80.88 760 GLY A CA 1
ATOM 5897 C C . GLY A 1 760 ? 19.291 2.181 5.685 1.00 80.88 760 GLY A C 1
ATOM 5898 O O . GLY A 1 760 ? 19.374 1.914 6.880 1.00 80.88 760 GLY A O 1
ATOM 5899 N N . ALA A 1 761 ? 19.481 3.427 5.237 1.00 85.25 761 ALA A N 1
ATOM 5900 C CA . ALA A 1 761 ? 19.876 4.538 6.110 1.00 85.25 761 ALA A CA 1
ATOM 5901 C C . ALA A 1 761 ? 18.826 4.865 7.191 1.00 85.25 761 ALA A C 1
ATOM 5903 O O . ALA A 1 761 ? 19.176 4.997 8.363 1.00 85.25 761 ALA A O 1
ATOM 5904 N N . SER A 1 762 ? 17.540 4.905 6.826 1.00 87.38 762 SER A N 1
ATOM 5905 C CA . SER A 1 762 ? 16.436 5.117 7.774 1.00 87.38 762 SER A CA 1
ATOM 5906 C C . SER A 1 762 ? 16.345 3.992 8.811 1.00 87.38 762 SER A C 1
ATOM 5908 O O . SER A 1 762 ? 16.151 4.253 9.993 1.00 87.38 762 SER A O 1
ATOM 5910 N N . SER A 1 763 ? 16.588 2.740 8.407 1.00 91.06 763 SER A N 1
ATOM 5911 C CA . SER A 1 763 ? 16.641 1.607 9.338 1.00 91.06 763 SER A CA 1
ATOM 5912 C C . SER A 1 763 ? 17.805 1.729 10.330 1.00 91.06 763 SER A C 1
ATOM 5914 O O . SER A 1 763 ? 17.662 1.352 11.489 1.00 91.06 763 SER A O 1
ATOM 5916 N N . VAL A 1 764 ? 18.953 2.283 9.914 1.00 91.62 764 VAL A N 1
ATOM 5917 C CA . VAL A 1 764 ? 20.072 2.582 10.828 1.00 91.62 764 VAL A CA 1
ATOM 5918 C C . VAL A 1 764 ? 19.691 3.690 11.819 1.00 91.62 764 VAL A C 1
ATOM 5920 O O . VAL A 1 764 ? 20.045 3.603 12.996 1.00 91.62 764 VAL A O 1
ATOM 5923 N N . GLU A 1 765 ? 18.956 4.715 11.380 1.00 90.56 765 GLU A N 1
ATOM 5924 C CA . GLU A 1 765 ? 18.422 5.763 12.264 1.00 90.56 765 GLU A CA 1
ATOM 5925 C C . GLU A 1 765 ? 17.434 5.217 13.296 1.00 90.56 765 GLU A C 1
ATOM 5927 O O . GLU A 1 765 ? 17.510 5.608 14.462 1.00 90.56 765 GLU A O 1
ATOM 5932 N N . ASP A 1 766 ? 16.581 4.267 12.908 1.00 93.00 766 ASP A N 1
ATOM 5933 C CA . ASP A 1 766 ? 15.655 3.602 13.829 1.00 93.00 766 ASP A CA 1
ATOM 5934 C C . ASP A 1 766 ? 16.421 2.899 14.958 1.00 93.00 766 ASP A C 1
ATOM 5936 O O . ASP A 1 766 ? 16.137 3.114 16.138 1.00 93.00 766 ASP A O 1
ATOM 5940 N N . VAL A 1 767 ? 17.465 2.130 14.620 1.00 94.12 767 VAL A N 1
ATOM 5941 C CA . VAL A 1 767 ? 18.310 1.452 15.622 1.00 94.12 767 VAL A CA 1
ATOM 5942 C C . VAL A 1 767 ? 18.992 2.459 16.549 1.00 94.12 767 VAL A C 1
ATOM 5944 O O . VAL A 1 767 ? 19.047 2.244 17.762 1.00 94.12 767 VAL A O 1
ATOM 5947 N N . LYS A 1 768 ? 19.495 3.574 16.007 1.00 93.38 768 LYS A N 1
ATOM 5948 C CA . LYS A 1 768 ? 20.112 4.642 16.810 1.00 93.38 768 LYS A CA 1
ATOM 5949 C C . LYS A 1 768 ? 19.119 5.277 17.773 1.00 93.38 768 LYS A C 1
ATOM 5951 O O . LYS A 1 768 ? 19.475 5.525 18.923 1.00 93.38 768 LYS A O 1
ATOM 5956 N N . ALA A 1 769 ? 17.897 5.540 17.324 1.00 91.38 769 ALA A N 1
ATOM 5957 C CA . ALA A 1 769 ? 16.868 6.142 18.157 1.00 91.38 769 ALA A CA 1
ATOM 5958 C C . ALA A 1 769 ? 16.409 5.194 19.268 1.00 91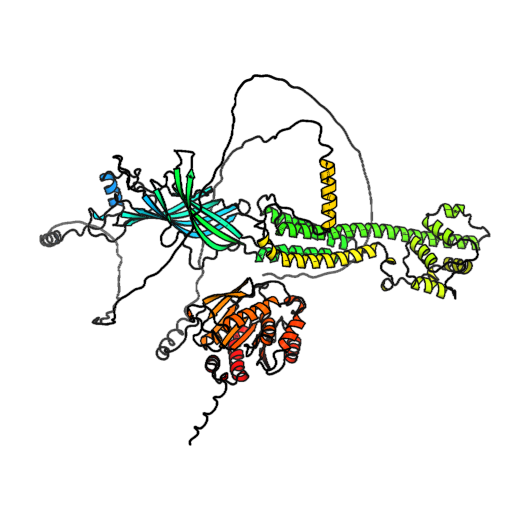.38 769 ALA A C 1
ATOM 5960 O O . ALA A 1 769 ? 16.315 5.622 20.417 1.00 91.38 769 ALA A O 1
ATOM 5961 N N . VAL A 1 770 ? 16.246 3.901 18.973 1.00 92.38 770 VAL A N 1
ATOM 5962 C CA . VAL A 1 770 ? 15.946 2.881 19.990 1.00 92.38 770 VAL A CA 1
ATOM 5963 C C . VAL A 1 770 ? 17.085 2.764 21.007 1.00 92.38 770 VAL A C 1
ATOM 5965 O O . VAL A 1 770 ? 16.843 2.815 22.211 1.00 92.38 770 VAL A O 1
ATOM 5968 N N . ALA A 1 771 ? 18.343 2.707 20.561 1.00 91.75 771 ALA A N 1
ATOM 5969 C CA . ALA A 1 771 ? 19.493 2.684 21.468 1.00 91.75 771 ALA A CA 1
ATOM 5970 C C . ALA A 1 771 ? 19.591 3.959 22.330 1.00 91.75 771 ALA A C 1
ATOM 5972 O O . ALA A 1 771 ? 19.896 3.893 23.525 1.00 91.75 771 ALA A O 1
ATOM 5973 N N . ALA A 1 772 ? 19.305 5.129 21.754 1.00 89.62 772 ALA A N 1
ATOM 5974 C CA . ALA A 1 772 ? 19.252 6.389 22.491 1.00 89.62 772 ALA A CA 1
ATOM 5975 C C . ALA A 1 772 ? 18.106 6.409 23.516 1.00 89.62 772 ALA A C 1
ATOM 5977 O O . ALA A 1 772 ? 18.300 6.876 24.635 1.00 89.62 772 ALA A O 1
ATOM 5978 N N . TRP A 1 773 ? 16.937 5.875 23.163 1.00 87.50 773 TRP A N 1
ATOM 5979 C CA . TRP A 1 773 ? 15.782 5.758 24.055 1.00 87.50 773 TRP A CA 1
ATOM 5980 C C . TRP A 1 773 ? 16.062 4.845 25.257 1.00 87.50 773 TRP A C 1
ATOM 5982 O O . TRP A 1 773 ? 15.650 5.156 26.371 1.00 87.50 773 TRP A O 1
ATOM 5992 N N . MET A 1 774 ? 16.829 3.768 25.061 1.00 86.88 774 MET A N 1
ATOM 5993 C CA . MET A 1 774 ? 17.248 2.873 26.147 1.00 86.88 774 MET A CA 1
ATOM 5994 C C . MET A 1 774 ? 18.308 3.491 27.081 1.00 86.88 774 MET A C 1
ATOM 5996 O O . MET A 1 774 ? 18.406 3.120 28.248 1.00 86.88 774 MET A O 1
ATOM 6000 N N . THR A 1 775 ? 19.121 4.424 26.584 1.00 85.75 775 THR A N 1
ATOM 6001 C CA . THR A 1 775 ? 20.281 4.969 27.321 1.00 85.75 775 THR A CA 1
ATOM 6002 C C . THR A 1 775 ? 20.066 6.369 27.895 1.00 85.75 775 THR A C 1
ATOM 6004 O O . THR A 1 775 ? 20.878 6.836 28.696 1.00 85.75 775 THR A O 1
ATOM 6007 N N . LYS A 1 776 ? 18.970 7.046 27.537 1.00 82.00 776 LYS A N 1
ATOM 6008 C CA . LYS A 1 776 ? 18.588 8.349 28.097 1.00 82.00 776 LYS A CA 1
ATOM 6009 C C . LYS A 1 776 ? 17.573 8.189 29.239 1.00 82.00 776 LYS A C 1
ATOM 6011 O O . LYS A 1 776 ? 16.831 7.208 29.263 1.00 82.00 776 LYS A O 1
ATOM 6016 N N . PRO A 1 777 ? 17.510 9.147 30.185 1.00 71.31 777 PRO A N 1
ATOM 6017 C CA . PRO A 1 777 ? 16.443 9.191 31.183 1.00 71.31 777 PRO A CA 1
ATOM 6018 C C . PRO A 1 777 ? 15.080 9.264 30.487 1.00 71.31 777 PRO A C 1
ATOM 6020 O O . PRO A 1 777 ? 14.852 10.151 29.663 1.00 71.31 777 PRO A O 1
ATOM 6023 N N . ASN A 1 778 ? 14.199 8.313 30.787 1.00 64.88 778 ASN A N 1
ATOM 6024 C CA . ASN A 1 778 ? 12.926 8.122 30.096 1.00 64.88 778 ASN A CA 1
ATOM 6025 C C . ASN A 1 778 ? 11.754 8.357 31.070 1.00 64.88 778 ASN A C 1
ATOM 6027 O O . ASN A 1 778 ? 11.816 7.840 32.186 1.00 64.88 778 ASN A O 1
ATOM 6031 N N . PRO A 1 779 ? 10.691 9.093 30.688 1.00 51.88 779 PRO A N 1
ATOM 6032 C CA . PRO A 1 779 ? 9.532 9.379 31.545 1.00 51.88 779 PRO A CA 1
ATOM 6033 C C . PRO A 1 779 ? 8.599 8.186 31.849 1.00 51.88 779 PRO A C 1
ATOM 6035 O O . PRO A 1 779 ? 7.498 8.404 32.351 1.00 51.88 779 PRO A O 1
ATOM 6038 N N . LEU A 1 780 ? 8.987 6.936 31.567 1.00 62.00 780 LEU A N 1
ATOM 6039 C CA . LEU A 1 780 ? 8.157 5.762 31.860 1.00 62.00 780 LEU A CA 1
ATOM 6040 C C . LEU A 1 780 ? 7.781 5.681 33.363 1.00 62.00 780 LEU A C 1
ATOM 6042 O O . LEU A 1 780 ? 8.673 5.707 34.218 1.00 62.00 780 LEU A O 1
ATOM 6046 N N . PRO A 1 781 ? 6.485 5.517 33.710 1.00 51.97 781 PRO A N 1
ATOM 6047 C CA . PRO A 1 781 ? 6.029 5.405 35.102 1.00 51.97 781 PRO A CA 1
ATOM 6048 C C . PRO A 1 781 ? 6.662 4.228 35.857 1.00 51.97 781 PRO A C 1
ATOM 6050 O O . PRO A 1 781 ? 6.929 4.322 37.053 1.00 51.97 781 PRO A O 1
ATOM 6053 N N . GLU A 1 782 ? 6.951 3.135 35.146 1.00 56.97 782 GLU A N 1
ATOM 6054 C CA . GLU A 1 782 ? 7.506 1.890 35.696 1.00 56.97 782 GLU A CA 1
ATOM 6055 C C . GLU A 1 782 ? 8.992 1.993 36.082 1.00 56.97 782 GLU A C 1
ATOM 6057 O O . GLU A 1 782 ? 9.486 1.198 36.882 1.00 56.97 782 GLU A O 1
ATOM 6062 N N . THR A 1 783 ? 9.716 2.977 35.538 1.00 53.81 783 THR A N 1
ATOM 6063 C CA . THR A 1 783 ? 11.160 3.165 35.764 1.00 53.81 783 THR A CA 1
ATOM 6064 C C . THR A 1 783 ? 11.469 4.314 36.723 1.00 53.81 783 THR A C 1
ATOM 6066 O O . THR A 1 783 ? 12.634 4.533 37.070 1.00 53.81 783 THR A O 1
ATOM 6069 N N . GLY A 1 784 ? 10.450 5.074 37.146 1.00 53.94 784 GLY A N 1
ATOM 6070 C CA . GLY A 1 784 ? 10.611 6.238 38.018 1.00 53.94 784 GLY A CA 1
ATOM 6071 C C . GLY A 1 784 ? 11.525 7.323 37.432 1.00 53.94 784 GLY A C 1
ATOM 6072 O O . GLY A 1 784 ? 12.224 7.996 38.190 1.00 53.94 784 GLY A O 1
ATOM 6073 N N . GLY A 1 785 ? 11.586 7.456 36.100 1.00 58.81 785 GLY A N 1
ATOM 6074 C CA . GLY A 1 785 ? 12.408 8.471 35.425 1.00 58.81 785 GLY A CA 1
ATOM 6075 C C . GLY A 1 785 ? 13.903 8.139 35.296 1.00 58.81 785 GLY A C 1
ATOM 6076 O O . GLY A 1 785 ? 14.693 9.016 34.943 1.00 58.81 785 GLY A O 1
ATOM 6077 N N . ARG A 1 786 ? 14.329 6.906 35.605 1.00 60.25 786 ARG A N 1
ATOM 6078 C CA . ARG A 1 786 ? 15.742 6.478 35.546 1.00 60.25 786 ARG A CA 1
ATOM 6079 C C . ARG A 1 786 ? 16.132 5.941 34.161 1.00 60.25 786 ARG A C 1
ATOM 6081 O O . ARG A 1 786 ? 15.279 5.526 33.381 1.00 60.25 786 ARG A O 1
ATOM 6088 N N . ILE A 1 787 ? 17.437 5.957 33.864 1.00 63.72 787 ILE A N 1
ATOM 6089 C CA . ILE A 1 787 ? 18.016 5.337 32.657 1.00 63.72 787 ILE A CA 1
ATOM 6090 C C . ILE A 1 787 ? 17.714 3.830 32.679 1.00 63.72 787 ILE A C 1
ATOM 6092 O O . ILE A 1 787 ? 17.912 3.188 33.710 1.00 63.72 787 ILE A O 1
ATOM 6096 N N . LEU A 1 788 ? 17.250 3.279 31.551 1.00 71.75 788 LEU A N 1
ATOM 6097 C CA . LEU A 1 788 ? 16.881 1.863 31.427 1.00 71.75 788 LEU A CA 1
ATOM 6098 C C . LEU A 1 788 ? 18.105 0.938 31.432 1.00 71.75 788 LEU A C 1
ATOM 6100 O O . LEU A 1 788 ? 18.076 -0.090 32.101 1.00 71.75 788 LEU A O 1
ATOM 6104 N N . CYS A 1 789 ? 19.163 1.296 30.700 1.00 82.44 789 CYS A N 1
ATOM 6105 C CA . CYS A 1 789 ? 20.443 0.583 30.685 1.00 82.44 789 CYS A CA 1
ATOM 6106 C C . CYS A 1 789 ? 21.593 1.500 30.234 1.00 82.44 789 CYS A C 1
ATOM 6108 O O . CYS A 1 789 ? 21.381 2.443 29.472 1.00 82.44 789 CYS A O 1
ATOM 6110 N N . SER A 1 790 ? 22.825 1.203 30.654 1.00 83.06 790 SER A N 1
ATOM 6111 C CA . SER A 1 790 ? 24.013 2.001 30.299 1.00 83.06 790 SER A CA 1
ATOM 6112 C C . SER A 1 790 ? 24.742 1.479 29.057 1.00 83.06 790 SER A C 1
ATOM 6114 O O . SER A 1 790 ? 25.417 2.244 28.373 1.00 83.06 790 SER A O 1
ATOM 6116 N N . ASN A 1 791 ? 24.610 0.184 28.765 1.00 90.69 791 ASN A N 1
ATOM 6117 C CA . ASN A 1 791 ? 25.304 -0.503 27.678 1.00 90.69 791 ASN A CA 1
ATOM 6118 C C . ASN A 1 791 ? 24.305 -1.264 26.803 1.00 90.69 791 ASN A C 1
ATOM 6120 O O . ASN A 1 791 ? 23.324 -1.792 27.318 1.00 90.69 791 ASN A O 1
ATOM 6124 N N . VAL A 1 792 ? 24.556 -1.345 25.496 1.00 93.38 792 VAL A N 1
ATOM 6125 C CA . VAL A 1 792 ? 23.638 -1.960 24.524 1.00 93.38 792 VAL A CA 1
ATOM 6126 C C . VAL A 1 792 ? 24.333 -3.058 23.714 1.00 93.38 792 VAL A C 1
ATOM 6128 O O . VAL A 1 792 ? 25.453 -2.886 23.236 1.00 93.38 792 VAL A O 1
ATOM 6131 N N . LEU A 1 793 ? 23.653 -4.182 23.518 1.00 95.56 793 LEU A N 1
ATOM 6132 C CA . LEU A 1 793 ? 24.036 -5.269 22.621 1.00 95.56 793 LEU A CA 1
ATOM 6133 C C . LEU A 1 793 ? 23.057 -5.305 21.441 1.00 95.56 793 LEU A C 1
ATOM 6135 O O . LEU A 1 793 ? 21.847 -5.310 21.653 1.00 95.56 793 LEU A O 1
ATOM 6139 N N . ILE A 1 794 ? 23.555 -5.341 20.205 1.00 97.31 794 ILE A N 1
ATOM 6140 C CA . ILE A 1 794 ? 22.695 -5.408 19.010 1.00 97.31 794 ILE A CA 1
ATOM 6141 C C . ILE A 1 794 ? 22.772 -6.806 18.400 1.00 97.31 794 ILE A C 1
ATOM 6143 O O . ILE A 1 794 ? 23.854 -7.286 18.086 1.00 97.31 794 ILE A O 1
ATOM 6147 N N . VAL A 1 795 ? 21.636 -7.457 18.178 1.00 97.31 795 VAL A N 1
ATOM 6148 C CA . VAL A 1 795 ? 21.568 -8.766 17.519 1.00 97.31 795 VAL A CA 1
ATOM 6149 C C . VAL A 1 795 ? 20.637 -8.653 16.324 1.00 97.31 795 VAL A C 1
ATOM 6151 O O . VAL A 1 795 ? 19.442 -8.425 16.486 1.00 97.31 795 VAL A O 1
ATOM 6154 N N . GLY A 1 796 ? 21.179 -8.791 15.117 1.00 95.94 796 GLY A N 1
ATOM 6155 C CA . GLY A 1 796 ? 20.410 -8.642 13.888 1.00 95.94 796 GLY A CA 1
ATOM 6156 C C . GLY A 1 796 ? 20.385 -9.903 13.044 1.00 95.94 796 GLY A C 1
ATOM 6157 O O . GLY A 1 796 ? 21.411 -10.559 12.872 1.00 95.94 796 GLY A O 1
ATOM 6158 N N . TYR A 1 797 ? 19.212 -10.203 12.493 1.00 94.44 797 TYR A N 1
ATOM 6159 C CA . TYR A 1 797 ? 18.984 -11.317 11.579 1.00 94.44 797 TYR A CA 1
ATOM 6160 C C . TYR A 1 797 ? 18.718 -10.834 10.150 1.00 94.44 797 TYR A C 1
ATOM 6162 O O . TYR A 1 797 ? 17.971 -9.875 9.945 1.00 94.44 797 TYR A O 1
ATOM 6170 N N . SER A 1 798 ? 19.324 -11.503 9.165 1.00 92.56 798 SER A N 1
ATOM 6171 C CA . SER A 1 798 ? 19.183 -11.213 7.737 1.00 92.56 798 SER A CA 1
ATOM 6172 C C . SER A 1 798 ? 19.395 -9.725 7.425 1.00 92.56 798 SER A C 1
ATOM 6174 O O . SER A 1 798 ? 20.444 -9.174 7.746 1.00 92.56 798 SER A O 1
ATOM 6176 N N . TYR A 1 799 ? 18.416 -9.028 6.843 1.00 92.44 799 TYR A N 1
ATOM 6177 C CA . TYR A 1 799 ? 18.479 -7.580 6.619 1.00 92.44 799 TYR A CA 1
ATOM 6178 C C . TYR A 1 799 ? 18.942 -6.799 7.862 1.00 92.44 799 TYR A C 1
ATOM 6180 O O . TYR A 1 799 ? 19.873 -5.991 7.774 1.00 92.44 799 TYR A O 1
ATOM 6188 N N . GLY A 1 800 ? 18.358 -7.102 9.028 1.00 92.50 800 GLY A N 1
ATOM 6189 C CA . GLY A 1 800 ? 18.692 -6.491 10.311 1.00 92.50 800 GLY A CA 1
ATOM 6190 C C . GLY A 1 800 ? 20.124 -6.759 10.776 1.00 92.50 800 GLY A C 1
ATOM 6191 O O . GLY A 1 800 ? 20.643 -5.999 11.590 1.00 92.50 800 GLY A O 1
ATOM 6192 N N . SER A 1 801 ? 20.806 -7.781 10.250 1.00 94.00 801 SER A N 1
ATOM 6193 C CA . SER A 1 801 ? 22.195 -8.095 10.600 1.00 94.00 801 SER A CA 1
ATOM 6194 C C . SER A 1 801 ? 23.173 -7.037 10.074 1.00 94.00 801 SER A C 1
ATOM 6196 O O . SER A 1 801 ? 24.085 -6.628 10.791 1.00 94.00 801 SER A O 1
ATOM 6198 N N . ILE A 1 802 ? 22.969 -6.554 8.843 1.00 93.56 802 ILE A N 1
ATOM 6199 C CA . ILE A 1 802 ? 23.804 -5.511 8.226 1.00 93.56 802 ILE A CA 1
ATOM 6200 C C . ILE A 1 802 ? 23.449 -4.138 8.792 1.00 93.56 802 ILE A C 1
ATOM 6202 O O . ILE A 1 802 ? 24.350 -3.363 9.110 1.00 93.56 802 ILE A O 1
ATOM 6206 N N . ILE A 1 803 ? 22.155 -3.857 8.980 1.00 94.12 803 ILE A N 1
ATOM 6207 C CA . ILE A 1 803 ? 21.692 -2.618 9.621 1.00 94.12 803 ILE A CA 1
ATOM 6208 C C . ILE A 1 803 ? 22.235 -2.520 11.049 1.00 94.12 803 ILE A C 1
ATOM 6210 O O . ILE A 1 803 ? 22.792 -1.491 11.430 1.00 94.12 803 ILE A O 1
ATOM 6214 N N . GLY A 1 804 ? 22.137 -3.605 11.820 1.00 93.88 804 GLY A N 1
ATOM 6215 C CA . GLY A 1 804 ? 22.668 -3.681 13.175 1.00 93.88 804 GLY A CA 1
ATOM 6216 C C . GLY A 1 804 ? 24.182 -3.498 13.225 1.00 93.88 804 GLY A C 1
ATOM 6217 O O . GLY A 1 804 ? 24.670 -2.741 14.060 1.00 93.88 804 GLY A O 1
ATOM 6218 N N . ALA A 1 805 ? 24.926 -4.118 12.303 1.00 93.25 805 ALA A N 1
ATOM 6219 C CA . ALA A 1 805 ? 26.377 -3.959 12.213 1.00 93.25 805 ALA A CA 1
ATOM 6220 C C . ALA A 1 805 ? 26.795 -2.516 11.869 1.00 93.25 805 ALA A C 1
ATOM 6222 O O . ALA A 1 805 ? 27.732 -1.984 12.470 1.00 93.25 805 ALA A O 1
ATOM 6223 N N . ALA A 1 806 ? 26.086 -1.864 10.941 1.00 92.69 806 ALA A N 1
ATOM 6224 C CA . ALA A 1 806 ? 26.316 -0.466 10.582 1.00 92.69 806 ALA A CA 1
ATOM 6225 C C . ALA A 1 806 ? 25.991 0.482 11.751 1.00 92.69 806 ALA A C 1
ATOM 6227 O O . ALA A 1 806 ? 26.811 1.329 12.111 1.00 92.69 806 ALA A O 1
ATOM 6228 N N . ALA A 1 807 ? 24.844 0.290 12.412 1.00 93.19 807 ALA A N 1
ATOM 6229 C CA . ALA A 1 807 ? 24.438 1.080 13.573 1.00 93.19 807 ALA A CA 1
ATOM 6230 C C . ALA A 1 807 ? 25.394 0.902 14.766 1.00 93.19 807 ALA A C 1
ATOM 6232 O O . ALA A 1 807 ? 25.773 1.879 15.415 1.00 93.19 807 ALA A O 1
ATOM 6233 N N . ALA A 1 808 ? 25.843 -0.329 15.028 1.00 92.69 808 ALA A N 1
ATOM 6234 C CA . ALA A 1 808 ? 26.754 -0.645 16.125 1.00 92.69 808 ALA A CA 1
ATOM 6235 C C . ALA A 1 808 ? 28.083 0.117 16.040 1.00 92.69 808 ALA A C 1
ATOM 6237 O O . ALA A 1 808 ? 28.684 0.408 17.075 1.00 92.69 808 ALA A O 1
ATOM 6238 N N . ALA A 1 809 ? 28.549 0.455 14.836 1.00 88.44 809 ALA A N 1
ATOM 6239 C CA . ALA A 1 809 ? 29.770 1.230 14.651 1.00 88.44 809 ALA A CA 1
ATOM 6240 C C . ALA A 1 809 ? 29.618 2.710 15.046 1.00 88.44 809 ALA A C 1
ATOM 6242 O O . ALA A 1 809 ? 30.601 3.340 15.425 1.00 88.44 809 ALA A O 1
ATOM 6243 N N . GLU A 1 810 ? 28.404 3.260 14.992 1.00 89.00 810 GLU A N 1
ATOM 6244 C CA . GLU A 1 810 ? 28.145 4.690 15.207 1.00 89.00 810 GLU A CA 1
ATOM 6245 C C . GLU A 1 810 ? 27.600 5.013 16.602 1.00 89.00 810 GLU A C 1
ATOM 6247 O O . GLU A 1 810 ? 27.623 6.169 17.018 1.00 89.00 810 GLU A O 1
ATOM 6252 N N . ILE A 1 811 ? 27.129 4.005 17.340 1.00 90.12 811 ILE A N 1
ATOM 6253 C CA . ILE A 1 811 ? 26.541 4.181 18.671 1.00 90.12 811 ILE A CA 1
ATOM 6254 C C . ILE A 1 811 ? 27.603 3.901 19.753 1.00 90.12 811 ILE A C 1
ATOM 6256 O O . ILE A 1 811 ? 28.049 2.754 19.883 1.00 90.12 811 ILE A O 1
ATOM 6260 N N . PRO A 1 812 ? 28.009 4.894 20.572 1.00 87.69 812 PRO A N 1
ATOM 6261 C CA . PRO A 1 812 ? 29.050 4.704 21.589 1.00 87.69 812 PRO A CA 1
ATOM 6262 C C . PRO A 1 812 ? 28.661 3.737 22.711 1.00 87.69 812 PRO A C 1
ATOM 6264 O O . PRO A 1 812 ? 29.510 2.998 23.192 1.00 87.69 812 PRO A O 1
ATOM 6267 N N . SER A 1 813 ? 27.382 3.702 23.097 1.00 89.06 813 SER A N 1
ATOM 6268 C CA . SER A 1 813 ? 26.863 2.814 24.148 1.00 89.06 813 SER A CA 1
ATOM 6269 C C . SER A 1 813 ? 26.771 1.343 23.728 1.00 89.06 813 SER A C 1
ATOM 6271 O O . SER A 1 813 ? 26.510 0.485 24.570 1.00 89.06 813 SER A O 1
ATOM 6273 N N . VAL A 1 814 ? 26.985 1.025 22.444 1.00 93.00 814 VAL A N 1
ATOM 6274 C CA . VAL A 1 814 ? 26.967 -0.361 21.966 1.00 93.00 814 VAL A CA 1
ATOM 6275 C C . VAL A 1 814 ? 28.287 -1.047 22.293 1.00 93.00 814 VAL A C 1
ATOM 6277 O O . VAL A 1 814 ? 29.329 -0.645 21.771 1.00 93.00 814 VAL A O 1
ATOM 6280 N N . ILE A 1 815 ? 28.226 -2.109 23.096 1.00 92.19 815 ILE A N 1
ATOM 6281 C CA . ILE A 1 815 ? 29.392 -2.877 23.560 1.00 92.19 815 ILE A CA 1
ATOM 6282 C C . ILE A 1 815 ? 29.765 -4.035 22.626 1.00 92.19 815 ILE A C 1
ATOM 6284 O O . ILE A 1 815 ? 30.908 -4.472 22.637 1.00 92.19 815 ILE A O 1
ATOM 6288 N N . GLY A 1 816 ? 28.841 -4.500 21.781 1.00 93.38 816 GLY A N 1
ATOM 6289 C CA . GLY A 1 816 ? 29.069 -5.569 20.804 1.00 93.38 816 GLY A CA 1
ATOM 6290 C C . GLY A 1 816 ? 27.858 -5.794 19.899 1.00 93.38 816 GLY A C 1
ATOM 6291 O O . GLY A 1 816 ? 26.789 -5.222 20.139 1.00 93.38 816 GLY A O 1
ATOM 6292 N N . TYR A 1 817 ? 28.010 -6.617 18.859 1.00 96.12 817 TYR A N 1
ATOM 6293 C CA . TYR A 1 817 ? 26.878 -7.002 18.010 1.00 96.12 817 TYR A CA 1
ATOM 6294 C C . TYR A 1 817 ? 26.986 -8.409 17.416 1.00 96.12 817 TYR A C 1
ATOM 6296 O O . TYR A 1 817 ? 28.078 -8.919 17.193 1.00 96.12 817 TYR A O 1
ATOM 6304 N N . ALA A 1 818 ? 25.849 -9.024 17.105 1.00 96.44 818 ALA A N 1
ATOM 6305 C CA . ALA A 1 818 ? 25.774 -10.293 16.391 1.00 96.44 818 ALA A CA 1
ATOM 6306 C C . ALA A 1 818 ? 25.040 -10.118 15.055 1.00 96.44 818 ALA A C 1
ATOM 6308 O O . ALA A 1 818 ? 23.951 -9.543 15.013 1.00 96.44 818 ALA A O 1
ATOM 6309 N N . ALA A 1 819 ? 25.632 -10.622 13.973 1.00 95.69 819 ALA A N 1
ATOM 6310 C CA . ALA A 1 819 ? 25.052 -10.651 12.639 1.00 95.69 819 ALA A CA 1
ATOM 6311 C C . ALA A 1 819 ? 24.733 -12.100 12.238 1.00 95.69 819 ALA A C 1
ATOM 6313 O O . ALA A 1 819 ? 25.633 -12.915 12.023 1.00 95.69 819 ALA A O 1
ATOM 6314 N N . LEU A 1 820 ? 23.441 -12.409 12.154 1.00 94.62 820 LEU A N 1
ATOM 6315 C CA . LEU A 1 820 ? 22.905 -13.748 11.928 1.00 94.62 820 LEU A CA 1
ATOM 6316 C C . LEU A 1 820 ? 22.378 -13.857 10.493 1.00 94.62 820 LEU A C 1
ATOM 6318 O O . LEU A 1 820 ? 21.475 -13.111 10.124 1.00 94.62 820 LEU A O 1
ATOM 6322 N N . GLY A 1 821 ? 22.936 -14.767 9.694 1.00 92.56 821 GLY A N 1
ATOM 6323 C CA . GLY A 1 821 ? 22.547 -14.993 8.298 1.00 92.56 821 GLY A CA 1
ATOM 6324 C C . GLY A 1 821 ? 22.598 -13.727 7.435 1.00 92.56 821 GLY A C 1
ATOM 6325 O O . GLY A 1 821 ? 21.574 -13.355 6.875 1.00 92.56 821 GLY A O 1
ATOM 6326 N N . PRO A 1 822 ? 23.726 -12.994 7.346 1.00 93.31 822 PRO A N 1
ATOM 6327 C CA . PRO A 1 822 ? 23.770 -11.737 6.597 1.00 93.31 822 PRO A CA 1
ATOM 6328 C C . PRO A 1 822 ? 23.497 -11.969 5.099 1.00 93.31 822 PRO A C 1
ATOM 6330 O O . PRO A 1 822 ? 24.219 -12.759 4.501 1.00 93.31 822 PRO A O 1
ATOM 6333 N N . PRO A 1 823 ? 22.540 -11.280 4.446 1.00 90.38 823 PRO A N 1
ATOM 6334 C CA . PRO A 1 823 ? 22.104 -11.590 3.081 1.00 90.38 823 PRO A CA 1
ATOM 6335 C C . PRO A 1 823 ? 23.031 -10.930 2.048 1.00 90.38 823 PRO A C 1
ATOM 6337 O O . PRO A 1 823 ? 22.696 -9.946 1.382 1.00 90.38 823 PRO A O 1
ATOM 6340 N N . LEU A 1 824 ? 24.273 -11.407 1.988 1.00 89.88 824 LEU A N 1
ATOM 6341 C CA . LEU A 1 824 ? 25.363 -10.709 1.311 1.00 89.88 824 LEU A CA 1
ATOM 6342 C C . LEU A 1 824 ? 25.298 -10.789 -0.218 1.00 89.88 824 LEU A C 1
ATOM 6344 O O . LEU A 1 824 ? 25.781 -9.851 -0.860 1.00 89.88 824 LEU A O 1
ATOM 6348 N N . ASP A 1 825 ? 24.705 -11.846 -0.778 1.00 87.62 825 ASP A N 1
ATOM 6349 C CA . ASP A 1 825 ? 24.642 -12.074 -2.231 1.00 87.62 825 ASP A CA 1
ATOM 6350 C C . ASP A 1 825 ? 23.538 -11.247 -2.908 1.00 87.62 825 ASP A C 1
ATOM 6352 O O . ASP A 1 825 ? 23.687 -10.811 -4.048 1.00 87.62 825 ASP A O 1
ATOM 6356 N N . TYR A 1 826 ? 22.478 -10.922 -2.166 1.00 83.38 826 TYR A N 1
ATOM 6357 C CA . TYR A 1 826 ? 21.356 -10.096 -2.633 1.00 83.38 826 TYR A CA 1
ATOM 6358 C C . TYR A 1 826 ? 21.408 -8.659 -2.107 1.00 83.38 826 TYR A C 1
ATOM 6360 O O . TYR A 1 826 ? 20.444 -7.902 -2.233 1.00 83.38 826 TYR A O 1
ATOM 6368 N N . GLY A 1 827 ? 22.543 -8.246 -1.534 1.00 77.12 827 GLY A N 1
ATOM 6369 C CA . GLY A 1 827 ? 22.693 -6.920 -0.935 1.00 77.12 827 GLY A CA 1
ATOM 6370 C C . GLY A 1 827 ? 22.430 -5.763 -1.910 1.00 77.12 827 GLY A C 1
ATOM 6371 O O . GLY A 1 827 ? 21.976 -4.702 -1.491 1.00 77.12 827 GLY A O 1
ATOM 6372 N N . TRP A 1 828 ? 22.669 -5.952 -3.211 1.00 76.62 828 TRP A N 1
ATOM 6373 C CA . TRP A 1 828 ? 22.378 -4.928 -4.220 1.00 76.62 828 TRP A CA 1
ATOM 6374 C C . TRP A 1 828 ? 20.877 -4.600 -4.292 1.00 76.62 828 TRP A C 1
ATOM 6376 O O . TRP A 1 828 ? 20.527 -3.425 -4.371 1.00 76.62 828 TRP A O 1
ATOM 6386 N N . ALA A 1 829 ? 20.011 -5.611 -4.190 1.00 77.81 829 ALA A N 1
ATOM 6387 C CA . ALA A 1 829 ? 18.560 -5.454 -4.210 1.00 77.81 829 ALA A CA 1
ATOM 6388 C C . ALA A 1 829 ? 18.030 -5.021 -2.836 1.00 77.81 829 ALA A C 1
ATOM 6390 O O . ALA A 1 829 ? 17.267 -4.064 -2.737 1.00 77.81 829 ALA A O 1
ATOM 6391 N N . LEU A 1 830 ? 18.496 -5.673 -1.765 1.00 79.81 830 LEU A N 1
ATOM 6392 C CA . LEU A 1 830 ? 18.028 -5.432 -0.393 1.00 79.81 830 LEU A CA 1
ATOM 6393 C C . LEU A 1 830 ? 18.366 -4.033 0.140 1.00 79.81 830 LEU A C 1
ATOM 6395 O O . LEU A 1 830 ? 17.642 -3.518 0.985 1.00 79.81 830 LEU A O 1
ATOM 6399 N N . TYR A 1 831 ? 19.458 -3.427 -0.337 1.00 82.50 831 TYR A N 1
ATOM 6400 C CA . TYR A 1 831 ? 19.928 -2.118 0.128 1.00 82.50 831 TYR A CA 1
ATOM 6401 C C . TYR A 1 831 ? 19.999 -1.070 -0.996 1.00 82.50 831 TYR A C 1
ATOM 6403 O O . TYR A 1 831 ? 20.740 -0.102 -0.847 1.00 82.50 831 TYR A O 1
ATOM 6411 N N . MET A 1 832 ? 19.306 -1.252 -2.133 1.00 78.94 832 MET A N 1
ATOM 6412 C CA . MET A 1 832 ? 19.316 -0.316 -3.281 1.00 78.94 832 MET A CA 1
ATOM 6413 C C . MET A 1 832 ? 20.735 0.158 -3.659 1.00 78.94 832 MET A C 1
ATOM 6415 O O . MET A 1 832 ? 21.043 1.347 -3.643 1.00 78.94 832 MET A O 1
ATOM 6419 N N . PHE A 1 833 ? 21.635 -0.794 -3.925 1.00 79.75 833 PHE A N 1
ATOM 6420 C CA . PHE A 1 833 ? 23.061 -0.575 -4.235 1.00 79.75 833 PHE A CA 1
ATOM 6421 C C . PHE A 1 833 ? 23.914 0.057 -3.109 1.00 79.75 833 PHE A C 1
ATOM 6423 O O . PHE A 1 833 ? 25.125 0.207 -3.265 1.00 79.75 833 PHE A O 1
ATOM 6430 N N . ASN A 1 834 ? 23.345 0.334 -1.931 1.00 83.19 834 ASN A N 1
ATOM 6431 C CA . ASN A 1 834 ? 24.036 0.943 -0.786 1.00 83.19 834 ASN A CA 1
ATOM 6432 C C . ASN A 1 834 ? 24.747 -0.068 0.141 1.00 83.19 834 ASN A C 1
ATOM 6434 O O . ASN A 1 834 ? 25.330 0.307 1.161 1.00 83.19 834 ASN A O 1
ATOM 6438 N N . ALA A 1 835 ? 24.730 -1.362 -0.197 1.00 82.56 835 ALA A N 1
ATOM 6439 C CA . ALA A 1 835 ? 25.307 -2.430 0.625 1.00 82.56 835 ALA A CA 1
ATOM 6440 C C . ALA A 1 835 ? 26.792 -2.200 0.963 1.00 82.56 835 ALA A C 1
ATOM 6442 O O . ALA A 1 835 ? 27.239 -2.515 2.065 1.00 82.56 835 ALA A O 1
ATOM 6443 N N . GLN A 1 836 ? 27.563 -1.641 0.025 1.00 84.44 836 GLN A N 1
ATOM 6444 C CA . GLN A 1 836 ? 28.985 -1.348 0.231 1.00 84.44 836 GLN A CA 1
ATOM 6445 C C . GLN A 1 836 ? 29.199 -0.269 1.297 1.00 84.44 836 GLN A C 1
ATOM 6447 O O . GLN A 1 836 ? 30.060 -0.435 2.160 1.00 84.44 836 GLN A O 1
ATOM 6452 N N . ASN A 1 837 ? 28.377 0.782 1.302 1.00 86.50 837 ASN A N 1
ATOM 6453 C CA . ASN A 1 837 ? 28.464 1.850 2.297 1.00 86.50 837 ASN A CA 1
ATOM 6454 C C . ASN A 1 837 ? 28.110 1.338 3.697 1.00 86.50 837 ASN A C 1
ATOM 6456 O O . ASN A 1 837 ? 28.830 1.629 4.646 1.00 86.50 837 ASN A O 1
ATOM 6460 N N . LEU A 1 838 ? 27.067 0.513 3.832 1.00 86.50 838 LEU A N 1
ATOM 6461 C CA . LEU A 1 838 ? 26.703 -0.101 5.118 1.00 86.50 838 LEU A CA 1
ATOM 6462 C C . LEU A 1 838 ? 27.811 -1.026 5.649 1.00 86.50 838 LEU A C 1
ATOM 6464 O O . LEU A 1 838 ? 28.123 -1.011 6.840 1.00 86.50 838 LEU A O 1
ATOM 6468 N N . ARG A 1 839 ? 28.468 -1.792 4.768 1.00 87.19 839 ARG A N 1
ATOM 6469 C CA . ARG A 1 839 ? 29.631 -2.618 5.137 1.00 87.19 839 ARG A CA 1
ATOM 6470 C C . ARG A 1 839 ? 30.824 -1.759 5.561 1.00 87.19 839 ARG A C 1
ATOM 6472 O O . ARG A 1 839 ? 31.462 -2.067 6.563 1.00 87.19 839 ARG A O 1
ATOM 6479 N N . ALA A 1 840 ? 31.090 -0.661 4.854 1.00 86.75 840 ALA A N 1
ATOM 6480 C CA . ALA A 1 840 ? 32.135 0.291 5.228 1.00 86.75 840 ALA A CA 1
ATOM 6481 C C . ALA A 1 840 ? 31.847 0.957 6.587 1.00 86.75 840 ALA A C 1
ATOM 6483 O O . ALA A 1 840 ? 32.757 1.128 7.395 1.00 86.75 840 ALA A O 1
ATOM 6484 N N . GLN A 1 841 ? 30.580 1.269 6.884 1.00 88.19 841 GLN A N 1
ATOM 6485 C CA . GLN A 1 841 ? 30.165 1.740 8.207 1.00 88.19 841 GLN A CA 1
ATOM 6486 C C . GLN A 1 841 ? 30.421 0.674 9.276 1.00 88.19 841 GLN A C 1
ATOM 6488 O O . GLN A 1 841 ? 31.061 0.978 10.282 1.00 88.19 841 GLN A O 1
ATOM 6493 N N . ALA A 1 842 ? 30.013 -0.576 9.034 1.00 87.75 842 ALA A N 1
ATOM 6494 C CA . ALA A 1 842 ? 30.252 -1.695 9.945 1.00 87.75 842 ALA A CA 1
ATOM 6495 C C . ALA A 1 842 ? 31.751 -1.939 10.209 1.00 87.75 842 ALA A C 1
ATOM 6497 O O . ALA A 1 842 ? 32.133 -2.263 11.337 1.00 87.75 842 ALA A O 1
ATOM 6498 N N . ALA A 1 843 ? 32.623 -1.709 9.223 1.00 88.44 843 ALA A N 1
ATOM 6499 C CA . ALA A 1 843 ? 34.076 -1.815 9.382 1.00 88.44 843 ALA A CA 1
ATOM 6500 C C . ALA A 1 843 ? 34.664 -0.799 10.386 1.00 88.44 843 ALA A C 1
ATOM 6502 O O . ALA A 1 843 ? 35.762 -1.012 10.894 1.00 88.44 843 ALA A O 1
ATOM 6503 N N . ARG A 1 844 ? 33.925 0.258 10.762 1.00 87.25 844 ARG A N 1
ATOM 6504 C CA . ARG A 1 844 ? 34.334 1.216 11.810 1.00 87.25 844 ARG A CA 1
ATOM 6505 C C . ARG A 1 844 ? 34.118 0.697 13.242 1.00 87.25 844 ARG A C 1
ATOM 6507 O O . ARG A 1 844 ? 34.501 1.366 14.194 1.00 87.25 844 ARG A O 1
ATOM 6514 N N . SER A 1 845 ? 33.561 -0.505 13.420 1.00 85.19 845 SER A N 1
ATOM 6515 C CA . SER A 1 845 ? 33.291 -1.137 14.729 1.00 85.19 845 SER A CA 1
ATOM 6516 C C . SER A 1 845 ? 34.522 -1.786 15.401 1.00 85.19 845 SER A C 1
ATOM 6518 O O . SER A 1 845 ? 34.446 -2.883 15.973 1.00 85.19 845 SER A O 1
ATOM 6520 N N . ALA A 1 846 ? 35.684 -1.132 15.318 1.00 83.94 846 ALA A N 1
ATOM 6521 C CA . ALA A 1 846 ? 36.929 -1.626 15.908 1.00 83.94 846 ALA A CA 1
ATOM 6522 C C . ALA A 1 846 ? 36.818 -1.758 17.439 1.00 83.94 846 ALA A C 1
ATOM 6524 O O . ALA A 1 846 ? 36.241 -0.902 18.105 1.00 83.94 846 ALA A O 1
ATOM 6525 N N . GLY A 1 847 ? 37.350 -2.851 17.997 1.00 82.31 847 GLY A N 1
ATOM 6526 C CA . GLY A 1 847 ? 37.379 -3.087 19.447 1.00 82.31 847 GLY A CA 1
ATOM 6527 C C . GLY A 1 847 ? 36.082 -3.625 20.065 1.00 82.31 847 GLY A C 1
ATOM 6528 O O . GLY A 1 847 ? 36.108 -4.046 21.217 1.00 82.31 847 GLY A O 1
ATOM 6529 N N . LYS A 1 848 ? 34.972 -3.683 19.318 1.00 89.25 848 LYS A N 1
ATOM 6530 C CA . LYS A 1 848 ? 33.706 -4.278 19.782 1.00 89.25 848 LYS A CA 1
ATOM 6531 C C . LYS A 1 848 ? 33.653 -5.777 19.438 1.00 89.25 848 LYS A C 1
ATOM 6533 O O . LYS A 1 848 ? 33.806 -6.095 18.250 1.00 89.25 848 LYS A O 1
ATOM 6538 N N . PRO A 1 849 ? 33.433 -6.696 20.403 1.00 92.75 849 PRO A N 1
ATOM 6539 C CA . PRO A 1 849 ? 33.159 -8.102 20.118 1.00 92.75 849 PRO A CA 1
ATOM 6540 C C . PRO A 1 849 ? 32.011 -8.253 19.125 1.00 92.75 849 PRO A C 1
ATOM 6542 O O . PRO A 1 849 ? 30.966 -7.610 19.268 1.00 92.75 849 PRO A O 1
ATOM 6545 N N . LYS A 1 850 ? 32.219 -9.088 18.103 1.00 93.25 850 LYS A N 1
ATOM 6546 C CA . LYS A 1 850 ? 31.215 -9.353 17.071 1.00 93.25 850 LYS A CA 1
ATOM 6547 C C . LYS A 1 850 ? 31.083 -10.837 16.751 1.00 93.25 850 LYS A C 1
ATOM 6549 O O . LYS A 1 850 ? 32.093 -11.518 16.599 1.00 93.25 850 LYS A O 1
ATOM 6554 N N . LEU A 1 851 ? 29.847 -11.312 16.644 1.00 95.50 851 LEU A N 1
ATOM 6555 C CA . LEU A 1 851 ? 29.513 -12.685 16.262 1.00 95.50 851 LEU A CA 1
ATOM 6556 C C . LEU A 1 851 ? 28.938 -12.705 14.851 1.00 95.50 851 LEU A C 1
ATOM 6558 O O . LEU A 1 851 ? 27.999 -11.968 14.560 1.00 95.50 851 LEU A O 1
ATOM 6562 N N . LEU A 1 852 ? 29.466 -13.567 13.992 1.00 95.31 852 LEU A N 1
ATOM 6563 C CA . LEU A 1 852 ? 28.980 -13.780 12.633 1.00 95.31 852 LEU A CA 1
ATOM 6564 C C . LEU A 1 852 ? 28.500 -15.227 12.510 1.00 95.31 852 LEU A C 1
ATOM 6566 O O . LEU A 1 852 ? 29.292 -16.149 12.713 1.00 95.31 852 LEU A O 1
ATOM 6570 N N . VAL A 1 853 ? 27.225 -15.432 12.179 1.00 94.75 853 VAL A N 1
ATOM 6571 C CA . VAL A 1 853 ? 26.633 -16.773 12.031 1.00 94.75 853 VAL A CA 1
ATOM 6572 C C . VAL A 1 853 ? 26.082 -16.949 10.622 1.00 94.75 853 VAL A C 1
ATOM 6574 O O . VAL A 1 853 ? 25.371 -16.070 10.140 1.00 94.75 853 VAL A O 1
ATOM 6577 N N . VAL A 1 854 ? 26.373 -18.079 9.975 1.00 94.56 854 VAL A N 1
ATOM 6578 C CA . VAL A 1 854 ? 25.790 -18.448 8.673 1.00 94.56 854 VAL A CA 1
ATOM 6579 C C . VAL A 1 854 ? 25.535 -19.952 8.592 1.00 94.56 854 VAL A C 1
ATOM 6581 O O . VAL A 1 854 ? 26.235 -20.746 9.225 1.00 94.56 854 VAL A O 1
ATOM 6584 N N . GLY A 1 855 ? 24.533 -20.342 7.810 1.00 92.12 855 GLY A N 1
ATOM 6585 C CA . GLY A 1 855 ? 24.272 -21.734 7.467 1.00 92.12 855 GLY A CA 1
ATOM 6586 C C . GLY A 1 855 ? 25.023 -22.152 6.202 1.00 92.12 855 GLY A C 1
ATOM 6587 O O . GLY A 1 855 ? 25.181 -21.362 5.277 1.00 92.12 855 GLY A O 1
ATOM 6588 N N . THR A 1 856 ? 25.495 -23.397 6.133 1.00 89.88 856 THR A N 1
ATOM 6589 C CA . THR A 1 856 ? 26.169 -23.911 4.916 1.00 89.88 856 THR A CA 1
ATOM 6590 C C . THR A 1 856 ? 25.242 -24.018 3.701 1.00 89.88 856 THR A C 1
ATOM 6592 O O . THR A 1 856 ? 25.725 -23.961 2.572 1.00 89.88 856 THR A O 1
ATOM 6595 N N . THR A 1 857 ? 23.930 -24.137 3.922 1.00 88.75 857 THR A N 1
ATOM 6596 C CA . THR A 1 857 ? 22.894 -24.170 2.879 1.00 88.75 857 THR A CA 1
ATOM 6597 C C . THR A 1 857 ? 22.054 -22.886 2.891 1.00 88.75 857 THR A C 1
ATOM 6599 O O . THR A 1 857 ? 20.854 -22.924 2.627 1.00 88.75 857 THR A O 1
ATOM 6602 N N . ASP A 1 858 ? 22.651 -21.752 3.275 1.00 88.75 858 ASP A N 1
ATOM 6603 C CA . ASP A 1 858 ? 21.999 -20.439 3.252 1.00 88.75 858 ASP A CA 1
ATOM 6604 C C . ASP A 1 858 ? 21.862 -19.931 1.805 1.00 88.75 858 ASP A C 1
ATOM 6606 O O . ASP A 1 858 ? 22.847 -19.679 1.113 1.00 88.75 858 ASP A O 1
ATOM 6610 N N . GLU A 1 859 ? 20.617 -19.774 1.355 1.00 88.12 859 GLU A N 1
ATOM 6611 C CA . GLU A 1 859 ? 20.263 -19.357 -0.007 1.00 88.12 859 GLU A CA 1
ATOM 6612 C C . GLU A 1 859 ? 20.572 -17.876 -0.283 1.00 88.12 859 GLU A C 1
ATOM 6614 O O . GLU A 1 859 ? 20.639 -17.470 -1.442 1.00 88.12 859 GLU A O 1
ATOM 6619 N N . PHE A 1 860 ? 20.784 -17.065 0.761 1.00 85.50 860 PHE A N 1
ATOM 6620 C CA . PHE A 1 860 ? 20.992 -15.616 0.670 1.00 85.50 860 PHE A CA 1
ATOM 6621 C C . PHE A 1 860 ? 22.443 -15.192 0.949 1.00 85.50 860 PHE A C 1
ATOM 6623 O O . PHE A 1 860 ? 22.789 -14.011 0.789 1.00 85.50 860 PHE A O 1
ATOM 6630 N N . CYS A 1 861 ? 23.292 -16.130 1.380 1.00 89.25 861 CYS A N 1
ATOM 6631 C CA . CYS A 1 861 ? 24.674 -15.872 1.766 1.00 89.25 861 CYS A CA 1
ATOM 6632 C C . CYS A 1 861 ? 25.605 -17.052 1.471 1.00 89.25 861 CYS A C 1
ATOM 6634 O O . CYS A 1 861 ? 25.783 -17.960 2.282 1.00 89.25 861 CYS A O 1
ATOM 6636 N N . SER A 1 862 ? 26.288 -16.995 0.333 1.00 90.19 862 SER A N 1
ATOM 6637 C CA . SER A 1 862 ? 27.332 -17.945 -0.019 1.00 90.19 862 SER A CA 1
ATOM 6638 C C . SER A 1 862 ? 28.520 -17.850 0.937 1.00 90.19 862 SER A C 1
ATOM 6640 O O . SER A 1 862 ? 28.937 -16.771 1.373 1.00 90.19 862 SER A O 1
ATOM 6642 N N . MET A 1 863 ? 29.163 -18.992 1.189 1.00 90.69 863 MET A N 1
ATOM 6643 C CA . MET A 1 863 ? 30.364 -19.066 2.030 1.00 90.69 863 MET A CA 1
ATOM 6644 C C . MET A 1 863 ? 31.495 -18.142 1.556 1.00 90.69 863 MET A C 1
ATOM 6646 O O . MET A 1 863 ? 32.295 -17.676 2.370 1.00 90.69 863 MET A O 1
ATOM 6650 N N . LYS A 1 864 ? 31.565 -17.856 0.250 1.00 90.00 864 LYS A N 1
ATOM 6651 C CA . LYS A 1 864 ? 32.526 -16.910 -0.330 1.00 90.00 864 LYS A CA 1
ATOM 6652 C C . LYS A 1 864 ? 32.235 -15.482 0.133 1.00 90.00 864 LYS A C 1
ATOM 6654 O O . LYS A 1 864 ? 33.134 -14.814 0.643 1.00 90.00 864 LYS A O 1
ATOM 6659 N N . SER A 1 865 ? 30.992 -15.035 -0.014 1.00 89.44 865 SER A N 1
ATOM 6660 C CA . SER A 1 865 ? 30.569 -13.701 0.410 1.00 89.44 865 SER A CA 1
ATOM 6661 C C . SER A 1 865 ? 30.644 -13.538 1.924 1.00 89.44 865 SER A C 1
ATOM 6663 O O . SER A 1 865 ? 31.130 -12.510 2.396 1.00 89.44 865 SER A O 1
ATOM 6665 N N . PHE A 1 866 ? 30.266 -14.570 2.686 1.00 92.94 866 PHE A N 1
ATOM 6666 C CA . PHE A 1 866 ? 30.372 -14.580 4.146 1.00 92.94 866 PHE A CA 1
ATOM 6667 C C . PHE A 1 866 ? 31.809 -14.393 4.636 1.00 92.94 866 PHE A C 1
ATOM 6669 O O . PHE A 1 866 ? 32.060 -13.515 5.463 1.00 92.94 866 PHE A O 1
ATOM 6676 N N . LYS A 1 867 ? 32.765 -15.163 4.094 1.00 92.00 867 LYS A N 1
ATOM 6677 C CA . LYS A 1 867 ? 34.192 -15.003 4.418 1.00 92.00 867 LYS A CA 1
ATOM 6678 C C . LYS A 1 867 ? 34.691 -13.608 4.049 1.00 92.00 867 LYS A C 1
ATOM 6680 O O . LYS A 1 867 ? 35.263 -12.938 4.899 1.00 92.00 867 LYS A O 1
ATOM 6685 N N . GLY A 1 868 ? 34.369 -13.121 2.847 1.00 90.12 868 GLY A N 1
ATOM 6686 C CA . GLY A 1 868 ? 34.754 -11.771 2.420 1.00 90.12 868 GLY A CA 1
ATOM 6687 C C . GLY A 1 868 ? 34.221 -10.665 3.340 1.00 90.12 868 GLY A C 1
ATOM 6688 O O . GLY A 1 868 ? 34.937 -9.715 3.654 1.00 90.12 868 GLY A O 1
ATOM 6689 N N . PHE A 1 869 ? 32.987 -10.796 3.831 1.00 90.38 869 PHE A N 1
ATOM 6690 C CA . PHE A 1 869 ? 32.436 -9.863 4.813 1.00 90.38 869 PHE A CA 1
ATOM 6691 C C . PHE A 1 869 ? 33.120 -9.984 6.178 1.00 90.38 869 PHE A C 1
ATOM 6693 O O . PHE A 1 869 ? 33.495 -8.965 6.757 1.00 90.38 869 PHE A O 1
ATOM 6700 N N . ALA A 1 870 ? 33.347 -11.199 6.675 1.00 91.62 870 ALA A N 1
ATOM 6701 C CA . ALA A 1 870 ? 34.045 -11.414 7.939 1.00 91.62 870 ALA A CA 1
ATOM 6702 C C . ALA A 1 870 ? 35.482 -10.868 7.915 1.00 91.62 870 ALA A C 1
ATOM 6704 O O . ALA A 1 870 ? 35.929 -10.248 8.884 1.00 91.62 870 ALA A O 1
ATOM 6705 N N . ASP A 1 871 ? 36.189 -11.033 6.799 1.00 90.75 871 ASP A N 1
ATOM 6706 C CA . ASP A 1 871 ? 37.545 -10.521 6.601 1.00 90.75 871 ASP A CA 1
ATOM 6707 C C . ASP A 1 871 ? 37.578 -8.989 6.608 1.00 90.75 871 ASP A C 1
ATOM 6709 O O . ASP A 1 871 ? 38.488 -8.405 7.195 1.00 90.75 871 ASP A O 1
ATOM 6713 N N . SER A 1 872 ? 36.539 -8.340 6.068 1.00 89.31 872 SER A N 1
ATOM 6714 C CA . SER A 1 872 ? 36.418 -6.874 6.049 1.00 89.31 872 SER A CA 1
ATOM 6715 C C . SER A 1 872 ? 36.218 -6.227 7.430 1.00 89.31 872 SER A C 1
ATOM 6717 O O . SER A 1 872 ? 36.419 -5.022 7.577 1.00 89.31 872 SER A O 1
ATOM 6719 N N . LEU A 1 873 ? 35.831 -6.999 8.454 1.00 90.62 873 LEU A N 1
ATOM 6720 C CA . LEU A 1 873 ? 35.540 -6.477 9.792 1.00 90.62 873 LEU A CA 1
ATOM 6721 C C . LEU A 1 873 ? 36.767 -6.540 10.726 1.00 90.62 873 LEU A C 1
ATOM 6723 O O . LEU A 1 873 ? 37.458 -7.568 10.779 1.00 90.62 873 LEU A O 1
ATOM 6727 N N . PRO A 1 874 ? 37.024 -5.492 11.537 1.00 89.31 874 PRO A N 1
ATOM 6728 C CA . PRO A 1 874 ? 38.108 -5.497 12.521 1.00 89.31 874 PRO A CA 1
ATOM 6729 C C . PRO A 1 874 ? 37.814 -6.457 13.687 1.00 89.31 874 PRO A C 1
ATOM 6731 O O . PRO A 1 874 ? 36.654 -6.698 14.030 1.00 89.31 874 PRO A O 1
ATOM 6734 N N . GLY A 1 875 ? 38.854 -6.990 14.336 1.00 85.19 875 GLY A N 1
ATOM 6735 C CA . GLY A 1 875 ? 38.707 -7.840 15.528 1.00 85.19 875 GLY A CA 1
ATOM 6736 C C . GLY A 1 875 ? 38.222 -7.075 16.778 1.00 85.19 875 GLY A C 1
ATOM 6737 O O . GLY A 1 875 ? 38.238 -5.838 16.782 1.00 85.19 875 GLY A O 1
ATOM 6738 N N . PRO A 1 876 ? 37.796 -7.778 17.847 1.00 90.44 876 PRO A N 1
ATOM 6739 C CA . PRO A 1 876 ? 37.649 -9.237 17.964 1.00 90.44 876 PRO A CA 1
ATOM 6740 C C . PRO A 1 876 ? 36.358 -9.749 17.295 1.00 90.44 876 PRO A C 1
ATOM 6742 O O . PRO A 1 876 ? 35.299 -9.155 17.495 1.00 90.44 876 PRO A O 1
ATOM 6745 N N . LYS A 1 877 ? 36.450 -10.825 16.494 1.00 90.81 877 LYS A N 1
ATOM 6746 C CA . LYS A 1 877 ? 35.341 -11.413 15.716 1.00 90.81 877 LYS A CA 1
ATOM 6747 C C . LYS A 1 877 ? 35.308 -12.938 15.851 1.00 90.81 877 LYS A C 1
ATOM 6749 O O . LYS A 1 877 ? 36.340 -13.570 15.655 1.00 90.81 877 LYS A O 1
ATOM 6754 N N . ASP A 1 878 ? 34.128 -13.493 16.115 1.00 91.81 878 ASP A N 1
ATOM 6755 C CA . ASP A 1 878 ? 33.875 -14.936 16.182 1.00 91.81 878 ASP A CA 1
ATOM 6756 C C . ASP A 1 878 ? 32.960 -15.355 15.029 1.00 91.81 878 ASP A C 1
ATOM 6758 O O . ASP A 1 878 ? 31.906 -14.755 14.806 1.00 91.81 878 ASP A O 1
ATOM 6762 N N . MET A 1 879 ? 33.359 -16.389 14.289 1.00 92.31 879 MET A N 1
ATOM 6763 C CA . MET A 1 879 ? 32.595 -16.931 13.164 1.00 92.31 879 MET A CA 1
ATOM 6764 C C . MET A 1 879 ? 32.056 -18.315 13.517 1.00 92.31 879 MET A C 1
ATOM 6766 O O . MET A 1 879 ? 32.828 -19.202 13.872 1.00 92.31 879 MET A O 1
ATOM 6770 N N . HIS A 1 880 ? 30.750 -18.514 13.357 1.00 92.12 880 HIS A N 1
ATOM 6771 C CA . HIS A 1 880 ? 30.097 -19.810 13.519 1.00 92.12 880 HIS A CA 1
ATOM 6772 C C . HIS A 1 880 ? 29.396 -20.207 12.220 1.00 92.12 880 HIS A C 1
ATOM 6774 O O . HIS A 1 880 ? 28.507 -19.508 11.734 1.00 92.12 880 HIS A O 1
ATOM 6780 N N . VAL A 1 881 ? 29.806 -21.341 11.662 1.00 91.94 881 VAL A N 1
ATOM 6781 C CA . VAL A 1 881 ? 29.210 -21.921 10.456 1.00 91.94 881 VAL A CA 1
ATOM 6782 C C . VAL A 1 881 ? 28.415 -23.146 10.885 1.00 91.94 881 VAL A C 1
ATOM 6784 O O . VAL A 1 881 ? 28.976 -24.045 11.507 1.00 91.94 881 VAL A O 1
ATOM 6787 N N . ILE A 1 882 ? 27.117 -23.167 10.589 1.00 90.69 882 ILE A N 1
ATOM 6788 C CA . ILE A 1 882 ? 26.228 -24.270 10.969 1.00 90.69 882 ILE A CA 1
ATOM 6789 C C . ILE A 1 882 ? 26.042 -25.193 9.760 1.00 90.69 882 ILE A C 1
ATOM 6791 O O . ILE A 1 882 ? 25.507 -24.796 8.717 1.00 90.69 882 ILE A O 1
ATOM 6795 N N . GLU A 1 883 ? 26.507 -26.434 9.891 1.00 89.62 883 GLU A N 1
ATOM 6796 C CA . GLU A 1 883 ? 26.369 -27.460 8.856 1.00 89.62 883 GLU A CA 1
ATOM 6797 C C . GLU A 1 883 ? 24.897 -27.847 8.648 1.00 89.62 883 GLU A C 1
ATOM 6799 O O . GLU A 1 883 ? 24.155 -28.052 9.606 1.00 89.62 883 GLU A O 1
ATOM 6804 N N . GLY A 1 884 ? 24.460 -27.914 7.388 1.00 83.50 884 GLY A N 1
ATOM 6805 C CA . GLY A 1 884 ? 23.105 -28.303 6.985 1.00 83.50 884 GLY A CA 1
ATOM 6806 C C . GLY A 1 884 ? 21.976 -27.314 7.307 1.00 83.50 884 GLY A C 1
ATOM 6807 O O . GLY A 1 884 ? 20.831 -27.608 6.978 1.00 83.50 884 GLY A O 1
ATOM 6808 N N . ALA A 1 885 ? 22.258 -26.170 7.940 1.00 87.81 885 ALA A N 1
ATOM 6809 C CA . ALA A 1 885 ? 21.236 -25.166 8.235 1.00 87.81 885 ALA A CA 1
ATOM 6810 C C . ALA A 1 885 ? 20.997 -24.230 7.043 1.00 87.81 885 ALA A C 1
ATOM 6812 O O . ALA A 1 885 ? 21.940 -23.655 6.492 1.00 87.81 885 ALA A O 1
ATOM 6813 N N . ASN A 1 886 ? 19.726 -24.036 6.688 1.00 87.31 886 ASN A N 1
ATOM 6814 C CA . ASN A 1 886 ? 19.301 -22.989 5.758 1.00 87.31 886 ASN A CA 1
ATOM 6815 C C . ASN A 1 886 ? 19.111 -21.629 6.464 1.00 87.31 886 ASN A C 1
ATOM 6817 O O . ASN A 1 886 ? 19.210 -21.527 7.690 1.00 87.31 886 ASN A O 1
ATOM 6821 N N . HIS A 1 887 ? 18.810 -20.581 5.690 1.00 88.69 887 HIS A N 1
ATOM 6822 C CA . HIS A 1 887 ? 18.680 -19.200 6.182 1.00 88.69 887 HIS A CA 1
ATOM 6823 C C . HIS A 1 887 ? 17.676 -19.042 7.337 1.00 88.69 887 HIS A C 1
ATOM 6825 O O . HIS A 1 887 ? 17.876 -18.229 8.240 1.00 88.69 887 HIS A O 1
ATOM 6831 N N . PHE A 1 888 ? 16.593 -19.824 7.326 1.00 85.94 888 PHE A N 1
ATOM 6832 C CA . PHE A 1 888 ? 15.499 -19.732 8.294 1.00 85.94 888 PHE A CA 1
ATOM 6833 C C . PHE A 1 888 ? 15.667 -20.666 9.489 1.00 85.94 888 PHE A C 1
ATOM 6835 O O . PHE A 1 888 ? 15.032 -20.443 10.510 1.00 85.94 888 PHE A O 1
ATOM 6842 N N . GLN A 1 889 ? 16.505 -21.696 9.393 1.00 86.94 889 GLN A N 1
ATOM 6843 C CA . GLN A 1 889 ? 16.747 -22.664 10.468 1.00 86.94 889 GLN A CA 1
ATOM 6844 C C . GLN A 1 889 ? 17.753 -22.170 11.514 1.00 86.94 889 GLN A C 1
ATOM 6846 O O . GLN A 1 889 ? 17.991 -22.851 12.508 1.00 86.94 889 GLN A O 1
ATOM 6851 N N . LEU A 1 890 ? 18.341 -20.983 11.338 1.00 86.19 890 LEU A N 1
ATOM 6852 C CA . LEU A 1 890 ? 19.357 -20.470 12.256 1.00 86.19 890 LEU A CA 1
ATOM 6853 C C . LEU A 1 890 ? 18.826 -20.295 13.691 1.00 86.19 890 LEU A C 1
ATOM 6855 O O . LEU A 1 890 ? 19.579 -20.553 14.632 1.00 86.19 890 LEU A O 1
ATOM 6859 N N . TYR A 1 891 ? 17.545 -19.937 13.887 1.00 83.69 891 TYR A N 1
ATOM 6860 C CA . TYR A 1 891 ? 16.968 -19.681 15.220 1.00 83.69 891 TYR A CA 1
ATOM 6861 C C . TYR A 1 891 ? 17.116 -20.843 16.214 1.00 83.69 891 TYR A C 1
ATOM 6863 O O . TYR A 1 891 ? 17.290 -20.583 17.405 1.00 83.69 891 TYR A O 1
ATOM 6871 N N . SER A 1 892 ? 17.089 -22.105 15.765 1.00 85.94 892 SER A N 1
ATOM 6872 C CA . SER A 1 892 ? 17.199 -23.265 16.664 1.00 85.94 892 SER A CA 1
ATOM 6873 C C . SER A 1 892 ? 18.582 -23.407 17.300 1.00 85.94 892 SER A C 1
ATOM 6875 O O . SER A 1 892 ? 18.704 -24.008 18.363 1.00 85.94 892 SER A O 1
ATOM 6877 N N . TYR A 1 893 ? 19.608 -22.823 16.681 1.00 87.19 893 TYR A N 1
ATOM 6878 C CA . TYR A 1 893 ? 21.000 -22.884 17.133 1.00 87.19 893 TYR A CA 1
ATOM 6879 C C . TYR A 1 893 ? 21.458 -21.586 17.817 1.00 87.19 893 TYR A C 1
ATOM 6881 O O . TYR A 1 893 ? 22.538 -21.540 18.410 1.00 87.19 893 TYR A O 1
ATOM 6889 N N . LEU A 1 894 ? 20.639 -20.526 17.766 1.00 88.00 894 LEU A N 1
ATOM 6890 C CA . LEU A 1 894 ? 20.987 -19.220 18.329 1.00 88.00 894 LEU A CA 1
ATOM 6891 C C . LEU A 1 894 ? 21.254 -19.233 19.835 1.00 88.00 894 LEU A C 1
ATOM 6893 O O . LEU A 1 894 ? 22.234 -18.597 20.218 1.00 88.00 894 LEU A O 1
ATOM 6897 N N . PRO A 1 895 ? 20.462 -19.908 20.697 1.00 91.62 895 PRO A N 1
ATOM 6898 C CA . PRO A 1 895 ? 20.710 -19.874 22.137 1.00 91.62 895 PRO A CA 1
ATOM 6899 C C . PRO A 1 895 ? 22.118 -20.341 22.503 1.00 91.62 895 PRO A C 1
ATOM 6901 O O . PRO A 1 895 ? 22.829 -19.655 23.229 1.00 91.62 895 PRO A O 1
ATOM 6904 N N . GLU A 1 896 ? 22.561 -21.461 21.932 1.00 90.19 896 GLU A N 1
ATOM 6905 C CA . GLU A 1 896 ? 23.892 -22.004 22.194 1.00 90.19 896 GLU A CA 1
ATOM 6906 C C . GLU A 1 896 ? 24.999 -21.102 21.630 1.00 90.19 896 GLU A C 1
ATOM 6908 O O . GLU A 1 896 ? 25.965 -20.797 22.334 1.00 90.19 896 GLU A O 1
ATOM 6913 N N . ALA A 1 897 ? 24.852 -20.638 20.383 1.00 90.69 897 ALA A N 1
ATOM 6914 C CA . ALA A 1 897 ? 25.844 -19.786 19.729 1.00 90.69 897 ALA A CA 1
ATOM 6915 C C . ALA A 1 897 ? 26.008 -18.428 20.436 1.00 90.69 897 ALA A C 1
ATOM 6917 O O . ALA A 1 897 ? 27.132 -17.984 20.672 1.00 90.69 897 ALA A O 1
ATOM 6918 N N . LEU A 1 898 ? 24.897 -17.786 20.817 1.00 93.38 898 LEU A N 1
ATOM 6919 C CA . LEU A 1 898 ? 24.902 -16.505 21.525 1.00 93.38 898 LEU A CA 1
ATOM 6920 C C . LEU A 1 898 ? 25.461 -16.649 22.941 1.00 93.38 898 LEU A C 1
ATOM 6922 O O . LEU A 1 898 ? 26.279 -15.826 23.341 1.00 93.38 898 LEU A O 1
ATOM 6926 N N . THR A 1 899 ? 25.091 -17.695 23.687 1.00 92.69 899 THR A N 1
ATOM 6927 C CA . THR A 1 899 ? 25.630 -17.921 25.037 1.00 92.69 899 THR A CA 1
ATOM 6928 C C . THR A 1 899 ? 27.138 -18.170 25.008 1.00 92.69 899 THR A C 1
ATOM 6930 O O . THR A 1 899 ? 27.863 -17.539 25.777 1.00 92.69 899 THR A O 1
ATOM 6933 N N . LYS A 1 900 ? 27.633 -19.025 24.098 1.00 91.94 900 LYS A N 1
ATOM 6934 C CA . LYS A 1 900 ? 29.079 -19.275 23.948 1.00 91.94 900 LYS A CA 1
ATOM 6935 C C . LYS A 1 900 ? 29.839 -17.998 23.608 1.00 91.94 900 LYS A C 1
ATOM 6937 O O . LYS A 1 900 ? 30.847 -17.713 24.248 1.00 91.94 900 LYS A O 1
ATOM 6942 N N . TRP A 1 901 ? 29.329 -17.226 22.649 1.00 94.00 901 TRP A N 1
ATOM 6943 C CA . TRP A 1 901 ? 29.936 -15.963 22.242 1.00 94.00 901 TRP A CA 1
ATOM 6944 C C . TRP A 1 901 ? 29.935 -14.913 23.353 1.00 94.00 901 TRP A C 1
ATOM 6946 O O . TRP A 1 901 ? 30.917 -14.199 23.516 1.00 94.00 901 TRP A O 1
ATOM 6956 N N . VAL A 1 902 ? 28.861 -14.800 24.137 1.00 92.38 902 VAL A N 1
ATOM 6957 C CA . VAL A 1 902 ? 28.825 -13.831 25.239 1.00 92.38 902 VAL A CA 1
ATOM 6958 C C . VAL A 1 902 ? 29.865 -14.192 26.305 1.00 92.38 902 VAL A C 1
ATOM 6960 O O . VAL A 1 902 ? 30.622 -13.326 26.742 1.00 92.38 902 VAL A O 1
ATOM 6963 N N . ILE A 1 903 ? 29.958 -15.475 26.664 1.00 90.50 903 ILE A N 1
ATOM 6964 C CA . ILE A 1 903 ? 30.941 -16.003 27.622 1.00 90.50 903 ILE A CA 1
ATOM 6965 C C . ILE A 1 903 ? 32.376 -15.753 27.136 1.00 90.50 903 ILE A C 1
ATOM 6967 O O . ILE A 1 903 ? 33.190 -15.203 27.882 1.00 90.50 903 ILE A O 1
ATOM 6971 N N . SER A 1 904 ? 32.690 -16.090 25.878 1.00 88.31 904 SER A N 1
ATOM 6972 C CA . SER A 1 904 ? 34.034 -15.903 25.309 1.00 88.31 904 SER A CA 1
ATOM 6973 C C . SER A 1 904 ? 34.370 -14.430 25.053 1.00 88.31 904 SER A C 1
ATOM 6975 O O . SER A 1 904 ? 35.438 -13.954 25.440 1.00 88.31 904 SER A O 1
ATOM 6977 N N . GLY A 1 905 ? 33.454 -13.702 24.416 1.00 85.81 905 GLY A N 1
ATOM 6978 C CA . GLY A 1 905 ? 33.644 -12.343 23.918 1.00 85.81 905 GLY A CA 1
ATOM 6979 C C . GLY A 1 905 ? 33.685 -11.286 25.017 1.00 85.81 905 GLY A C 1
ATOM 6980 O O . GLY A 1 905 ? 34.435 -10.318 24.889 1.00 85.81 905 GLY A O 1
ATOM 6981 N N . PHE A 1 906 ? 32.938 -11.483 26.109 1.00 88.62 906 PHE A N 1
ATOM 6982 C CA . PHE A 1 906 ? 32.910 -10.567 27.258 1.00 88.62 906 PHE A CA 1
ATOM 6983 C C . PHE A 1 906 ? 33.631 -11.114 28.500 1.00 88.62 906 PHE A C 1
ATOM 6985 O O . PHE A 1 906 ? 33.702 -10.412 29.506 1.00 88.62 906 PHE A O 1
ATOM 6992 N N . LYS A 1 907 ? 34.226 -12.317 28.418 1.00 87.94 907 LYS A N 1
ATOM 6993 C CA . LYS A 1 907 ? 34.999 -12.971 29.495 1.00 87.94 907 LYS A CA 1
ATOM 6994 C C . LYS A 1 907 ? 34.211 -13.118 30.805 1.00 87.94 907 LYS A C 1
ATOM 6996 O O . LYS A 1 907 ? 34.701 -12.773 31.878 1.00 87.94 907 LYS A O 1
ATOM 7001 N N . VAL A 1 908 ? 32.995 -13.639 30.698 1.00 88.69 908 VAL A N 1
ATOM 7002 C CA . VAL A 1 908 ? 32.062 -13.886 31.813 1.00 88.69 908 VAL A CA 1
ATOM 7003 C C . VAL A 1 908 ? 31.786 -15.383 31.938 1.00 88.69 908 VAL A C 1
ATOM 7005 O O . VAL A 1 908 ? 31.906 -16.105 30.955 1.00 88.69 908 VAL A O 1
ATOM 7008 N N . GLN A 1 909 ? 31.412 -15.875 33.119 1.00 85.62 909 GLN A N 1
ATOM 7009 C CA . GLN A 1 909 ? 31.152 -17.301 33.360 1.00 85.62 909 GLN A CA 1
ATOM 7010 C C . GLN A 1 909 ? 29.727 -17.728 32.977 1.00 85.62 909 GLN A C 1
ATOM 7012 O O . GLN A 1 909 ? 29.486 -18.908 32.732 1.00 85.62 909 GLN A O 1
ATOM 7017 N N . SER A 1 910 ? 28.776 -16.789 32.934 1.00 89.56 910 SER A N 1
ATOM 7018 C CA . SER A 1 910 ? 27.357 -17.062 32.659 1.00 89.56 910 SER A CA 1
ATOM 7019 C C . SER A 1 910 ? 26.638 -15.871 32.013 1.00 89.56 910 SER A C 1
ATOM 7021 O O . SER A 1 910 ? 27.134 -14.740 32.031 1.00 89.56 910 SER A O 1
ATOM 7023 N N . LEU A 1 911 ? 25.450 -16.117 31.449 1.00 88.25 911 LEU A N 1
ATOM 7024 C CA . LEU A 1 911 ? 24.620 -15.071 30.842 1.00 88.25 911 LEU A CA 1
ATOM 7025 C C . LEU A 1 911 ? 23.993 -14.157 31.911 1.00 88.25 911 LEU A C 1
ATOM 7027 O O . LEU A 1 911 ? 23.783 -12.972 31.668 1.00 88.25 911 LEU A O 1
ATOM 7031 N N . GLU A 1 912 ? 23.761 -14.680 33.114 1.00 89.00 912 GLU A N 1
ATOM 7032 C CA . GLU A 1 912 ? 23.302 -13.925 34.280 1.00 89.00 912 GLU A CA 1
ATOM 7033 C C . GLU A 1 912 ? 24.401 -12.992 34.815 1.00 89.00 912 GLU A C 1
ATOM 7035 O O . GLU A 1 912 ? 24.131 -11.853 35.203 1.00 89.00 912 GLU A O 1
ATOM 7040 N N . GLU A 1 913 ? 25.665 -13.435 34.800 1.00 87.19 913 GLU A N 1
ATOM 7041 C CA . GLU A 1 913 ? 26.810 -12.574 35.127 1.00 87.19 913 GLU A CA 1
ATOM 7042 C C . GLU A 1 913 ? 27.000 -11.469 34.084 1.00 87.19 913 GLU A C 1
ATOM 7044 O O . GLU A 1 913 ? 27.290 -10.322 34.448 1.00 87.19 913 GLU A O 1
ATOM 7049 N N . PHE A 1 914 ? 26.788 -11.795 32.803 1.00 89.38 914 PHE A N 1
ATOM 7050 C CA . PHE A 1 914 ? 26.719 -10.791 31.750 1.00 89.38 914 PHE A CA 1
ATOM 7051 C C . PHE A 1 914 ? 25.630 -9.772 32.076 1.00 89.38 914 PHE A C 1
ATOM 7053 O O . PHE A 1 914 ? 25.950 -8.603 32.254 1.00 89.38 914 PHE A O 1
ATOM 7060 N N . ALA A 1 915 ? 24.382 -10.206 32.263 1.00 87.50 915 ALA A N 1
ATOM 7061 C CA . ALA A 1 915 ? 23.247 -9.331 32.544 1.00 87.50 915 ALA A CA 1
ATOM 7062 C C . ALA A 1 915 ? 23.455 -8.428 33.772 1.00 87.50 915 ALA A C 1
ATOM 7064 O O . ALA A 1 915 ? 23.023 -7.278 33.763 1.00 87.50 915 ALA A O 1
ATOM 7065 N N . ALA A 1 916 ? 24.169 -8.902 34.799 1.00 83.62 916 ALA A N 1
ATOM 7066 C CA . ALA A 1 916 ? 24.498 -8.119 35.990 1.00 83.62 916 ALA A CA 1
ATOM 7067 C C . ALA A 1 916 ? 25.520 -6.986 35.747 1.00 83.62 916 ALA A C 1
ATOM 7069 O O . ALA A 1 916 ? 25.729 -6.162 36.636 1.00 83.62 916 ALA A O 1
ATOM 7070 N N . GLY A 1 917 ? 26.198 -6.947 34.592 1.00 78.88 917 GLY A N 1
ATOM 7071 C CA . GLY A 1 917 ? 27.106 -5.868 34.174 1.00 78.88 917 GLY A CA 1
ATOM 7072 C C . GLY A 1 917 ? 28.337 -5.639 35.058 1.00 78.88 917 GLY A C 1
ATOM 7073 O O . GLY A 1 917 ? 29.030 -4.639 34.885 1.00 78.88 917 GLY A O 1
ATOM 7074 N N . ARG A 1 918 ? 28.648 -6.555 35.987 1.00 69.19 918 ARG A N 1
ATOM 7075 C CA . ARG A 1 918 ? 29.789 -6.443 36.919 1.00 69.19 918 ARG A CA 1
ATOM 7076 C C . ARG A 1 918 ? 31.147 -6.393 36.211 1.00 69.19 918 ARG A C 1
ATOM 7078 O O . ARG A 1 918 ? 32.067 -5.752 36.700 1.00 69.19 918 ARG A O 1
ATOM 7085 N N . HIS A 1 919 ? 31.236 -6.998 35.031 1.00 69.62 919 HIS A N 1
ATOM 7086 C CA . HIS A 1 919 ? 32.411 -6.990 34.159 1.00 69.62 919 HIS A CA 1
ATOM 7087 C C . HIS A 1 919 ? 32.640 -5.646 33.431 1.00 69.62 919 HIS A C 1
ATOM 7089 O O . HIS A 1 919 ? 33.696 -5.448 32.834 1.00 69.62 919 HIS A O 1
ATOM 7095 N N . LEU A 1 920 ? 31.672 -4.717 33.477 1.00 70.88 920 LEU A N 1
ATOM 7096 C CA . LEU A 1 920 ? 31.738 -3.395 32.832 1.00 70.88 920 LEU A CA 1
ATOM 7097 C C . LEU A 1 920 ? 32.081 -2.258 33.817 1.00 70.88 920 LEU A C 1
ATOM 7099 O O . LEU A 1 920 ? 32.254 -1.115 33.393 1.00 70.88 920 LEU A O 1
ATOM 7103 N N . ALA A 1 921 ? 32.182 -2.539 35.123 1.00 50.84 921 ALA A N 1
ATOM 7104 C CA . ALA A 1 921 ? 32.574 -1.555 36.131 1.00 50.84 921 ALA A CA 1
ATOM 7105 C C . ALA A 1 921 ? 34.091 -1.277 36.073 1.00 50.84 921 ALA A C 1
ATOM 7107 O O . ALA A 1 921 ? 34.902 -2.202 36.044 1.00 50.84 921 ALA A O 1
ATOM 7108 N N . LYS A 1 922 ? 34.494 0.005 36.064 1.00 38.97 922 LYS A N 1
ATOM 7109 C CA . LYS A 1 922 ? 35.910 0.402 36.209 1.00 38.97 922 LYS A CA 1
ATOM 7110 C C . LYS A 1 922 ? 36.456 -0.065 37.572 1.00 38.97 922 LYS A C 1
ATOM 7112 O O . LYS A 1 922 ? 35.705 -0.016 38.544 1.00 38.97 922 LYS A O 1
ATOM 7117 N N . PRO A 1 923 ? 37.744 -0.450 37.672 1.00 33.78 923 PRO A N 1
ATOM 7118 C CA . PRO A 1 923 ? 38.339 -0.846 38.944 1.00 33.78 923 PRO A CA 1
ATOM 7119 C C . PRO A 1 923 ? 38.315 0.320 39.944 1.00 33.78 923 PRO A C 1
ATOM 7121 O O . PRO A 1 923 ? 38.630 1.459 39.591 1.00 33.78 923 PRO A O 1
ATOM 7124 N N . GLU A 1 924 ? 37.921 0.015 41.180 1.00 33.09 924 GLU A N 1
ATOM 7125 C CA . GLU A 1 924 ? 37.913 0.921 42.331 1.00 33.09 924 GLU A CA 1
ATOM 7126 C C . GLU A 1 924 ? 39.306 1.531 42.560 1.00 33.09 924 GLU A C 1
ATOM 7128 O O . GLU A 1 924 ? 40.318 0.831 42.617 1.00 33.09 924 GLU A O 1
ATOM 7133 N N . VAL A 1 925 ? 39.351 2.857 42.689 1.00 37.31 925 VAL A N 1
ATOM 7134 C CA . VAL A 1 925 ? 40.538 3.603 43.114 1.00 37.31 925 VAL A CA 1
ATOM 7135 C C . VAL A 1 925 ? 40.791 3.281 44.589 1.00 37.31 925 VAL A C 1
ATOM 7137 O O . VAL A 1 925 ? 39.912 3.483 45.424 1.00 37.31 925 VAL A O 1
ATOM 7140 N N . ALA A 1 926 ? 41.986 2.777 44.905 1.00 30.84 926 ALA A N 1
ATOM 7141 C CA . ALA A 1 926 ? 42.423 2.500 46.272 1.00 30.84 926 ALA A CA 1
ATOM 7142 C C . ALA A 1 926 ? 42.300 3.752 47.173 1.00 30.84 926 ALA A C 1
ATOM 7144 O O . ALA A 1 926 ? 42.568 4.864 46.705 1.00 30.84 926 ALA A O 1
ATOM 7145 N N . PRO A 1 927 ? 41.922 3.608 48.458 1.00 36.12 927 PRO A N 1
ATOM 7146 C CA . PRO A 1 927 ? 41.691 4.750 49.332 1.00 36.12 927 PRO A CA 1
ATOM 7147 C C . PRO A 1 927 ? 43.007 5.474 49.635 1.00 36.12 927 PRO A C 1
ATOM 7149 O O . PRO A 1 927 ? 43.985 4.871 50.078 1.00 36.12 927 PRO A O 1
ATOM 7152 N N . ALA A 1 928 ? 43.015 6.785 49.391 1.00 32.81 928 ALA A N 1
ATOM 7153 C CA . ALA A 1 928 ? 44.113 7.672 49.739 1.00 32.81 928 ALA A CA 1
ATOM 7154 C C . ALA A 1 928 ? 44.353 7.652 51.257 1.00 32.81 928 ALA A C 1
ATOM 7156 O O . ALA A 1 928 ? 43.430 7.836 52.052 1.00 32.81 928 ALA A O 1
ATOM 7157 N N . ALA A 1 929 ? 45.607 7.422 51.641 1.00 33.94 929 ALA A N 1
ATOM 7158 C CA . ALA A 1 929 ? 46.064 7.501 53.015 1.00 33.94 929 ALA A CA 1
ATOM 7159 C C . ALA A 1 929 ? 45.871 8.922 53.572 1.00 33.94 929 ALA A C 1
ATOM 7161 O O . ALA A 1 929 ? 46.225 9.917 52.940 1.00 33.94 929 ALA A O 1
ATOM 7162 N N . ASN A 1 930 ? 45.308 8.973 54.776 1.00 32.81 930 ASN A N 1
ATOM 7163 C CA . ASN A 1 930 ? 45.153 10.156 55.614 1.00 32.81 930 ASN A CA 1
ATOM 7164 C C . ASN A 1 930 ? 46.522 10.813 55.893 1.00 32.81 930 ASN A C 1
ATOM 7166 O O . ASN A 1 930 ? 47.457 10.084 56.236 1.00 32.81 930 ASN A O 1
ATOM 7170 N N . PRO A 1 931 ? 46.657 12.149 55.849 1.00 41.91 931 PRO A N 1
ATOM 7171 C CA . PRO A 1 931 ? 47.830 12.817 56.386 1.00 41.91 931 PRO A CA 1
ATOM 7172 C C . PRO A 1 931 ? 47.619 13.141 57.876 1.00 41.91 931 PRO A C 1
ATOM 7174 O O . PRO A 1 931 ? 46.593 13.692 58.271 1.00 41.91 931 PRO A O 1
ATOM 7177 N N . GLN A 1 932 ? 48.610 12.817 58.703 1.00 31.67 932 GLN A N 1
ATOM 7178 C CA . GLN A 1 932 ? 48.880 13.502 59.971 1.00 31.67 932 GLN A CA 1
ATOM 7179 C C . GLN A 1 932 ? 50.399 13.637 60.148 1.00 31.67 932 GLN A C 1
ATOM 7181 O O . GLN A 1 932 ? 51.116 12.735 59.703 1.00 31.67 932 GLN A O 1
ATOM 7186 N N . PRO A 1 933 ? 50.892 14.637 60.900 1.00 40.31 933 PRO A N 1
ATOM 7187 C CA . PRO A 1 933 ? 50.283 15.913 61.300 1.00 40.31 933 PRO A CA 1
ATOM 7188 C C . PRO A 1 933 ? 50.703 17.087 60.400 1.00 40.31 933 PRO A C 1
ATOM 7190 O O . PRO A 1 933 ? 51.807 17.030 59.809 1.00 40.31 933 PRO A O 1
#

Foldseek 3Di:
DDDDDDDDDDDDYDDDDDDDDDDDDDDDDYDDYDYDDDDDDDDDDDDDDDDDDDDDDDDDDDDDDDDDDDDDDDDDDDDDDDDDDDDDDDDDDDDDDDDDDDDDDDDDDDDDDDPPVVVVVVVPPDDLFDDQAPVSLLVVLVVVVPDQPDALQADPVGDHGFAWEKAKAWAFEAFPDQQQQQQKTKTKGKIKIKTFRPSSQPVPDHPDDQAWHKDKPPDDSHHDFQKDWPQFPDKDWDTWMWTQGNRRMIMIMIIIITMGHFDADQQAPPFGKGKGKTKIWGDPDFCRHHPYHHDPVGRYHYPPPDQHDPFKGFDDKDWDWDWDWDDDDPPITTIIIIMIITIITTPCLVVCCPLVVLLVVLLVLLLVLLVPDLVPLVSSQCSLVVSLVVLVVSLVVVVVSHHDDPDDHPSNVLSVVSNVSSVVSVVLNVVLVVLVVVLVVLLVLVVVLLVVLQVVVVVVVVDPDDPDVVVQVPDDVLSNVLVVLLPPDDDDADALVSVQVNCVSSSHQDDSVQSVQLCVVLVNPDRGHDSVSVNVCSNCVVSSHGDDDPVPDDLVSDRPSVNSSVVSSVVSVVVVVVSVVCVQPPVPPPVVPPPDDDDDDDDPDDDVVVVVVVVVVVVVVVVPPPPDDDDDDDDDDDDDDDDDDDDDDDDDDDDDDDDDDDDDDDPPVPPPVVPPPPPPPPDDFDDFDWDWDWFDQPPGTWIKTKGFFAPFQEEEEEAWAAVSVPIACPALQVVLVCVLLVRLRHIYMYTGQPDDQAQLPSVLSNVQSVVVQQQAQHPDPVHVRDRRHQAYEYEYAALGLLSSLLSLLVHPRYQAYERAAHLQQCSCRRRVNNSVVSLVSSQSNAPHEYEYEHEPAEPRDHPVRSVVSQVSHHDPYHYYYHYPDYSRRVSVCCSVRVFVSCCVRLVHPGSSRVRNCPSVDDDDDDDDDDDDD

Organism: Symbiodinium microadriaticum (NCBI:txid2951)

InterPro domains:
  IPR002048 EF-hand domain [PS50222] (474-509)
  IPR006201 Neurotransmitter-gated ion-channel [PR00252] (186-202)
  IPR006201 Neurotransmitter-gated ion-channel [PR00252] (221-232)
  IPR006201 Neurotransmitter-gated ion-channel [PR00252] (262-276)
  IPR006202 Neurotransmitter-gated ion-channel ligand-binding domain [PF02931] (137-347)
  IPR011992 EF-hand domain pair [SSF47473] (463-542)
  IPR029058 Alpha/Beta hydrolase fold [G3DSA:3.40.50.1820] (709-909)
  IPR029058 Alpha/Beta hydrolase fold [SSF53474] (692-904)
  IPR036719 Neurotransmitter-gated ion-channel transmembrane domain superfamily [SSF90112] (361-453)
  IPR036734 Neurotransmitter-gated ion-channel ligand-binding domain superfamily [G3DSA:2.70.170.10] (130-345)
  IPR036734 Neurotransmitter-gated ion-channel ligand-binding domain superfamily [SSF63712] (138-347)
  IPR038050 Neuronal acetylcholine receptor [G3DSA:1.20.58.390] (346-582)

Sequence (933 aa):
MLVTLVHEDEDDDAEEKEEKGEERGEEDDDNDKKADAQAADDEDHDDAVCSADAPEVAGGIKGPPPVKLLWHPGIRSITRLKEAVRGQLVVDISDVGFPAFVGRALRPDMVHPAQLLLTAFLATSGSLAACPTADELLVSLTTSGYEPRTLPNHSPSGVNGPPVEVSVQLYLAAIVQVDQKQQLLSVEGYFRQEWRDERLNQSAGVGDCDDAITLDLPVRGIWQPDIYFDNTIREWYGVGSMRIYPDARVWRSVRFNHLLRCPMSFHRLPFDTQRCFILIGSYSWEVSKVNTSAFSDGPVELPEGYDGTIEWELLEVTSEVTTQWFGTGANRKGYKYVTIYLSLQRRSSNLIMFVFGTAIGFSLVAFSGLFIPKAAAPARVASSVIPVLIMLNLQNNVTNQLPALSYLTWLTSFLVTMTLFTMSTVFEYGVVSVLMQVEARKIRKFEAFKRLTADAHKRAEEQEVTISMEDIQKTDAAVAYVYKLFDSDGESGLTLKEVQSGFKALGQHFSLDQVKETFIKLGVEGHRMKKEDFHRMLKDIDDYMPGKNAFKLTFWEREPADQVDIVFRWAFIIGLLRMMFDVTESPVRADEAVTGETGSIVLAGVNPRSAAAVAQRARDKLTEDSQGSGESLVSLRGLAEPVGANACQKTPALPRMPPKTQPSEAKKKQKEERGEQASSAASTRNSFREARHSIPVGNSSVDALVCVVQNSPIGVIALHPWGPLGGSMADPHPHTVCRLFGTAGCTTVRFNFRGGIGSGASSVEDVKAVAAWMTKPNPLPETGGRILCSNVLIVGYSYGSIIGAAAAAEIPSVIGYAALGPPLDYGWALYMFNAQNLRAQAARSAGKPKLLVVGTTDEFCSMKSFKGFADSLPGPKDMHVIEGANHFQLYSYLPEALTKWVISGFKVQSLEEFAAGRHLAKPEVAPAANPQP